Protein AF-A0A3G1KS85-F1 (afdb_monomer_lite)

Foldseek 3Di:
DDDDDDDPFDAAEEEEEELLPLLLLLQVLLLQLLAPRYYYFYFHLVVQVLLVVLLVQLVVLGRYAYAYLHPDPSSVVSCVVVVRHDDDHDDNDDQVVVSCVPRNAFQAEEEEAPVDLPSSLVRSLLSSLRSHGYDYPVRPCRHPCQVPLPDQEHEYEYQDDPVVCVPPPSVVRHHYHYHPDLLVSLVVCVVVVQDAAEEEEEESCLSDDADPDDLFQLQAWEHPLSNCSSVCSSQHSYRYDYPHDQQDDQVVSLVVVQVSCVVSVHHHQEYEYRTGNSRHNWDWADFPFFFFWTDIQTFHRAHDPAFAQAGRYQYAYQDANISNLSSSLSVCLSCLVVSPPDPAFFEEEEEEQDDPLAPGPLPLVLCCVFAQVVLLVLLRYHYDYAYDPCQAQLNSQVSQQVHQEYEYEDEDAQQFDDTFLATNGLVSHAQGDQHAYEYLYFQLQARAFTWGDLQRRPDTDGFGDPHCSSNQSSNSSSRHSKYKYFNGDAQPQQSSFLSSQLCCCQSAVQAFNSVSLSSSLVVLSFVLLQCVQFPVPVSLLCLQNNSRSNGGTHMNHGRRRRSHGHDDDDWPWDWDWDDDDQKIKTKTAQDPVQKDKTKAAADPDDRQFQWGDPGIDIDIEGHGPQWTFGLQRTRHHPPQPPPLFKAQHYTWRKDKDWDAFQKFWDFKAFPAWDWWKAAQPPRDTDHDDPGLRVSQQWHWGDGNQARIGIGGQPRGFAWEWDCPPRTIMIIHIGRQWMANNNRRMITGTRMIMMMIGMDGKAKAKAAEAEPVRAGVQQKKKFKWAPDPDPHRTHTRYITGAHNNRMTITIHDQPRIWMWMDGDRQSSHRFAADFAWDTDTHRTDRPDHDYHYTDGAFWEKEKEAEAAPVPRAGAFQKKKFKFAFDAGSRRDTRGSHGHDIDTQHNRRMDMDTGHFHKMKMKIFDDDPQFGWQIDIDIDTTDGHHYHYYYHHTATWEKEKEFEAEDDADRPFWKKWKFAPPDDRNGDTQHIHTAHRRRIDMIIGGLPTFTWIWTDDSQKDIDTGQVVVPGDHDHRHHYHYDYHYIYGPVVD

Sequence (1050 aa):
MQAKGGKQVEKKEVYVLSVQHGLDSLTWASWIYLAAGLDVFFVDPARGNEETWALHRLAERMPVVFRDLTGDASFRQLGEEEKLFSGKQPDAQMLPEQLNSCFGMPKGLVTAPAASPSMCVYGAVLAVRLGYGFLPDHRLAGYPALATGQDSSFPVVVLDAREKYAQEKWVKNRPVHFINHEKECYRYLEESGQETNYLLILNSADLGPVPQDALSLSEMWVKGLSLLGTVLASYRRVGVFDVAQGHPEGRETEKRVQQFVQESGFKPEFQAILGGPGGIPFILQENKEIGASGEEGIRDLHLQLNHDLFYDVAEGRLFQSTPGGLSLQLLSTKYYSEMQRNQERQVLIAAVPHVETGIIFDSDRALIEGKLKPLLESAGHQVTLLTGKEAGNRQVASALAGADFFLYSGHGGPETLNTHQRFLTRGDLSDLPPLVAYASACSTISPRPNWLSVTEGQDWEAIQVPPRQVIGLSLVERGAVSYVGGATVEDFQFTNAVYSIFMESILLKGMSVGQALNETRNFAVLYTGILSQKAPEAYRLSKEGLANIIHQQILLGDPALVPYPEVQHHAKIQKNLSGQDQEYRLSLDIPPESWRRVRVPVQEKEPTRSYYRTRTMENMVPVDQDIISWGDFYPLAYDSQGVAERALMSGFLHLTLDLTPGEAPLHLELHRAEGREECLFCTGERVGPVDATAYWHNFVIPFLMLPPVSFDMKKGWPFVPEDRGDFLRVHWLVPVLVIDEIQRRAYQGEKMEFRLKTGPGKPLTGTVVHDSGEAGSFLLVQAVGQERGEQGRNTFAQAVCDRKGAFKLFCGPEDVFVTAEEQFPLYDLLGPFHPVKREFFPADFARAMDMQLARSRTGILRGRVLDTLTGEPIEDALVRVWRGKLDPCGYYVREGWVGEEIADTEGKFSFSLAEGEYLLSATACTESRRYKSKEISFTVCAGEERHEIYTLDRAASIKGKITFAGSFPPDLTMVLKRYPLKGKGETLSSAPVRRDGTYECLIGFQDRFCILIEKEGWQGIKDTNGDQGYRLAPEEILYRHYFFRTNDES

InterPro domains:
  IPR001769 Gingipain [PF01364] (250-563)
  IPR008969 Carboxypeptidase-like, regulatory domain superfamily [SSF49464] (861-953)

pLDDT: mean 86.03, std 12.45, range [29.22, 98.62]

Structure (mmCIF, N/CA/C/O backbone):
data_AF-A0A3G1KS85-F1
#
_entry.id   AF-A0A3G1KS85-F1
#
loop_
_atom_site.group_PDB
_atom_site.id
_atom_site.type_symbol
_atom_site.label_atom_id
_atom_site.label_alt_id
_atom_site.label_comp_id
_atom_site.label_asym_id
_atom_site.label_entity_id
_atom_site.label_seq_id
_atom_site.pdbx_PDB_ins_code
_atom_site.Cartn_x
_atom_site.Cartn_y
_atom_site.Cartn_z
_atom_site.occupancy
_atom_site.B_iso_or_equiv
_atom_site.auth_seq_id
_atom_site.auth_comp_id
_atom_site.auth_asym_id
_atom_site.auth_atom_id
_atom_site.pdbx_PDB_model_num
ATOM 1 N N . MET A 1 1 ? 1.697 -36.756 39.676 1.00 37.56 1 MET A N 1
ATOM 2 C CA . MET A 1 1 ? 1.145 -37.306 38.420 1.00 37.56 1 MET A CA 1
ATOM 3 C C . MET A 1 1 ? -0.346 -37.548 38.603 1.00 37.56 1 MET A C 1
ATOM 5 O O . MET A 1 1 ? -0.729 -38.549 39.189 1.00 37.56 1 MET A O 1
ATOM 9 N N . GLN A 1 2 ? -1.180 -36.609 38.165 1.00 29.22 2 GLN A N 1
ATOM 10 C CA . GLN A 1 2 ? -2.616 -36.811 37.966 1.00 29.22 2 GLN A CA 1
ATOM 11 C C . GLN A 1 2 ? -2.926 -36.265 36.574 1.00 29.22 2 GLN A C 1
ATOM 13 O O . GLN A 1 2 ? -2.653 -35.099 36.290 1.00 29.22 2 GLN A O 1
ATOM 18 N N . ALA A 1 3 ? -3.397 -37.149 35.697 1.00 38.81 3 ALA A N 1
ATOM 19 C CA . ALA A 1 3 ? -3.801 -36.823 34.342 1.00 38.81 3 ALA A CA 1
ATOM 20 C C . ALA A 1 3 ? -5.002 -35.869 34.401 1.00 38.81 3 ALA A C 1
ATOM 22 O O . ALA A 1 3 ? -6.090 -36.257 34.826 1.00 38.81 3 ALA A O 1
ATOM 23 N N . LYS A 1 4 ? -4.798 -34.609 34.001 1.00 37.47 4 LYS A N 1
ATOM 24 C CA . LYS A 1 4 ? -5.906 -33.713 33.669 1.00 37.47 4 LYS A CA 1
ATOM 25 C C . LYS A 1 4 ? -6.590 -34.288 32.430 1.00 37.47 4 LYS A C 1
ATOM 27 O O . LYS A 1 4 ? -5.931 -34.509 31.416 1.00 37.47 4 LYS A O 1
ATOM 32 N N . GLY A 1 5 ? -7.887 -34.569 32.548 1.00 37.41 5 GLY A N 1
ATOM 33 C CA . GLY A 1 5 ? -8.712 -35.082 31.461 1.00 37.41 5 GLY A CA 1
ATOM 34 C C . GLY A 1 5 ? -8.598 -34.198 30.222 1.00 37.41 5 GLY A C 1
ATOM 35 O O . GLY A 1 5 ? -8.838 -32.992 30.289 1.00 37.41 5 GLY A O 1
ATOM 36 N N . GLY A 1 6 ? -8.208 -34.799 29.099 1.00 37.91 6 GLY A N 1
ATOM 37 C CA . GLY A 1 6 ? -8.268 -34.142 27.803 1.00 37.91 6 GLY A CA 1
ATOM 38 C C . GLY A 1 6 ? -9.729 -33.882 27.456 1.00 37.91 6 GLY A C 1
ATOM 39 O O . GLY A 1 6 ? -10.510 -34.826 27.347 1.00 37.91 6 GLY A O 1
ATOM 40 N N . LYS A 1 7 ? -10.107 -32.609 27.299 1.00 45.88 7 LYS A N 1
ATOM 41 C CA . LYS A 1 7 ? -11.342 -32.258 26.591 1.00 45.88 7 LYS A CA 1
ATOM 42 C C . LYS A 1 7 ? -11.260 -32.906 25.209 1.00 45.88 7 LYS A C 1
ATOM 44 O O . LYS A 1 7 ? -10.292 -32.680 24.485 1.00 45.88 7 LYS A O 1
ATOM 49 N N . GLN A 1 8 ? -12.244 -33.732 24.876 1.00 48.22 8 GLN A N 1
ATOM 50 C CA . GLN A 1 8 ? -12.408 -34.276 23.536 1.00 48.22 8 GLN A CA 1
ATOM 51 C C . GLN A 1 8 ? -12.530 -33.081 22.583 1.00 48.22 8 GLN A C 1
ATOM 53 O O . GLN A 1 8 ? -13.446 -32.274 22.728 1.00 48.22 8 GLN A O 1
ATOM 58 N N . VAL A 1 9 ? -11.545 -32.894 21.702 1.00 64.50 9 VAL A N 1
ATOM 59 C CA . VAL A 1 9 ? -11.545 -31.767 20.766 1.00 64.50 9 VAL A CA 1
ATOM 60 C C . VAL A 1 9 ? -12.601 -32.066 19.709 1.00 64.50 9 VAL A C 1
ATOM 62 O O . VAL A 1 9 ? -12.464 -33.030 18.954 1.00 64.50 9 VAL A O 1
ATOM 65 N N . GLU A 1 10 ? -13.683 -31.296 19.720 1.00 79.44 10 GLU A N 1
ATOM 66 C CA . GLU A 1 10 ? -14.766 -31.402 18.747 1.00 79.44 10 GLU A CA 1
ATOM 67 C C . GLU A 1 10 ? -14.212 -31.102 17.347 1.00 79.44 10 GLU A C 1
ATOM 69 O O . GLU A 1 10 ? -13.506 -30.111 17.153 1.00 79.44 10 GLU A O 1
ATOM 74 N N . LYS A 1 11 ? -14.449 -32.006 16.389 1.00 87.12 11 LYS A N 1
ATOM 75 C CA . LYS A 1 11 ? -14.009 -31.814 15.002 1.00 87.12 11 LYS A CA 1
ATOM 76 C C . LYS A 1 11 ? -15.028 -30.938 14.284 1.00 87.12 11 LYS A C 1
ATOM 78 O O . LYS A 1 11 ? -16.216 -31.243 14.357 1.00 87.12 11 LYS A O 1
ATOM 83 N N . LYS A 1 12 ? -14.575 -29.917 13.557 1.00 91.62 12 LYS A N 1
ATOM 84 C CA . LYS A 1 12 ? -15.469 -29.114 12.711 1.00 91.62 12 LYS A CA 1
ATOM 85 C C . LYS A 1 12 ? -15.768 -29.852 11.411 1.00 91.62 12 LYS A C 1
ATOM 87 O O . LYS A 1 12 ? -14.868 -30.442 10.814 1.00 91.62 12 LYS A O 1
ATOM 92 N N . GLU A 1 13 ? -17.016 -29.834 10.968 1.00 94.38 13 GLU A N 1
ATOM 93 C CA . GLU A 1 13 ? -17.384 -30.392 9.666 1.00 94.38 13 GLU A CA 1
ATOM 94 C C . GLU A 1 13 ? -17.295 -29.305 8.589 1.00 94.38 13 GLU A C 1
ATOM 96 O O . GLU A 1 13 ? -17.879 -28.231 8.725 1.00 94.38 13 GLU A O 1
ATOM 101 N N . VAL A 1 14 ? -16.561 -29.596 7.515 1.00 96.69 14 VAL A N 1
ATOM 102 C CA . VAL A 1 14 ? -16.321 -28.678 6.398 1.00 96.69 14 VAL A CA 1
ATOM 103 C C . VAL A 1 14 ? -16.801 -29.333 5.105 1.00 96.69 14 VAL A C 1
ATOM 105 O O . VAL A 1 14 ? -16.349 -30.419 4.736 1.00 96.69 14 VAL A O 1
ATOM 108 N N . TYR A 1 15 ? -17.716 -28.677 4.403 1.00 96.31 15 TYR A N 1
ATOM 109 C CA . TYR A 1 15 ? -18.282 -29.155 3.146 1.00 96.31 15 TYR A CA 1
ATOM 110 C C . TYR A 1 15 ? -17.521 -28.564 1.960 1.00 96.31 15 TYR A C 1
ATOM 112 O O . TYR A 1 15 ? -17.387 -27.348 1.840 1.00 96.31 15 TYR A O 1
ATOM 120 N N . VAL A 1 16 ? -17.017 -29.426 1.080 1.00 97.00 16 VAL A N 1
ATOM 121 C CA . VAL A 1 16 ? -16.198 -29.023 -0.067 1.00 97.00 16 VAL A CA 1
ATOM 122 C C . VAL A 1 16 ? -17.093 -28.831 -1.289 1.00 97.00 16 VAL A C 1
ATOM 124 O O . VAL A 1 16 ? -17.759 -29.772 -1.717 1.00 97.00 16 VAL A O 1
ATOM 127 N N . LEU A 1 17 ? -17.118 -27.615 -1.832 1.00 96.62 17 LEU A N 1
ATOM 128 C CA . LEU A 1 17 ? -18.002 -27.176 -2.913 1.00 96.62 17 LEU A CA 1
ATOM 129 C C . LEU A 1 17 ? -17.200 -26.810 -4.166 1.00 96.62 17 LEU A C 1
ATOM 131 O O . LEU A 1 17 ? -16.087 -26.300 -4.078 1.00 96.62 17 LEU A O 1
ATOM 135 N N . SER A 1 18 ? -17.781 -27.033 -5.345 1.00 95.38 18 SER A N 1
ATOM 136 C CA . SER A 1 18 ? -17.116 -26.769 -6.627 1.00 95.38 18 SER A CA 1
ATOM 137 C C . SER A 1 18 ? -17.456 -25.387 -7.180 1.00 95.38 18 SER A C 1
ATOM 139 O O . SER A 1 18 ? -18.630 -25.012 -7.252 1.00 95.38 18 SER A O 1
ATOM 141 N N . VAL A 1 19 ? -16.455 -24.657 -7.673 1.00 95.31 19 VAL A N 1
ATOM 142 C CA . VAL A 1 19 ? -16.689 -23.423 -8.446 1.00 95.31 19 VAL A CA 1
ATOM 143 C C . VAL A 1 19 ? -17.231 -23.695 -9.859 1.00 95.31 19 VAL A C 1
ATOM 145 O O . VAL A 1 19 ? -17.760 -22.789 -10.500 1.00 95.31 19 VAL A O 1
ATOM 148 N N . GLN A 1 20 ? -17.154 -24.938 -10.359 1.00 92.25 20 GLN A N 1
ATOM 149 C CA . GLN A 1 20 ? -17.689 -25.315 -11.679 1.00 92.25 20 GLN A CA 1
ATOM 150 C C . GLN A 1 20 ? -19.224 -25.359 -11.698 1.00 92.25 20 GLN A C 1
ATOM 152 O O . GLN A 1 20 ? -19.839 -25.158 -12.744 1.00 92.25 20 GLN A O 1
ATOM 157 N N . HIS A 1 21 ? -19.844 -25.559 -10.532 1.00 90.06 21 HIS A N 1
ATOM 158 C CA . HIS A 1 21 ? -21.295 -25.571 -10.335 1.00 90.06 21 HIS A CA 1
ATOM 159 C C . HIS A 1 21 ? -21.733 -24.413 -9.430 1.00 90.06 21 HIS A C 1
ATOM 161 O O . HIS A 1 21 ? -22.454 -24.608 -8.455 1.00 90.06 21 HIS A O 1
ATOM 167 N N . GLY A 1 22 ? -21.283 -23.191 -9.749 1.00 91.62 22 GLY A N 1
ATOM 168 C CA . GLY A 1 22 ? -21.418 -22.018 -8.876 1.00 91.62 22 GLY A CA 1
ATOM 169 C C . GLY A 1 22 ? -22.822 -21.800 -8.299 1.00 91.62 22 GLY A C 1
ATOM 170 O O . GLY A 1 22 ? -22.952 -21.578 -7.101 1.00 91.62 22 GLY A O 1
ATOM 171 N N . LEU A 1 23 ? -23.885 -21.941 -9.101 1.00 92.31 23 LEU A N 1
ATOM 172 C CA . LEU A 1 23 ? -25.263 -21.732 -8.633 1.00 92.31 23 LEU A CA 1
ATOM 173 C C . LEU A 1 23 ? -25.716 -22.758 -7.576 1.00 92.31 23 LEU A C 1
ATOM 175 O O . LEU A 1 23 ? -26.368 -22.401 -6.589 1.00 92.31 23 LEU A O 1
ATOM 179 N N . ASP A 1 24 ? -25.362 -24.027 -7.778 1.00 91.44 24 ASP A N 1
ATOM 180 C CA . ASP A 1 24 ? -25.624 -25.090 -6.807 1.00 91.44 24 ASP A CA 1
ATOM 181 C C . ASP A 1 24 ? -24.803 -24.859 -5.542 1.00 91.44 24 ASP A C 1
ATOM 183 O O . ASP A 1 24 ? -25.344 -24.908 -4.441 1.00 91.44 24 ASP A O 1
ATOM 187 N N . SER A 1 25 ? -23.525 -24.517 -5.689 1.00 94.94 25 SER A N 1
ATOM 188 C CA . SER A 1 25 ? -22.632 -24.243 -4.564 1.00 94.94 25 SER A CA 1
ATOM 189 C C . SER A 1 25 ? -23.091 -23.049 -3.717 1.00 94.94 25 SER A C 1
ATOM 191 O O . SER A 1 25 ? -23.018 -23.119 -2.494 1.00 94.94 25 SER A O 1
ATOM 193 N N . LEU A 1 26 ? -23.642 -21.988 -4.318 1.00 96.44 26 LEU A N 1
ATOM 194 C CA . LEU A 1 26 ? -24.261 -20.873 -3.582 1.00 96.44 26 LEU A CA 1
ATOM 195 C C . LEU A 1 26 ? -25.487 -21.318 -2.776 1.00 96.44 26 LEU A C 1
ATOM 197 O O . LEU A 1 26 ? -25.669 -20.896 -1.631 1.00 96.44 26 LEU A O 1
ATOM 201 N N . THR A 1 27 ? -26.311 -22.191 -3.365 1.00 94.56 27 THR A N 1
ATOM 202 C CA . THR A 1 27 ? -27.437 -22.814 -2.662 1.00 94.56 27 THR A CA 1
ATOM 203 C C . THR A 1 27 ? -26.897 -23.590 -1.464 1.00 94.56 27 THR A C 1
ATOM 205 O O . THR A 1 27 ? -27.173 -23.210 -0.330 1.00 94.56 27 THR A O 1
ATOM 208 N N . TRP A 1 28 ? -26.037 -24.587 -1.680 1.00 94.69 28 TRP A N 1
ATOM 209 C CA . TRP A 1 28 ? -25.452 -25.390 -0.604 1.00 94.69 28 TRP A CA 1
ATOM 210 C C . TRP A 1 28 ? -24.821 -24.543 0.499 1.00 94.69 28 TRP A C 1
ATOM 212 O O . TRP A 1 28 ? -25.129 -24.764 1.667 1.00 94.69 28 TRP A O 1
ATOM 222 N N . ALA A 1 29 ? -24.013 -23.539 0.150 1.00 96.69 29 ALA A N 1
ATOM 223 C CA . ALA A 1 29 ? -23.346 -22.688 1.128 1.00 96.69 29 ALA A CA 1
ATOM 224 C C . ALA A 1 29 ? -24.327 -21.978 2.067 1.00 96.69 29 ALA A C 1
ATOM 226 O O . ALA A 1 29 ? -24.163 -22.049 3.285 1.00 96.69 29 ALA A O 1
ATOM 227 N N . SER A 1 30 ? -25.382 -21.357 1.528 1.00 96.88 30 SER A N 1
ATOM 228 C CA . SER A 1 30 ? -26.391 -20.684 2.360 1.00 96.88 30 SER A CA 1
ATOM 229 C C . SER A 1 30 ? -27.097 -21.635 3.332 1.00 96.88 30 SER A C 1
ATOM 231 O O . SER A 1 30 ? -27.361 -21.266 4.472 1.00 96.88 30 SER A O 1
ATOM 233 N N . TRP A 1 31 ? -27.359 -22.871 2.898 1.00 95.19 31 TRP A N 1
ATOM 234 C CA . TRP A 1 31 ? -28.053 -23.879 3.692 1.00 95.19 31 TRP A CA 1
ATOM 235 C C . TRP A 1 31 ? -27.149 -24.503 4.755 1.00 95.19 31 TRP A C 1
ATOM 237 O O . TRP A 1 31 ? -27.580 -24.671 5.891 1.00 95.19 31 TRP A O 1
ATOM 247 N N . ILE A 1 32 ? -25.891 -24.792 4.423 1.00 95.81 32 ILE A N 1
ATOM 248 C CA . ILE A 1 32 ? -24.903 -25.328 5.369 1.00 95.81 32 ILE A CA 1
ATOM 249 C C . ILE A 1 32 ? -24.707 -24.357 6.539 1.00 95.81 32 ILE A C 1
ATOM 251 O O . ILE A 1 32 ? -24.697 -24.785 7.692 1.00 95.81 32 ILE A O 1
ATOM 255 N N . TYR A 1 33 ? -24.657 -23.050 6.265 1.00 96.19 33 TYR A N 1
ATOM 256 C CA . TYR A 1 33 ? -24.514 -22.021 7.297 1.00 96.19 33 TYR A CA 1
ATOM 257 C C . TYR A 1 33 ? -25.761 -21.793 8.174 1.00 96.19 33 TYR A C 1
ATOM 259 O O . TYR A 1 33 ? -25.690 -21.016 9.127 1.00 96.19 33 TYR A O 1
ATOM 267 N N . LEU A 1 34 ? -26.885 -22.484 7.929 1.00 93.69 34 LEU A N 1
ATOM 268 C CA . LEU A 1 34 ? -28.021 -22.500 8.865 1.00 93.69 34 LEU A CA 1
ATOM 269 C C . LEU A 1 34 ? -27.704 -23.290 10.141 1.00 93.69 34 LEU A C 1
ATOM 271 O O . LEU A 1 34 ? -28.231 -22.977 11.212 1.00 93.69 34 LEU A O 1
ATOM 275 N N . ALA A 1 35 ? -26.848 -24.308 10.032 1.00 90.38 35 ALA A N 1
ATOM 276 C CA . ALA A 1 35 ? -26.436 -25.134 11.152 1.00 90.38 35 ALA A CA 1
ATOM 277 C C . ALA A 1 35 ? -25.164 -24.572 11.804 1.00 90.38 35 ALA A C 1
ATOM 279 O O . ALA A 1 35 ? -24.173 -24.255 11.146 1.00 90.38 35 ALA A O 1
ATOM 280 N N . ALA A 1 36 ? -25.179 -24.467 13.133 1.00 85.44 36 ALA A N 1
ATOM 281 C CA . ALA A 1 36 ? -24.027 -23.985 13.883 1.00 85.44 36 ALA A CA 1
ATOM 282 C C . ALA A 1 36 ? -22.849 -24.970 13.789 1.00 85.44 36 ALA A C 1
ATOM 284 O O . ALA A 1 36 ? -23.026 -26.175 13.953 1.00 85.44 36 ALA A O 1
ATOM 285 N N . GLY A 1 37 ? -21.638 -24.443 13.592 1.00 84.81 37 GLY A N 1
ATOM 286 C CA . GLY A 1 37 ? -20.401 -25.234 13.603 1.00 84.81 37 GLY A CA 1
ATOM 287 C C . GLY A 1 37 ? -20.052 -25.937 12.287 1.00 84.81 37 GLY A C 1
ATOM 288 O O . GLY A 1 37 ? -19.086 -26.700 12.275 1.00 84.81 37 GLY A O 1
ATOM 289 N N . LEU A 1 38 ? -20.799 -25.679 11.208 1.00 94.50 38 LEU A N 1
ATOM 290 C CA . LEU A 1 38 ? -20.460 -26.124 9.856 1.00 94.50 38 LEU A CA 1
ATOM 291 C C . LEU A 1 38 ? -19.790 -24.999 9.057 1.00 94.50 38 LEU A C 1
ATOM 293 O O . LEU A 1 38 ? -20.117 -23.822 9.228 1.00 94.50 38 LEU A O 1
ATOM 297 N N . ASP A 1 39 ? -18.901 -25.379 8.143 1.00 97.06 39 ASP A N 1
ATOM 298 C CA . ASP A 1 39 ? -18.266 -24.470 7.189 1.00 97.06 39 ASP A CA 1
ATOM 299 C C . ASP A 1 39 ? -18.287 -25.015 5.770 1.00 97.06 39 ASP A C 1
ATOM 301 O O . ASP A 1 39 ? -18.512 -26.205 5.537 1.00 97.06 39 ASP A O 1
ATOM 305 N N . VAL A 1 40 ? -17.996 -24.129 4.818 1.00 97.81 40 VAL A N 1
ATOM 306 C CA . VAL A 1 40 ? -17.770 -24.497 3.424 1.00 97.81 40 VAL A CA 1
ATOM 307 C C . VAL A 1 40 ? -16.355 -24.165 2.979 1.00 97.81 40 VAL A C 1
ATOM 309 O O . VAL A 1 40 ? -15.721 -23.243 3.490 1.00 97.81 40 VAL A O 1
ATOM 312 N N . PHE A 1 41 ? -15.875 -24.927 2.004 1.00 98.38 41 PHE A N 1
ATOM 313 C CA . PHE A 1 41 ? -14.571 -24.769 1.379 1.00 98.38 41 PHE A CA 1
ATOM 314 C C . PHE A 1 41 ? -14.744 -24.886 -0.133 1.00 98.38 41 PHE A C 1
ATOM 316 O O . PHE A 1 41 ? -15.224 -25.909 -0.617 1.00 98.38 41 PHE A O 1
ATOM 323 N N . PHE A 1 42 ? -14.388 -23.850 -0.885 1.00 98.31 42 PHE A N 1
ATOM 324 C CA . PHE A 1 42 ? -14.549 -23.843 -2.337 1.00 98.31 42 PHE A CA 1
ATOM 325 C C . PHE A 1 42 ? -13.280 -24.337 -3.023 1.00 98.31 42 PHE A C 1
ATOM 327 O O . PHE A 1 42 ? -12.189 -23.936 -2.640 1.00 98.31 42 PHE A O 1
ATOM 334 N N . VAL A 1 43 ? -13.431 -25.164 -4.055 1.00 97.88 43 VAL A N 1
ATOM 335 C CA . VAL A 1 43 ? -12.329 -25.679 -4.879 1.00 97.88 43 VAL A CA 1
ATOM 336 C C . VAL A 1 43 ? -12.648 -25.540 -6.362 1.00 97.88 43 VAL A C 1
ATOM 338 O O . VAL A 1 43 ? -13.817 -25.557 -6.761 1.00 97.88 43 VAL A O 1
ATOM 341 N N . ASP A 1 44 ? -11.613 -25.457 -7.193 1.00 96.00 44 ASP A N 1
ATOM 342 C CA . ASP A 1 44 ? -11.698 -25.733 -8.621 1.00 96.00 44 ASP A CA 1
ATOM 343 C C . ASP A 1 44 ? -11.209 -27.159 -8.915 1.00 96.00 44 ASP A C 1
ATOM 345 O O . ASP A 1 44 ? -10.001 -27.385 -8.979 1.00 96.00 44 ASP A O 1
ATOM 349 N N . PRO A 1 45 ? -12.112 -28.133 -9.151 1.00 94.38 45 PRO A N 1
ATOM 350 C CA . PRO A 1 45 ? -11.734 -29.504 -9.496 1.00 94.38 45 PRO A CA 1
ATOM 351 C C . PRO A 1 45 ? -10.708 -29.621 -10.633 1.00 94.38 45 PRO A C 1
ATOM 353 O O . PRO A 1 45 ? -9.907 -30.555 -10.637 1.00 94.38 45 PRO A O 1
ATOM 356 N N . ALA A 1 46 ? -10.663 -28.652 -11.559 1.00 92.56 46 ALA A N 1
ATOM 357 C CA . ALA A 1 46 ? -9.675 -28.624 -12.638 1.00 92.56 46 ALA A CA 1
ATOM 358 C C . ALA A 1 46 ? -8.224 -28.443 -12.141 1.00 92.56 46 ALA A C 1
ATOM 360 O O . ALA A 1 46 ? -7.281 -28.714 -12.884 1.00 92.56 46 ALA A O 1
ATOM 361 N N . ARG A 1 47 ? -8.032 -28.010 -10.888 1.00 92.12 47 ARG A N 1
ATOM 362 C CA . ARG A 1 47 ? -6.736 -27.743 -10.244 1.00 92.12 47 ARG A CA 1
ATOM 363 C C . ARG A 1 47 ? -6.410 -28.722 -9.113 1.00 92.12 47 ARG A C 1
ATOM 365 O O . ARG A 1 47 ? -5.656 -28.381 -8.205 1.00 92.12 47 ARG A O 1
ATOM 372 N N . GLY A 1 48 ? -6.938 -29.948 -9.205 1.00 92.25 48 GLY A N 1
ATOM 373 C CA . GLY A 1 48 ? -6.840 -31.051 -8.235 1.00 92.25 48 GLY A CA 1
ATOM 374 C C . GLY A 1 48 ? -5.734 -30.945 -7.177 1.00 92.25 48 GLY A C 1
ATOM 375 O O . GLY A 1 48 ? -6.041 -30.705 -6.016 1.00 92.25 48 GLY A O 1
ATOM 376 N N . ASN A 1 49 ? -4.460 -31.067 -7.567 1.00 92.19 49 ASN A N 1
ATOM 377 C CA . ASN A 1 49 ? -3.324 -31.100 -6.629 1.00 92.19 49 ASN A CA 1
ATOM 378 C C . ASN A 1 49 ? -3.181 -29.843 -5.750 1.00 92.19 49 ASN A C 1
ATOM 380 O O . ASN A 1 49 ? -2.737 -29.923 -4.608 1.00 92.19 49 ASN A O 1
ATOM 384 N N . GLU A 1 50 ? -3.490 -28.664 -6.288 1.00 93.50 50 GLU A N 1
ATOM 385 C CA . GLU A 1 50 ? -3.360 -27.401 -5.551 1.00 93.50 50 GLU A CA 1
ATOM 386 C C . GLU A 1 50 ? -4.520 -27.228 -4.567 1.00 93.50 50 GLU A C 1
ATOM 388 O O . GLU A 1 50 ? -4.336 -26.726 -3.458 1.00 93.50 50 GLU A O 1
ATOM 393 N N . GLU A 1 51 ? -5.701 -27.705 -4.954 1.00 97.00 51 GLU A N 1
ATOM 394 C CA . GLU A 1 51 ? -6.895 -27.716 -4.113 1.00 97.00 51 GLU A CA 1
ATOM 395 C C . GLU A 1 51 ? -6.784 -28.741 -2.974 1.00 97.00 51 GLU A C 1
ATOM 397 O O . GLU A 1 51 ? -7.113 -28.432 -1.827 1.00 97.00 51 GLU A O 1
ATOM 402 N N . THR A 1 52 ? -6.267 -29.948 -3.243 1.00 96.75 52 THR A N 1
ATOM 403 C CA . THR A 1 52 ? -6.049 -30.951 -2.189 1.00 96.75 52 THR A CA 1
ATOM 404 C C . THR A 1 52 ? -4.941 -30.541 -1.228 1.00 96.75 52 THR A C 1
ATOM 406 O O . THR A 1 52 ? -5.097 -30.724 -0.018 1.00 96.75 52 THR A O 1
ATOM 409 N N . TRP A 1 53 ? -3.874 -29.894 -1.714 1.00 96.12 53 TRP A N 1
ATOM 410 C CA . TRP A 1 53 ? -2.863 -29.289 -0.842 1.00 96.12 53 TRP A CA 1
ATOM 411 C C . TRP A 1 53 ? -3.500 -28.321 0.167 1.00 96.12 53 TRP A C 1
ATOM 413 O O . TRP A 1 53 ? -3.222 -28.420 1.365 1.00 96.12 53 TRP A O 1
ATOM 423 N N . ALA A 1 54 ? -4.405 -27.445 -0.281 1.00 97.50 54 ALA A N 1
ATOM 424 C CA . ALA A 1 54 ? -5.066 -26.478 0.594 1.00 97.50 54 ALA A CA 1
ATOM 425 C C . ALA A 1 54 ? -5.948 -27.158 1.664 1.00 97.50 54 ALA A C 1
ATOM 427 O O . ALA A 1 54 ? -5.947 -26.740 2.827 1.00 97.50 54 ALA A O 1
ATOM 428 N N . LEU A 1 55 ? -6.639 -28.249 1.310 1.00 97.94 55 LEU A N 1
ATOM 429 C CA . LEU A 1 55 ? -7.410 -29.067 2.256 1.00 97.94 55 LEU A CA 1
ATOM 430 C C . LEU A 1 55 ? -6.512 -29.728 3.316 1.00 97.94 55 LEU A C 1
ATOM 432 O O . LEU A 1 55 ? -6.824 -29.662 4.508 1.00 97.94 55 LEU A O 1
ATOM 436 N N . HIS A 1 56 ? -5.372 -30.310 2.917 1.00 97.00 56 HIS A N 1
ATOM 437 C CA . HIS A 1 56 ? -4.398 -30.872 3.866 1.00 97.00 56 HIS A CA 1
ATOM 438 C C . HIS A 1 56 ? -3.876 -29.814 4.831 1.00 97.00 56 HIS A C 1
ATOM 440 O O . HIS A 1 56 ? -3.839 -30.052 6.037 1.00 97.00 56 HIS A O 1
ATOM 446 N N . ARG A 1 57 ? -3.526 -28.622 4.328 1.00 95.94 57 ARG A N 1
ATOM 447 C CA . ARG A 1 57 ? -3.058 -27.521 5.183 1.00 95.94 57 ARG A CA 1
ATOM 448 C C . ARG A 1 57 ? -4.102 -27.124 6.224 1.00 95.94 57 ARG A C 1
ATOM 450 O O . ARG A 1 57 ? -3.749 -26.900 7.380 1.00 95.94 57 ARG A O 1
ATOM 457 N N . LEU A 1 58 ? -5.382 -27.061 5.855 1.00 96.50 58 LEU A N 1
ATOM 458 C CA . LEU A 1 58 ? -6.439 -26.759 6.823 1.00 96.50 58 LEU A CA 1
ATOM 459 C C . LEU A 1 58 ? -6.552 -27.862 7.889 1.00 96.50 58 LEU A C 1
ATOM 461 O O . LEU A 1 58 ? -6.664 -27.550 9.076 1.00 96.50 58 LEU A O 1
ATOM 465 N N . ALA A 1 59 ? -6.463 -29.133 7.485 1.00 95.31 59 ALA A N 1
ATOM 466 C CA . ALA A 1 59 ? -6.511 -30.274 8.401 1.00 95.31 59 ALA A CA 1
ATOM 467 C C . ALA A 1 59 ? -5.318 -30.364 9.361 1.00 95.31 59 ALA A C 1
ATOM 469 O O . ALA A 1 59 ? -5.461 -30.868 10.476 1.00 95.31 59 ALA A O 1
ATOM 470 N N . GLU A 1 60 ? -4.158 -29.851 8.962 1.00 93.44 60 GLU A N 1
ATOM 471 C CA . GLU A 1 60 ? -3.002 -29.717 9.848 1.00 93.44 60 GLU A CA 1
ATOM 472 C C . GLU A 1 60 ? -3.169 -28.585 10.869 1.00 93.44 60 GLU A C 1
ATOM 474 O O . GLU A 1 60 ? -2.710 -28.710 12.006 1.00 93.44 60 GLU A O 1
ATOM 479 N N . ARG A 1 61 ? -3.843 -27.490 10.492 1.00 92.00 61 ARG A N 1
ATOM 480 C CA . ARG A 1 61 ? -4.057 -26.318 11.362 1.00 92.00 61 ARG A CA 1
ATOM 481 C C . ARG A 1 61 ? -5.117 -26.555 12.425 1.00 92.00 61 ARG A C 1
ATOM 483 O O . ARG A 1 61 ? -5.012 -26.037 13.537 1.00 92.00 61 ARG A O 1
ATOM 490 N N . MET A 1 62 ? -6.163 -27.301 12.087 1.00 92.25 62 MET A N 1
ATOM 491 C CA . MET A 1 62 ? -7.297 -27.506 12.976 1.00 92.25 62 MET A CA 1
ATOM 492 C C . MET A 1 62 ? -8.008 -28.841 12.720 1.00 92.25 62 MET A C 1
ATOM 494 O O . MET A 1 62 ? -8.014 -29.349 11.601 1.00 92.25 62 MET A O 1
ATOM 498 N N . PRO A 1 63 ? -8.640 -29.430 13.751 1.00 92.31 63 PRO A N 1
ATOM 499 C CA . PRO A 1 63 ? -9.334 -30.703 13.616 1.00 92.31 63 PRO A CA 1
ATOM 500 C C . PRO A 1 63 ? -10.615 -30.539 12.793 1.00 92.31 63 PRO A C 1
ATOM 502 O O . PRO A 1 63 ? -11.625 -30.037 13.289 1.00 92.31 63 PRO A O 1
ATOM 505 N N . VAL A 1 64 ? -10.578 -31.016 11.551 1.00 94.06 64 VAL A N 1
ATOM 506 C CA . VAL A 1 64 ? -11.699 -30.946 10.602 1.00 94.06 64 VAL A CA 1
ATOM 507 C C . VAL A 1 64 ? -12.079 -32.317 10.057 1.00 94.06 64 VAL A C 1
ATOM 509 O O . VAL A 1 64 ? -11.312 -33.283 10.120 1.00 94.06 64 VAL A O 1
ATOM 512 N N . VAL A 1 65 ? -13.297 -32.400 9.536 1.00 94.31 65 VAL A N 1
ATOM 513 C CA . VAL A 1 65 ? -13.813 -33.517 8.750 1.00 94.31 65 VAL A CA 1
ATOM 514 C C . VAL A 1 65 ? -14.351 -32.963 7.442 1.00 94.31 65 VAL A C 1
ATOM 516 O O . VAL A 1 65 ? -15.295 -32.175 7.461 1.00 94.31 65 VAL A O 1
ATOM 519 N N . PHE A 1 66 ? -13.789 -33.403 6.317 1.00 95.44 66 PHE A N 1
ATOM 520 C CA . PHE A 1 66 ? -14.256 -32.972 5.005 1.00 95.44 66 PHE A CA 1
ATOM 521 C C . PHE A 1 66 ? -15.394 -33.847 4.476 1.00 95.44 66 PHE A C 1
ATOM 523 O O . PHE A 1 66 ? -15.336 -35.083 4.518 1.00 95.44 66 PHE A O 1
ATOM 530 N N . ARG A 1 67 ? -16.420 -33.183 3.938 1.00 93.19 67 ARG A N 1
ATOM 531 C CA . ARG A 1 67 ? -17.553 -33.780 3.225 1.00 93.19 67 ARG A CA 1
ATOM 532 C C . ARG A 1 67 ? -17.558 -33.259 1.795 1.00 93.19 67 ARG A C 1
ATOM 534 O O . ARG A 1 67 ? -17.856 -32.093 1.566 1.00 93.19 67 ARG A O 1
ATOM 541 N N . ASP A 1 68 ? -17.214 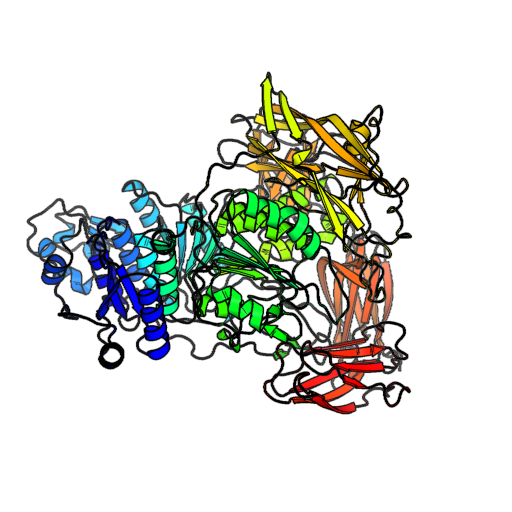-34.109 0.838 1.00 92.19 68 ASP A N 1
ATOM 542 C CA . ASP A 1 68 ? -17.239 -33.716 -0.571 1.00 92.19 68 ASP A CA 1
ATOM 543 C C . ASP A 1 68 ? -18.681 -33.567 -1.092 1.00 92.19 68 ASP A C 1
ATOM 545 O O . ASP A 1 68 ? -19.505 -34.470 -0.934 1.00 92.19 68 ASP A O 1
ATOM 549 N N . LEU A 1 69 ? -18.953 -32.399 -1.677 1.00 92.12 69 LEU A N 1
ATOM 550 C CA . LEU A 1 69 ? -20.170 -32.000 -2.385 1.00 92.12 69 LEU A CA 1
ATOM 551 C C . LEU A 1 69 ? -19.817 -31.304 -3.714 1.00 92.12 69 LEU A C 1
ATOM 553 O O . LEU A 1 69 ? -20.593 -30.511 -4.245 1.00 92.12 69 LEU A O 1
ATOM 557 N N . THR A 1 70 ? -18.635 -31.581 -4.268 1.00 90.75 70 THR A N 1
ATOM 558 C CA . THR A 1 70 ? -18.163 -30.935 -5.499 1.00 90.75 70 THR A CA 1
ATOM 559 C C . THR A 1 70 ? -18.938 -31.380 -6.735 1.00 90.75 70 THR A C 1
ATOM 561 O O . THR A 1 70 ? -18.992 -30.639 -7.713 1.00 90.75 70 THR A O 1
ATOM 564 N N . GLY A 1 71 ? -19.523 -32.582 -6.702 1.00 87.25 71 GLY A N 1
ATOM 565 C CA . GLY A 1 71 ? -20.154 -33.210 -7.864 1.00 87.25 71 GLY A CA 1
ATOM 566 C C . GLY A 1 71 ? -19.156 -33.707 -8.920 1.00 87.25 71 GLY A C 1
ATOM 567 O O . GLY A 1 71 ? -19.586 -34.206 -9.958 1.00 87.25 71 GLY A O 1
ATOM 568 N N . ASP A 1 72 ? -17.845 -33.614 -8.661 1.00 90.56 72 ASP A N 1
ATOM 569 C CA . ASP A 1 72 ? -16.788 -34.020 -9.587 1.00 90.56 72 ASP A CA 1
ATOM 570 C C . ASP A 1 72 ? -16.199 -35.381 -9.188 1.00 90.56 72 ASP A C 1
ATOM 572 O O . ASP A 1 72 ? -15.550 -35.535 -8.153 1.00 90.56 72 ASP A O 1
ATOM 576 N N . ALA A 1 73 ? -16.415 -36.393 -10.031 1.00 89.56 73 ALA A N 1
ATOM 577 C CA . ALA A 1 73 ? -15.963 -37.755 -9.756 1.00 89.56 73 ALA A CA 1
ATOM 578 C C . ALA A 1 73 ? -14.430 -37.888 -9.707 1.00 89.56 73 ALA A C 1
ATOM 580 O O . ALA A 1 73 ? -13.919 -38.716 -8.953 1.00 89.56 73 ALA A O 1
ATOM 581 N N . SER A 1 74 ? -13.701 -37.087 -10.492 1.00 90.88 74 SER A N 1
ATOM 582 C CA . SER A 1 74 ? -12.238 -37.147 -10.557 1.00 90.88 74 SER A CA 1
ATOM 583 C C . SER A 1 74 ? -11.599 -36.530 -9.317 1.00 90.88 74 SER A C 1
ATOM 585 O O . SER A 1 74 ? -10.724 -37.139 -8.702 1.00 90.88 74 SER A O 1
ATOM 587 N N . PHE A 1 75 ? -12.107 -35.375 -8.881 1.00 92.31 75 PHE A N 1
ATOM 588 C CA . PHE A 1 75 ? -11.658 -34.730 -7.652 1.00 92.31 75 PHE A CA 1
ATOM 589 C C . PHE A 1 75 ? -12.018 -35.558 -6.417 1.00 92.31 75 PHE A C 1
ATOM 591 O O . PHE A 1 75 ? -11.215 -35.700 -5.494 1.00 92.31 75 PHE A O 1
ATOM 598 N N . ARG A 1 76 ? -13.200 -36.181 -6.427 1.00 89.50 76 ARG A N 1
ATOM 599 C CA . ARG A 1 76 ? -13.600 -37.129 -5.391 1.00 89.50 76 ARG A CA 1
ATOM 600 C C . ARG A 1 76 ? -12.629 -38.298 -5.283 1.00 89.50 76 ARG A C 1
ATOM 602 O O . ARG A 1 76 ? -12.181 -38.602 -4.180 1.00 89.50 76 ARG A O 1
ATOM 609 N N . GLN A 1 77 ? -12.315 -38.949 -6.404 1.00 91.00 77 GLN A N 1
ATOM 610 C CA . GLN A 1 77 ? -11.374 -40.065 -6.420 1.00 91.00 77 GLN A CA 1
ATOM 611 C C . GLN A 1 77 ? -10.018 -39.635 -5.846 1.00 91.00 77 GLN A C 1
ATOM 613 O O . GLN A 1 77 ? -9.481 -40.323 -4.981 1.00 91.00 77 GLN A O 1
ATOM 618 N N . LEU A 1 78 ? -9.516 -38.467 -6.258 1.00 91.62 78 LEU A N 1
ATOM 619 C CA . LEU A 1 78 ? -8.272 -37.904 -5.737 1.00 91.62 78 LEU A CA 1
ATOM 620 C C . LEU A 1 78 ? -8.324 -37.719 -4.209 1.00 91.62 78 LEU A C 1
ATOM 622 O O . LEU A 1 78 ? -7.427 -38.160 -3.494 1.00 91.62 78 LEU A O 1
ATOM 626 N N . GLY A 1 79 ? -9.398 -37.133 -3.674 1.00 89.50 79 GLY A N 1
ATOM 627 C CA . GLY A 1 79 ? -9.534 -36.954 -2.227 1.00 89.50 79 GLY A CA 1
ATOM 628 C C . GLY A 1 79 ? -9.768 -38.253 -1.442 1.00 89.50 79 GLY A C 1
ATOM 629 O O . GLY A 1 79 ? -9.381 -38.333 -0.275 1.00 89.50 79 GLY A O 1
ATOM 630 N N . GLU A 1 80 ? -10.355 -39.290 -2.049 1.00 90.00 80 GLU A N 1
ATOM 631 C CA . GLU A 1 80 ? -10.443 -40.636 -1.460 1.00 90.00 80 GLU A CA 1
ATOM 632 C C . GLU A 1 80 ? -9.061 -41.315 -1.405 1.00 90.00 80 GLU A C 1
ATOM 634 O O . GLU A 1 80 ? -8.698 -41.883 -0.370 1.00 90.00 80 GLU A O 1
ATOM 639 N N . GLU A 1 81 ? -8.260 -41.200 -2.471 1.00 91.06 81 GLU A N 1
ATOM 640 C CA . GLU A 1 81 ? -6.871 -41.683 -2.531 1.00 91.06 81 GLU A CA 1
ATOM 641 C C . GLU A 1 81 ? -5.986 -40.994 -1.478 1.00 91.06 81 GLU A C 1
ATOM 643 O O . GLU A 1 81 ? -5.195 -41.650 -0.791 1.00 91.06 81 GLU A O 1
ATOM 648 N N . GLU A 1 82 ? -6.188 -39.692 -1.270 1.00 91.25 82 GLU A N 1
ATOM 649 C CA . GLU A 1 82 ? -5.490 -38.891 -0.259 1.00 91.25 82 GLU A CA 1
ATOM 650 C C . GLU A 1 82 ? -6.108 -38.969 1.152 1.00 91.25 82 GLU A C 1
ATOM 652 O O . GLU A 1 82 ? -5.577 -38.380 2.096 1.00 91.25 82 GLU A O 1
ATOM 657 N N . LYS A 1 83 ? -7.194 -39.738 1.333 1.00 92.06 83 LYS A N 1
ATOM 658 C CA . LYS A 1 83 ? -7.908 -39.938 2.613 1.00 92.06 83 LYS A CA 1
ATOM 659 C C . LYS A 1 83 ? -8.446 -38.648 3.251 1.00 92.06 83 LYS A C 1
ATOM 661 O O . LYS A 1 83 ? -8.528 -38.552 4.477 1.00 92.06 83 LYS A O 1
ATOM 666 N N . LEU A 1 84 ? -8.836 -37.674 2.435 1.00 90.31 84 LEU A N 1
ATOM 667 C CA . LEU A 1 84 ? -9.396 -36.399 2.887 1.00 90.31 84 LEU A CA 1
ATOM 668 C C . LEU A 1 84 ? -10.866 -36.523 3.315 1.00 90.31 84 LEU A C 1
ATOM 670 O O . LEU A 1 84 ? -11.283 -35.903 4.294 1.00 90.31 84 LEU A O 1
ATOM 674 N N . PHE A 1 85 ? -11.659 -37.335 2.611 1.00 89.81 85 PHE A N 1
ATOM 675 C CA . PHE A 1 85 ? -13.110 -37.416 2.815 1.00 89.81 85 PHE A CA 1
ATOM 676 C C . PHE A 1 85 ? -13.529 -38.557 3.745 1.00 89.81 85 PHE A C 1
ATOM 678 O O . PHE A 1 85 ? -12.926 -39.630 3.763 1.00 89.81 85 PHE A O 1
ATOM 685 N N . SER A 1 86 ? -14.608 -38.350 4.513 1.00 76.81 86 SER A N 1
ATOM 686 C CA . SER A 1 86 ? -15.166 -39.409 5.365 1.00 76.81 86 SER A CA 1
ATOM 687 C C . SER A 1 86 ? -16.699 -39.413 5.464 1.00 76.81 86 SER A C 1
ATOM 689 O O . SER A 1 86 ? -17.367 -38.382 5.372 1.00 76.81 86 SER A O 1
ATOM 691 N N . GLY A 1 87 ? -17.251 -40.612 5.701 1.00 67.44 87 GLY A N 1
ATOM 692 C CA . GLY A 1 87 ? -18.664 -40.878 6.004 1.00 67.44 87 GLY A CA 1
ATOM 693 C C . GLY A 1 87 ? -19.625 -40.881 4.803 1.00 67.44 87 GLY A C 1
ATOM 694 O O . GLY A 1 87 ? -19.217 -40.764 3.653 1.00 67.44 87 GLY A O 1
ATOM 695 N N . LYS A 1 88 ? -20.927 -41.077 5.078 1.00 62.72 88 LYS A N 1
ATOM 696 C CA . LYS A 1 88 ? -21.990 -41.032 4.055 1.00 62.72 88 LYS A CA 1
ATOM 697 C C . LYS A 1 88 ? -22.186 -39.598 3.567 1.00 62.72 88 LYS A C 1
ATOM 699 O O . LYS A 1 88 ? -22.258 -38.687 4.392 1.00 62.72 88 LYS A O 1
ATOM 704 N N . GLN A 1 89 ? -22.287 -39.437 2.251 1.00 63.91 89 GLN A N 1
ATOM 705 C CA . GLN A 1 89 ? -22.471 -38.145 1.601 1.00 63.91 89 GLN A CA 1
ATOM 706 C C . GLN A 1 89 ? -23.955 -37.819 1.381 1.00 63.91 89 GLN A C 1
ATOM 708 O O . GLN A 1 89 ? -24.747 -38.735 1.130 1.00 63.91 89 GLN A O 1
ATOM 713 N N . PRO A 1 90 ? -24.325 -36.531 1.455 1.00 64.12 90 PRO A N 1
ATOM 714 C CA . PRO A 1 90 ? -25.573 -36.030 0.893 1.00 64.12 90 PRO A CA 1
ATOM 715 C C . PRO A 1 90 ? -25.614 -36.261 -0.629 1.00 64.12 90 PRO A C 1
ATOM 717 O O . PRO A 1 90 ? -24.578 -36.261 -1.289 1.00 64.12 90 PRO A O 1
ATOM 720 N N . ASP A 1 91 ? -26.808 -36.462 -1.185 1.00 66.81 91 ASP A N 1
ATOM 721 C CA . ASP A 1 91 ? -27.024 -36.477 -2.634 1.00 66.81 91 ASP A CA 1
ATOM 722 C C . ASP A 1 91 ? -26.713 -35.088 -3.226 1.00 66.81 91 ASP A C 1
ATOM 724 O O . ASP A 1 91 ? -27.129 -34.070 -2.673 1.00 66.81 91 ASP A O 1
ATOM 728 N N . ALA A 1 92 ? -25.998 -35.034 -4.352 1.00 61.91 92 ALA A N 1
ATOM 729 C CA . ALA A 1 92 ? -25.659 -33.780 -5.025 1.00 61.91 92 ALA A CA 1
ATOM 730 C C . ALA A 1 92 ? -26.903 -33.049 -5.571 1.00 61.91 92 ALA A C 1
ATOM 732 O O . ALA A 1 92 ? -26.856 -31.839 -5.792 1.00 61.91 92 ALA A O 1
ATOM 733 N N . GLN A 1 93 ? -28.025 -33.757 -5.755 1.00 69.50 93 GLN A N 1
ATOM 734 C CA . GLN A 1 93 ? -29.300 -33.200 -6.220 1.00 69.50 93 GLN A CA 1
ATOM 735 C C . GLN A 1 93 ? -30.384 -33.243 -5.134 1.00 69.50 93 GLN A C 1
ATOM 737 O O . GLN A 1 93 ? -31.482 -33.757 -5.351 1.00 69.50 93 GLN A O 1
ATOM 742 N N . MET A 1 94 ? -30.093 -32.697 -3.950 1.00 75.38 94 MET A N 1
ATOM 743 C CA . MET A 1 94 ? -31.099 -32.619 -2.892 1.00 75.38 94 MET A CA 1
ATOM 744 C C . MET A 1 94 ? -32.249 -31.673 -3.248 1.00 75.38 94 MET A C 1
ATOM 746 O O . MET A 1 94 ? -32.061 -30.490 -3.537 1.00 75.38 94 MET A O 1
ATOM 750 N N . LEU A 1 95 ? -33.471 -32.193 -3.146 1.00 78.00 95 LEU A N 1
ATOM 751 C CA . LEU A 1 95 ? -34.684 -31.389 -3.110 1.00 78.00 95 LEU A CA 1
ATOM 752 C C . LEU A 1 95 ? -34.689 -30.518 -1.840 1.00 78.00 95 LEU A C 1
ATOM 754 O O . LEU A 1 95 ? -34.113 -30.909 -0.821 1.00 78.00 95 LEU A O 1
ATOM 758 N N . PRO A 1 96 ? -35.394 -29.375 -1.826 1.00 76.62 96 PRO A N 1
ATOM 759 C CA . PRO A 1 96 ? -35.383 -28.493 -0.659 1.00 76.62 96 PRO A CA 1
ATOM 760 C C . PRO A 1 96 ? -35.882 -29.130 0.652 1.00 76.62 96 PRO A C 1
ATOM 762 O O . PRO A 1 96 ? -35.468 -28.733 1.737 1.00 76.62 96 PRO A O 1
ATOM 765 N N . GLU A 1 97 ? -36.741 -30.150 0.573 1.00 76.44 97 GLU A N 1
ATOM 766 C CA . GLU A 1 97 ? -37.146 -30.976 1.724 1.00 76.44 97 GLU A CA 1
ATOM 767 C C . GLU A 1 97 ? -35.963 -31.699 2.374 1.00 76.44 97 GLU A C 1
ATOM 769 O O . GLU A 1 97 ? -35.879 -31.798 3.599 1.00 76.44 97 GLU A O 1
ATOM 774 N N . GLN A 1 98 ? -35.031 -32.180 1.554 1.00 82.12 98 GLN A N 1
ATOM 775 C CA . GLN A 1 98 ? -33.844 -32.889 2.012 1.00 82.12 98 GLN A CA 1
ATOM 776 C C . GLN A 1 98 ? -32.839 -31.910 2.624 1.00 82.12 98 GLN A C 1
ATOM 778 O O . GLN A 1 98 ? -32.303 -32.202 3.691 1.00 82.12 98 GLN A O 1
ATOM 783 N N . LEU A 1 99 ? -32.678 -30.712 2.045 1.00 83.94 99 LEU A N 1
ATOM 784 C CA . LEU A 1 99 ? -31.861 -29.642 2.634 1.00 83.94 99 LEU A CA 1
ATOM 785 C C . LEU A 1 99 ? -32.345 -29.267 4.044 1.00 83.94 99 LEU A C 1
ATOM 787 O O . LEU A 1 99 ? -31.542 -29.232 4.975 1.00 83.94 99 LEU A O 1
ATOM 791 N N . ASN A 1 100 ? -33.663 -29.104 4.224 1.00 83.81 100 ASN A N 1
ATOM 792 C CA . ASN A 1 100 ? -34.275 -28.877 5.539 1.00 83.81 100 ASN A CA 1
ATOM 793 C C . ASN A 1 100 ? -33.949 -30.001 6.533 1.00 83.81 100 ASN A C 1
ATOM 795 O O . ASN A 1 100 ? -33.648 -29.740 7.696 1.00 83.81 100 ASN A O 1
ATOM 799 N N . SER A 1 101 ? -34.013 -31.258 6.084 1.00 84.62 101 SER A N 1
ATOM 800 C CA . SER A 1 101 ? -33.720 -32.410 6.942 1.00 84.62 101 SER A CA 1
ATOM 801 C C . SER A 1 101 ? -32.244 -32.504 7.345 1.00 84.62 101 SER A C 1
ATOM 803 O O . SER A 1 101 ? -31.943 -33.024 8.417 1.00 84.62 101 SER A O 1
ATOM 805 N N . CYS A 1 102 ? -31.336 -31.992 6.508 1.00 85.50 102 CYS A N 1
ATOM 806 C CA . CYS A 1 102 ? -29.894 -32.068 6.724 1.00 85.50 102 CYS A CA 1
ATOM 807 C C . CYS A 1 102 ? -29.339 -30.894 7.537 1.00 85.50 102 CYS A C 1
ATOM 809 O O . CYS A 1 102 ? -28.508 -31.123 8.411 1.00 85.50 102 CYS A O 1
ATOM 811 N N . PHE A 1 103 ? -29.790 -29.663 7.277 1.00 89.94 103 PHE A N 1
ATOM 812 C CA . PHE A 1 103 ? -29.192 -28.451 7.863 1.00 89.94 103 PHE A CA 1
ATOM 813 C C . PHE A 1 103 ? -30.156 -27.625 8.721 1.00 89.94 103 PHE A C 1
ATOM 815 O O . PHE A 1 103 ? -29.751 -26.645 9.342 1.00 89.94 103 PHE A O 1
ATOM 822 N N . GLY A 1 104 ? -31.420 -28.041 8.806 1.00 86.62 104 GLY A N 1
ATOM 823 C CA . GLY A 1 104 ? -32.457 -27.341 9.554 1.00 86.62 104 GLY A CA 1
ATOM 824 C C . GLY A 1 104 ? -33.293 -26.397 8.692 1.00 86.62 104 GLY A C 1
ATOM 825 O O . GLY A 1 104 ? -33.019 -26.163 7.516 1.00 86.62 104 GLY A O 1
ATOM 826 N N . MET A 1 105 ? -34.366 -25.879 9.293 1.00 86.94 105 MET A N 1
ATOM 827 C CA . MET A 1 105 ? -35.312 -24.987 8.625 1.00 86.94 105 MET A CA 1
ATOM 828 C C . MET A 1 105 ? -34.793 -23.539 8.659 1.00 86.94 105 MET A C 1
ATOM 830 O O . MET A 1 105 ? -34.514 -23.033 9.750 1.00 86.94 105 MET A O 1
ATOM 834 N N . PRO A 1 106 ? -34.686 -22.846 7.510 1.00 90.12 106 PRO A N 1
ATOM 835 C CA . PRO A 1 106 ? -34.235 -21.460 7.480 1.00 90.12 106 PRO A CA 1
ATOM 836 C C . PRO A 1 106 ? -35.271 -20.514 8.095 1.00 90.12 106 PRO A C 1
ATOM 838 O O . PRO A 1 106 ? -36.463 -20.817 8.127 1.00 90.12 106 PRO A O 1
ATOM 841 N N . LYS A 1 107 ? -34.834 -19.324 8.527 1.00 89.25 107 LYS A N 1
ATOM 842 C CA . LYS A 1 107 ? -35.739 -18.277 9.050 1.00 89.25 107 LYS A CA 1
ATOM 843 C C . LYS A 1 107 ? -36.539 -17.555 7.959 1.00 89.25 107 LYS A C 1
ATOM 845 O O . LYS A 1 107 ? -37.501 -16.859 8.266 1.00 89.25 107 LYS A O 1
ATOM 850 N N . GLY A 1 108 ? -36.127 -17.711 6.708 1.00 92.12 108 GLY A N 1
ATOM 851 C CA . GLY A 1 108 ? -36.698 -17.076 5.528 1.00 92.12 108 GLY A CA 1
ATOM 852 C C . GLY A 1 108 ? -36.016 -17.592 4.266 1.00 92.12 108 GLY A C 1
ATOM 853 O O . GLY A 1 108 ? -35.118 -18.436 4.338 1.00 92.12 108 GLY A O 1
ATOM 854 N N . LEU A 1 109 ? -36.430 -17.093 3.106 1.00 93.31 109 LEU A N 1
ATOM 855 C CA . LEU A 1 109 ? -35.786 -17.415 1.831 1.00 93.31 109 LEU A CA 1
ATOM 856 C C . LEU A 1 109 ? -35.328 -16.160 1.100 1.00 93.31 109 LEU A C 1
ATOM 858 O O . LEU A 1 109 ? -36.016 -15.142 1.115 1.00 93.31 109 LEU A O 1
ATOM 862 N N . VAL A 1 110 ? -34.199 -16.274 0.408 1.00 95.19 110 VAL A N 1
ATOM 863 C CA . VAL A 1 110 ? -33.743 -15.307 -0.594 1.00 95.19 110 VAL A CA 1
ATOM 864 C C . VAL A 1 110 ? -33.738 -15.994 -1.954 1.00 95.19 110 VAL A C 1
ATOM 866 O O . VAL A 1 110 ? -33.286 -17.132 -2.081 1.00 95.19 110 VAL A O 1
ATOM 869 N N . THR A 1 111 ? -34.241 -15.318 -2.980 1.00 94.88 111 THR A N 1
ATOM 870 C CA . THR A 1 111 ? -34.274 -15.842 -4.346 1.00 94.88 111 THR A CA 1
ATOM 871 C C . THR A 1 111 ? -33.818 -14.804 -5.358 1.00 94.88 111 THR A C 1
ATOM 873 O O . THR A 1 111 ? -34.012 -13.605 -5.161 1.00 94.88 111 THR A O 1
ATOM 876 N N . ALA A 1 112 ? -33.193 -15.274 -6.434 1.00 95.00 112 ALA A N 1
ATOM 877 C CA . ALA A 1 112 ? -32.664 -14.453 -7.513 1.00 95.00 112 ALA A CA 1
ATOM 878 C C . ALA A 1 112 ? -32.807 -15.178 -8.864 1.00 95.00 112 ALA A C 1
ATOM 880 O O . ALA A 1 112 ? -32.869 -16.416 -8.884 1.00 95.00 112 ALA A O 1
ATOM 881 N N . PRO A 1 113 ? -32.815 -14.441 -9.991 1.00 93.75 113 PRO A N 1
ATOM 882 C CA . PRO A 1 113 ? -32.840 -15.034 -11.321 1.00 93.75 113 PRO A CA 1
ATOM 883 C C . PRO A 1 113 ? -31.606 -15.895 -11.584 1.00 93.75 113 PRO A C 1
ATOM 885 O O . PRO A 1 113 ? -30.488 -15.379 -11.582 1.00 93.75 113 PRO A O 1
ATOM 888 N N . ALA A 1 114 ? -31.794 -17.180 -11.897 1.00 92.25 114 ALA A N 1
ATOM 889 C CA . ALA A 1 114 ? -30.687 -18.113 -12.144 1.00 92.25 114 ALA A CA 1
ATOM 890 C C . ALA A 1 114 ? -29.748 -17.684 -13.289 1.00 92.25 114 ALA A C 1
ATOM 892 O O . ALA A 1 114 ? -28.588 -18.083 -13.330 1.00 92.25 114 ALA A O 1
ATOM 893 N N . ALA A 1 115 ? -30.253 -16.869 -14.219 1.00 92.06 115 ALA A N 1
ATOM 894 C CA . ALA A 1 115 ? -29.494 -16.326 -15.343 1.00 92.06 115 ALA A CA 1
ATOM 895 C C . ALA A 1 115 ? -28.606 -15.119 -14.978 1.00 92.06 115 ALA A C 1
ATOM 897 O O . ALA A 1 115 ? -27.863 -14.647 -15.835 1.00 92.06 115 ALA A O 1
ATOM 898 N N . SER A 1 116 ? -28.687 -14.600 -13.746 1.00 93.31 116 SER A N 1
ATOM 899 C CA . SER A 1 116 ? -27.892 -13.462 -13.271 1.00 93.31 116 SER A CA 1
ATOM 900 C C . SER A 1 116 ? -26.902 -13.915 -12.190 1.00 93.31 116 SER A C 1
ATOM 902 O O . SER A 1 116 ? -27.287 -14.015 -11.020 1.00 93.31 116 SER A O 1
ATOM 904 N N . PRO A 1 117 ? -25.628 -14.186 -12.546 1.00 93.00 117 PRO A N 1
ATOM 905 C CA . PRO A 1 117 ? -24.599 -14.567 -11.577 1.00 93.00 117 PRO A CA 1
ATOM 906 C C . PRO A 1 117 ? -24.444 -13.534 -10.460 1.00 93.00 117 PRO A C 1
ATOM 908 O O . PRO A 1 117 ? -24.399 -13.905 -9.291 1.00 93.00 117 PRO A O 1
ATOM 911 N N . SER A 1 118 ? -24.474 -12.249 -10.823 1.00 93.31 118 SER A N 1
ATOM 912 C CA . SER A 1 118 ? -24.411 -11.121 -9.893 1.00 93.31 118 SER A CA 1
ATOM 913 C C . SER A 1 118 ? -25.487 -11.199 -8.810 1.00 93.31 118 SER A C 1
ATOM 915 O O . SER A 1 118 ? -25.174 -11.310 -7.624 1.00 93.31 118 SER A O 1
ATOM 917 N N . MET A 1 119 ? -26.762 -11.273 -9.210 1.00 93.56 119 MET A N 1
ATOM 918 C CA . MET A 1 119 ? -27.875 -11.353 -8.257 1.00 93.56 119 MET A CA 1
ATOM 919 C C . MET A 1 119 ? -27.859 -12.661 -7.458 1.00 93.56 119 MET A C 1
ATOM 921 O O . MET A 1 119 ? -28.271 -12.678 -6.302 1.00 93.56 119 MET A O 1
ATOM 925 N N . CYS A 1 120 ? -27.370 -13.763 -8.033 1.00 95.38 120 CYS A N 1
ATOM 926 C CA . CYS A 1 120 ? -27.255 -15.031 -7.312 1.00 95.38 120 CYS A CA 1
ATOM 927 C C . CYS A 1 120 ? -26.187 -14.982 -6.213 1.00 95.38 120 CYS A C 1
ATOM 929 O O . CYS A 1 120 ? -26.471 -15.378 -5.082 1.00 95.38 120 CYS A O 1
ATOM 931 N N . VAL A 1 121 ? -24.983 -14.477 -6.514 1.00 95.50 121 VAL A N 1
ATOM 932 C CA . VAL A 1 121 ? -23.916 -14.282 -5.514 1.00 95.50 121 VAL A CA 1
ATOM 933 C C . VAL A 1 121 ? -24.416 -13.356 -4.410 1.00 95.50 121 VAL A C 1
ATOM 935 O O . VAL A 1 121 ? -24.325 -13.685 -3.226 1.00 95.50 121 VAL A O 1
ATOM 938 N N . TYR A 1 122 ? -25.032 -12.244 -4.806 1.00 92.38 122 TYR A N 1
ATOM 939 C CA . TYR A 1 122 ? -25.612 -11.274 -3.892 1.00 92.38 122 TYR A CA 1
ATOM 940 C C . TYR A 1 122 ? -26.668 -11.894 -2.965 1.00 92.38 122 TYR A C 1
ATOM 942 O O . TYR A 1 122 ? -26.609 -11.742 -1.744 1.00 92.38 122 TYR A O 1
ATOM 950 N N . GLY A 1 123 ? -27.607 -12.655 -3.533 1.00 95.19 123 GLY A N 1
ATOM 951 C CA . GLY A 1 123 ? -28.683 -13.313 -2.795 1.00 95.19 123 GLY A CA 1
ATOM 952 C C . GLY A 1 123 ? -28.194 -14.379 -1.831 1.00 95.19 123 GLY A C 1
ATOM 953 O O . GLY A 1 123 ? -28.726 -14.487 -0.729 1.00 95.19 123 GLY A O 1
ATOM 954 N N . ALA A 1 124 ? -27.156 -15.123 -2.198 1.00 97.19 124 ALA A N 1
ATOM 955 C CA . ALA A 1 124 ? -26.550 -16.110 -1.318 1.00 97.19 124 ALA A CA 1
ATOM 956 C C . ALA A 1 124 ? -25.808 -15.465 -0.141 1.00 97.19 124 ALA A C 1
ATOM 958 O O . ALA A 1 124 ? -25.963 -15.913 0.995 1.00 97.19 124 ALA A O 1
ATOM 959 N N . VAL A 1 125 ? -25.056 -14.384 -0.379 1.00 96.31 125 VAL A N 1
ATOM 960 C CA . VAL A 1 125 ? -24.405 -13.617 0.696 1.00 96.31 125 VAL A CA 1
ATOM 961 C C . VAL A 1 125 ? -25.445 -13.024 1.646 1.00 96.31 125 VAL A C 1
ATOM 963 O O . VAL A 1 125 ? -25.331 -13.183 2.863 1.00 96.31 125 VAL A O 1
ATOM 966 N N . LEU A 1 126 ? -26.495 -12.406 1.098 1.00 95.81 126 LEU A N 1
ATOM 967 C CA . LEU A 1 126 ? -27.609 -11.879 1.880 1.00 95.81 126 LEU A CA 1
ATOM 968 C C . LEU A 1 126 ? -28.294 -12.981 2.702 1.00 95.81 126 LEU A C 1
ATOM 970 O O . LEU A 1 126 ? -28.577 -12.784 3.883 1.00 95.81 126 LEU A O 1
ATOM 974 N N . ALA A 1 127 ? -28.512 -14.160 2.111 1.00 96.44 127 ALA A N 1
ATOM 975 C CA . ALA A 1 127 ? -29.113 -15.295 2.802 1.00 96.44 127 ALA A CA 1
ATOM 976 C C . ALA A 1 127 ? -28.278 -15.736 4.012 1.00 96.44 127 ALA A C 1
ATOM 978 O O . ALA A 1 127 ? -28.825 -15.869 5.106 1.00 96.44 127 ALA A O 1
ATOM 979 N N . VAL A 1 128 ? -26.955 -15.869 3.853 1.00 96.31 128 VAL A N 1
ATOM 980 C CA . VAL A 1 128 ? -26.046 -16.200 4.964 1.00 96.31 128 VAL A CA 1
ATOM 981 C C . VAL A 1 128 ? -26.116 -15.138 6.066 1.00 96.31 128 VAL A C 1
ATOM 983 O O . VAL A 1 128 ? -26.265 -15.491 7.235 1.00 96.31 128 VAL A O 1
ATOM 986 N N . ARG A 1 129 ? -26.092 -13.842 5.715 1.00 94.06 129 ARG A N 1
ATOM 987 C CA . ARG A 1 129 ? -26.188 -12.735 6.691 1.00 94.06 129 ARG A CA 1
ATOM 988 C C . ARG A 1 129 ? -27.485 -12.767 7.504 1.00 94.06 129 ARG A C 1
ATOM 990 O O . ARG A 1 129 ? -27.461 -12.469 8.694 1.00 94.06 129 ARG A O 1
ATOM 997 N N . LEU A 1 130 ? -28.603 -13.135 6.881 1.00 93.81 130 LEU A N 1
ATOM 998 C CA . LEU A 1 130 ? -29.922 -13.180 7.523 1.00 93.81 130 LEU A CA 1
ATOM 999 C C . LEU A 1 130 ? -30.208 -14.506 8.255 1.00 93.81 130 LEU A C 1
ATOM 1001 O O . LEU A 1 130 ? -31.184 -14.603 9.005 1.00 93.81 130 LEU A O 1
ATOM 1005 N N . GLY A 1 131 ? -29.397 -15.547 8.034 1.00 93.25 131 GLY A N 1
ATOM 1006 C CA . GLY A 1 131 ? -29.728 -16.920 8.432 1.00 93.25 131 GLY A CA 1
ATOM 1007 C C . GLY A 1 131 ? -30.929 -17.480 7.655 1.00 93.25 131 GLY A C 1
ATOM 1008 O O . GLY A 1 131 ? -31.802 -18.145 8.225 1.00 93.25 131 GLY A O 1
ATOM 1009 N N . TYR A 1 132 ? -31.027 -17.120 6.375 1.00 94.94 132 TYR A N 1
ATOM 1010 C CA . TYR A 1 132 ? -32.044 -17.559 5.417 1.00 94.94 132 TYR A CA 1
ATOM 1011 C C . TYR A 1 132 ? -31.445 -18.605 4.467 1.00 94.94 132 TYR A C 1
ATOM 1013 O O . TYR A 1 132 ? -30.230 -18.725 4.346 1.00 94.94 132 TYR A O 1
ATOM 1021 N N . GLY A 1 133 ? -32.299 -19.350 3.766 1.00 94.81 133 GLY A N 1
ATOM 1022 C CA . GLY A 1 133 ? -31.866 -20.218 2.668 1.00 94.81 133 GLY A CA 1
ATOM 1023 C C . GLY A 1 133 ? -31.878 -19.461 1.340 1.00 94.81 133 GLY A C 1
ATOM 1024 O O . GLY A 1 133 ? -32.838 -18.744 1.052 1.00 94.81 133 GLY A O 1
ATOM 1025 N N . PHE A 1 134 ? -30.850 -19.626 0.511 1.00 95.81 134 PHE A N 1
ATOM 1026 C CA . PHE A 1 134 ? -30.871 -19.152 -0.873 1.00 95.81 134 PHE A CA 1
ATOM 1027 C C . PHE A 1 134 ? -31.417 -20.243 -1.797 1.00 95.81 134 PHE A C 1
ATOM 1029 O O . PHE A 1 134 ? -31.034 -21.409 -1.682 1.00 95.81 134 PHE A O 1
ATOM 1036 N N . LEU A 1 135 ? -32.315 -19.872 -2.711 1.00 93.75 135 LEU A N 1
ATOM 1037 C CA . LEU A 1 135 ? -32.788 -20.734 -3.795 1.00 93.75 135 LEU A CA 1
ATOM 1038 C C . LEU A 1 135 ? -32.942 -19.916 -5.084 1.00 93.75 135 LEU A C 1
ATOM 1040 O O . LEU A 1 135 ? -33.668 -18.919 -5.075 1.00 93.75 135 LEU A O 1
ATOM 1044 N N . PRO A 1 136 ? -32.350 -20.335 -6.214 1.00 92.62 136 PRO A N 1
ATOM 1045 C CA . PRO A 1 136 ? -32.613 -19.682 -7.490 1.00 92.62 136 PRO A CA 1
ATOM 1046 C C . PRO A 1 136 ? -34.084 -19.830 -7.897 1.00 92.62 136 PRO A C 1
ATOM 1048 O O . PRO A 1 136 ? -34.740 -20.820 -7.560 1.00 92.62 136 PRO A O 1
ATOM 1051 N N . ASP A 1 137 ? -34.588 -18.856 -8.648 1.00 88.44 137 ASP A N 1
ATOM 1052 C CA . ASP A 1 137 ? -35.990 -18.742 -9.072 1.00 88.44 137 ASP A CA 1
ATOM 1053 C C . ASP A 1 137 ? -36.591 -20.041 -9.645 1.00 88.44 137 ASP A C 1
ATOM 1055 O O . ASP A 1 137 ? -37.678 -20.458 -9.239 1.00 88.44 137 ASP A O 1
ATOM 1059 N N . HIS A 1 138 ? -35.862 -20.756 -10.507 1.00 86.19 138 HIS A N 1
ATOM 1060 C CA . HIS A 1 138 ? -36.319 -22.016 -11.104 1.00 86.19 138 HIS A CA 1
ATOM 1061 C C . HIS A 1 138 ? -36.529 -23.157 -10.087 1.00 86.19 138 HIS A C 1
ATOM 1063 O O . HIS A 1 138 ? -37.226 -24.124 -10.395 1.00 86.19 138 HIS A O 1
ATOM 1069 N N . ARG A 1 139 ? -35.952 -23.066 -8.879 1.00 83.94 139 ARG A N 1
ATOM 1070 C CA . ARG A 1 139 ? -36.145 -24.035 -7.780 1.00 83.94 139 ARG A CA 1
ATOM 1071 C C . ARG A 1 139 ? -37.169 -23.581 -6.748 1.00 83.94 139 ARG A C 1
ATOM 1073 O O . ARG A 1 139 ? -37.621 -24.394 -5.942 1.00 83.94 139 ARG A O 1
ATOM 1080 N N . LEU A 1 140 ? -37.566 -22.311 -6.781 1.00 81.31 140 LEU A N 1
ATOM 1081 C CA . LEU A 1 140 ? -38.447 -21.707 -5.786 1.00 81.31 140 LEU A CA 1
ATOM 1082 C C . LEU A 1 140 ? -39.836 -22.363 -5.756 1.00 81.31 140 LEU A C 1
ATOM 1084 O O . LEU A 1 140 ? -40.375 -22.631 -4.682 1.00 81.31 140 LEU A O 1
ATOM 1088 N N . ALA A 1 141 ? -40.394 -22.682 -6.929 1.00 71.38 141 ALA A N 1
ATOM 1089 C CA . ALA A 1 141 ? -41.719 -23.297 -7.065 1.00 71.38 141 ALA A CA 1
ATOM 1090 C C . ALA A 1 141 ? -41.821 -24.695 -6.418 1.00 71.38 141 ALA A C 1
ATOM 1092 O O . ALA A 1 141 ? -42.917 -25.134 -6.074 1.00 71.38 141 ALA A O 1
ATOM 1093 N N . GLY A 1 142 ? -40.688 -25.382 -6.233 1.00 69.38 142 GLY A N 1
ATOM 1094 C CA . GLY A 1 142 ? -40.610 -26.694 -5.590 1.00 69.38 142 GLY A CA 1
ATOM 1095 C C . GLY A 1 142 ? -40.507 -26.653 -4.062 1.00 69.38 142 GLY A C 1
ATOM 1096 O O . GLY A 1 142 ? -40.427 -27.713 -3.446 1.00 69.38 142 GLY A O 1
ATOM 1097 N N . TYR A 1 143 ? -40.482 -25.472 -3.425 1.00 76.50 143 TYR A N 1
ATOM 1098 C CA . TYR A 1 143 ? -40.313 -25.379 -1.973 1.00 76.50 143 TYR A CA 1
ATOM 1099 C C . TYR A 1 143 ? -41.626 -25.674 -1.217 1.00 76.50 143 TYR A C 1
ATOM 1101 O O . TYR A 1 143 ? -42.612 -24.951 -1.402 1.00 76.50 143 TYR A O 1
ATOM 1109 N N . PRO A 1 144 ? -41.663 -26.653 -0.293 1.00 65.56 144 PRO A N 1
ATOM 1110 C CA . PRO A 1 144 ? -42.904 -27.122 0.339 1.00 65.56 144 PRO A CA 1
ATOM 1111 C C . PRO A 1 144 ? -43.652 -26.037 1.104 1.00 65.56 144 PRO A C 1
ATOM 1113 O O . PRO A 1 144 ? -44.875 -25.937 1.010 1.00 65.56 144 PRO A O 1
ATOM 1116 N N . ALA A 1 145 ? -42.925 -25.175 1.825 1.00 63.97 145 ALA A N 1
ATOM 1117 C CA . ALA A 1 145 ? -43.551 -24.090 2.567 1.00 63.97 145 ALA A CA 1
ATOM 1118 C C . ALA A 1 145 ? -44.202 -23.072 1.623 1.00 63.97 145 ALA A C 1
ATOM 1120 O O . ALA A 1 145 ? -45.181 -22.448 2.014 1.00 63.97 145 ALA A O 1
ATOM 1121 N N . LEU A 1 146 ? -43.704 -22.887 0.393 1.00 64.44 146 LEU A N 1
ATOM 1122 C CA . LEU A 1 146 ? -44.316 -22.029 -0.635 1.00 64.44 146 LEU A CA 1
ATOM 1123 C C . LEU A 1 146 ? -45.472 -22.731 -1.364 1.00 64.44 146 LEU A C 1
ATOM 1125 O O . LEU A 1 146 ? -46.435 -22.066 -1.742 1.00 64.44 146 LEU A O 1
ATOM 1129 N N . ALA A 1 147 ? -45.424 -24.059 -1.476 1.00 59.25 147 ALA A N 1
ATOM 1130 C CA . ALA A 1 147 ? -46.447 -24.870 -2.130 1.00 59.25 147 ALA A CA 1
ATOM 1131 C C . ALA A 1 147 ? -47.736 -25.051 -1.300 1.00 59.25 147 ALA A C 1
ATOM 1133 O O . ALA A 1 147 ? -48.826 -25.089 -1.872 1.00 59.25 147 ALA A O 1
ATOM 1134 N N . THR A 1 148 ? -47.650 -25.145 0.034 1.00 56.94 148 THR A N 1
ATOM 1135 C CA . THR A 1 148 ? -48.814 -25.442 0.900 1.00 56.94 148 THR A CA 1
ATOM 1136 C C . THR A 1 148 ? -49.575 -24.209 1.396 1.00 56.94 148 THR A C 1
ATOM 1138 O O . THR A 1 148 ? -50.709 -24.341 1.853 1.00 56.94 148 THR A O 1
ATOM 1141 N N . GLY A 1 149 ? -48.984 -23.009 1.322 1.00 55.50 149 GLY A N 1
ATOM 1142 C CA . GLY A 1 149 ? -49.614 -21.748 1.746 1.00 55.50 149 GLY A CA 1
ATOM 1143 C C . GLY A 1 149 ? -49.954 -21.642 3.243 1.00 55.50 149 GLY A C 1
ATOM 1144 O O . GLY A 1 149 ? -50.663 -20.717 3.627 1.00 55.50 149 GLY A O 1
ATOM 1145 N N . GLN A 1 150 ? -49.479 -22.570 4.084 1.00 53.97 150 GLN A N 1
ATOM 1146 C CA . GLN A 1 150 ? -49.935 -22.723 5.475 1.00 53.97 150 GLN A CA 1
ATOM 1147 C C . GLN A 1 150 ? -49.269 -21.786 6.494 1.00 53.97 150 GLN A C 1
ATOM 1149 O O . GLN A 1 150 ? -49.821 -21.598 7.573 1.00 53.97 150 GLN A O 1
ATOM 1154 N N . ASP A 1 151 ? -48.133 -21.170 6.160 1.00 62.03 151 ASP A N 1
ATOM 1155 C CA . ASP A 1 151 ? -47.449 -20.220 7.048 1.00 62.03 151 ASP A CA 1
ATOM 1156 C C . ASP A 1 151 ? -47.359 -18.833 6.398 1.00 62.03 151 ASP A C 1
ATOM 1158 O O . ASP A 1 151 ? -46.562 -18.621 5.484 1.00 62.03 151 ASP A O 1
ATOM 1162 N N . SER A 1 152 ? -48.222 -17.895 6.793 1.00 61.56 152 SER A N 1
ATOM 1163 C CA . SER A 1 152 ? -48.242 -16.528 6.250 1.00 61.56 152 SER A CA 1
ATOM 1164 C C . SER A 1 152 ? -47.144 -15.627 6.829 1.00 61.56 152 SER A C 1
ATOM 1166 O O . SER A 1 152 ? -47.032 -14.482 6.400 1.00 61.56 152 SER A O 1
ATOM 1168 N N . SER A 1 153 ? -46.360 -16.111 7.801 1.00 71.75 153 SER A N 1
ATOM 1169 C CA . SER A 1 153 ? -45.337 -15.327 8.509 1.00 71.75 153 SER A CA 1
ATOM 1170 C C . SER A 1 153 ? -43.915 -15.509 7.967 1.00 71.75 153 SER A C 1
ATOM 1172 O O . SER A 1 153 ? -43.032 -14.732 8.313 1.00 71.75 153 SER A O 1
ATOM 1174 N N . PHE A 1 154 ? -43.701 -16.495 7.091 1.00 82.06 154 PHE A N 1
ATOM 1175 C CA . PHE A 1 154 ? -42.388 -16.838 6.546 1.00 82.06 154 PHE A CA 1
ATOM 1176 C C . PHE A 1 154 ? -41.910 -15.805 5.497 1.00 82.06 154 PHE A C 1
ATOM 1178 O O . PHE A 1 154 ? -42.531 -15.712 4.429 1.00 82.06 154 PHE A O 1
ATOM 1185 N N . PRO A 1 155 ? -40.835 -15.035 5.764 1.00 88.56 155 PRO A N 1
ATOM 1186 C CA . PRO A 1 155 ? -40.386 -13.952 4.893 1.00 88.56 155 PRO A CA 1
ATOM 1187 C C . PRO A 1 155 ? -39.675 -14.472 3.639 1.00 88.56 155 PRO A C 1
ATOM 1189 O O . PRO A 1 155 ? -38.894 -15.428 3.687 1.00 88.56 155 PRO A O 1
ATOM 1192 N N . VAL A 1 156 ? -39.929 -13.806 2.510 1.00 90.88 156 VAL A N 1
ATOM 1193 C CA . VAL A 1 156 ? -39.249 -14.069 1.235 1.00 90.88 156 VAL A CA 1
ATOM 1194 C C . VAL A 1 156 ? -38.665 -12.772 0.689 1.00 90.88 156 VAL A C 1
ATOM 1196 O O . VAL A 1 156 ? -39.374 -11.776 0.551 1.00 90.88 156 VAL A O 1
ATOM 1199 N N . VAL A 1 157 ? -37.381 -12.796 0.351 1.00 94.06 157 VAL A N 1
ATOM 1200 C CA . VAL A 1 157 ? -36.669 -11.699 -0.307 1.00 94.06 157 VAL A CA 1
ATOM 1201 C C . VAL A 1 157 ? -36.407 -12.088 -1.758 1.00 94.06 157 VAL A C 1
ATOM 1203 O O . VAL A 1 157 ? -35.857 -13.153 -2.030 1.00 94.06 157 VAL A O 1
ATOM 1206 N N . VAL A 1 158 ? -36.812 -11.237 -2.694 1.00 94.25 158 VAL A N 1
ATOM 1207 C CA . VAL A 1 158 ? -36.697 -11.460 -4.138 1.00 94.25 158 VAL A CA 1
ATOM 1208 C C . VAL A 1 158 ? -35.778 -10.399 -4.724 1.00 94.25 158 VAL A C 1
ATOM 1210 O O . VAL A 1 158 ? -36.088 -9.211 -4.662 1.00 94.25 158 VAL A O 1
ATOM 1213 N N . LEU A 1 159 ? -34.662 -10.831 -5.306 1.00 93.44 159 LEU A N 1
ATOM 1214 C CA . LEU A 1 159 ? -33.701 -9.965 -5.988 1.00 93.44 159 LEU A CA 1
ATOM 1215 C C . LEU A 1 159 ? -34.075 -9.778 -7.462 1.00 93.44 159 LEU A C 1
ATOM 1217 O O . LEU A 1 159 ? -33.386 -10.263 -8.361 1.00 93.44 159 LEU A O 1
ATOM 1221 N N . ASP A 1 160 ? -35.235 -9.172 -7.705 1.00 90.69 160 ASP A N 1
ATOM 1222 C CA . ASP A 1 160 ? -35.747 -8.864 -9.039 1.00 90.69 160 ASP A CA 1
ATOM 1223 C C . ASP A 1 160 ? -36.959 -7.916 -8.952 1.00 90.69 160 ASP A C 1
ATOM 1225 O O . ASP A 1 160 ? -37.521 -7.669 -7.881 1.00 90.69 160 ASP A O 1
ATOM 1229 N N . ALA A 1 161 ? -37.420 -7.462 -10.114 1.00 87.12 161 ALA A N 1
ATOM 1230 C CA . ALA A 1 161 ? -38.592 -6.619 -10.269 1.00 87.12 161 ALA A CA 1
ATOM 1231 C C . ALA A 1 161 ? -39.889 -7.337 -9.852 1.00 87.12 161 ALA A C 1
ATOM 1233 O O . ALA A 1 161 ? -40.181 -8.464 -10.274 1.00 87.12 161 ALA A O 1
ATOM 1234 N N . ARG A 1 162 ? -40.727 -6.641 -9.073 1.00 86.56 162 ARG A N 1
ATOM 1235 C CA . ARG A 1 162 ? -42.005 -7.156 -8.549 1.00 86.56 162 ARG A CA 1
ATOM 1236 C C . ARG A 1 162 ? -42.956 -7.624 -9.646 1.00 86.56 162 ARG A C 1
ATOM 1238 O O . ARG A 1 162 ? -43.702 -8.586 -9.458 1.00 86.56 162 ARG A O 1
ATOM 1245 N N . GLU A 1 163 ? -42.938 -6.953 -10.790 1.00 85.44 163 GLU A N 1
ATOM 1246 C CA . GLU A 1 163 ? -43.831 -7.181 -11.924 1.00 85.44 163 GLU A CA 1
ATOM 1247 C C . GLU A 1 163 ? -43.712 -8.609 -12.467 1.00 85.44 163 GLU A C 1
ATOM 1249 O O . GLU A 1 163 ? -44.721 -9.201 -12.855 1.00 85.44 163 GLU A O 1
ATOM 1254 N N . LYS A 1 164 ? -42.509 -9.197 -12.427 1.00 83.69 164 LYS A N 1
ATOM 1255 C CA . LYS A 1 164 ? -42.252 -10.562 -12.912 1.00 83.69 164 LYS A CA 1
ATOM 1256 C C . LYS A 1 164 ? -42.920 -11.639 -12.059 1.00 83.69 164 LYS A C 1
ATOM 1258 O O . LYS A 1 164 ? -43.285 -12.686 -12.582 1.00 83.69 164 LYS A O 1
ATOM 1263 N N . TYR A 1 165 ? -43.135 -11.361 -10.774 1.00 82.88 165 TYR A N 1
ATOM 1264 C CA . TYR A 1 165 ? -43.701 -12.308 -9.809 1.00 82.88 165 TYR A CA 1
ATOM 1265 C C . TYR A 1 165 ? -45.142 -11.956 -9.412 1.00 82.88 165 TYR A C 1
ATOM 1267 O O . TYR A 1 165 ? -45.748 -12.625 -8.580 1.00 82.88 165 TYR A O 1
ATOM 1275 N N . ALA A 1 166 ? -45.747 -10.928 -10.016 1.00 80.38 166 ALA A N 1
ATOM 1276 C CA . ALA A 1 166 ? -47.079 -10.441 -9.642 1.00 80.38 166 ALA A CA 1
ATOM 1277 C C . ALA A 1 166 ? -48.201 -11.494 -9.796 1.00 80.38 166 ALA A C 1
ATOM 1279 O O . ALA A 1 166 ? -49.244 -11.409 -9.135 1.00 80.38 166 ALA A O 1
ATOM 1280 N N . GLN A 1 167 ? -48.004 -12.485 -10.672 1.00 79.50 167 GLN A N 1
ATOM 1281 C CA . GLN A 1 167 ? -48.957 -13.576 -10.905 1.00 79.50 167 GLN A CA 1
ATOM 1282 C C . GLN A 1 167 ? -48.765 -14.769 -9.956 1.00 79.50 167 GLN A C 1
ATOM 1284 O O . GLN A 1 167 ? -49.666 -15.605 -9.847 1.00 79.50 167 GLN A O 1
ATOM 1289 N N . GLU A 1 168 ? -47.652 -14.822 -9.223 1.00 79.94 168 GLU A N 1
ATOM 1290 C CA . GLU A 1 168 ? -47.324 -15.924 -8.327 1.00 79.94 168 GLU A CA 1
ATOM 1291 C C . GLU A 1 168 ? -48.229 -15.948 -7.090 1.00 79.94 168 GLU A C 1
ATOM 1293 O O . GLU A 1 168 ? -48.467 -14.935 -6.424 1.00 79.94 168 GLU A O 1
ATOM 1298 N N . LYS A 1 169 ? -48.747 -17.135 -6.746 1.00 74.88 169 LYS A N 1
ATOM 1299 C CA . LYS A 1 169 ? -49.700 -17.289 -5.630 1.00 74.88 169 LYS A CA 1
ATOM 1300 C C . LYS A 1 169 ? -49.085 -16.935 -4.276 1.00 74.88 169 LYS A C 1
ATOM 1302 O O . LYS A 1 169 ? -49.779 -16.386 -3.423 1.00 74.88 169 LYS A O 1
ATOM 1307 N N . TRP A 1 170 ? -47.805 -17.237 -4.075 1.00 76.25 170 TRP A N 1
ATOM 1308 C CA . TRP A 1 170 ? -47.113 -16.994 -2.809 1.00 76.25 170 TRP A CA 1
ATOM 1309 C C . TRP A 1 170 ? -46.844 -15.502 -2.560 1.00 76.25 170 TRP A C 1
ATOM 1311 O O . TRP A 1 170 ? -46.867 -15.085 -1.407 1.00 76.25 170 TRP A O 1
ATOM 1321 N N . VAL A 1 171 ? -46.718 -14.683 -3.613 1.00 79.56 171 VAL A N 1
ATOM 1322 C CA . VAL A 1 171 ? -46.539 -13.220 -3.504 1.00 79.56 171 VAL A CA 1
ATOM 1323 C C . VAL A 1 171 ? -47.773 -12.521 -2.934 1.00 79.56 171 VAL A C 1
ATOM 1325 O O . VAL A 1 171 ? -47.660 -11.495 -2.271 1.00 79.56 171 VAL A O 1
ATOM 1328 N N . LYS A 1 172 ? -48.972 -13.068 -3.163 1.00 74.56 172 LYS A N 1
ATOM 1329 C CA . LYS A 1 172 ? -50.234 -12.457 -2.708 1.00 74.56 172 LYS A CA 1
ATOM 1330 C C . LYS A 1 172 ? -50.562 -12.738 -1.243 1.00 74.56 172 LYS A C 1
ATOM 1332 O O . LYS A 1 172 ? -51.350 -12.007 -0.654 1.00 74.56 172 LYS A O 1
ATOM 1337 N N . ASN A 1 173 ? -49.978 -13.788 -0.670 1.00 72.25 173 ASN A N 1
ATOM 1338 C CA . ASN A 1 173 ? -50.404 -14.345 0.614 1.00 72.25 173 ASN A CA 1
ATOM 1339 C C . ASN A 1 173 ? -49.356 -14.180 1.730 1.00 72.25 173 ASN A C 1
ATOM 1341 O O . ASN A 1 173 ? -49.545 -14.735 2.812 1.00 72.25 173 ASN A O 1
ATOM 1345 N N . ARG A 1 174 ? -48.235 -13.485 1.470 1.00 76.56 174 ARG A N 1
ATOM 1346 C CA . ARG A 1 174 ? -47.060 -13.438 2.358 1.00 76.56 174 ARG A CA 1
ATOM 1347 C C . ARG A 1 174 ? -46.316 -12.102 2.317 1.00 76.56 174 ARG A C 1
ATOM 1349 O O . ARG A 1 174 ? -46.421 -11.393 1.316 1.00 76.56 174 ARG A O 1
ATOM 1356 N N . PRO A 1 175 ? -45.529 -11.778 3.360 1.00 77.44 175 PRO A N 1
ATOM 1357 C CA . PRO A 1 175 ? -44.578 -10.676 3.315 1.00 77.44 175 PRO A CA 1
ATOM 1358 C C . PRO A 1 175 ? -43.440 -11.012 2.340 1.00 77.44 175 PRO A C 1
ATOM 1360 O O . PRO A 1 175 ? -42.605 -11.878 2.607 1.00 77.44 175 PRO A O 1
ATOM 1363 N N . VAL A 1 176 ? -43.433 -10.333 1.191 1.00 88.19 176 VAL A N 1
ATOM 1364 C CA . VAL A 1 176 ? -42.375 -10.435 0.179 1.00 88.19 176 VAL A CA 1
ATOM 1365 C C . VAL A 1 176 ? -41.695 -9.083 0.028 1.00 88.19 176 VAL A C 1
ATOM 1367 O O . VAL A 1 176 ? -42.365 -8.079 -0.227 1.00 88.19 176 VAL A O 1
ATOM 1370 N N . HIS A 1 177 ? -40.373 -9.069 0.158 1.00 91.31 177 HIS A N 1
ATOM 1371 C CA . HIS A 1 177 ? -39.542 -7.892 -0.066 1.00 91.31 177 HIS A CA 1
ATOM 1372 C C . HIS A 1 177 ? -38.856 -8.015 -1.422 1.00 91.31 177 HIS A C 1
ATOM 1374 O O . HIS A 1 177 ? -38.198 -9.014 -1.693 1.00 91.31 177 HIS A O 1
ATOM 1380 N N . PHE A 1 178 ? -39.021 -7.007 -2.272 1.00 92.44 178 PHE A N 1
ATOM 1381 C CA . PHE A 1 178 ? -38.368 -6.941 -3.577 1.00 92.44 178 PHE A CA 1
ATOM 1382 C C . PHE A 1 178 ? -37.190 -5.974 -3.486 1.00 92.44 178 PHE A C 1
ATOM 1384 O O . PHE A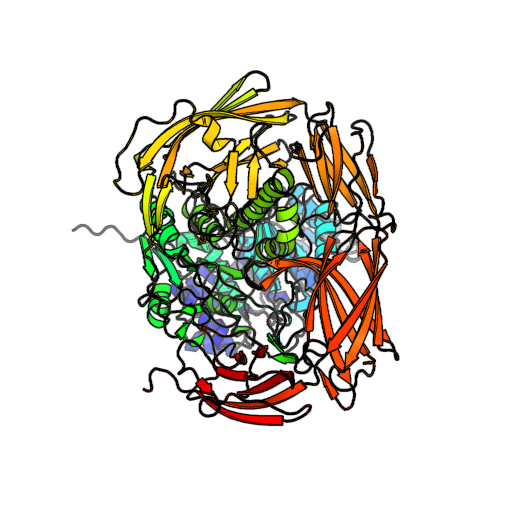 1 178 ? -37.356 -4.871 -2.966 1.00 92.44 178 PHE A O 1
ATOM 1391 N N . ILE A 1 179 ? -36.026 -6.402 -3.967 1.00 91.81 179 ILE A N 1
ATOM 1392 C CA . ILE A 1 179 ? -34.777 -5.636 -3.990 1.00 91.81 179 ILE A CA 1
ATOM 1393 C C . ILE A 1 179 ? -34.270 -5.645 -5.431 1.00 91.81 179 ILE A C 1
ATOM 1395 O O . ILE A 1 179 ? -34.042 -6.706 -6.005 1.00 91.81 179 ILE A O 1
ATOM 1399 N N . ASN A 1 180 ? -34.079 -4.467 -6.011 1.00 85.88 180 ASN A N 1
ATOM 1400 C CA . ASN A 1 180 ? -33.715 -4.310 -7.419 1.00 85.88 180 ASN A CA 1
ATOM 1401 C C . ASN A 1 180 ? -32.247 -3.920 -7.627 1.00 85.88 180 ASN A C 1
ATOM 1403 O O . ASN A 1 180 ? -31.737 -4.060 -8.735 1.00 85.88 180 ASN A O 1
ATOM 1407 N N . HIS A 1 181 ? -31.581 -3.408 -6.590 1.00 81.06 181 HIS A N 1
ATOM 1408 C CA . HIS A 1 181 ? -30.185 -2.969 -6.643 1.00 81.06 181 HIS A CA 1
ATOM 1409 C C . HIS A 1 181 ? -29.528 -2.992 -5.251 1.00 81.06 181 HIS A C 1
ATOM 1411 O O . HIS A 1 181 ? -30.205 -3.076 -4.223 1.00 81.06 181 HIS A O 1
ATOM 1417 N N . GLU A 1 182 ? -28.204 -2.858 -5.196 1.00 83.12 182 GLU A N 1
ATOM 1418 C CA . GLU A 1 182 ? -27.370 -3.076 -4.005 1.00 83.12 182 GLU A CA 1
ATOM 1419 C C . GLU A 1 182 ? -27.752 -2.150 -2.839 1.00 83.12 182 GLU A C 1
ATOM 1421 O O . GLU A 1 182 ? -27.846 -2.581 -1.689 1.00 83.12 182 GLU A O 1
ATOM 1426 N N . LYS A 1 183 ? -28.059 -0.878 -3.129 1.00 86.06 183 LYS A N 1
ATOM 1427 C CA . LYS A 1 183 ? -28.493 0.095 -2.107 1.00 86.06 183 LYS A CA 1
ATOM 1428 C C . LYS A 1 183 ? -29.790 -0.309 -1.388 1.00 86.06 183 LYS A C 1
ATOM 1430 O O . LYS A 1 183 ? -29.932 -0.032 -0.199 1.00 86.06 183 LYS A O 1
ATOM 1435 N N . GLU A 1 184 ? -30.736 -0.959 -2.069 1.00 88.69 184 GLU A N 1
ATOM 1436 C CA . GLU A 1 184 ? -31.980 -1.418 -1.430 1.00 88.69 184 GLU A CA 1
ATOM 1437 C C . GLU A 1 184 ? -31.729 -2.552 -0.443 1.00 88.69 184 GLU A C 1
ATOM 1439 O O . GLU A 1 184 ? -32.410 -2.642 0.575 1.00 88.69 184 GLU A O 1
ATOM 1444 N N . CYS A 1 185 ? -30.732 -3.387 -0.710 1.00 86.06 185 CYS A N 1
ATOM 1445 C CA . CYS A 1 185 ? -30.354 -4.449 0.204 1.00 86.06 185 CYS A CA 1
ATOM 1446 C C . CYS A 1 185 ? -29.582 -3.935 1.411 1.00 86.06 185 CYS A C 1
ATOM 1448 O O . CYS A 1 185 ? -29.869 -4.378 2.518 1.00 86.06 185 CYS A O 1
ATOM 1450 N N . TYR A 1 186 ? -28.675 -2.969 1.233 1.00 88.69 186 TYR A N 1
ATOM 1451 C CA . TYR A 1 186 ? -28.060 -2.297 2.379 1.00 88.69 186 TYR A CA 1
ATOM 1452 C C . TYR A 1 186 ? -29.137 -1.738 3.321 1.00 88.69 186 TYR A C 1
ATOM 1454 O O . TYR A 1 186 ? -29.163 -2.068 4.505 1.00 88.69 186 TYR A O 1
ATOM 1462 N N . ARG A 1 187 ? -30.112 -1.007 2.764 1.00 88.69 187 ARG A N 1
ATOM 1463 C CA . ARG A 1 187 ? -31.259 -0.505 3.530 1.00 88.69 187 ARG A CA 1
ATOM 1464 C C . ARG A 1 187 ? -32.060 -1.638 4.181 1.00 88.69 187 ARG A C 1
ATOM 1466 O O . ARG A 1 187 ? -32.450 -1.520 5.334 1.00 88.69 187 ARG A O 1
ATOM 1473 N N . TYR A 1 188 ? -32.292 -2.743 3.473 1.00 91.00 188 TYR A N 1
ATOM 1474 C CA . TYR A 1 188 ? -33.002 -3.900 4.024 1.00 91.00 188 TYR A CA 1
ATOM 1475 C C . TYR A 1 188 ? -32.255 -4.554 5.198 1.00 91.00 188 TYR A C 1
ATOM 1477 O O . TYR A 1 188 ? -32.889 -4.960 6.172 1.00 91.00 188 TYR A O 1
ATOM 1485 N N . LEU A 1 189 ? -30.922 -4.650 5.132 1.00 91.25 189 LEU A N 1
ATOM 1486 C CA . LEU A 1 189 ? -30.090 -5.135 6.234 1.00 91.25 189 LEU A CA 1
ATOM 1487 C C . LEU A 1 189 ? -30.234 -4.221 7.458 1.00 91.25 189 LEU A C 1
ATOM 1489 O O . LEU A 1 189 ? -30.517 -4.726 8.545 1.00 91.25 189 LEU A O 1
ATOM 1493 N N . GLU A 1 190 ? -30.144 -2.901 7.278 1.00 89.00 190 GLU A N 1
ATOM 1494 C CA . GLU A 1 190 ? -30.349 -1.926 8.358 1.00 89.00 190 GLU A CA 1
ATOM 1495 C C . GLU A 1 190 ? -31.761 -2.007 8.962 1.00 89.00 190 GLU A C 1
ATOM 1497 O O . GLU A 1 190 ? -31.909 -2.118 10.179 1.00 89.00 190 GLU A O 1
ATOM 1502 N N . GLU A 1 191 ? -32.804 -2.026 8.124 1.00 89.69 191 GLU A N 1
ATOM 1503 C CA . GLU A 1 191 ? -34.208 -2.164 8.544 1.00 89.69 191 GLU A CA 1
ATOM 1504 C C . GLU A 1 191 ? -34.463 -3.484 9.293 1.00 89.69 191 GLU A C 1
ATOM 1506 O O . GLU A 1 191 ? -35.316 -3.550 10.181 1.00 89.69 191 GLU A O 1
ATOM 1511 N N . SER A 1 192 ? -33.694 -4.528 8.972 1.00 87.81 192 SER A N 1
ATOM 1512 C CA . SER A 1 192 ? -33.732 -5.839 9.632 1.00 87.81 192 SER A CA 1
ATOM 1513 C C . SER A 1 192 ? -32.843 -5.922 10.884 1.00 87.81 192 SER A C 1
ATOM 1515 O O . SER A 1 192 ? -32.677 -7.008 11.449 1.00 87.81 192 SER A O 1
ATOM 1517 N N . GLY A 1 193 ? -32.246 -4.805 11.318 1.00 88.81 193 GLY A N 1
ATOM 1518 C CA . GLY A 1 193 ? -31.361 -4.732 12.483 1.00 88.81 193 GLY A CA 1
ATOM 1519 C C . GLY A 1 193 ? -30.011 -5.433 12.295 1.00 88.81 193 GLY A C 1
ATOM 1520 O O . GLY A 1 193 ? -29.370 -5.798 13.279 1.00 88.81 193 GLY A O 1
ATOM 1521 N N . GLN A 1 194 ? -29.589 -5.673 11.050 1.00 90.38 194 GLN A N 1
ATOM 1522 C CA . GLN A 1 194 ? -28.282 -6.241 10.729 1.00 90.38 194 GLN A CA 1
ATOM 1523 C C . GLN A 1 194 ? -27.256 -5.121 10.548 1.00 90.38 194 GLN A C 1
ATOM 1525 O O . GLN A 1 194 ? -27.231 -4.441 9.524 1.00 90.38 194 GLN A O 1
ATOM 1530 N N . GLU A 1 195 ? -26.364 -4.963 11.525 1.00 91.19 195 GLU A N 1
ATOM 1531 C CA . GLU A 1 195 ? -25.227 -4.047 11.404 1.00 91.19 195 GLU A CA 1
ATOM 1532 C C . GLU A 1 195 ? -24.312 -4.466 10.243 1.00 91.19 195 GLU A C 1
ATOM 1534 O O . GLU A 1 195 ? -24.022 -5.656 10.056 1.00 91.19 195 GLU A O 1
ATOM 1539 N N . THR A 1 196 ? -23.837 -3.472 9.493 1.00 92.19 196 THR A N 1
ATOM 1540 C CA . THR A 1 196 ? -22.920 -3.625 8.361 1.00 92.19 196 THR A CA 1
ATOM 1541 C C . THR A 1 196 ? -21.783 -2.623 8.529 1.00 92.19 196 THR A C 1
ATOM 1543 O O . THR A 1 196 ? -22.039 -1.432 8.648 1.00 92.19 196 THR A O 1
ATOM 1546 N N . ASN A 1 197 ? -20.537 -3.095 8.559 1.00 95.31 197 ASN A N 1
ATOM 1547 C CA . ASN A 1 197 ? -19.336 -2.247 8.662 1.00 95.31 197 ASN A CA 1
ATOM 1548 C C . ASN A 1 197 ? -18.206 -2.701 7.720 1.00 95.31 197 ASN A C 1
ATOM 1550 O O . ASN A 1 197 ? -17.114 -2.142 7.754 1.00 95.31 197 ASN A O 1
ATOM 1554 N N . TYR A 1 198 ? -18.455 -3.720 6.893 1.00 97.38 198 TYR A N 1
ATOM 1555 C CA . TYR A 1 198 ? -17.458 -4.339 6.028 1.00 97.38 198 TYR A CA 1
ATOM 1556 C C . TYR A 1 198 ? -17.934 -4.292 4.577 1.00 97.38 198 TYR A C 1
ATOM 1558 O O . TYR A 1 198 ? -18.834 -5.041 4.196 1.00 97.38 198 TYR A O 1
ATOM 1566 N N . LEU A 1 199 ? -17.351 -3.415 3.765 1.00 97.75 199 LEU A N 1
ATOM 1567 C CA . LEU A 1 199 ? -17.612 -3.359 2.333 1.00 97.75 199 LEU A CA 1
ATOM 1568 C C . LEU A 1 199 ? -16.857 -4.486 1.625 1.00 97.75 199 LEU A C 1
ATOM 1570 O O . LEU A 1 199 ? -15.630 -4.532 1.657 1.00 97.75 199 LEU A O 1
ATOM 1574 N N . LEU A 1 200 ? -17.584 -5.371 0.951 1.00 97.88 200 LEU A N 1
ATOM 1575 C CA . LEU A 1 200 ? -17.013 -6.407 0.100 1.00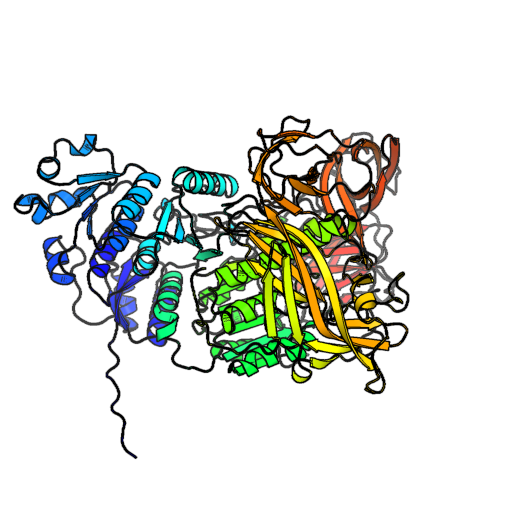 97.88 200 LEU A CA 1
ATOM 1576 C C . LEU A 1 200 ? -17.218 -6.037 -1.368 1.00 97.88 200 LEU A C 1
ATOM 1578 O O . LEU A 1 200 ? -18.338 -6.111 -1.873 1.00 97.88 200 LEU A O 1
ATOM 1582 N N . ILE A 1 201 ? -16.132 -5.674 -2.045 1.00 98.19 201 ILE A N 1
ATOM 1583 C CA . ILE A 1 201 ? -16.108 -5.425 -3.487 1.00 98.19 201 ILE A CA 1
ATOM 1584 C C . ILE A 1 201 ? -15.728 -6.739 -4.167 1.00 98.19 201 ILE A C 1
ATOM 1586 O O . ILE A 1 201 ? -14.641 -7.261 -3.933 1.00 98.19 201 ILE A O 1
ATOM 1590 N N . LEU A 1 202 ? -16.607 -7.289 -4.997 1.00 97.56 202 LEU A N 1
ATOM 1591 C CA . LEU A 1 202 ? -16.360 -8.531 -5.736 1.00 97.56 202 LEU A CA 1
ATOM 1592 C C . LEU A 1 202 ? -16.712 -8.371 -7.217 1.00 97.56 202 LEU A C 1
ATOM 1594 O O . LEU A 1 202 ? -17.296 -7.363 -7.609 1.00 97.56 202 LEU A O 1
ATOM 1598 N N . ASN A 1 203 ? -16.359 -9.353 -8.047 1.00 97.00 203 ASN A N 1
ATOM 1599 C CA . ASN A 1 203 ? -16.759 -9.370 -9.452 1.00 97.00 203 ASN A CA 1
ATOM 1600 C C . ASN A 1 203 ? -17.307 -10.744 -9.851 1.00 97.00 203 ASN A C 1
ATOM 1602 O O . ASN A 1 203 ? -16.541 -11.675 -10.087 1.00 97.00 203 ASN A O 1
ATOM 1606 N N . SER A 1 204 ? -18.631 -10.857 -9.971 1.00 96.00 204 SER A N 1
ATOM 1607 C CA . SER A 1 204 ? -19.305 -12.108 -10.357 1.00 96.00 204 SER A CA 1
ATOM 1608 C C . SER A 1 204 ? -19.052 -12.550 -11.805 1.00 96.00 204 SER A C 1
ATOM 1610 O O . SER A 1 204 ? -19.406 -13.674 -12.176 1.00 96.00 204 SER A O 1
ATOM 1612 N N . ALA A 1 205 ? -18.416 -11.710 -12.634 1.00 95.25 205 ALA A N 1
ATOM 1613 C CA . ALA A 1 205 ? -17.965 -12.105 -13.968 1.00 95.25 205 ALA A CA 1
ATOM 1614 C C . ALA A 1 205 ? -16.928 -13.245 -13.921 1.00 95.25 205 ALA A C 1
ATOM 1616 O O . ALA A 1 205 ? -16.779 -13.976 -14.900 1.00 95.25 205 ALA A O 1
ATOM 1617 N N . ASP A 1 206 ? -16.273 -13.456 -12.773 1.00 94.69 206 ASP A N 1
ATOM 1618 C CA . ASP A 1 206 ? -15.335 -14.556 -12.534 1.00 94.69 206 ASP A CA 1
ATOM 1619 C C . ASP A 1 206 ? -15.976 -15.959 -12.540 1.00 94.69 206 ASP A C 1
ATOM 1621 O O . ASP A 1 206 ? -15.263 -16.961 -12.514 1.00 94.69 206 ASP A O 1
ATOM 1625 N N . LEU A 1 207 ? -17.308 -16.057 -12.588 1.00 93.69 207 LEU A N 1
ATOM 1626 C CA . LEU A 1 207 ? -18.038 -17.317 -12.763 1.00 93.69 207 LEU A CA 1
ATOM 1627 C C . LEU A 1 207 ? -18.136 -17.741 -14.235 1.00 93.69 207 LEU A C 1
ATOM 1629 O O . LEU A 1 207 ? -18.446 -18.900 -14.529 1.00 93.69 207 LEU A O 1
ATOM 1633 N N . GLY A 1 208 ? -17.877 -16.812 -15.158 1.00 88.25 208 GLY A N 1
ATOM 1634 C CA . GLY A 1 208 ? -17.845 -17.058 -16.594 1.00 88.25 208 GLY A CA 1
ATOM 1635 C C . GLY A 1 208 ? -16.529 -17.681 -17.084 1.00 88.25 208 GLY A C 1
ATOM 1636 O O . GLY A 1 208 ? -15.701 -18.141 -16.294 1.00 88.25 208 GLY A O 1
ATOM 1637 N N . PRO A 1 209 ? -16.325 -17.737 -18.412 1.00 82.31 209 PRO A N 1
ATOM 1638 C CA . PRO A 1 209 ? -15.029 -18.053 -19.000 1.00 82.31 209 PRO A CA 1
ATOM 1639 C C . PRO A 1 209 ? -13.980 -17.012 -18.599 1.00 82.31 209 PRO A C 1
ATOM 1641 O O . PRO A 1 209 ? -14.224 -15.812 -18.692 1.00 82.31 209 PRO A O 1
ATOM 1644 N N . VAL A 1 210 ? -12.809 -17.488 -18.189 1.00 79.44 210 VAL A N 1
ATOM 1645 C CA . VAL A 1 210 ? -11.707 -16.663 -17.691 1.00 79.44 210 VAL A CA 1
ATOM 1646 C C . VAL A 1 210 ? -10.545 -16.685 -18.700 1.00 79.44 210 VAL A C 1
ATOM 1648 O O . VAL A 1 210 ? -10.290 -17.753 -19.268 1.00 79.44 210 VAL A O 1
ATOM 1651 N N . PRO A 1 211 ? -9.836 -15.563 -18.950 1.00 75.31 211 PRO A N 1
ATOM 1652 C CA . PRO A 1 211 ? -8.630 -15.560 -19.784 1.00 75.31 211 PRO A CA 1
ATOM 1653 C C . PRO A 1 211 ? -7.579 -16.555 -19.261 1.00 75.31 211 PRO A C 1
ATOM 1655 O O . PRO A 1 211 ? -7.324 -16.599 -18.061 1.00 75.31 211 PRO A O 1
ATOM 1658 N N . GLN A 1 212 ? -6.986 -17.370 -20.143 1.00 63.16 212 GLN A N 1
ATOM 1659 C CA . GLN A 1 212 ? -6.093 -18.468 -19.730 1.00 63.16 212 GLN A CA 1
ATOM 1660 C C . GLN A 1 212 ? -4.632 -18.049 -19.488 1.00 63.16 212 GLN A C 1
ATOM 1662 O O . GLN A 1 212 ? -3.932 -18.760 -18.772 1.00 63.16 212 GLN A O 1
ATOM 1667 N N . ASP A 1 213 ? -4.195 -16.888 -19.988 1.00 66.44 213 ASP A N 1
ATOM 1668 C CA . ASP A 1 213 ? -2.792 -16.463 -19.936 1.00 66.44 213 ASP A CA 1
ATOM 1669 C C . ASP A 1 213 ? -2.652 -15.064 -19.315 1.00 66.44 213 ASP A C 1
ATOM 1671 O O . ASP A 1 213 ? -2.938 -14.060 -19.962 1.00 66.44 213 ASP A O 1
ATOM 1675 N N . ALA A 1 214 ? -2.199 -14.998 -18.059 1.00 79.12 214 ALA A N 1
ATOM 1676 C CA . ALA A 1 214 ? -1.808 -13.746 -17.407 1.00 79.12 214 ALA A CA 1
ATOM 1677 C C . ALA A 1 214 ? -0.282 -13.587 -17.469 1.00 79.12 214 ALA A C 1
ATOM 1679 O O . ALA A 1 214 ? 0.455 -14.421 -16.935 1.00 79.12 214 ALA A O 1
ATOM 1680 N N . LEU A 1 215 ? 0.195 -12.519 -18.109 1.00 80.88 215 LEU A N 1
ATOM 1681 C CA . LEU A 1 215 ? 1.625 -12.229 -18.279 1.00 80.88 215 LEU A CA 1
ATOM 1682 C C . LEU A 1 215 ? 2.205 -11.454 -17.088 1.00 80.88 215 LEU A C 1
ATOM 1684 O O . LEU A 1 215 ? 3.424 -11.392 -16.909 1.00 80.88 215 LEU A O 1
ATOM 1688 N N . SER A 1 216 ? 1.325 -10.870 -16.275 1.00 88.88 216 SER A N 1
ATOM 1689 C CA . SER A 1 216 ? 1.637 -10.159 -15.040 1.00 88.88 216 SER A CA 1
ATOM 1690 C C . SER A 1 216 ? 0.542 -10.375 -13.998 1.00 88.88 216 SER A C 1
ATOM 1692 O O . SER A 1 216 ? -0.571 -10.806 -14.311 1.00 88.88 216 SER A O 1
ATOM 1694 N N . LEU A 1 217 ? 0.846 -10.064 -12.739 1.00 92.12 217 LEU A N 1
ATOM 1695 C CA . LEU A 1 217 ? -0.113 -10.171 -11.640 1.00 92.12 217 LEU A CA 1
ATOM 1696 C C . LEU A 1 217 ? -1.360 -9.291 -11.877 1.00 92.12 217 LEU A C 1
ATOM 1698 O O . LEU A 1 217 ? -2.460 -9.720 -11.535 1.00 92.12 217 LEU A O 1
ATOM 1702 N N . SER A 1 218 ? -1.214 -8.125 -12.526 1.00 91.00 218 SER A N 1
ATOM 1703 C CA . SER A 1 218 ? -2.326 -7.221 -12.879 1.00 91.00 218 SER A CA 1
ATOM 1704 C C . SER A 1 218 ? -3.369 -7.833 -13.819 1.00 91.00 218 SER A C 1
ATOM 1706 O O . SER A 1 218 ? -4.524 -7.426 -13.795 1.00 91.00 218 SER A O 1
ATOM 1708 N N . GLU A 1 219 ? -2.989 -8.836 -14.608 1.00 90.81 219 GLU A N 1
ATOM 1709 C CA . GLU A 1 219 ? -3.860 -9.498 -15.586 1.00 90.81 219 GLU A CA 1
ATOM 1710 C C . GLU A 1 219 ? -4.506 -10.770 -15.023 1.00 90.81 219 GLU A C 1
ATOM 1712 O O . GLU A 1 219 ? -5.297 -11.428 -15.698 1.00 90.81 219 GLU A O 1
ATOM 1717 N N . MET A 1 220 ? -4.164 -11.155 -13.790 1.00 92.50 220 MET A N 1
ATOM 1718 C CA . MET A 1 220 ? -4.544 -12.452 -13.253 1.00 92.50 220 MET A CA 1
ATOM 1719 C C . MET A 1 220 ? -6.021 -12.501 -12.863 1.00 92.50 220 MET A C 1
ATOM 1721 O O . MET A 1 220 ? -6.464 -11.838 -11.921 1.00 92.50 220 MET A O 1
ATOM 1725 N N . TRP A 1 221 ? -6.763 -13.362 -13.554 1.00 93.38 221 TRP A N 1
ATOM 1726 C CA . TRP A 1 221 ? -8.116 -13.760 -13.193 1.00 93.38 221 TRP A CA 1
ATOM 1727 C C . TRP A 1 221 ? -8.128 -15.147 -12.551 1.00 93.38 221 TRP A C 1
ATOM 1729 O O . TRP A 1 221 ? -7.346 -16.026 -12.912 1.00 93.38 221 TRP A O 1
ATOM 1739 N N . VAL A 1 222 ? -9.056 -15.360 -11.620 1.00 93.50 222 VAL A N 1
ATOM 1740 C CA . VAL A 1 222 ? -9.250 -16.648 -10.948 1.00 93.50 222 VAL A CA 1
ATOM 1741 C C . VAL A 1 222 ? -10.738 -16.932 -10.875 1.00 93.50 222 VAL A C 1
ATOM 1743 O O . VAL A 1 222 ? -11.510 -16.085 -10.431 1.00 93.50 222 VAL A O 1
ATOM 1746 N N . LYS A 1 223 ? -11.135 -18.117 -11.339 1.00 93.44 223 LYS A N 1
ATOM 1747 C CA . LYS A 1 223 ? -12.539 -18.499 -11.450 1.00 93.44 223 LYS A CA 1
ATOM 1748 C C . LYS A 1 223 ? -13.174 -18.698 -10.070 1.00 93.44 223 LYS A C 1
ATOM 1750 O O . LYS A 1 223 ? -12.646 -19.442 -9.245 1.00 93.44 223 LYS A O 1
ATOM 1755 N N . GLY A 1 224 ? -14.342 -18.092 -9.864 1.00 95.06 224 GLY A N 1
ATOM 1756 C CA . GLY A 1 224 ? -15.219 -18.343 -8.717 1.00 95.06 224 GLY A CA 1
ATOM 1757 C C . GLY A 1 224 ? -14.733 -17.856 -7.353 1.00 95.06 224 GLY A C 1
ATOM 1758 O O . GLY A 1 224 ? -15.219 -18.361 -6.340 1.00 95.06 224 GLY A O 1
ATOM 1759 N N . LEU A 1 225 ? -13.835 -16.867 -7.301 1.00 96.88 225 LEU A N 1
ATOM 1760 C CA . LEU A 1 225 ? -13.487 -16.200 -6.044 1.00 96.88 225 LEU A CA 1
ATOM 1761 C C . LEU A 1 225 ? -14.694 -15.478 -5.427 1.00 96.88 225 LEU A C 1
ATOM 1763 O O . LEU A 1 225 ? -14.835 -15.461 -4.206 1.00 96.88 225 LEU A O 1
ATOM 1767 N N . SER A 1 226 ? -15.608 -14.956 -6.248 1.00 97.44 226 SER A N 1
ATOM 1768 C CA . SER A 1 226 ? -16.843 -14.294 -5.811 1.00 97.44 226 SER A CA 1
ATOM 1769 C C . SER A 1 226 ? -17.737 -15.180 -4.930 1.00 97.44 226 SER A C 1
ATOM 1771 O O . SER A 1 226 ? -18.425 -14.671 -4.041 1.00 97.44 226 SER A O 1
ATOM 1773 N N . LEU A 1 227 ? -17.683 -16.510 -5.090 1.00 98.25 227 LEU A N 1
ATOM 1774 C CA . LEU A 1 227 ? -18.450 -17.460 -4.270 1.00 98.25 227 LEU A CA 1
ATOM 1775 C C . LEU A 1 227 ? -18.027 -17.438 -2.795 1.00 98.25 227 LEU A C 1
ATOM 1777 O O . LEU A 1 227 ? -18.862 -17.645 -1.905 1.00 98.25 227 LEU A O 1
ATOM 1781 N N . LEU A 1 228 ? -16.754 -17.129 -2.519 1.00 98.44 228 LEU A N 1
ATOM 1782 C CA . LEU A 1 228 ? -16.218 -17.039 -1.159 1.00 98.44 228 LEU A CA 1
ATOM 1783 C C . LEU A 1 228 ? -16.777 -15.843 -0.372 1.00 98.44 228 LEU A C 1
ATOM 1785 O O . LEU A 1 228 ? -16.600 -15.782 0.847 1.00 98.44 228 LEU A O 1
ATOM 1789 N N . GLY A 1 229 ? -17.540 -14.949 -1.012 1.00 98.06 229 GLY A N 1
ATOM 1790 C CA . GLY A 1 229 ? -18.335 -13.944 -0.309 1.00 98.06 229 GLY A CA 1
ATOM 1791 C C . GLY A 1 229 ? -19.273 -14.571 0.730 1.00 98.06 229 GLY A C 1
ATOM 1792 O O . GLY A 1 229 ? -19.494 -13.988 1.789 1.00 98.06 229 GLY A O 1
ATOM 1793 N N . THR A 1 230 ? -19.760 -15.795 0.484 1.00 98.25 230 THR A N 1
ATOM 1794 C CA . THR A 1 230 ? -20.579 -16.555 1.448 1.00 98.25 230 THR A CA 1
ATOM 1795 C C . THR A 1 230 ? -19.792 -16.974 2.694 1.00 98.25 230 THR A C 1
ATOM 1797 O O . THR A 1 230 ? -20.328 -16.926 3.801 1.00 98.25 230 THR A O 1
ATOM 1800 N N . VAL A 1 231 ? -18.504 -17.309 2.545 1.00 98.00 231 VAL A N 1
ATOM 1801 C CA . VAL A 1 231 ? -17.615 -17.637 3.669 1.00 98.00 231 VAL A CA 1
ATOM 1802 C C . VAL A 1 231 ? -17.404 -16.400 4.534 1.00 98.00 231 VAL A C 1
ATOM 1804 O O . VAL A 1 231 ? -17.625 -16.469 5.742 1.00 98.00 231 VAL A O 1
ATOM 1807 N N . LEU A 1 232 ? -17.068 -15.255 3.928 1.00 97.75 232 LEU A N 1
ATOM 1808 C CA . LEU A 1 232 ? -16.932 -13.973 4.636 1.00 97.75 232 LEU A CA 1
ATOM 1809 C C . LEU A 1 232 ? -18.218 -13.588 5.367 1.00 97.75 232 LEU A C 1
ATOM 1811 O O . LEU A 1 232 ? -18.179 -13.255 6.549 1.00 97.75 232 LEU A O 1
ATOM 1815 N N . ALA A 1 233 ? -19.369 -13.691 4.702 1.00 97.06 233 ALA A N 1
ATOM 1816 C CA . ALA A 1 233 ? -20.673 -13.372 5.279 1.00 97.06 233 ALA A CA 1
ATOM 1817 C C . ALA A 1 233 ? -21.005 -14.187 6.540 1.00 97.06 233 ALA A C 1
ATOM 1819 O O . ALA A 1 233 ? -21.763 -13.713 7.389 1.00 97.06 233 ALA A O 1
ATOM 1820 N N . SER A 1 234 ? -20.415 -15.381 6.686 1.00 96.31 234 SER A N 1
ATOM 1821 C CA . SER A 1 234 ? -20.613 -16.241 7.858 1.00 96.31 234 SER A CA 1
ATOM 1822 C C . SER A 1 234 ? -19.955 -15.711 9.139 1.00 96.31 234 SER A C 1
ATOM 1824 O O . SER A 1 234 ? -20.329 -16.143 10.229 1.00 96.31 234 SER A O 1
ATOM 1826 N N . TYR A 1 235 ? -18.979 -14.797 9.043 1.00 96.06 235 TYR A N 1
ATOM 1827 C CA . TYR A 1 235 ? -18.262 -14.259 10.213 1.00 96.06 235 TYR A CA 1
ATOM 1828 C C . TYR A 1 235 ? -17.956 -12.753 10.160 1.00 96.06 235 TYR A C 1
ATOM 1830 O O . TYR A 1 235 ? -17.472 -12.191 11.143 1.00 96.06 235 TYR A O 1
ATOM 1838 N N . ARG A 1 236 ? -18.262 -12.077 9.048 1.00 96.50 236 ARG A N 1
ATOM 1839 C CA . ARG A 1 236 ? -18.146 -10.625 8.869 1.00 96.50 236 ARG A CA 1
ATOM 1840 C C . ARG A 1 236 ? -19.509 -9.990 8.614 1.00 96.50 236 ARG A C 1
ATOM 1842 O O . ARG A 1 236 ? -20.452 -10.617 8.129 1.00 96.50 236 ARG A O 1
ATOM 1849 N N . ARG A 1 237 ? -19.602 -8.702 8.933 1.00 95.50 237 ARG A N 1
ATOM 1850 C CA . ARG A 1 237 ? -20.793 -7.866 8.743 1.00 95.50 237 ARG A CA 1
ATOM 1851 C C . ARG A 1 237 ? -20.779 -7.224 7.358 1.00 95.50 237 ARG A C 1
ATOM 1853 O O . ARG A 1 237 ? -20.601 -6.016 7.218 1.00 95.50 237 ARG A O 1
ATOM 1860 N N . VAL A 1 238 ? -20.884 -8.091 6.355 1.00 95.31 238 VAL A N 1
ATOM 1861 C CA . VAL A 1 238 ? -20.633 -7.768 4.949 1.00 95.31 238 VAL A CA 1
ATOM 1862 C C . VAL A 1 238 ? -21.792 -6.997 4.316 1.00 95.31 238 VAL A C 1
ATOM 1864 O O . VAL A 1 238 ? -22.934 -7.450 4.375 1.00 95.31 238 VAL A O 1
ATOM 1867 N N . GLY A 1 239 ? -21.464 -5.889 3.650 1.00 93.25 239 GLY A N 1
ATOM 1868 C CA . GLY A 1 239 ? -22.266 -5.237 2.619 1.00 93.25 239 GLY A CA 1
ATOM 1869 C C . GLY A 1 239 ? -21.578 -5.424 1.268 1.00 93.25 239 GLY A C 1
ATOM 1870 O O . GLY A 1 239 ? -20.400 -5.108 1.132 1.00 93.25 239 GLY A O 1
ATOM 1871 N N . VAL A 1 240 ? -22.282 -5.986 0.286 1.00 93.75 240 VAL A N 1
ATOM 1872 C CA . VAL A 1 240 ? -21.688 -6.361 -1.007 1.00 93.75 240 VAL A CA 1
ATOM 1873 C C . VAL A 1 240 ? -21.865 -5.251 -2.036 1.00 93.75 240 VAL A C 1
ATOM 1875 O O . VAL A 1 240 ? -22.951 -4.685 -2.162 1.00 93.75 240 VAL A O 1
ATOM 1878 N N . PHE A 1 241 ? -20.815 -5.020 -2.818 1.00 95.69 241 PHE A N 1
ATOM 1879 C CA . PHE A 1 241 ? -20.850 -4.304 -4.085 1.00 95.69 241 PHE A CA 1
ATOM 1880 C C . PHE A 1 241 ? -20.262 -5.209 -5.176 1.00 95.69 241 PHE A C 1
ATOM 1882 O O . PHE A 1 241 ? -19.129 -5.676 -5.051 1.00 95.69 241 PHE A O 1
ATOM 1889 N N . ASP A 1 242 ? -21.023 -5.470 -6.238 1.00 95.56 242 ASP A N 1
ATOM 1890 C CA . ASP A 1 242 ? -20.560 -6.286 -7.363 1.00 95.56 242 ASP A CA 1
ATOM 1891 C C . ASP A 1 242 ? -20.197 -5.405 -8.562 1.00 95.56 242 ASP A C 1
ATOM 1893 O O . ASP A 1 242 ? -20.997 -4.612 -9.060 1.00 95.56 242 ASP A O 1
ATOM 1897 N N . VAL A 1 243 ? -18.969 -5.557 -9.054 1.00 95.81 243 VAL A N 1
ATOM 1898 C CA . VAL A 1 243 ? -18.497 -4.860 -10.251 1.00 95.81 243 VAL A CA 1
ATOM 1899 C C . VAL A 1 243 ? -19.253 -5.343 -11.491 1.00 95.81 243 VAL A C 1
ATOM 1901 O O . VAL A 1 243 ? -19.615 -4.503 -12.324 1.00 95.81 243 VAL A O 1
ATOM 1904 N N . ALA A 1 244 ? -19.505 -6.658 -11.581 1.00 94.00 244 ALA A N 1
ATOM 1905 C CA . ALA A 1 244 ? -20.222 -7.362 -12.648 1.00 94.00 244 ALA A CA 1
ATOM 1906 C C . ALA A 1 244 ? -19.772 -7.000 -14.082 1.00 94.00 244 ALA A C 1
ATOM 1908 O O . ALA A 1 244 ? -20.598 -6.800 -14.977 1.00 94.00 244 ALA A O 1
ATOM 1909 N N . GLN A 1 245 ? -18.460 -6.899 -14.321 1.00 93.56 245 GLN A N 1
ATOM 1910 C CA . GLN A 1 245 ? -17.890 -6.527 -15.626 1.00 93.56 245 GLN A CA 1
ATOM 1911 C C . GLN A 1 245 ? -16.778 -7.487 -16.056 1.00 93.56 245 GLN A C 1
ATOM 1913 O O . GLN A 1 245 ? -15.925 -7.853 -15.256 1.00 93.56 245 GLN A O 1
ATOM 1918 N N . GLY A 1 246 ? -16.756 -7.855 -17.342 1.00 90.56 246 GLY A N 1
ATOM 1919 C CA . GLY A 1 246 ? -15.698 -8.699 -17.921 1.00 90.56 246 GLY A CA 1
ATOM 1920 C C . GLY A 1 246 ? -14.392 -7.957 -18.234 1.00 90.56 246 GLY A C 1
ATOM 1921 O O . GLY A 1 246 ? -13.338 -8.577 -18.276 1.00 90.56 246 GLY A O 1
ATOM 1922 N N . HIS A 1 247 ? -14.451 -6.634 -18.419 1.00 90.75 247 HIS A N 1
ATOM 1923 C CA . HIS A 1 247 ? -13.286 -5.761 -18.624 1.00 90.75 247 HIS A CA 1
ATOM 1924 C C . HIS A 1 247 ? -13.423 -4.498 -17.760 1.00 90.75 247 HIS A C 1
ATOM 1926 O O . HIS A 1 247 ? -13.740 -3.429 -18.280 1.00 90.75 247 HIS A O 1
ATOM 1932 N N . PRO A 1 248 ? -13.307 -4.631 -16.431 1.00 93.38 248 PRO A N 1
ATOM 1933 C CA . PRO A 1 248 ? -13.411 -3.493 -15.529 1.00 93.38 248 PRO A CA 1
ATOM 1934 C C . PRO A 1 248 ? -12.187 -2.580 -15.634 1.00 93.38 248 PRO A C 1
ATOM 1936 O O . PRO A 1 248 ? -11.084 -3.035 -15.922 1.00 93.38 248 PRO A O 1
ATOM 1939 N N . GLU A 1 249 ? -12.375 -1.296 -15.334 1.00 94.50 249 GLU A N 1
ATOM 1940 C CA . GLU A 1 249 ? -11.295 -0.318 -15.172 1.00 94.50 249 GLU A CA 1
ATOM 1941 C C . GLU A 1 249 ? -11.241 0.156 -13.715 1.00 94.50 249 GLU A C 1
ATOM 1943 O O . GLU A 1 249 ? -12.281 0.443 -13.112 1.00 94.50 249 GLU A O 1
ATOM 1948 N N . GLY A 1 250 ? -10.038 0.266 -13.137 1.00 93.69 250 GLY A N 1
ATOM 1949 C CA . GLY A 1 250 ? -9.858 0.591 -11.714 1.00 93.69 250 GLY A CA 1
ATOM 1950 C C . GLY A 1 250 ? -10.494 1.928 -11.306 1.00 93.69 250 GLY A C 1
ATOM 1951 O O . GLY A 1 250 ? -11.281 1.978 -10.363 1.00 93.69 250 GLY A O 1
ATOM 1952 N N . ARG A 1 251 ? -10.239 3.010 -12.061 1.00 93.00 251 ARG A N 1
ATOM 1953 C CA . ARG A 1 251 ? -10.762 4.360 -11.746 1.00 93.00 251 ARG A CA 1
ATOM 1954 C C . ARG A 1 251 ? -12.287 4.455 -11.839 1.00 93.00 251 ARG A C 1
ATOM 1956 O O . ARG A 1 251 ? -12.909 5.130 -11.015 1.00 93.00 251 ARG A O 1
ATOM 1963 N N . GLU A 1 252 ? -12.890 3.788 -12.823 1.00 95.19 252 GLU A N 1
ATOM 1964 C CA . GLU A 1 252 ? -14.350 3.745 -12.969 1.00 95.19 252 GLU A CA 1
ATOM 1965 C C . GLU A 1 252 ? -14.987 2.852 -11.898 1.00 95.19 252 GLU A C 1
ATOM 1967 O O . GLU A 1 252 ? -16.041 3.185 -11.359 1.00 95.19 252 GLU A O 1
ATOM 1972 N N . THR A 1 253 ? -14.321 1.759 -11.517 1.00 95.88 253 THR A N 1
ATOM 1973 C CA . THR A 1 253 ? -14.763 0.912 -10.403 1.00 95.88 253 THR A CA 1
ATOM 1974 C C . THR A 1 253 ? -14.782 1.704 -9.097 1.00 95.88 253 THR A C 1
ATOM 1976 O O . THR A 1 253 ? -15.832 1.788 -8.466 1.00 95.88 253 THR A O 1
ATOM 1979 N N . GLU A 1 254 ? -13.680 2.374 -8.737 1.00 95.44 254 GLU A N 1
ATOM 1980 C CA . GLU A 1 254 ? -13.609 3.242 -7.550 1.00 95.44 254 GLU A CA 1
ATOM 1981 C C . GLU A 1 254 ? -14.713 4.306 -7.557 1.00 95.44 254 GLU A C 1
ATOM 1983 O O . GLU A 1 254 ? -15.393 4.509 -6.555 1.00 95.44 254 GLU A O 1
ATOM 1988 N N . LYS A 1 255 ? -14.956 4.943 -8.711 1.00 94.06 255 LYS A N 1
ATOM 1989 C CA . LYS A 1 255 ? -16.026 5.938 -8.867 1.00 94.06 255 LYS A CA 1
ATOM 1990 C C . LYS A 1 255 ? -17.399 5.375 -8.502 1.00 94.06 255 LYS A C 1
ATOM 1992 O O . LYS A 1 255 ? -18.149 6.023 -7.775 1.00 94.06 255 LYS A O 1
ATOM 1997 N N . ARG A 1 256 ? -17.737 4.192 -9.025 1.00 95.06 256 ARG A N 1
ATOM 1998 C CA . ARG A 1 256 ? -19.031 3.539 -8.785 1.00 95.06 256 ARG A CA 1
ATOM 1999 C C . ARG A 1 256 ? -19.176 3.110 -7.325 1.00 95.06 256 ARG A C 1
ATOM 2001 O O . ARG A 1 256 ? -20.253 3.275 -6.760 1.00 95.06 256 ARG A O 1
ATOM 2008 N N . VAL A 1 257 ? -18.102 2.610 -6.710 1.00 95.19 257 VAL A N 1
ATOM 2009 C CA . VAL A 1 257 ? -18.093 2.229 -5.289 1.00 95.19 257 VAL A CA 1
ATOM 2010 C C . VAL A 1 257 ? -18.278 3.465 -4.405 1.00 95.19 257 VAL A C 1
ATOM 2012 O O . VAL A 1 257 ? -19.160 3.477 -3.550 1.00 95.19 257 VAL A O 1
ATOM 2015 N N . GLN A 1 258 ? -17.523 4.537 -4.655 1.00 93.19 258 GLN A N 1
ATOM 2016 C CA . GLN A 1 258 ? -17.641 5.805 -3.933 1.00 93.19 258 GLN A CA 1
ATOM 2017 C C . GLN A 1 258 ? -19.064 6.377 -4.038 1.00 93.19 258 GLN A C 1
ATOM 2019 O O . GLN A 1 258 ? -19.647 6.790 -3.036 1.00 93.19 258 GLN A O 1
ATOM 2024 N N . GLN A 1 259 ? -19.657 6.343 -5.237 1.00 92.94 259 GLN A N 1
ATOM 2025 C CA . GLN A 1 259 ? -21.043 6.753 -5.457 1.00 92.94 259 GLN A CA 1
ATOM 2026 C C . GLN A 1 259 ? -22.028 5.877 -4.667 1.00 92.94 259 GLN A C 1
ATOM 2028 O O . GLN A 1 259 ? -22.927 6.407 -4.019 1.00 92.94 259 GLN A O 1
ATOM 2033 N N . PHE A 1 260 ? -21.847 4.554 -4.669 1.00 93.38 260 PHE A N 1
ATOM 2034 C CA . PHE A 1 260 ? -22.676 3.635 -3.890 1.00 93.38 260 PHE A CA 1
ATOM 2035 C C . PHE A 1 260 ? -22.615 3.936 -2.388 1.00 93.38 260 PHE A C 1
ATOM 2037 O O . PHE A 1 260 ? -23.663 4.024 -1.747 1.00 93.38 260 PHE A O 1
ATOM 2044 N N . VAL A 1 261 ? -21.421 4.146 -1.832 1.00 93.38 261 VAL A N 1
ATOM 2045 C CA . VAL A 1 261 ? -21.223 4.466 -0.409 1.00 93.38 261 VAL A CA 1
ATOM 2046 C C . VAL A 1 261 ? -21.907 5.793 -0.061 1.00 93.38 261 VAL A C 1
ATOM 2048 O O . VAL A 1 261 ? -22.714 5.850 0.867 1.00 93.38 261 VAL A O 1
ATOM 2051 N N . GLN A 1 262 ? -21.695 6.834 -0.874 1.00 89.62 262 GLN A N 1
ATOM 2052 C CA . GLN A 1 262 ? -22.317 8.149 -0.686 1.00 89.62 262 GLN A CA 1
ATOM 2053 C C . GLN A 1 262 ? -23.849 8.100 -0.772 1.00 89.62 262 GLN A C 1
ATOM 2055 O O . GLN A 1 262 ? -24.542 8.691 0.053 1.00 89.62 262 GLN A O 1
ATOM 2060 N N . GLU A 1 263 ? -24.401 7.397 -1.762 1.00 90.06 263 GLU A N 1
ATOM 2061 C CA . GLU A 1 263 ? -25.847 7.336 -1.975 1.00 90.06 263 GLU A CA 1
ATOM 2062 C C . GLU A 1 263 ? -26.565 6.431 -0.975 1.00 90.06 263 GLU A C 1
ATOM 2064 O O . GLU A 1 263 ? -27.745 6.661 -0.693 1.00 90.06 263 GLU A O 1
ATOM 2069 N N . SER A 1 264 ? -25.907 5.378 -0.491 1.00 89.00 264 SER A N 1
ATOM 2070 C CA . SER A 1 264 ? -26.475 4.459 0.500 1.00 89.00 264 SER A CA 1
ATOM 2071 C C . SER A 1 264 ? -26.370 4.996 1.928 1.00 89.00 264 SER A C 1
ATOM 2073 O O . SER A 1 264 ? -27.149 4.571 2.774 1.00 89.00 264 SER A O 1
ATOM 2075 N N . GLY A 1 265 ? -25.464 5.947 2.188 1.00 87.62 265 GLY A N 1
ATOM 2076 C CA . GLY A 1 265 ? -25.150 6.410 3.541 1.00 87.62 265 GLY A CA 1
ATOM 2077 C C . GLY A 1 265 ? -24.322 5.400 4.340 1.00 87.62 265 GLY A C 1
ATOM 2078 O O . GLY A 1 265 ? -24.170 5.565 5.550 1.00 87.62 265 GLY A O 1
ATOM 2079 N N . PHE A 1 266 ? -23.796 4.369 3.672 1.00 89.19 266 PHE A N 1
ATOM 2080 C CA . PHE A 1 266 ? -22.962 3.346 4.281 1.00 89.19 266 PHE A CA 1
ATOM 2081 C C . PHE A 1 266 ? -21.656 3.957 4.801 1.00 89.19 266 PHE A C 1
ATOM 2083 O O . PHE A 1 266 ? -21.006 4.741 4.114 1.00 89.19 266 PHE A O 1
ATOM 2090 N N . LYS A 1 267 ? -21.261 3.587 6.021 1.00 89.62 267 LYS A N 1
ATOM 2091 C CA . LYS A 1 267 ? -20.005 4.003 6.655 1.00 89.62 267 LYS A CA 1
ATOM 2092 C C . LYS A 1 267 ? -19.165 2.764 6.979 1.00 89.62 267 LYS A C 1
ATOM 2094 O O . LYS A 1 267 ? -19.238 2.267 8.103 1.00 89.62 267 LYS A O 1
ATOM 2099 N N . PRO A 1 268 ? -18.454 2.192 5.993 1.00 94.56 268 PRO A N 1
ATOM 2100 C CA . PRO A 1 268 ? -17.608 1.032 6.238 1.00 94.56 268 PRO A CA 1
ATOM 2101 C C . PRO A 1 268 ? -16.429 1.396 7.144 1.00 94.56 268 PRO A C 1
ATOM 2103 O O . PRO A 1 268 ? -15.783 2.415 6.940 1.00 94.56 268 PRO A O 1
ATOM 2106 N N . GLU A 1 269 ? -16.111 0.522 8.096 1.00 95.81 269 GLU A N 1
ATOM 2107 C CA . GLU A 1 269 ? -14.827 0.537 8.813 1.00 95.81 269 GLU A CA 1
ATOM 2108 C C . GLU A 1 269 ? -13.757 -0.224 8.017 1.00 95.81 269 GLU A C 1
ATOM 2110 O O . GLU A 1 269 ? -12.566 0.068 8.104 1.00 95.81 269 GLU A O 1
ATOM 2115 N N . PHE A 1 270 ? -14.193 -1.210 7.227 1.00 98.06 270 PHE A N 1
ATOM 2116 C CA . PHE A 1 270 ? -13.334 -2.088 6.444 1.00 98.06 270 PHE A CA 1
ATOM 2117 C C . PHE A 1 270 ? -13.795 -2.158 4.992 1.00 98.06 270 PHE A C 1
ATOM 2119 O O . PHE A 1 270 ? -14.995 -2.240 4.721 1.00 98.06 270 PHE A O 1
ATOM 2126 N N . GLN A 1 271 ? -12.839 -2.227 4.071 1.00 98.00 271 GLN A N 1
ATOM 2127 C CA . GLN A 1 271 ? -13.057 -2.535 2.662 1.00 98.00 271 GLN A CA 1
ATOM 2128 C C . GLN A 1 271 ? -12.183 -3.717 2.258 1.00 98.00 271 GLN A C 1
ATOM 2130 O O . GLN A 1 271 ? -10.961 -3.656 2.377 1.00 98.00 271 GLN A O 1
ATOM 2135 N N . ALA A 1 272 ? -12.791 -4.756 1.691 1.00 98.31 272 ALA A N 1
ATOM 2136 C CA . ALA A 1 272 ? -12.056 -5.844 1.069 1.00 98.31 272 ALA A CA 1
ATOM 2137 C C . ALA A 1 272 ? -12.421 -6.026 -0.400 1.00 98.31 272 ALA A C 1
ATOM 2139 O O . ALA A 1 272 ? -13.597 -6.076 -0.765 1.00 98.31 272 ALA A O 1
ATOM 2140 N N . ILE A 1 273 ? -11.394 -6.195 -1.227 1.00 98.44 273 ILE A N 1
ATOM 2141 C CA . ILE A 1 273 ? -11.530 -6.577 -2.630 1.00 98.44 273 ILE A CA 1
ATOM 2142 C C . ILE A 1 273 ? -11.391 -8.095 -2.733 1.00 98.44 273 ILE A C 1
ATOM 2144 O O . ILE A 1 273 ? -10.315 -8.638 -2.500 1.00 98.44 273 ILE A O 1
ATOM 2148 N N . LEU A 1 274 ? -12.471 -8.785 -3.086 1.00 98.06 274 LEU A N 1
ATOM 2149 C CA . LEU A 1 274 ? -12.512 -10.227 -3.309 1.00 98.06 274 LEU A CA 1
ATOM 2150 C C . LEU A 1 274 ? -12.437 -10.516 -4.808 1.00 98.06 274 LEU A C 1
ATOM 2152 O O . LEU A 1 274 ? -13.449 -10.556 -5.510 1.00 98.06 274 LEU A O 1
ATOM 2156 N N . GLY A 1 275 ? -11.214 -10.701 -5.296 1.00 94.62 275 GLY A N 1
ATOM 2157 C CA . GLY A 1 275 ? -10.961 -10.963 -6.705 1.00 94.62 275 GLY A CA 1
ATOM 2158 C C . GLY A 1 275 ? -9.499 -10.786 -7.098 1.00 94.62 275 GLY A C 1
ATOM 2159 O O . GLY A 1 275 ? -8.744 -10.027 -6.481 1.00 94.62 275 GLY A O 1
ATOM 2160 N N . GLY A 1 276 ? -9.108 -11.484 -8.166 1.00 93.12 276 GLY A N 1
ATOM 2161 C CA . GLY A 1 276 ? -7.811 -11.271 -8.801 1.00 93.12 276 GLY A CA 1
ATOM 2162 C C . GLY A 1 276 ? -7.708 -9.878 -9.428 1.00 93.12 276 GLY A C 1
ATOM 2163 O O . GLY A 1 276 ? -8.737 -9.326 -9.831 1.00 93.12 276 GLY A O 1
ATOM 2164 N N . PRO A 1 277 ? -6.500 -9.298 -9.535 1.00 94.00 277 PRO A N 1
ATOM 2165 C CA . PRO A 1 277 ? -6.315 -7.981 -10.141 1.00 94.00 277 PRO A CA 1
ATOM 2166 C C . PRO A 1 277 ? -6.853 -7.874 -11.573 1.00 94.00 277 PRO A C 1
ATOM 2168 O O . PRO A 1 277 ? -7.338 -6.817 -11.949 1.00 94.00 277 PRO A O 1
ATOM 2171 N N . GLY A 1 278 ? -6.882 -8.965 -12.345 1.00 93.19 278 GLY A N 1
AT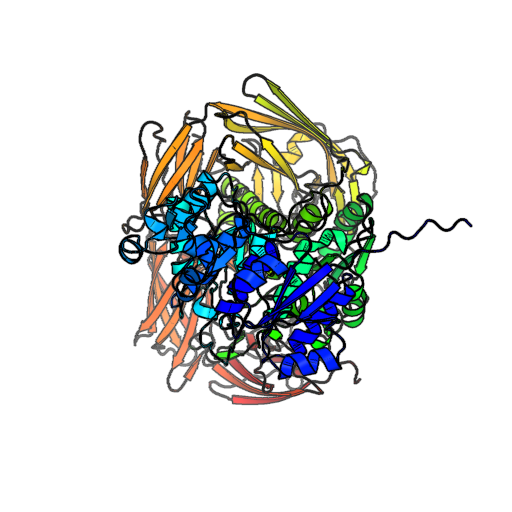OM 2172 C CA . GLY A 1 278 ? -7.505 -8.950 -13.671 1.00 93.19 278 GLY A CA 1
ATOM 2173 C C . GLY A 1 278 ? -9.017 -8.689 -13.622 1.00 93.19 278 GLY A C 1
ATOM 2174 O O . GLY A 1 278 ? -9.558 -8.044 -14.517 1.00 93.19 278 GLY A O 1
ATOM 2175 N N . GLY A 1 279 ? -9.692 -9.159 -12.566 1.00 93.25 279 GLY A N 1
ATOM 2176 C CA . GLY A 1 279 ? -11.132 -8.982 -12.358 1.00 93.25 279 GLY A CA 1
ATOM 2177 C C . GLY A 1 279 ? -11.512 -7.733 -11.564 1.00 93.25 279 GLY A C 1
ATOM 2178 O O . GLY A 1 279 ? -12.645 -7.276 -11.679 1.00 93.25 279 GLY A O 1
ATOM 2179 N N . ILE A 1 280 ? -10.604 -7.176 -10.758 1.00 96.38 280 ILE A N 1
ATOM 2180 C CA . ILE A 1 280 ? -10.768 -5.884 -10.068 1.00 96.38 280 ILE A CA 1
ATOM 2181 C C . ILE A 1 280 ? -9.403 -5.171 -10.088 1.00 96.38 280 ILE A C 1
ATOM 2183 O O . ILE A 1 280 ? -8.586 -5.422 -9.190 1.00 96.38 280 ILE A O 1
ATOM 2187 N N . PRO A 1 281 ? -9.132 -4.337 -11.111 1.00 95.31 281 PRO A N 1
ATOM 2188 C CA . PRO A 1 281 ? -7.798 -3.805 -11.378 1.00 95.31 281 PRO A CA 1
ATOM 2189 C C . PRO A 1 281 ? -7.321 -2.756 -10.388 1.00 95.31 281 PRO A C 1
ATOM 2191 O O . PRO A 1 281 ? -8.104 -1.957 -9.877 1.00 95.31 281 PRO A O 1
ATOM 2194 N N . PHE A 1 282 ? -6.000 -2.725 -10.210 1.00 94.88 282 PHE A N 1
ATOM 2195 C CA . PHE A 1 282 ? -5.297 -1.586 -9.630 1.00 94.88 282 PHE A CA 1
ATOM 2196 C C . PHE A 1 282 ? -5.468 -0.337 -10.503 1.00 94.88 282 PHE A C 1
ATOM 2198 O O . PHE A 1 282 ? -5.744 -0.415 -11.704 1.00 94.88 282 PHE A O 1
ATOM 2205 N N . ILE A 1 283 ? -5.248 0.826 -9.900 1.00 93.56 283 ILE A N 1
ATOM 2206 C CA . ILE A 1 283 ? -5.126 2.092 -10.614 1.00 93.56 283 ILE A CA 1
ATOM 2207 C C . ILE A 1 283 ? -3.644 2.312 -10.901 1.00 93.56 283 ILE A C 1
ATOM 2209 O O . ILE A 1 283 ? -2.815 2.280 -9.993 1.00 93.56 283 ILE A O 1
ATOM 2213 N N . LEU A 1 284 ? -3.330 2.493 -12.182 1.00 89.31 284 LEU A N 1
ATOM 2214 C CA . LEU A 1 284 ? -1.970 2.593 -12.701 1.00 89.31 284 LEU A CA 1
ATOM 2215 C C . LEU A 1 284 ? -1.709 4.000 -13.241 1.00 89.31 284 LEU A C 1
ATOM 2217 O O . LEU A 1 284 ? -2.613 4.657 -13.769 1.00 89.31 284 LEU A O 1
ATOM 2221 N N . GLN A 1 285 ? -0.463 4.441 -13.129 1.00 86.19 285 GLN A N 1
ATOM 2222 C CA . GLN A 1 285 ? 0.073 5.602 -13.824 1.00 86.19 285 GLN A CA 1
ATOM 2223 C C . GLN A 1 285 ? 0.853 5.145 -15.057 1.00 86.19 285 GLN A C 1
ATOM 2225 O O . GLN A 1 285 ? 1.534 4.125 -15.028 1.00 86.19 285 GLN A O 1
ATOM 2230 N N . GLU A 1 286 ? 0.768 5.916 -16.137 1.00 82.44 286 GLU A N 1
ATOM 2231 C CA . GLU A 1 286 ? 1.589 5.689 -17.326 1.00 82.44 286 GLU A CA 1
ATOM 2232 C C . GLU A 1 286 ? 3.082 5.843 -17.006 1.00 82.44 286 GLU A C 1
ATOM 2234 O O . GLU A 1 286 ? 3.477 6.775 -16.297 1.00 82.44 286 GLU A O 1
ATOM 2239 N N . ASN A 1 287 ? 3.916 4.968 -17.572 1.00 84.44 287 ASN A N 1
ATOM 2240 C CA . ASN A 1 287 ? 5.366 5.078 -17.456 1.00 84.44 287 ASN A CA 1
ATOM 2241 C C . ASN A 1 287 ? 5.875 6.305 -18.234 1.00 84.44 287 ASN A C 1
ATOM 2243 O O . ASN A 1 287 ? 5.837 6.350 -19.466 1.00 84.44 287 ASN A O 1
ATOM 2247 N N . LYS A 1 288 ? 6.374 7.298 -17.494 1.00 86.25 288 LYS A N 1
ATOM 2248 C CA . LYS A 1 288 ? 6.888 8.571 -18.023 1.00 86.25 288 LYS A CA 1
ATOM 2249 C C . LYS A 1 288 ? 8.406 8.705 -17.894 1.00 86.25 288 LYS A C 1
ATOM 2251 O O . LYS A 1 288 ? 8.950 9.780 -18.154 1.00 86.25 288 LYS A O 1
ATOM 2256 N N . GLU A 1 289 ? 9.104 7.635 -17.527 1.00 85.75 289 GLU A N 1
ATOM 2257 C CA . GLU A 1 289 ? 10.556 7.664 -17.370 1.00 85.75 289 GLU A CA 1
ATOM 2258 C C . GLU A 1 289 ? 11.275 7.851 -18.715 1.00 85.75 289 GLU A C 1
ATOM 2260 O O . GLU A 1 289 ? 10.785 7.462 -19.776 1.00 85.75 289 GLU A O 1
ATOM 2265 N N . ILE A 1 290 ? 12.453 8.472 -18.673 1.00 84.50 290 ILE A N 1
ATOM 2266 C CA . ILE A 1 290 ? 13.429 8.461 -19.768 1.00 84.50 290 ILE A CA 1
ATOM 2267 C C . ILE A 1 290 ? 14.654 7.736 -19.235 1.00 84.50 290 ILE A C 1
ATOM 2269 O O . ILE A 1 290 ? 15.220 8.119 -18.218 1.00 84.50 290 ILE A O 1
ATOM 2273 N N . GLY A 1 291 ? 15.044 6.663 -19.910 1.00 87.31 291 GLY A N 1
ATOM 2274 C CA . GLY A 1 291 ? 16.072 5.752 -19.429 1.00 87.31 291 GLY A CA 1
ATOM 2275 C C . GLY A 1 291 ? 15.841 4.331 -19.919 1.00 87.31 291 GLY A C 1
ATOM 2276 O O . GLY A 1 291 ? 14.853 4.036 -20.588 1.00 87.31 291 GLY A O 1
ATOM 2277 N N . ALA A 1 292 ? 16.768 3.436 -19.595 1.00 85.69 292 ALA A N 1
ATOM 2278 C CA . ALA A 1 292 ? 16.689 2.035 -20.002 1.00 85.69 292 ALA A CA 1
ATOM 2279 C C . ALA A 1 292 ? 15.775 1.168 -19.110 1.00 85.69 292 ALA A C 1
ATOM 2281 O O . ALA A 1 292 ? 15.461 0.038 -19.480 1.00 85.69 292 ALA A O 1
ATOM 2282 N N . SER A 1 293 ? 15.321 1.688 -17.969 1.00 86.81 293 SER A N 1
ATOM 2283 C CA . SER A 1 293 ? 14.366 1.053 -17.053 1.00 86.81 293 SER A CA 1
ATOM 2284 C C . SER A 1 293 ? 13.340 2.072 -16.575 1.00 86.81 293 SER A C 1
ATOM 2286 O O . SER A 1 293 ? 13.669 3.253 -16.481 1.00 86.81 293 SER A O 1
ATOM 2288 N N . GLY A 1 294 ? 12.135 1.622 -16.235 1.00 84.31 294 GLY A N 1
ATOM 2289 C CA . GLY A 1 294 ? 11.094 2.493 -15.699 1.00 84.31 294 GLY A CA 1
ATOM 2290 C C . GLY A 1 294 ? 10.181 1.769 -14.722 1.00 84.31 294 GLY A C 1
ATOM 2291 O O . GLY A 1 294 ? 10.092 0.540 -14.731 1.00 84.31 294 GLY A O 1
ATOM 2292 N N . GLU A 1 295 ? 9.512 2.553 -13.888 1.00 80.00 295 GLU A N 1
ATOM 2293 C CA . GLU A 1 295 ? 8.512 2.090 -12.933 1.00 80.00 295 GLU A CA 1
ATOM 2294 C C . GLU A 1 295 ? 7.205 2.856 -13.146 1.00 80.00 295 GLU A C 1
ATOM 2296 O O . GLU A 1 295 ? 7.192 3.979 -13.651 1.00 80.00 295 GLU A O 1
ATOM 2301 N N . GLU A 1 296 ? 6.091 2.228 -12.787 1.00 85.50 296 GLU A N 1
ATOM 2302 C CA . GLU A 1 296 ? 4.756 2.813 -12.891 1.00 85.50 296 GLU A CA 1
ATOM 2303 C C . GLU A 1 296 ? 4.205 3.035 -11.483 1.00 85.50 296 GLU A C 1
ATOM 2305 O O . GLU A 1 296 ? 4.267 2.137 -10.645 1.00 85.50 296 GLU A O 1
ATOM 2310 N N . GLY A 1 297 ? 3.626 4.210 -11.229 1.00 86.69 297 GLY A N 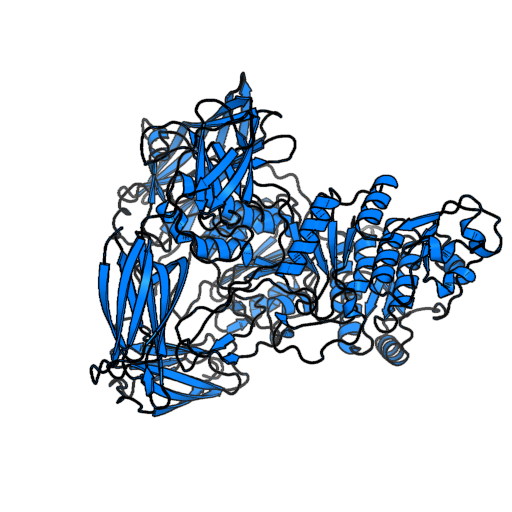1
ATOM 2311 C CA . GLY A 1 297 ? 2.860 4.447 -10.007 1.00 86.69 297 GLY A CA 1
ATOM 2312 C C . GLY A 1 297 ? 1.653 3.508 -9.939 1.00 86.69 297 GLY A C 1
ATOM 2313 O O . GLY A 1 297 ? 0.937 3.334 -10.929 1.00 86.69 297 GLY A O 1
ATOM 2314 N N . ILE A 1 298 ? 1.422 2.897 -8.777 1.00 90.44 298 ILE A N 1
ATOM 2315 C CA . ILE A 1 298 ? 0.375 1.893 -8.559 1.00 90.44 298 ILE A CA 1
ATOM 2316 C C . ILE A 1 298 ? -0.335 2.176 -7.239 1.00 90.44 298 ILE A C 1
ATOM 2318 O O . ILE A 1 298 ? 0.313 2.436 -6.226 1.00 90.44 298 ILE A O 1
ATOM 2322 N N . ARG A 1 299 ? -1.666 2.057 -7.238 1.00 92.19 299 ARG A N 1
ATOM 2323 C CA . ARG A 1 299 ? -2.476 2.018 -6.014 1.00 92.19 299 ARG A CA 1
ATOM 2324 C C . ARG A 1 299 ? -3.677 1.093 -6.153 1.00 92.19 299 ARG A C 1
ATOM 2326 O O . ARG A 1 299 ? -4.133 0.826 -7.268 1.00 92.19 299 ARG A O 1
ATOM 2333 N N . ASP A 1 300 ? -4.207 0.627 -5.027 1.00 93.00 300 ASP A N 1
ATOM 2334 C CA . ASP A 1 300 ? -5.513 -0.044 -4.998 1.00 93.00 300 ASP A CA 1
ATOM 2335 C C . ASP A 1 300 ? -6.660 0.985 -4.910 1.00 93.00 300 ASP A C 1
ATOM 2337 O O . ASP A 1 300 ? -6.435 2.198 -4.992 1.00 93.00 300 ASP A O 1
ATOM 2341 N N . LEU A 1 301 ? -7.900 0.504 -4.819 1.00 93.69 301 LEU A N 1
ATOM 2342 C CA . LEU A 1 301 ? -9.089 1.355 -4.703 1.00 93.69 301 LEU A CA 1
ATOM 2343 C C . LEU A 1 301 ? -9.184 1.964 -3.298 1.00 93.69 301 LEU A C 1
ATOM 2345 O O . LEU A 1 301 ? -9.181 1.217 -2.319 1.00 93.69 301 LEU A O 1
ATOM 2349 N N . HIS A 1 302 ? -9.351 3.285 -3.209 1.00 92.06 302 HIS A N 1
ATOM 2350 C CA . HIS A 1 302 ? -9.490 4.000 -1.939 1.00 92.06 302 HIS A CA 1
ATOM 2351 C C . HIS A 1 302 ? -10.885 4.601 -1.770 1.00 92.06 302 HIS A C 1
ATOM 2353 O O . HIS A 1 302 ? -11.489 5.078 -2.734 1.00 92.06 302 HIS A O 1
ATOM 2359 N N . LEU A 1 303 ? -11.384 4.606 -0.530 1.00 91.38 303 LEU A N 1
ATOM 2360 C CA . LEU A 1 303 ? -12.634 5.276 -0.168 1.00 91.38 303 LEU A CA 1
ATOM 2361 C C . LEU A 1 303 ? -12.380 6.530 0.650 1.00 91.38 303 LEU A C 1
ATOM 2363 O O . LEU A 1 303 ? -11.786 6.479 1.722 1.00 91.38 303 LEU A O 1
ATOM 2367 N N . GLN A 1 304 ? -12.932 7.637 0.170 1.00 89.44 304 GLN A N 1
ATOM 2368 C CA . GLN A 1 304 ? -12.921 8.912 0.870 1.00 89.44 304 GLN A CA 1
ATOM 2369 C C . GLN A 1 304 ? -14.271 9.105 1.578 1.00 89.44 304 GLN A C 1
ATOM 2371 O O . GLN A 1 304 ? -15.268 9.411 0.917 1.00 89.44 304 GLN A O 1
ATOM 2376 N N . LEU A 1 305 ? -14.352 8.898 2.898 1.00 88.38 305 LEU A N 1
ATOM 2377 C CA . LEU A 1 305 ? -15.610 9.115 3.637 1.00 88.38 305 LEU A CA 1
ATOM 2378 C C . LEU A 1 305 ? -15.738 10.551 4.149 1.00 88.38 305 LEU A C 1
ATOM 2380 O O . LEU A 1 305 ? -16.853 11.079 4.223 1.00 88.38 305 LEU A O 1
ATOM 2384 N N . ASN A 1 306 ? -14.613 11.181 4.470 1.00 87.94 306 ASN A N 1
ATOM 2385 C CA . ASN A 1 306 ? -14.542 12.550 4.948 1.00 87.94 306 ASN A CA 1
ATOM 2386 C C . ASN A 1 306 ? -13.654 13.427 4.028 1.00 87.94 306 ASN A C 1
ATOM 2388 O O . ASN A 1 306 ? -13.161 12.984 2.990 1.00 87.94 306 ASN A O 1
ATOM 2392 N N . HIS A 1 307 ? -13.505 14.711 4.362 1.00 91.19 307 HIS A N 1
ATOM 2393 C CA . HIS A 1 307 ? -12.632 15.622 3.611 1.00 91.19 307 HIS A CA 1
ATOM 2394 C C . HIS A 1 307 ? -11.311 15.913 4.326 1.00 91.19 307 HIS A C 1
ATOM 2396 O O . HIS A 1 307 ? -10.554 16.724 3.809 1.00 91.19 307 HIS A O 1
ATOM 2402 N N . ASP A 1 308 ? -11.029 15.334 5.493 1.00 91.94 308 ASP A N 1
ATOM 2403 C CA . ASP A 1 308 ? -9.756 15.564 6.173 1.00 91.94 308 ASP A CA 1
ATOM 2404 C C . ASP A 1 308 ? -8.615 14.770 5.514 1.00 91.94 308 ASP A C 1
ATOM 2406 O O . ASP A 1 308 ? -8.748 14.251 4.404 1.00 91.94 308 ASP A O 1
ATOM 2410 N N . LEU A 1 309 ? -7.439 14.767 6.139 1.00 91.00 309 LEU A N 1
ATOM 2411 C CA . LEU A 1 309 ? -6.271 14.121 5.554 1.00 91.00 309 LEU A CA 1
ATOM 2412 C C . LEU A 1 309 ? -6.160 12.617 5.871 1.00 91.00 309 LEU A C 1
ATOM 2414 O O . LEU A 1 309 ? -5.333 11.941 5.263 1.00 91.00 309 LEU A O 1
ATOM 2418 N N . PHE A 1 310 ? -6.920 12.099 6.830 1.00 91.75 310 PHE A N 1
ATOM 2419 C CA . PHE A 1 310 ? -6.756 10.763 7.390 1.00 91.75 310 PHE A CA 1
ATOM 2420 C C . PHE A 1 310 ? -7.611 9.722 6.661 1.00 91.75 310 PHE A C 1
ATOM 2422 O O . PHE A 1 310 ? -8.710 9.984 6.181 1.00 91.75 310 PHE A O 1
ATOM 2429 N N . TYR A 1 311 ? -7.088 8.501 6.587 1.00 89.88 311 TYR A N 1
ATOM 2430 C CA . TYR A 1 311 ? -7.801 7.358 6.033 1.00 89.88 311 TYR A CA 1
ATOM 2431 C C . TYR A 1 311 ? -8.826 6.818 7.030 1.00 89.88 311 TYR A C 1
ATOM 2433 O O . TYR A 1 311 ? -8.457 6.297 8.087 1.00 89.88 311 TYR A O 1
ATOM 2441 N N . ASP A 1 312 ? -10.101 6.857 6.642 1.00 85.50 312 ASP A N 1
ATOM 2442 C CA . ASP A 1 312 ? -11.211 6.338 7.449 1.00 85.50 312 ASP A CA 1
ATOM 2443 C C . ASP A 1 312 ? -11.360 4.808 7.378 1.00 85.50 312 ASP A C 1
ATOM 2445 O O . ASP A 1 312 ? -11.801 4.172 8.336 1.00 85.50 312 ASP A O 1
ATOM 2449 N N . VAL A 1 313 ? -11.033 4.205 6.227 1.00 94.12 313 VAL A N 1
ATOM 2450 C CA . VAL A 1 313 ? -11.404 2.817 5.898 1.00 94.12 313 VAL A CA 1
ATOM 2451 C C . VAL A 1 313 ? -10.177 1.923 5.832 1.00 94.12 313 VAL A C 1
ATOM 2453 O O . VAL A 1 313 ? -9.240 2.206 5.090 1.00 94.12 313 VAL A O 1
ATOM 2456 N N . ALA A 1 314 ? -10.173 0.825 6.589 1.00 96.62 314 ALA A N 1
ATOM 2457 C CA . ALA A 1 314 ? -9.105 -0.171 6.565 1.00 96.62 314 ALA A CA 1
ATOM 2458 C C . ALA A 1 314 ? -9.254 -1.115 5.362 1.00 96.62 314 ALA A C 1
ATOM 2460 O O . ALA A 1 314 ? -10.258 -1.818 5.225 1.00 96.62 314 ALA A O 1
ATOM 2461 N N . GLU A 1 315 ? -8.241 -1.154 4.500 1.00 96.62 315 GLU A N 1
ATOM 2462 C CA . GLU A 1 315 ? -8.326 -1.776 3.174 1.00 96.62 315 GLU A CA 1
ATOM 2463 C C . GLU A 1 315 ? -7.491 -3.054 3.053 1.00 96.62 315 GLU A C 1
ATOM 2465 O O . GLU A 1 315 ? -6.394 -3.154 3.603 1.00 96.62 315 GLU A O 1
ATOM 2470 N N . GLY A 1 316 ? -7.981 -4.024 2.279 1.00 97.38 316 GLY A N 1
ATOM 2471 C CA . GLY A 1 316 ? -7.219 -5.219 1.918 1.00 97.38 316 GLY A CA 1
ATOM 2472 C C . GLY A 1 316 ? -7.761 -5.939 0.687 1.00 97.38 316 GLY A C 1
ATOM 2473 O O . GLY A 1 316 ? -8.890 -5.718 0.245 1.00 97.38 316 GLY A O 1
ATOM 2474 N N . ARG A 1 317 ? -6.949 -6.832 0.125 1.00 97.62 317 ARG A N 1
ATOM 2475 C CA . ARG A 1 317 ? -7.300 -7.659 -1.029 1.00 97.62 317 ARG A CA 1
ATOM 2476 C C . ARG A 1 317 ? -7.278 -9.135 -0.658 1.00 97.62 317 ARG A C 1
ATOM 2478 O O . ARG A 1 317 ? -6.269 -9.682 -0.223 1.00 97.62 317 ARG A O 1
ATOM 2485 N N . LEU A 1 318 ? -8.404 -9.796 -0.881 1.00 97.94 318 LEU A N 1
ATOM 2486 C CA . LEU A 1 318 ? -8.619 -11.221 -0.683 1.00 97.94 318 LEU A CA 1
ATOM 2487 C C . LEU A 1 318 ? -8.422 -11.937 -2.015 1.00 97.94 318 LEU A C 1
ATOM 2489 O O . LEU A 1 318 ? -9.338 -12.056 -2.831 1.00 97.94 318 LEU A O 1
ATOM 2493 N N . PHE A 1 319 ? -7.188 -12.376 -2.239 1.00 94.88 319 PHE A N 1
ATOM 2494 C CA . PHE A 1 319 ? -6.762 -12.944 -3.506 1.00 94.88 319 PHE A CA 1
ATOM 2495 C C . PHE A 1 319 ? -5.723 -14.049 -3.311 1.00 94.88 319 PHE A C 1
ATOM 2497 O O . PHE A 1 319 ? -4.710 -13.858 -2.642 1.00 94.88 319 PHE A O 1
ATOM 2504 N N . GLN A 1 320 ? -5.967 -15.183 -3.966 1.00 94.69 320 GLN A N 1
ATOM 2505 C CA . GLN A 1 320 ? -5.000 -16.251 -4.203 1.00 94.69 320 GLN A CA 1
ATOM 2506 C C . GLN A 1 320 ? -5.168 -16.780 -5.622 1.00 94.69 320 GLN A C 1
ATOM 2508 O O . GLN A 1 320 ? -6.196 -16.530 -6.253 1.00 94.69 320 GLN A O 1
ATOM 2513 N N . SER A 1 321 ? -4.201 -17.560 -6.116 1.00 92.94 321 SER A N 1
ATOM 2514 C CA . SER A 1 321 ? -4.342 -18.151 -7.445 1.00 92.94 321 SER A CA 1
ATOM 2515 C C . SER A 1 321 ? -5.435 -19.209 -7.543 1.00 92.94 321 SER A C 1
ATOM 2517 O O . SER A 1 321 ? -5.859 -19.472 -8.662 1.00 92.94 321 SER A O 1
ATOM 2519 N N . THR A 1 322 ? -5.902 -19.804 -6.440 1.00 95.31 322 THR A N 1
ATOM 2520 C CA . THR A 1 322 ? -6.977 -20.812 -6.419 1.00 95.31 322 THR A CA 1
ATOM 2521 C C . THR A 1 322 ? -8.083 -20.454 -5.420 1.00 95.31 322 THR A C 1
ATOM 2523 O O . THR A 1 322 ? -7.800 -19.836 -4.386 1.00 95.31 322 THR A O 1
ATOM 2526 N N . PRO A 1 323 ? -9.339 -20.876 -5.666 1.00 97.19 323 PRO A N 1
ATOM 2527 C CA . PRO A 1 323 ? -10.413 -20.755 -4.681 1.00 97.19 323 PRO A CA 1
ATOM 2528 C C . PRO A 1 323 ? -10.151 -21.562 -3.399 1.00 97.19 323 PRO A C 1
ATOM 2530 O O . PRO A 1 323 ? -10.501 -21.079 -2.322 1.00 97.19 323 PRO A O 1
ATOM 2533 N N . GLY A 1 324 ? -9.498 -22.731 -3.452 1.00 98.06 324 GLY A N 1
ATOM 2534 C CA . GLY A 1 324 ? -9.170 -23.478 -2.230 1.00 98.06 324 GLY A CA 1
ATOM 2535 C C . GLY A 1 324 ? -8.055 -22.846 -1.421 1.00 98.06 324 GLY A C 1
ATOM 2536 O O . GLY A 1 324 ? -8.125 -22.830 -0.194 1.00 98.06 324 GLY A O 1
ATOM 2537 N N . GLY A 1 325 ? -7.072 -22.234 -2.080 1.00 97.69 325 GLY A N 1
ATOM 2538 C CA . GLY A 1 325 ? -6.068 -21.426 -1.401 1.00 97.69 325 GLY A CA 1
ATOM 2539 C C . GLY A 1 325 ? -6.713 -20.269 -0.632 1.00 97.69 325 GLY A C 1
ATOM 2540 O O . GLY A 1 325 ? -6.483 -20.103 0.569 1.00 97.69 325 GLY A O 1
ATOM 2541 N N . LEU A 1 326 ? -7.613 -19.519 -1.280 1.00 98.38 326 LEU A N 1
ATOM 2542 C CA . LEU A 1 326 ? -8.336 -18.445 -0.597 1.00 98.38 326 LEU A CA 1
ATOM 2543 C C . LEU A 1 326 ? -9.290 -18.981 0.487 1.00 98.38 326 LEU A C 1
ATOM 2545 O O . LEU A 1 326 ? -9.406 -18.369 1.546 1.00 98.38 326 LEU A O 1
ATOM 2549 N N . SER A 1 327 ? -9.917 -20.146 0.287 1.00 98.62 327 SER A N 1
ATOM 2550 C CA . SER A 1 327 ? -10.737 -20.807 1.316 1.00 98.62 327 SER A CA 1
ATOM 2551 C C . SER A 1 327 ? -9.908 -21.159 2.555 1.00 98.62 327 SER A C 1
ATOM 2553 O O . SER A 1 327 ? -10.337 -20.891 3.679 1.00 98.62 327 SER A O 1
ATOM 2555 N N . LEU A 1 328 ? -8.695 -21.695 2.366 1.00 98.31 328 LEU A N 1
ATOM 2556 C CA . LEU A 1 328 ? -7.736 -21.946 3.444 1.00 98.31 328 LEU A CA 1
ATOM 2557 C C . LEU A 1 328 ? -7.414 -20.653 4.197 1.00 98.31 328 LEU A C 1
ATOM 2559 O O . LEU A 1 328 ? -7.439 -20.655 5.430 1.00 98.31 328 LEU A O 1
ATOM 2563 N N . GLN A 1 329 ? -7.137 -19.560 3.485 1.00 98.19 329 GLN A N 1
ATOM 2564 C CA . GLN A 1 329 ? -6.846 -18.263 4.095 1.00 98.19 329 GLN A CA 1
ATOM 2565 C C . GLN A 1 329 ? -8.031 -17.735 4.910 1.00 98.19 329 GLN A C 1
ATOM 2567 O O . GLN A 1 329 ? -7.856 -17.425 6.085 1.00 98.19 329 GLN A O 1
ATOM 2572 N N . LEU A 1 330 ? -9.242 -17.706 4.344 1.00 98.31 330 LEU A N 1
ATOM 2573 C CA . LEU A 1 330 ? -10.435 -17.190 5.025 1.00 98.31 330 LEU A CA 1
ATOM 2574 C C . LEU A 1 330 ? -10.820 -18.014 6.256 1.00 98.31 330 LEU A C 1
ATOM 2576 O O . LEU A 1 330 ? -11.113 -17.442 7.304 1.00 98.31 330 LEU A O 1
ATOM 2580 N N . LEU A 1 331 ? -10.784 -19.347 6.174 1.00 98.00 331 LEU A N 1
ATOM 2581 C CA . LEU A 1 331 ? -11.076 -20.191 7.337 1.00 98.00 331 LEU A CA 1
ATOM 2582 C C . LEU A 1 331 ? -9.971 -20.107 8.395 1.00 98.00 331 LEU A C 1
ATOM 2584 O O . LEU A 1 331 ? -10.270 -20.119 9.589 1.00 98.00 331 LEU A O 1
ATOM 2588 N N . SER A 1 332 ? -8.711 -19.947 7.981 1.00 96.69 332 SER A N 1
ATOM 2589 C CA . SER A 1 332 ? -7.609 -19.683 8.915 1.00 96.69 332 SER A CA 1
ATOM 2590 C C . SER A 1 332 ? -7.749 -18.328 9.603 1.00 96.69 332 SER A C 1
ATOM 2592 O O . SER A 1 332 ? -7.440 -18.217 10.782 1.00 96.69 332 SER A O 1
ATOM 2594 N N . THR A 1 333 ? -8.278 -17.320 8.911 1.00 96.88 333 THR A N 1
ATOM 2595 C CA . THR A 1 333 ? -8.634 -16.022 9.492 1.00 96.88 333 THR A CA 1
ATOM 2596 C C . THR A 1 333 ? -9.819 -16.140 10.454 1.00 96.88 333 THR A C 1
ATOM 2598 O O . THR A 1 333 ? -9.742 -15.657 11.583 1.00 96.88 333 THR A O 1
ATOM 2601 N N . LYS A 1 334 ? -10.903 -16.817 10.053 1.00 96.19 334 LYS A N 1
ATOM 2602 C CA . LYS A 1 334 ? -12.108 -17.024 10.878 1.00 96.19 334 LYS A CA 1
ATOM 2603 C C . LYS A 1 334 ? -11.785 -17.723 12.199 1.00 96.19 334 LYS A C 1
ATOM 2605 O O . LYS A 1 334 ? -12.321 -17.353 13.240 1.00 96.19 334 LYS A O 1
ATOM 2610 N N . TYR A 1 335 ? -10.898 -18.715 12.149 1.00 94.50 335 TYR A N 1
ATOM 2611 C CA . TYR A 1 335 ? -10.510 -19.537 13.295 1.00 94.50 335 TYR A CA 1
ATOM 2612 C C . TYR A 1 335 ? -9.114 -19.221 13.830 1.00 94.50 335 TYR A C 1
ATOM 2614 O O . TYR A 1 335 ? -8.544 -20.033 14.560 1.00 94.50 335 TYR A O 1
ATOM 2622 N N . TYR A 1 336 ? -8.576 -18.038 13.519 1.00 93.44 336 TYR A N 1
ATOM 2623 C CA . TYR A 1 336 ? -7.201 -17.672 13.854 1.00 93.44 336 TYR A CA 1
ATOM 2624 C C . TYR A 1 336 ? -6.904 -17.865 15.345 1.00 93.44 336 TYR A C 1
ATOM 2626 O O . TYR A 1 336 ? -5.945 -18.538 15.712 1.00 93.44 336 TYR A O 1
ATOM 2634 N N . SER A 1 337 ? -7.788 -17.369 16.215 1.00 88.19 337 SER A N 1
ATOM 2635 C CA . SER A 1 337 ? -7.662 -17.493 17.671 1.00 88.19 337 SER A CA 1
ATOM 2636 C C . SER A 1 337 ? -7.756 -18.937 18.185 1.00 88.19 337 SER A C 1
ATOM 2638 O O . SER A 1 337 ? -7.126 -19.263 19.188 1.00 88.19 337 SER A O 1
ATOM 2640 N N . GLU A 1 338 ? -8.502 -19.821 17.512 1.00 87.75 338 GLU A N 1
ATOM 2641 C CA . GLU A 1 338 ? -8.611 -21.241 17.882 1.00 87.75 338 GLU A CA 1
ATOM 2642 C C . GLU A 1 338 ? -7.366 -22.046 17.473 1.00 87.75 338 GLU A C 1
ATOM 2644 O O . GLU A 1 338 ? -6.960 -22.983 18.175 1.00 87.75 338 GLU A O 1
ATOM 2649 N N . MET A 1 339 ? -6.768 -21.689 16.330 1.00 87.94 339 MET A N 1
ATOM 2650 C CA . MET A 1 339 ? -5.520 -22.276 15.826 1.00 87.94 339 MET A CA 1
ATOM 2651 C C . MET A 1 339 ? -4.328 -21.858 16.691 1.00 87.94 339 MET A C 1
ATOM 2653 O O . MET A 1 339 ? -3.426 -22.647 16.971 1.00 87.94 339 MET A O 1
ATOM 2657 N N . GLN A 1 340 ? -4.361 -20.618 17.165 1.00 79.56 340 GLN A N 1
ATOM 2658 C CA . GLN A 1 340 ? -3.292 -19.976 17.902 1.00 79.56 340 GLN A CA 1
ATOM 2659 C C . GLN A 1 340 ? -3.378 -20.258 19.413 1.00 79.56 340 GLN A C 1
ATOM 2661 O O . GLN A 1 340 ? -3.858 -19.442 20.196 1.00 79.56 340 GLN A O 1
ATOM 2666 N N . ARG A 1 341 ? -2.918 -21.447 19.832 1.00 59.69 341 ARG A N 1
ATOM 2667 C CA . ARG A 1 341 ? -3.080 -21.978 21.206 1.00 59.69 341 ARG A CA 1
ATOM 2668 C C . ARG A 1 341 ? -2.051 -21.494 22.240 1.00 59.69 341 ARG A C 1
ATOM 2670 O O . ARG A 1 341 ? -2.233 -21.775 23.426 1.00 59.69 341 ARG A O 1
ATOM 2677 N N . ASN A 1 342 ? -0.992 -20.801 21.821 1.00 61.59 342 ASN A N 1
ATOM 2678 C CA . ASN A 1 342 ? 0.056 -20.294 22.712 1.00 61.59 342 ASN A CA 1
ATOM 2679 C C . ASN A 1 342 ? -0.208 -18.833 23.100 1.00 61.59 342 ASN A C 1
ATOM 2681 O O . ASN A 1 342 ? -0.613 -18.030 22.264 1.00 61.59 342 ASN A O 1
ATOM 2685 N N . GLN A 1 343 ? 0.042 -18.494 24.369 1.00 59.31 343 GLN A N 1
ATOM 2686 C CA . GLN A 1 343 ? -0.010 -17.102 24.833 1.00 59.31 343 GLN A CA 1
ATOM 2687 C C . GLN A 1 343 ? 1.209 -16.296 24.362 1.00 59.31 343 GLN A C 1
ATOM 2689 O O . GLN A 1 343 ? 1.063 -15.124 24.039 1.00 59.31 343 GLN A O 1
ATOM 2694 N N . GLU A 1 344 ? 2.387 -16.920 24.281 1.00 78.44 344 GLU A N 1
ATOM 2695 C CA . GLU A 1 344 ? 3.614 -16.269 23.806 1.00 78.44 344 GLU A CA 1
ATOM 2696 C C . GLU A 1 344 ? 3.694 -16.336 22.277 1.00 78.44 344 GLU A C 1
ATOM 2698 O O . GLU A 1 344 ? 3.706 -17.430 21.703 1.00 78.44 344 GLU A O 1
ATOM 2703 N N . ARG A 1 345 ? 3.746 -15.172 21.620 1.00 88.75 345 ARG A N 1
ATOM 2704 C CA . ARG A 1 345 ? 3.847 -15.070 20.157 1.00 88.75 345 ARG A CA 1
ATOM 2705 C C . ARG A 1 345 ? 5.286 -15.147 19.688 1.00 88.75 345 ARG A C 1
ATOM 2707 O O . ARG A 1 345 ? 6.162 -14.525 20.285 1.00 88.75 345 ARG A O 1
ATOM 2714 N N . GLN A 1 346 ? 5.505 -15.871 18.596 1.00 93.69 346 GLN A N 1
ATOM 2715 C CA . GLN A 1 346 ? 6.800 -15.958 17.929 1.00 93.69 346 GLN A CA 1
ATOM 2716 C C . GLN A 1 346 ? 6.895 -14.886 16.844 1.00 93.69 346 GLN A C 1
ATOM 2718 O O . GLN A 1 346 ? 6.228 -14.969 15.811 1.00 93.69 346 GLN A O 1
ATOM 2723 N N . VAL A 1 347 ? 7.733 -13.878 17.071 1.00 96.81 347 VAL A N 1
ATOM 2724 C CA . VAL A 1 347 ? 7.989 -12.790 16.123 1.00 96.81 347 VAL A CA 1
ATOM 2725 C C . VAL A 1 347 ? 9.360 -12.998 15.492 1.00 96.81 347 VAL A C 1
ATOM 2727 O O . VAL A 1 347 ? 10.385 -12.926 16.170 1.00 96.81 347 VAL A O 1
ATOM 2730 N N . LEU A 1 348 ? 9.389 -13.237 14.185 1.00 97.31 348 LEU A N 1
ATOM 2731 C CA . LEU A 1 348 ? 10.612 -13.283 13.393 1.00 97.31 348 LEU A CA 1
ATOM 2732 C C . LEU A 1 348 ? 10.861 -11.915 12.759 1.00 97.31 348 LEU A C 1
ATOM 2734 O O . LEU A 1 348 ? 10.016 -11.400 12.034 1.00 97.31 348 LEU A O 1
ATOM 2738 N N . ILE A 1 349 ? 12.042 -11.352 12.985 1.00 96.00 349 ILE A N 1
ATOM 2739 C CA . ILE A 1 349 ? 12.504 -10.130 12.334 1.00 96.00 349 ILE A CA 1
ATOM 2740 C C . ILE A 1 349 ? 13.771 -10.456 11.545 1.00 96.00 349 ILE A C 1
ATOM 2742 O O . ILE A 1 349 ? 14.760 -10.904 12.121 1.00 96.00 349 ILE A O 1
ATOM 2746 N N . ALA A 1 350 ? 13.758 -10.222 10.236 1.00 92.31 350 ALA A N 1
ATOM 2747 C CA . ALA A 1 350 ? 14.936 -10.306 9.381 1.00 92.31 350 ALA A CA 1
ATOM 2748 C C . ALA A 1 350 ? 15.300 -8.902 8.889 1.00 92.31 350 ALA A C 1
ATOM 2750 O O . ALA A 1 350 ? 14.550 -8.296 8.127 1.00 92.31 350 ALA A O 1
ATOM 2751 N N . ALA A 1 351 ? 16.451 -8.390 9.324 1.00 86.88 351 ALA A N 1
ATOM 2752 C CA . ALA A 1 351 ? 16.956 -7.086 8.903 1.00 86.88 351 ALA A CA 1
ATOM 2753 C C . ALA A 1 351 ? 18.254 -7.268 8.111 1.00 86.88 351 ALA A C 1
ATOM 2755 O O . ALA A 1 351 ? 19.273 -7.729 8.643 1.00 86.88 351 ALA A O 1
ATOM 2756 N N . VAL A 1 352 ? 18.209 -6.926 6.821 1.00 74.88 352 VAL A N 1
ATOM 2757 C CA . VAL A 1 352 ? 19.279 -7.221 5.861 1.00 74.88 352 VAL A CA 1
ATOM 2758 C C . VAL A 1 352 ? 19.834 -5.919 5.281 1.00 74.88 352 VAL A C 1
ATOM 2760 O O . VAL A 1 352 ? 19.419 -5.489 4.210 1.00 74.88 352 VAL A O 1
ATOM 2763 N N . PRO A 1 353 ? 20.824 -5.287 5.938 1.00 57.41 353 PRO A N 1
ATOM 2764 C CA . PRO A 1 353 ? 21.408 -4.034 5.454 1.00 57.41 353 PRO A CA 1
ATOM 2765 C C . PRO A 1 353 ? 22.378 -4.231 4.271 1.00 57.41 353 PRO A C 1
ATOM 2767 O O . PRO A 1 353 ? 23.090 -3.298 3.896 1.00 57.41 353 PRO A O 1
ATOM 2770 N N . HIS A 1 354 ? 22.515 -5.449 3.724 1.00 53.41 354 HIS A N 1
ATOM 2771 C CA . HIS A 1 354 ? 23.527 -5.720 2.708 1.00 53.41 354 HIS A CA 1
ATOM 2772 C C . HIS A 1 354 ? 23.061 -5.269 1.322 1.00 53.41 354 HIS A C 1
ATOM 2774 O O . HIS A 1 354 ? 22.141 -5.838 0.746 1.00 53.41 354 HIS A O 1
ATOM 2780 N N . VAL A 1 355 ? 23.761 -4.279 0.766 1.00 51.19 355 VAL A N 1
ATOM 2781 C CA . VAL A 1 355 ? 23.580 -3.819 -0.613 1.00 51.19 355 VAL A CA 1
ATOM 2782 C C . VAL A 1 355 ? 24.948 -3.755 -1.279 1.00 51.19 355 VAL A C 1
ATOM 2784 O O . VAL A 1 355 ? 25.800 -2.947 -0.895 1.00 51.19 355 VAL A O 1
ATOM 2787 N N . GLU A 1 356 ? 25.194 -4.599 -2.281 1.00 44.56 356 GLU A N 1
ATOM 2788 C CA . GLU A 1 356 ? 26.425 -4.530 -3.089 1.00 44.56 356 GLU A CA 1
ATOM 2789 C C . GLU A 1 356 ? 26.537 -3.167 -3.804 1.00 44.56 356 GLU A C 1
ATOM 2791 O O . GLU A 1 356 ? 27.621 -2.576 -3.882 1.00 44.56 356 GLU A O 1
ATOM 2796 N N . THR A 1 357 ? 25.399 -2.565 -4.180 1.00 39.81 357 THR A N 1
ATOM 2797 C CA . THR A 1 357 ? 25.332 -1.275 -4.890 1.00 39.81 357 THR A CA 1
ATOM 2798 C C . THR A 1 357 ? 25.681 -0.061 -4.023 1.00 39.81 357 THR A C 1
ATOM 2800 O O . THR A 1 357 ? 26.065 0.977 -4.560 1.00 39.81 357 THR A O 1
ATOM 2803 N N . GLY A 1 358 ? 25.792 -0.210 -2.697 1.00 41.66 358 GLY A N 1
ATOM 2804 C CA . GLY A 1 358 ? 26.459 0.752 -1.809 1.00 41.66 358 GLY A CA 1
ATOM 2805 C C . GLY A 1 358 ? 25.570 1.724 -1.064 1.00 41.66 358 GLY A C 1
ATOM 2806 O O . GLY A 1 358 ? 26.095 2.427 -0.217 1.00 41.66 358 GLY A O 1
ATOM 2807 N N . ILE A 1 359 ? 24.266 1.761 -1.294 1.00 46.84 359 ILE A N 1
ATOM 2808 C CA . ILE A 1 359 ? 23.373 2.522 -0.418 1.00 46.84 359 ILE A CA 1
ATOM 2809 C C . ILE A 1 359 ? 23.224 1.703 0.862 1.00 46.84 359 ILE A C 1
ATOM 2811 O O . ILE A 1 359 ? 22.560 0.679 0.842 1.00 46.84 359 ILE A O 1
ATOM 2815 N N . ILE A 1 360 ? 23.916 2.065 1.943 1.00 47.12 360 ILE A N 1
ATOM 2816 C CA . ILE A 1 360 ? 23.856 1.284 3.181 1.00 47.12 360 ILE A CA 1
ATOM 2817 C C . ILE A 1 360 ? 23.171 2.114 4.257 1.00 47.12 360 ILE A C 1
ATOM 2819 O O . ILE A 1 360 ? 23.775 2.999 4.862 1.00 47.12 360 ILE A O 1
ATOM 2823 N N . PHE A 1 361 ? 21.910 1.778 4.513 1.00 54.50 361 PHE A N 1
ATOM 2824 C CA . PHE A 1 361 ? 21.135 2.273 5.643 1.00 54.50 361 PHE A CA 1
ATOM 2825 C C . PHE A 1 361 ? 21.242 1.277 6.803 1.00 54.50 361 PHE A C 1
ATOM 2827 O O . PHE A 1 361 ? 20.316 0.542 7.121 1.00 54.50 361 PHE A O 1
ATOM 2834 N N . ASP A 1 362 ? 22.404 1.227 7.458 1.00 56.41 362 ASP A N 1
ATOM 2835 C CA . ASP A 1 362 ? 22.618 0.396 8.657 1.00 56.41 362 ASP A CA 1
ATOM 2836 C C . ASP A 1 362 ? 21.975 1.047 9.906 1.00 56.41 362 ASP A C 1
ATOM 2838 O O . ASP A 1 362 ? 22.616 1.234 10.941 1.00 56.41 362 ASP A O 1
ATOM 2842 N N . SER A 1 363 ? 20.742 1.554 9.780 1.00 61.47 363 SER A N 1
ATOM 2843 C CA . SER A 1 363 ? 19.946 2.166 10.857 1.00 61.47 363 SER A CA 1
ATOM 2844 C C . SER A 1 363 ? 18.887 1.224 11.416 1.00 61.47 363 SER A C 1
ATOM 2846 O O . SER A 1 363 ? 18.643 1.255 12.620 1.00 61.47 363 SER A O 1
ATOM 2848 N N . ASP A 1 364 ? 18.308 0.359 10.582 1.00 74.25 364 ASP A N 1
ATOM 2849 C CA . ASP A 1 364 ? 17.234 -0.549 11.001 1.00 74.25 364 ASP A CA 1
ATOM 2850 C C . ASP A 1 364 ? 17.663 -1.489 12.104 1.00 74.25 364 ASP A C 1
ATOM 2852 O O . ASP A 1 364 ? 16.951 -1.657 13.088 1.00 74.25 364 ASP A O 1
ATOM 2856 N N . ARG A 1 365 ? 18.870 -2.048 11.997 1.00 76.50 365 ARG A N 1
ATOM 2857 C CA . ARG A 1 365 ? 19.411 -2.915 13.041 1.00 76.50 365 ARG A CA 1
ATOM 2858 C C . ARG A 1 365 ? 19.380 -2.226 14.405 1.00 76.50 365 ARG A C 1
ATOM 2860 O O . ARG A 1 365 ? 18.927 -2.816 15.379 1.00 76.50 365 ARG A O 1
ATOM 2867 N N . ALA A 1 366 ? 19.844 -0.982 14.466 1.00 75.31 366 ALA A N 1
ATOM 2868 C CA . ALA A 1 366 ? 19.910 -0.220 15.703 1.00 75.31 366 ALA A CA 1
ATOM 2869 C C . ALA A 1 366 ? 18.522 0.118 16.254 1.00 75.31 366 ALA A C 1
ATOM 2871 O O . ALA A 1 366 ? 18.294 0.001 17.455 1.00 75.31 366 ALA A O 1
ATOM 2872 N N . LEU A 1 367 ? 17.589 0.503 15.381 1.00 79.56 367 LEU A N 1
ATOM 2873 C CA . LEU A 1 367 ? 16.204 0.785 15.754 1.00 79.56 367 LEU A CA 1
ATOM 2874 C C . LEU A 1 367 ? 15.488 -0.465 16.263 1.00 79.56 367 LEU A C 1
ATOM 2876 O O . LEU A 1 367 ? 14.841 -0.437 17.310 1.00 79.56 367 LEU A O 1
ATOM 2880 N N . ILE A 1 368 ? 15.656 -1.585 15.568 1.00 85.81 368 ILE A N 1
ATOM 2881 C CA . ILE A 1 368 ? 15.038 -2.851 15.938 1.00 85.81 368 ILE A CA 1
ATOM 2882 C C . ILE A 1 368 ? 15.622 -3.360 17.258 1.00 85.81 368 ILE A C 1
ATOM 2884 O O . ILE A 1 368 ? 14.859 -3.640 18.178 1.00 85.81 368 ILE A O 1
ATOM 2888 N N . GLU A 1 369 ? 16.951 -3.435 17.397 1.00 86.12 369 GLU A N 1
ATOM 2889 C CA . GLU A 1 369 ? 17.611 -3.896 18.632 1.00 86.12 369 GLU A CA 1
ATOM 2890 C C . GLU A 1 369 ? 17.360 -2.951 19.817 1.00 86.12 369 GLU A C 1
ATOM 2892 O O . GLU A 1 369 ? 17.191 -3.399 20.952 1.00 86.12 369 GLU A O 1
ATOM 2897 N N . GLY A 1 370 ? 17.350 -1.641 19.564 1.00 81.88 370 GLY A N 1
ATOM 2898 C CA . GLY A 1 370 ? 17.274 -0.607 20.589 1.00 81.88 370 GLY A CA 1
ATOM 2899 C C . GLY A 1 370 ? 15.866 -0.300 21.088 1.00 81.88 370 GLY A C 1
ATOM 2900 O O . GLY A 1 370 ? 15.712 0.055 22.257 1.00 81.88 370 GLY A O 1
ATOM 2901 N N . LYS A 1 371 ? 14.856 -0.449 20.223 1.00 85.88 371 LYS A N 1
ATOM 2902 C CA . LYS A 1 371 ? 13.479 -0.007 20.478 1.00 85.88 371 LYS A CA 1
ATOM 2903 C C . LYS A 1 371 ? 12.447 -1.105 20.234 1.00 85.88 371 LYS A C 1
ATOM 2905 O O . LYS A 1 371 ? 11.804 -1.528 21.192 1.00 85.88 371 LYS A O 1
ATOM 2910 N N . LEU A 1 372 ? 12.299 -1.589 18.996 1.00 89.75 372 LEU A N 1
ATOM 2911 C CA . LEU A 1 372 ? 11.187 -2.485 18.643 1.00 89.75 372 LEU A CA 1
ATOM 2912 C C . LEU A 1 372 ? 11.266 -3.826 19.382 1.00 89.75 372 LEU A C 1
ATOM 2914 O O . LEU A 1 372 ? 10.305 -4.228 20.030 1.00 89.75 372 LEU A O 1
ATOM 2918 N N . LYS A 1 373 ? 12.415 -4.507 19.336 1.00 92.44 373 LYS A N 1
ATOM 2919 C CA . LYS A 1 373 ? 12.596 -5.797 20.012 1.00 92.44 373 LYS A CA 1
ATOM 2920 C C . LYS A 1 373 ? 12.350 -5.681 21.525 1.00 92.44 373 LYS A C 1
ATOM 2922 O O . LYS A 1 373 ? 11.515 -6.431 22.023 1.00 92.44 373 LYS A O 1
ATOM 2927 N N . PRO A 1 374 ? 12.977 -4.738 22.256 1.00 91.38 374 PRO A N 1
ATOM 2928 C CA . PRO A 1 374 ? 12.689 -4.548 23.674 1.00 91.38 374 PRO A CA 1
ATOM 2929 C C . PRO A 1 374 ? 11.228 -4.245 24.002 1.00 91.38 374 PRO A C 1
ATOM 2931 O O . PRO A 1 374 ? 10.736 -4.706 25.032 1.00 91.38 374 PRO A O 1
ATOM 2934 N N . LEU A 1 375 ? 10.552 -3.463 23.155 1.00 91.06 375 LEU A N 1
ATOM 2935 C CA . LEU A 1 375 ? 9.138 -3.142 23.318 1.00 91.06 375 LEU A CA 1
ATOM 2936 C C . LEU A 1 375 ? 8.289 -4.419 23.231 1.00 91.06 375 LEU A C 1
ATOM 2938 O O . LEU A 1 375 ? 7.530 -4.712 24.154 1.00 91.06 375 LEU A O 1
ATOM 2942 N N . LEU A 1 376 ? 8.496 -5.229 22.190 1.00 92.19 376 LEU A N 1
ATOM 2943 C CA . LEU A 1 376 ? 7.787 -6.497 21.991 1.00 92.19 376 LEU A CA 1
ATOM 2944 C C . LEU A 1 376 ? 8.100 -7.533 23.086 1.00 92.19 376 LEU A C 1
ATOM 2946 O O . LEU A 1 376 ? 7.186 -8.175 23.600 1.00 92.19 376 LEU A O 1
ATOM 2950 N N . GLU A 1 377 ? 9.362 -7.665 23.499 1.00 92.50 377 GLU A N 1
ATOM 2951 C CA . GLU A 1 377 ? 9.757 -8.564 24.596 1.00 92.50 377 GLU A CA 1
ATOM 2952 C C . GLU A 1 377 ? 9.121 -8.141 25.928 1.00 92.50 377 GLU A C 1
ATOM 2954 O O . GLU A 1 377 ? 8.682 -8.987 26.706 1.00 92.50 377 GLU A O 1
ATOM 2959 N N . SER A 1 378 ? 9.004 -6.832 26.185 1.00 88.88 378 SER A N 1
ATOM 2960 C CA . SER A 1 378 ? 8.326 -6.326 27.387 1.00 88.88 378 SER A CA 1
ATOM 2961 C C . SER A 1 378 ? 6.817 -6.596 27.392 1.00 88.88 378 SER A C 1
ATOM 2963 O O . SER A 1 378 ? 6.218 -6.687 28.463 1.00 88.88 378 SER A O 1
ATOM 2965 N N . ALA A 1 379 ? 6.225 -6.785 26.209 1.00 88.06 379 ALA A N 1
ATOM 2966 C CA . ALA A 1 379 ? 4.837 -7.196 26.024 1.00 88.06 379 ALA A CA 1
ATOM 2967 C C . ALA A 1 379 ? 4.635 -8.727 26.107 1.00 88.06 379 ALA A C 1
ATOM 2969 O O . ALA A 1 379 ? 3.501 -9.195 26.034 1.00 88.06 379 ALA A O 1
ATOM 2970 N N . GLY A 1 380 ? 5.702 -9.512 26.309 1.00 90.00 380 GLY A N 1
ATOM 2971 C CA . GLY A 1 380 ? 5.634 -10.971 26.455 1.00 90.00 380 GLY A CA 1
ATOM 2972 C C . GLY A 1 380 ? 5.801 -11.759 25.152 1.00 90.00 380 GLY A C 1
ATOM 2973 O O . GLY A 1 380 ? 5.543 -12.963 25.132 1.00 90.00 380 GLY A O 1
ATOM 2974 N N . HIS A 1 381 ? 6.239 -11.111 24.070 1.00 91.88 381 HIS A N 1
ATOM 2975 C CA . HIS A 1 381 ? 6.503 -11.772 22.790 1.00 91.88 381 HIS A CA 1
ATOM 2976 C C . HIS A 1 381 ? 7.925 -12.343 22.736 1.00 91.88 381 HIS A C 1
ATOM 2978 O O . HIS A 1 381 ? 8.872 -11.740 23.244 1.00 91.88 381 HIS A O 1
ATOM 2984 N N . GLN A 1 382 ? 8.101 -13.487 22.073 1.00 94.44 382 GLN A N 1
ATOM 2985 C CA . GLN A 1 382 ? 9.420 -14.047 21.781 1.00 94.44 382 GLN A CA 1
ATOM 2986 C C . GLN A 1 382 ? 9.918 -13.513 20.438 1.00 94.44 382 GLN A C 1
ATOM 2988 O O . GLN A 1 382 ? 9.360 -13.830 19.389 1.00 94.44 382 GLN A O 1
ATOM 2993 N N . VAL A 1 383 ? 10.978 -12.701 20.464 1.00 96.12 383 VAL A N 1
ATOM 2994 C CA . VAL A 1 383 ? 11.505 -12.035 19.266 1.00 96.12 383 VAL A CA 1
ATOM 2995 C C . VAL A 1 383 ? 12.809 -12.685 18.806 1.00 96.12 383 VAL A C 1
ATOM 2997 O O . VAL A 1 383 ? 13.852 -12.558 19.452 1.00 96.12 383 VAL A O 1
ATOM 3000 N N . THR A 1 384 ? 12.772 -13.323 17.637 1.00 96.50 384 THR A N 1
ATOM 3001 C CA . THR A 1 384 ? 13.965 -13.795 16.924 1.00 96.50 384 THR A CA 1
ATOM 3002 C C . THR A 1 384 ? 14.395 -12.736 15.919 1.00 96.50 384 THR A C 1
ATOM 3004 O O . THR A 1 384 ? 13.667 -12.449 14.976 1.00 96.50 384 THR A O 1
ATOM 3007 N N . LEU A 1 385 ? 15.584 -12.164 16.104 1.00 94.62 385 LEU A N 1
ATOM 3008 C CA . LEU A 1 385 ? 16.167 -11.184 15.188 1.00 94.62 385 LEU A CA 1
ATOM 3009 C C . LEU A 1 385 ? 17.325 -11.823 14.418 1.00 94.62 385 LEU A C 1
ATOM 3011 O O . LEU A 1 385 ? 18.324 -12.193 15.027 1.00 94.62 385 LEU A O 1
ATOM 3015 N N . LEU A 1 386 ? 17.203 -11.907 13.095 1.00 92.00 386 LEU A N 1
ATOM 3016 C CA . LEU A 1 386 ? 18.260 -12.339 12.184 1.00 92.00 386 LEU A CA 1
ATOM 3017 C C . LEU A 1 386 ? 18.869 -11.112 11.501 1.00 92.00 386 LEU A C 1
ATOM 3019 O O . LEU A 1 386 ? 18.160 -10.332 10.862 1.00 92.00 386 LEU A O 1
ATOM 3023 N N . THR A 1 387 ? 20.189 -10.944 11.614 1.00 86.12 387 THR A N 1
ATOM 3024 C CA . THR A 1 387 ? 20.934 -9.846 10.970 1.00 86.12 387 THR A CA 1
ATOM 3025 C C . THR A 1 387 ? 22.240 -10.341 10.358 1.00 86.12 387 THR A C 1
ATOM 3027 O O . THR A 1 387 ? 22.758 -11.402 10.713 1.00 86.12 387 THR A O 1
ATOM 3030 N N . GLY A 1 388 ? 22.804 -9.569 9.424 1.00 78.12 388 GLY A N 1
ATOM 3031 C CA . GLY A 1 388 ? 24.093 -9.893 8.809 1.00 78.12 388 GLY A CA 1
ATOM 3032 C C . GLY A 1 388 ? 24.102 -11.309 8.224 1.00 78.12 388 GLY A C 1
ATOM 3033 O O . GLY A 1 388 ? 23.216 -11.663 7.456 1.00 78.12 388 GLY A O 1
ATOM 3034 N N . LYS A 1 389 ? 25.081 -12.135 8.616 1.00 81.50 389 LYS A N 1
ATOM 3035 C CA . LYS A 1 389 ? 25.211 -13.518 8.122 1.00 81.50 389 LYS A CA 1
ATOM 3036 C C . LYS A 1 389 ? 24.069 -14.447 8.536 1.00 81.50 389 LYS A C 1
ATOM 3038 O O . LYS A 1 389 ? 23.815 -15.424 7.842 1.00 81.50 389 LYS A O 1
ATOM 3043 N N . GLU A 1 390 ? 23.409 -14.169 9.658 1.00 86.25 390 GLU A N 1
ATOM 3044 C CA . GLU A 1 390 ? 22.307 -14.996 10.164 1.00 86.25 390 GLU A CA 1
ATOM 3045 C C . GLU A 1 390 ? 21.029 -14.792 9.351 1.00 86.25 390 GLU A C 1
ATOM 3047 O O . GLU A 1 390 ? 20.208 -15.699 9.253 1.00 86.25 390 GLU A O 1
ATOM 3052 N N . ALA A 1 391 ? 20.891 -13.634 8.702 1.00 86.62 391 ALA A N 1
ATOM 3053 C CA . ALA A 1 391 ? 19.794 -13.332 7.792 1.00 86.62 391 ALA A CA 1
ATOM 3054 C C . ALA A 1 391 ? 20.038 -13.887 6.375 1.00 86.62 391 ALA A C 1
ATOM 3056 O O . ALA A 1 391 ? 19.786 -13.204 5.384 1.00 86.62 391 ALA A O 1
ATOM 3057 N N . GLY A 1 392 ? 20.573 -15.107 6.273 1.00 87.69 392 GLY A N 1
ATOM 3058 C CA . GLY A 1 392 ? 20.705 -15.847 5.015 1.00 87.69 392 GLY A CA 1
ATOM 3059 C C . GLY A 1 392 ? 19.395 -16.536 4.621 1.00 87.69 392 GLY A C 1
ATOM 3060 O O . GLY A 1 392 ? 18.588 -16.885 5.486 1.00 87.69 392 GLY A O 1
ATOM 3061 N N . ASN A 1 393 ? 19.182 -16.772 3.321 1.00 87.25 393 ASN A N 1
ATOM 3062 C CA . ASN A 1 393 ? 17.914 -17.297 2.792 1.00 87.25 393 ASN A CA 1
ATOM 3063 C C . ASN A 1 393 ? 17.453 -18.597 3.483 1.00 87.25 393 ASN A C 1
ATOM 3065 O O . ASN A 1 393 ? 16.282 -18.725 3.831 1.00 87.25 393 ASN A O 1
ATOM 3069 N N . ARG A 1 394 ? 18.367 -19.548 3.737 1.00 89.38 394 ARG A N 1
ATOM 3070 C CA . ARG A 1 394 ? 18.054 -20.833 4.392 1.00 89.38 394 ARG A CA 1
ATOM 3071 C C . ARG A 1 394 ? 17.598 -20.655 5.839 1.00 89.38 394 ARG A C 1
ATOM 3073 O O . ARG A 1 394 ? 16.662 -21.321 6.268 1.00 89.38 394 ARG A O 1
ATOM 3080 N N . GLN A 1 395 ? 18.260 -19.780 6.591 1.00 91.94 395 GLN A N 1
ATOM 3081 C CA . GLN A 1 395 ? 17.933 -19.498 7.987 1.00 91.94 395 GLN A CA 1
ATOM 3082 C C . GLN A 1 395 ? 16.595 -18.772 8.096 1.00 91.94 395 GLN A C 1
ATOM 3084 O O . GLN A 1 395 ? 15.760 -19.175 8.902 1.00 91.94 395 GLN A O 1
ATOM 3089 N N . VAL A 1 396 ? 16.362 -17.768 7.243 1.00 93.62 396 VAL A N 1
ATOM 3090 C CA . VAL A 1 396 ? 15.076 -17.061 7.174 1.00 93.62 396 VAL A CA 1
ATOM 3091 C C . VAL A 1 396 ? 13.953 -18.039 6.816 1.00 93.62 396 VAL A C 1
ATOM 3093 O O . VAL A 1 396 ? 12.979 -18.133 7.557 1.00 93.62 396 VAL A O 1
ATOM 3096 N N . ALA A 1 397 ? 14.117 -18.843 5.758 1.00 93.50 397 ALA A N 1
ATOM 3097 C CA . ALA A 1 397 ? 13.142 -19.862 5.359 1.00 93.50 397 ALA A CA 1
ATOM 3098 C C . ALA A 1 397 ? 12.850 -20.877 6.476 1.00 93.50 397 ALA A C 1
ATOM 3100 O O . ALA A 1 397 ? 11.695 -21.201 6.743 1.00 93.50 397 ALA A O 1
ATOM 3101 N N . SER A 1 398 ? 13.887 -21.354 7.170 1.00 93.50 398 SER A N 1
ATOM 3102 C CA . SER A 1 398 ? 13.723 -22.291 8.283 1.00 93.50 398 SER A CA 1
ATOM 3103 C C . SER A 1 398 ? 12.991 -21.668 9.472 1.00 93.50 398 SER A C 1
ATOM 3105 O O . SER A 1 398 ? 12.215 -22.363 10.125 1.00 93.50 398 SER A O 1
ATOM 3107 N N . ALA A 1 399 ? 13.249 -20.396 9.784 1.00 94.81 399 ALA A N 1
ATOM 3108 C CA . ALA A 1 399 ? 12.619 -19.705 10.904 1.00 94.81 399 ALA A CA 1
ATOM 3109 C C . ALA A 1 399 ? 11.147 -19.358 10.620 1.00 94.81 399 ALA A C 1
ATOM 3111 O O . ALA A 1 399 ? 10.322 -19.416 11.530 1.00 94.81 399 ALA A O 1
ATOM 3112 N N . LEU A 1 400 ? 10.799 -19.070 9.359 1.00 95.25 400 LEU A N 1
ATOM 3113 C CA . LEU A 1 400 ? 9.425 -18.764 8.937 1.00 95.25 400 LEU A CA 1
ATOM 3114 C C . LEU A 1 400 ? 8.428 -19.881 9.276 1.00 95.25 400 LEU A C 1
ATOM 3116 O O . LEU A 1 400 ? 7.286 -19.595 9.621 1.00 95.25 400 LEU A O 1
ATOM 3120 N N . ALA A 1 401 ? 8.859 -21.145 9.234 1.00 90.75 401 ALA A N 1
ATOM 3121 C CA . ALA A 1 401 ? 8.001 -22.293 9.533 1.00 90.75 401 ALA A CA 1
ATOM 3122 C C . ALA A 1 401 ? 7.462 -22.311 10.981 1.00 90.75 401 ALA A C 1
ATOM 3124 O O . ALA A 1 401 ? 6.473 -22.990 11.250 1.00 90.75 401 ALA A O 1
ATOM 3125 N N . GLY A 1 402 ? 8.112 -21.598 11.909 1.00 89.44 402 GLY A N 1
ATOM 3126 C CA . GLY A 1 402 ? 7.725 -21.520 13.323 1.00 89.44 402 GLY A CA 1
ATOM 3127 C C . GLY A 1 402 ? 7.272 -20.135 13.789 1.00 89.44 402 GLY A C 1
ATOM 3128 O O . GLY A 1 402 ? 7.084 -19.951 14.989 1.00 89.44 402 GLY A O 1
ATOM 3129 N N . ALA A 1 403 ? 7.140 -19.165 12.882 1.00 94.25 403 ALA A N 1
ATOM 3130 C CA . ALA A 1 403 ? 6.801 -17.786 13.220 1.00 94.25 403 ALA A CA 1
ATOM 3131 C C . ALA A 1 403 ? 5.285 -17.533 13.153 1.00 94.25 403 ALA A C 1
ATOM 3133 O O . ALA A 1 403 ? 4.614 -18.000 12.237 1.00 94.25 403 ALA A O 1
ATOM 3134 N N . ASP A 1 404 ? 4.759 -16.738 14.086 1.00 94.62 404 ASP A N 1
ATOM 3135 C CA . ASP A 1 404 ? 3.389 -16.203 14.027 1.00 94.62 404 ASP A CA 1
ATOM 3136 C C . ASP A 1 404 ? 3.345 -14.864 13.284 1.00 94.62 404 ASP A C 1
ATOM 3138 O O . ASP A 1 404 ? 2.370 -14.543 12.600 1.00 94.62 404 ASP A O 1
ATOM 3142 N N . PHE A 1 405 ? 4.431 -14.095 13.406 1.00 96.81 405 PHE A N 1
ATOM 3143 C CA . PHE A 1 405 ? 4.618 -12.799 12.766 1.00 96.81 405 PHE A CA 1
ATOM 3144 C C . PHE A 1 405 ? 5.988 -12.729 12.102 1.00 96.81 405 PHE A C 1
ATOM 3146 O O . PHE A 1 405 ? 6.981 -13.185 12.672 1.00 96.81 405 PHE A O 1
ATOM 3153 N N . PHE A 1 406 ? 6.048 -12.122 10.921 1.00 97.44 406 PHE A N 1
ATOM 3154 C CA . PHE A 1 406 ? 7.289 -11.909 10.187 1.00 97.44 406 PHE A CA 1
ATOM 3155 C C . PHE A 1 406 ? 7.427 -10.449 9.770 1.00 97.44 406 PHE A C 1
ATOM 3157 O O . PHE A 1 406 ? 6.593 -9.940 9.028 1.00 97.44 406 PHE A O 1
ATOM 3164 N N . LEU A 1 407 ? 8.500 -9.804 10.221 1.00 96.00 407 LEU A N 1
ATOM 3165 C CA . LEU A 1 407 ? 8.948 -8.507 9.733 1.00 96.00 407 LEU A CA 1
ATOM 3166 C C . LEU A 1 407 ? 10.220 -8.696 8.904 1.00 96.00 407 LEU A C 1
ATOM 3168 O O . LEU A 1 407 ? 11.244 -9.146 9.421 1.00 96.00 407 LEU A O 1
ATOM 3172 N N . TYR A 1 408 ? 10.175 -8.296 7.640 1.00 93.38 408 TYR A N 1
ATOM 3173 C CA . TYR A 1 408 ? 11.357 -8.129 6.804 1.00 93.38 408 TYR A CA 1
ATOM 3174 C C . TYR A 1 408 ? 11.659 -6.637 6.617 1.00 93.38 408 TYR A C 1
ATOM 3176 O O . TYR A 1 408 ? 10.758 -5.874 6.276 1.00 93.38 408 TYR A O 1
ATOM 3184 N N . SER A 1 409 ? 12.917 -6.233 6.814 1.00 88.31 409 SER A N 1
ATOM 3185 C CA . SER A 1 409 ? 13.411 -4.897 6.449 1.00 88.31 409 SER A CA 1
ATOM 3186 C C . SER A 1 409 ? 14.663 -5.020 5.586 1.00 88.31 409 SER A C 1
ATOM 3188 O O . SER A 1 409 ? 15.668 -5.607 6.014 1.00 88.31 409 SER A O 1
ATOM 3190 N N . GLY A 1 410 ? 14.603 -4.496 4.362 1.00 82.38 410 GLY A N 1
ATOM 3191 C CA . GLY A 1 410 ? 15.697 -4.579 3.400 1.00 82.38 410 GLY A CA 1
ATOM 3192 C C . GLY A 1 410 ? 15.250 -4.305 1.966 1.00 82.38 410 GLY A C 1
ATOM 3193 O O . GLY A 1 410 ? 14.223 -3.683 1.717 1.00 82.38 410 GLY A O 1
ATOM 3194 N N . HIS A 1 411 ? 16.028 -4.783 0.995 1.00 82.31 411 HIS A N 1
ATOM 3195 C CA . HIS A 1 411 ? 15.666 -4.659 -0.416 1.00 82.31 411 HIS A CA 1
ATOM 3196 C C . HIS A 1 411 ? 14.770 -5.807 -0.875 1.00 82.31 411 HIS A C 1
ATOM 3198 O O . HIS A 1 411 ? 15.026 -6.974 -0.586 1.00 82.31 411 HIS A O 1
ATOM 3204 N N . GLY A 1 412 ? 13.759 -5.465 -1.663 1.00 85.50 412 GLY A N 1
ATOM 3205 C CA . GLY A 1 412 ? 12.906 -6.417 -2.355 1.00 85.50 412 GLY A CA 1
ATOM 3206 C C . GLY A 1 412 ? 13.008 -6.251 -3.863 1.00 85.50 412 GLY A C 1
ATOM 3207 O O . GLY A 1 412 ? 13.507 -5.245 -4.369 1.00 85.50 412 GLY A O 1
ATOM 3208 N N . GLY A 1 413 ? 12.527 -7.269 -4.558 1.00 87.19 413 GLY A N 1
ATOM 3209 C CA . GLY A 1 413 ? 12.133 -7.210 -5.957 1.00 87.19 413 GLY A CA 1
ATOM 3210 C C . GLY A 1 413 ? 10.828 -7.988 -6.128 1.00 87.19 413 GLY A C 1
ATOM 3211 O O . GLY A 1 413 ? 10.402 -8.665 -5.182 1.00 87.19 413 GLY A O 1
ATOM 3212 N N . PRO A 1 414 ? 10.201 -7.949 -7.315 1.00 89.56 414 PRO A N 1
ATOM 3213 C CA . PRO A 1 414 ? 8.986 -8.708 -7.594 1.00 89.56 414 PRO A CA 1
ATOM 3214 C C . PRO A 1 414 ? 9.056 -10.164 -7.131 1.00 89.56 414 PRO A C 1
ATOM 3216 O O . PRO A 1 414 ? 8.131 -10.650 -6.487 1.00 89.56 414 PRO A O 1
ATOM 3219 N N . GLU A 1 415 ? 10.173 -10.848 -7.379 1.00 91.44 415 GLU A N 1
ATOM 3220 C CA . GLU A 1 415 ? 10.322 -12.283 -7.101 1.00 91.44 415 GLU A CA 1
ATOM 3221 C C . GLU A 1 415 ? 11.090 -12.604 -5.811 1.00 91.44 415 GLU A C 1
ATOM 3223 O O . GLU A 1 415 ? 11.288 -13.783 -5.487 1.00 91.44 415 GLU A O 1
ATOM 3228 N N . THR A 1 416 ? 11.569 -11.588 -5.084 1.00 89.88 416 THR A N 1
ATOM 3229 C CA . THR A 1 416 ? 12.613 -11.786 -4.071 1.00 89.88 416 THR A CA 1
ATOM 3230 C C . THR A 1 416 ? 12.507 -10.898 -2.843 1.00 89.88 416 THR A C 1
ATOM 3232 O O . THR A 1 416 ? 12.240 -9.704 -2.945 1.00 89.88 416 THR A O 1
ATOM 3235 N N . LEU A 1 417 ? 12.896 -11.459 -1.697 1.00 90.06 417 LEU A N 1
ATOM 3236 C CA . LEU A 1 417 ? 13.427 -10.693 -0.567 1.00 90.06 417 LEU A CA 1
ATOM 3237 C C . LEU A 1 417 ? 14.949 -10.876 -0.533 1.00 90.06 417 LEU A C 1
ATOM 3239 O O . LEU A 1 417 ? 15.437 -12.011 -0.545 1.00 90.06 417 LEU A O 1
ATOM 3243 N N . ASN A 1 418 ? 15.718 -9.789 -0.507 1.00 85.38 418 ASN A N 1
ATOM 3244 C CA . ASN A 1 418 ? 17.176 -9.877 -0.533 1.00 85.38 418 ASN A CA 1
ATOM 3245 C C . ASN A 1 418 ? 17.692 -10.333 0.836 1.00 85.38 418 ASN A C 1
ATOM 3247 O O . ASN A 1 418 ? 17.495 -9.675 1.855 1.00 85.38 418 ASN A O 1
ATOM 3251 N N . THR A 1 419 ? 18.348 -11.483 0.884 1.00 83.81 419 THR A N 1
ATOM 3252 C CA . THR A 1 419 ? 18.939 -12.030 2.110 1.00 83.81 419 THR A CA 1
ATOM 3253 C C . THR A 1 419 ? 20.445 -12.153 1.939 1.00 83.81 419 THR A C 1
ATOM 3255 O O . THR A 1 419 ? 20.945 -12.111 0.820 1.00 83.81 419 THR A O 1
ATOM 3258 N N . HIS A 1 420 ? 21.189 -12.296 3.037 1.00 78.88 420 HIS A N 1
ATOM 3259 C CA . HIS A 1 420 ? 22.645 -12.363 2.958 1.00 78.88 420 HIS A CA 1
ATOM 3260 C C . HIS A 1 420 ? 23.101 -13.511 2.051 1.00 78.88 420 HIS A C 1
ATOM 3262 O O . HIS A 1 420 ? 22.635 -14.641 2.203 1.00 78.88 420 HIS A O 1
ATOM 3268 N N . GLN A 1 421 ? 24.041 -13.216 1.149 1.00 72.94 421 GLN A N 1
ATOM 3269 C CA . GLN A 1 421 ? 24.651 -14.128 0.169 1.00 72.94 421 GLN A CA 1
ATOM 3270 C C . GLN A 1 421 ? 23.735 -14.631 -0.942 1.00 72.94 421 GLN A C 1
ATOM 3272 O O . GLN A 1 421 ? 24.271 -15.081 -1.942 1.00 72.94 421 GLN A O 1
ATOM 3277 N N . ARG A 1 422 ? 22.408 -14.607 -0.814 1.00 79.06 422 ARG A N 1
ATOM 3278 C CA . ARG A 1 422 ? 21.466 -15.041 -1.859 1.00 79.06 422 ARG A CA 1
ATOM 3279 C C . ARG A 1 422 ? 20.074 -14.517 -1.530 1.00 79.06 422 ARG A C 1
ATOM 3281 O O . ARG A 1 422 ? 19.753 -14.363 -0.364 1.00 79.06 422 ARG A O 1
ATOM 3288 N N . PHE A 1 423 ? 19.211 -14.347 -2.523 1.00 85.38 423 PHE A N 1
ATOM 3289 C CA . PHE A 1 423 ? 17.788 -14.024 -2.350 1.00 85.38 423 PHE A CA 1
ATOM 3290 C C . PHE A 1 423 ? 16.949 -15.161 -1.744 1.00 85.38 423 PHE A C 1
ATOM 3292 O O . PHE A 1 423 ? 17.178 -16.340 -2.031 1.00 85.38 423 PHE A O 1
ATOM 3299 N N . LEU A 1 424 ? 15.917 -14.791 -0.985 1.00 89.69 424 LEU A N 1
ATOM 3300 C CA . LEU A 1 424 ? 14.788 -15.655 -0.658 1.00 89.69 424 LEU A CA 1
ATOM 3301 C C . LEU A 1 424 ? 13.749 -15.561 -1.782 1.00 89.69 424 LEU A C 1
ATOM 3303 O O . LEU A 1 424 ? 13.229 -14.482 -2.064 1.00 89.69 424 LEU A O 1
ATOM 3307 N N . THR A 1 425 ? 13.450 -16.694 -2.413 1.00 92.06 425 THR A N 1
ATOM 3308 C CA . THR A 1 425 ? 12.500 -16.807 -3.531 1.00 92.06 425 THR A CA 1
ATOM 3309 C C . THR A 1 425 ? 11.364 -17.768 -3.187 1.00 92.06 425 THR A C 1
ATOM 3311 O O . THR A 1 425 ? 11.452 -18.519 -2.214 1.00 92.06 425 THR A O 1
ATOM 3314 N N . ARG A 1 426 ? 10.330 -17.856 -4.036 1.00 93.12 426 ARG A N 1
ATOM 3315 C CA . ARG A 1 426 ? 9.267 -18.875 -3.911 1.00 93.12 426 ARG A CA 1
ATOM 3316 C C . ARG A 1 426 ? 9.802 -20.302 -3.723 1.00 93.12 426 ARG A C 1
ATOM 3318 O O . ARG A 1 426 ? 9.201 -21.092 -2.992 1.00 93.12 426 ARG A O 1
ATOM 3325 N N . GLY A 1 427 ? 10.890 -20.646 -4.415 1.00 91.38 427 GLY A N 1
ATOM 3326 C CA . GLY A 1 427 ? 11.483 -21.985 -4.372 1.00 91.38 427 GLY A CA 1
ATOM 3327 C C . GLY A 1 427 ? 12.100 -22.336 -3.018 1.00 91.38 427 GLY A C 1
ATOM 3328 O O . GLY A 1 427 ? 12.248 -23.515 -2.712 1.00 91.38 427 GLY A O 1
ATOM 3329 N N . ASP A 1 428 ? 12.420 -21.327 -2.208 1.00 91.62 428 ASP A N 1
ATOM 3330 C CA . ASP A 1 428 ? 13.023 -21.489 -0.886 1.00 91.62 428 ASP A CA 1
ATOM 3331 C C . ASP A 1 428 ? 11.970 -21.534 0.239 1.00 91.62 428 ASP A C 1
ATOM 3333 O O . ASP A 1 428 ? 12.282 -21.960 1.350 1.00 91.62 428 ASP A O 1
ATOM 3337 N N . LEU A 1 429 ? 10.729 -21.109 -0.032 1.00 93.50 429 LEU A N 1
ATOM 3338 C CA . LEU A 1 429 ? 9.653 -21.083 0.959 1.00 93.50 429 LEU A CA 1
ATOM 3339 C C . LEU A 1 429 ? 9.148 -22.495 1.283 1.00 93.50 429 LEU A C 1
ATOM 3341 O O . LEU A 1 429 ? 8.758 -23.258 0.392 1.00 93.50 429 LEU A O 1
ATOM 3345 N N . SER A 1 430 ? 9.094 -22.802 2.576 1.00 91.31 430 SER A N 1
ATOM 3346 C CA . SER A 1 430 ? 8.338 -23.926 3.124 1.00 91.31 430 SER A CA 1
ATOM 3347 C C . SER A 1 430 ? 6.837 -23.620 3.156 1.00 91.31 430 SER A C 1
ATOM 3349 O O . SER A 1 430 ? 6.408 -22.492 2.908 1.00 91.31 430 SER A O 1
ATOM 3351 N N . ASP A 1 431 ? 6.032 -24.634 3.471 1.00 94.12 431 ASP A N 1
ATOM 3352 C CA . ASP A 1 431 ? 4.645 -24.406 3.867 1.00 94.12 431 ASP A CA 1
ATOM 3353 C C . ASP A 1 431 ? 4.627 -23.657 5.207 1.00 94.12 431 ASP A C 1
ATOM 3355 O O . ASP A 1 431 ? 5.400 -23.963 6.122 1.00 94.12 431 ASP A O 1
ATOM 3359 N N . LEU A 1 432 ? 3.767 -22.648 5.300 1.00 95.00 432 LEU A N 1
ATOM 3360 C CA . LEU A 1 432 ? 3.766 -21.673 6.380 1.00 95.00 432 LEU A CA 1
ATOM 3361 C C . LEU A 1 432 ? 2.608 -21.910 7.358 1.00 95.00 432 LEU A C 1
ATOM 3363 O O . LEU A 1 432 ? 1.521 -22.363 6.961 1.00 95.00 432 LEU A O 1
ATOM 3367 N N . PRO A 1 433 ? 2.797 -21.554 8.642 1.00 93.94 433 PRO A N 1
ATOM 3368 C CA . PRO A 1 433 ? 1.691 -21.414 9.587 1.00 93.94 433 PRO A CA 1
ATOM 3369 C C . PRO A 1 433 ? 0.730 -20.297 9.130 1.00 93.94 433 PRO A C 1
ATOM 3371 O O . PRO A 1 433 ? 0.990 -19.628 8.123 1.00 93.94 433 PRO A O 1
ATOM 3374 N N . PRO A 1 434 ? -0.402 -20.069 9.824 1.00 94.69 434 PRO A N 1
ATOM 3375 C CA . PRO A 1 434 ? -1.212 -18.873 9.612 1.00 94.69 434 PRO A CA 1
ATOM 3376 C C . PRO A 1 434 ? -0.431 -17.626 10.074 1.00 94.69 434 PRO A C 1
ATOM 3378 O O . PRO A 1 434 ? -0.684 -17.077 11.137 1.00 94.69 434 PRO A O 1
ATOM 3381 N N . LEU A 1 435 ? 0.555 -17.228 9.274 1.00 95.31 435 LEU A N 1
ATOM 3382 C CA . LEU A 1 435 ? 1.518 -16.156 9.507 1.00 95.31 435 LEU A CA 1
ATOM 3383 C C . LEU A 1 435 ? 0.931 -14.807 9.080 1.00 95.31 435 LEU A C 1
ATOM 3385 O O . LEU A 1 435 ? 0.294 -14.719 8.025 1.00 95.31 435 LEU A O 1
ATOM 3389 N N . VAL A 1 436 ? 1.213 -13.757 9.852 1.00 97.50 436 VAL A N 1
ATOM 3390 C CA . VAL A 1 436 ? 1.073 -12.360 9.413 1.00 97.50 436 VAL A CA 1
ATOM 3391 C C . VAL A 1 436 ? 2.454 -11.827 9.036 1.00 97.50 436 VAL A C 1
ATOM 3393 O O . VAL A 1 436 ? 3.339 -11.729 9.884 1.00 97.50 436 VAL A O 1
ATOM 3396 N N . ALA A 1 437 ? 2.650 -11.504 7.760 1.00 97.56 437 ALA A N 1
ATOM 3397 C CA . ALA A 1 437 ? 3.924 -11.027 7.231 1.00 97.56 437 ALA A CA 1
ATOM 3398 C C . ALA A 1 437 ? 3.846 -9.557 6.793 1.00 97.56 437 ALA A C 1
ATOM 3400 O O . ALA A 1 437 ? 2.887 -9.151 6.139 1.00 97.56 437 ALA A O 1
ATOM 3401 N N . TYR A 1 438 ? 4.879 -8.785 7.120 1.00 96.38 438 TYR A N 1
ATOM 3402 C CA . TYR A 1 438 ? 5.096 -7.414 6.670 1.00 96.38 438 TYR A CA 1
ATOM 3403 C C . TYR A 1 438 ? 6.526 -7.285 6.141 1.00 96.38 438 TYR A C 1
ATOM 3405 O O . TYR A 1 438 ? 7.484 -7.611 6.846 1.00 96.38 438 TYR A O 1
ATOM 3413 N N . ALA A 1 439 ? 6.680 -6.807 4.913 1.00 93.38 439 ALA A N 1
ATOM 3414 C CA . ALA A 1 439 ? 7.976 -6.510 4.323 1.00 93.38 439 ALA A CA 1
ATOM 3415 C C . ALA A 1 439 ? 8.078 -5.012 4.024 1.00 93.38 439 ALA A C 1
ATOM 3417 O O . ALA A 1 439 ? 7.411 -4.530 3.113 1.00 93.38 439 ALA A O 1
ATOM 3418 N N . SER A 1 440 ? 8.946 -4.300 4.753 1.00 89.88 440 SER A N 1
ATOM 3419 C CA . SER A 1 440 ? 9.424 -2.980 4.326 1.00 89.88 440 SER A CA 1
ATOM 3420 C C . SER A 1 440 ? 10.479 -3.205 3.249 1.00 89.88 440 SER A C 1
ATOM 3422 O O . SER A 1 440 ? 11.655 -3.438 3.551 1.00 89.88 440 SER A O 1
ATOM 3424 N N . ALA A 1 441 ? 10.013 -3.304 2.008 1.00 87.25 441 ALA A N 1
ATOM 3425 C CA . ALA A 1 441 ? 10.814 -3.657 0.851 1.00 87.25 441 ALA A CA 1
ATOM 3426 C C . ALA A 1 441 ? 10.089 -3.317 -0.457 1.00 87.25 441 ALA A C 1
ATOM 3428 O O . ALA A 1 441 ? 8.896 -3.581 -0.627 1.00 87.25 441 ALA A O 1
ATOM 3429 N N . CYS A 1 442 ? 10.857 -2.810 -1.421 1.00 87.94 442 CYS A N 1
ATOM 3430 C CA . CYS A 1 442 ? 10.346 -2.394 -2.725 1.00 87.94 442 CYS A CA 1
ATOM 3431 C C . CYS A 1 442 ? 9.760 -3.561 -3.537 1.00 87.94 442 CYS A C 1
ATOM 3433 O O . CYS A 1 442 ? 10.325 -4.656 -3.569 1.00 87.94 442 CYS A O 1
ATOM 3435 N N . SER A 1 443 ? 8.663 -3.291 -4.243 1.00 90.44 443 SER A N 1
ATOM 3436 C CA . SER A 1 443 ? 8.100 -4.105 -5.333 1.00 90.44 443 SER A CA 1
ATOM 3437 C C . SER A 1 443 ? 7.775 -5.572 -5.014 1.00 90.44 443 SER A C 1
ATOM 3439 O O . SER A 1 443 ? 7.600 -6.373 -5.928 1.00 90.44 443 SER A O 1
ATOM 3441 N N . THR A 1 444 ? 7.636 -5.956 -3.744 1.00 93.75 444 THR A N 1
ATOM 3442 C CA . THR A 1 444 ? 7.326 -7.337 -3.327 1.00 93.75 444 THR A CA 1
ATOM 3443 C C . THR A 1 444 ? 5.893 -7.803 -3.648 1.00 93.75 444 THR A C 1
ATOM 3445 O O . THR A 1 444 ? 5.615 -9.007 -3.614 1.00 93.75 444 THR A O 1
ATOM 3448 N N . ILE A 1 445 ? 4.995 -6.873 -4.005 1.00 93.50 445 ILE A N 1
ATOM 3449 C CA . ILE A 1 445 ? 3.683 -7.127 -4.634 1.00 93.50 445 ILE A CA 1
ATOM 3450 C C . ILE A 1 445 ? 3.603 -6.354 -5.959 1.00 93.50 445 ILE A C 1
ATOM 3452 O O . ILE A 1 445 ? 2.642 -5.633 -6.212 1.00 93.50 445 ILE A O 1
ATOM 3456 N N . SER A 1 446 ? 4.624 -6.454 -6.816 1.00 90.75 446 SER A N 1
ATOM 3457 C CA . SER A 1 446 ? 4.570 -5.787 -8.121 1.00 90.75 446 SER A CA 1
ATOM 3458 C C . SER A 1 446 ? 3.440 -6.368 -8.990 1.00 90.75 446 SER A C 1
ATOM 3460 O O . SER A 1 446 ? 3.468 -7.560 -9.326 1.00 90.75 446 SER A O 1
ATOM 3462 N N . PRO A 1 447 ? 2.444 -5.558 -9.399 1.00 88.75 447 PRO A N 1
ATOM 3463 C CA . PRO A 1 447 ? 1.413 -5.987 -10.327 1.00 88.75 447 PRO A CA 1
ATOM 3464 C C . PRO A 1 447 ? 1.886 -5.989 -11.786 1.00 88.75 447 PRO A C 1
ATOM 3466 O O . PRO A 1 447 ? 1.202 -6.552 -12.644 1.00 88.75 447 PRO A O 1
ATOM 3469 N N . ARG A 1 448 ? 3.026 -5.354 -12.080 1.00 89.19 448 ARG A N 1
ATOM 3470 C CA . ARG A 1 448 ? 3.465 -4.984 -13.429 1.00 89.19 448 ARG A CA 1
ATOM 3471 C C . ARG A 1 448 ? 4.740 -5.728 -13.839 1.00 89.19 448 ARG A C 1
ATOM 3473 O O . ARG A 1 448 ? 5.484 -6.195 -12.975 1.00 89.19 448 ARG A O 1
ATOM 3480 N N . PRO A 1 449 ? 4.976 -5.901 -15.153 1.00 87.25 449 PRO A N 1
ATOM 3481 C CA . PRO A 1 449 ? 6.238 -6.443 -15.643 1.00 87.25 449 PRO A CA 1
ATOM 3482 C C . PRO A 1 449 ? 7.399 -5.494 -15.323 1.00 87.25 449 PRO A C 1
ATOM 3484 O O . PRO A 1 449 ? 7.199 -4.313 -15.047 1.00 87.25 449 PRO A O 1
ATOM 3487 N N . ASN A 1 450 ? 8.625 -5.998 -15.435 1.00 87.19 450 ASN A N 1
ATOM 3488 C CA . ASN A 1 450 ? 9.801 -5.135 -15.431 1.00 87.19 450 ASN A CA 1
ATOM 3489 C C . ASN A 1 450 ? 9.903 -4.433 -16.791 1.00 87.19 450 ASN A C 1
ATOM 3491 O O . ASN A 1 450 ? 9.902 -5.099 -17.828 1.00 87.19 450 ASN A O 1
ATOM 3495 N N . TRP A 1 451 ? 10.013 -3.106 -16.807 1.00 88.50 451 TRP A N 1
ATOM 3496 C CA . TRP A 1 451 ? 10.095 -2.336 -18.047 1.00 88.50 451 TRP A CA 1
ATOM 3497 C C . TRP A 1 451 ? 11.538 -2.151 -18.516 1.00 88.50 451 TRP A C 1
ATOM 3499 O O . TRP A 1 451 ? 12.403 -1.717 -17.754 1.00 88.50 451 TRP A O 1
ATOM 3509 N N . LEU A 1 452 ? 11.786 -2.446 -19.793 1.00 91.38 452 LEU A N 1
ATOM 3510 C CA . LEU A 1 452 ? 13.062 -2.237 -20.477 1.00 91.38 452 LEU A CA 1
ATOM 3511 C C . LEU A 1 452 ? 12.865 -1.297 -21.667 1.00 91.38 452 LEU A C 1
ATOM 3513 O O . LEU A 1 452 ? 11.944 -1.490 -22.453 1.00 91.38 452 LEU A O 1
ATOM 3517 N N . SER A 1 453 ? 13.770 -0.340 -21.863 1.00 92.19 453 SER A N 1
ATOM 3518 C CA . SER A 1 453 ? 13.810 0.463 -23.087 1.00 92.19 453 SER A CA 1
ATOM 3519 C C . SER A 1 453 ? 15.193 0.456 -23.729 1.00 92.19 453 SER A C 1
ATOM 3521 O O . SER A 1 453 ? 16.159 1.007 -23.203 1.00 92.19 453 SER A O 1
ATOM 3523 N N . VAL A 1 454 ? 15.291 -0.123 -24.929 1.00 90.38 454 VAL A N 1
ATOM 3524 C CA . VAL A 1 454 ? 16.524 -0.087 -25.743 1.00 90.38 454 VAL A CA 1
ATOM 3525 C C . VAL A 1 454 ? 16.700 1.228 -26.515 1.00 90.38 454 VAL A C 1
ATOM 3527 O O . VAL A 1 454 ? 17.697 1.406 -27.219 1.00 90.38 454 VAL A O 1
ATOM 3530 N N . THR A 1 455 ? 15.730 2.135 -26.393 1.00 90.38 455 THR A N 1
ATOM 3531 C CA . THR A 1 455 ? 15.692 3.488 -26.969 1.00 90.38 455 THR A CA 1
ATOM 3532 C C . THR A 1 455 ? 15.634 4.557 -25.871 1.00 90.38 455 THR A C 1
ATOM 3534 O O . THR A 1 455 ? 15.232 5.690 -26.127 1.00 90.38 455 THR A O 1
ATOM 3537 N N . GLU A 1 456 ? 16.001 4.196 -24.636 1.00 90.12 456 GLU A N 1
ATOM 3538 C CA . GLU A 1 456 ? 16.090 5.106 -23.487 1.00 90.12 456 GLU A CA 1
ATOM 3539 C C . GLU A 1 456 ? 14.786 5.889 -23.210 1.00 90.12 456 GLU A C 1
ATOM 3541 O O . GLU A 1 456 ? 14.815 7.085 -22.937 1.00 90.12 456 GLU A O 1
ATOM 3546 N N . GLY A 1 457 ? 13.633 5.222 -23.292 1.00 88.69 457 GLY A N 1
ATOM 3547 C CA . GLY A 1 457 ? 12.323 5.731 -22.867 1.00 88.69 457 GLY A CA 1
ATOM 3548 C C . GLY A 1 457 ? 11.334 6.069 -23.987 1.00 88.69 457 GLY A C 1
ATOM 3549 O O . GLY A 1 457 ? 10.192 6.397 -23.673 1.00 88.69 457 GLY A O 1
ATOM 3550 N N . GLN A 1 458 ? 11.736 5.987 -25.266 1.00 88.06 458 GLN A N 1
ATOM 3551 C CA . GLN A 1 458 ? 10.794 6.170 -26.390 1.00 88.06 458 GLN A CA 1
ATOM 3552 C C . GLN A 1 458 ? 9.829 4.989 -26.548 1.00 88.06 458 GLN A C 1
ATOM 3554 O O . GLN A 1 458 ? 8.622 5.193 -26.589 1.00 88.06 458 GLN A O 1
ATOM 3559 N N . ASP A 1 459 ? 10.361 3.766 -26.567 1.00 89.69 459 ASP A N 1
ATOM 3560 C CA . ASP A 1 459 ? 9.584 2.532 -26.619 1.00 89.69 459 ASP A CA 1
ATOM 3561 C C . ASP A 1 459 ? 9.889 1.668 -25.396 1.00 89.69 459 ASP A C 1
ATOM 3563 O O . ASP A 1 459 ? 11.036 1.597 -24.943 1.00 89.69 459 ASP A O 1
ATOM 3567 N N . TRP A 1 460 ? 8.878 0.963 -24.893 1.00 90.62 460 TRP A N 1
ATOM 3568 C CA . TRP A 1 460 ? 8.997 0.091 -23.728 1.00 90.62 460 TRP A CA 1
ATOM 3569 C C . TRP A 1 460 ? 8.681 -1.362 -24.074 1.00 90.62 460 TRP A C 1
ATOM 3571 O O . TRP A 1 460 ? 7.674 -1.679 -24.703 1.00 90.62 460 TRP A O 1
ATOM 3581 N N . GLU A 1 461 ? 9.542 -2.259 -23.611 1.00 91.44 461 GLU A N 1
ATOM 3582 C CA . GLU A 1 461 ? 9.378 -3.704 -23.655 1.00 91.44 461 GLU A CA 1
ATOM 3583 C C . GLU A 1 461 ? 9.054 -4.221 -22.248 1.00 91.44 461 GLU A C 1
ATOM 3585 O O . GLU A 1 461 ? 9.750 -3.906 -21.280 1.00 91.44 461 GLU A O 1
ATOM 3590 N N . ALA A 1 462 ? 8.014 -5.047 -22.140 1.00 89.19 462 ALA A N 1
ATOM 3591 C CA . ALA A 1 462 ? 7.655 -5.728 -20.903 1.00 89.19 462 ALA A CA 1
ATOM 3592 C C . ALA A 1 462 ? 8.470 -7.020 -20.728 1.00 89.19 462 ALA A C 1
ATOM 3594 O O . ALA A 1 462 ? 8.321 -7.974 -21.495 1.00 89.19 462 ALA A O 1
ATOM 3595 N N . ILE A 1 463 ? 9.272 -7.099 -19.667 1.00 88.88 463 ILE A N 1
ATOM 3596 C CA . ILE A 1 463 ? 9.895 -8.340 -19.202 1.00 88.88 463 ILE A CA 1
ATOM 3597 C C . ILE A 1 463 ? 8.962 -8.982 -18.176 1.00 88.88 463 ILE A C 1
ATOM 3599 O O . ILE A 1 463 ? 8.768 -8.479 -17.069 1.00 88.88 463 ILE A O 1
ATOM 3603 N N . GLN A 1 464 ? 8.379 -10.115 -18.556 1.00 88.06 464 GLN A N 1
ATOM 3604 C CA . GLN A 1 464 ? 7.344 -10.783 -17.771 1.00 88.06 464 GLN A CA 1
ATOM 3605 C C . GLN A 1 464 ? 7.836 -11.241 -16.390 1.00 88.06 464 GLN A C 1
ATOM 3607 O O . GLN A 1 464 ? 8.909 -11.846 -16.236 1.00 88.06 464 GLN A O 1
ATOM 3612 N N . VAL A 1 465 ? 6.974 -11.011 -15.399 1.00 87.69 465 VAL A N 1
ATOM 3613 C CA . VAL A 1 465 ? 7.072 -11.556 -14.044 1.00 87.69 465 VAL A CA 1
ATOM 3614 C C . VAL A 1 465 ? 5.844 -12.441 -13.832 1.00 87.69 465 VAL A C 1
ATOM 3616 O O . VAL A 1 465 ? 4.740 -11.918 -13.657 1.00 87.69 465 VAL A O 1
ATOM 3619 N N . PRO A 1 466 ? 5.995 -13.778 -13.882 1.00 89.06 466 PRO A N 1
ATOM 3620 C CA . PRO A 1 466 ? 4.876 -14.686 -13.676 1.00 89.06 466 PRO A CA 1
ATOM 3621 C C . PRO A 1 466 ? 4.173 -14.394 -12.341 1.00 89.06 466 PRO A C 1
ATOM 3623 O O . PRO A 1 466 ? 4.856 -14.348 -11.315 1.00 89.06 466 PRO A O 1
ATOM 3626 N N . PRO A 1 467 ? 2.830 -14.271 -12.297 1.00 91.44 467 PRO A N 1
ATOM 3627 C CA . PRO A 1 467 ? 2.108 -13.858 -11.090 1.00 91.44 467 PRO A CA 1
ATOM 3628 C C . PRO A 1 467 ? 2.484 -14.659 -9.842 1.00 91.44 467 PRO A C 1
ATOM 3630 O O . PRO A 1 467 ? 2.732 -14.106 -8.777 1.00 91.44 467 PRO A O 1
ATOM 3633 N N . ARG A 1 468 ? 2.605 -15.983 -9.985 1.00 90.69 468 ARG A N 1
ATOM 3634 C CA . ARG A 1 468 ? 2.930 -16.888 -8.874 1.00 90.69 468 ARG A CA 1
ATOM 3635 C C . ARG A 1 468 ? 4.367 -16.773 -8.385 1.00 90.69 468 ARG A C 1
ATOM 3637 O O . ARG A 1 468 ? 4.646 -17.296 -7.317 1.00 90.69 468 ARG A O 1
ATOM 3644 N N . GLN A 1 469 ? 5.274 -16.167 -9.151 1.00 92.00 469 GLN A N 1
ATOM 3645 C CA . GLN A 1 469 ? 6.639 -15.893 -8.698 1.00 92.00 469 GLN A CA 1
ATOM 3646 C C . GLN A 1 469 ? 6.721 -14.606 -7.879 1.00 92.00 469 GLN A C 1
ATOM 3648 O O . GLN A 1 469 ? 7.701 -14.444 -7.159 1.00 92.00 469 GLN A O 1
ATOM 3653 N N . VAL A 1 470 ? 5.687 -13.752 -7.910 1.00 94.75 470 VAL A N 1
ATOM 3654 C CA . VAL A 1 470 ? 5.622 -12.572 -7.045 1.00 94.75 470 VAL A CA 1
ATOM 3655 C C . VAL A 1 470 ? 5.700 -13.017 -5.583 1.00 94.75 470 VAL A C 1
ATOM 3657 O O . VAL A 1 470 ? 4.922 -13.873 -5.142 1.00 94.75 470 VAL A O 1
ATOM 3660 N N . ILE A 1 471 ? 6.676 -12.497 -4.837 1.00 95.38 471 ILE A N 1
ATOM 3661 C CA . ILE A 1 471 ? 7.051 -13.046 -3.529 1.00 95.38 471 ILE A CA 1
ATOM 3662 C C . ILE A 1 471 ? 5.942 -12.868 -2.485 1.00 95.38 471 ILE A C 1
ATOM 3664 O O . ILE A 1 471 ? 5.680 -13.798 -1.719 1.00 95.38 471 ILE A O 1
ATOM 3668 N N . GLY A 1 472 ? 5.211 -11.748 -2.520 1.00 96.06 472 GLY A N 1
ATOM 3669 C CA . GLY A 1 472 ? 4.054 -11.517 -1.654 1.00 96.06 472 GLY A CA 1
ATOM 3670 C C . GLY A 1 472 ? 2.924 -12.527 -1.879 1.00 96.06 472 GLY A C 1
ATOM 3671 O O . GLY A 1 472 ? 2.453 -13.152 -0.928 1.00 96.06 472 GLY A O 1
ATOM 3672 N N . LEU A 1 473 ? 2.548 -12.779 -3.143 1.00 96.62 473 LEU A N 1
ATOM 3673 C CA . LEU A 1 473 ? 1.567 -13.824 -3.472 1.00 96.62 473 LEU A CA 1
ATOM 3674 C C . LEU A 1 473 ? 2.094 -15.214 -3.093 1.00 96.62 473 LEU A C 1
ATOM 3676 O O . LEU A 1 473 ? 1.340 -16.046 -2.599 1.00 96.62 473 LEU A O 1
ATOM 3680 N N . SER A 1 474 ? 3.392 -15.467 -3.278 1.00 96.50 474 SER A N 1
ATOM 3681 C CA . SER A 1 474 ? 4.014 -16.743 -2.917 1.00 96.50 474 SER A CA 1
ATOM 3682 C C . SER A 1 474 ? 3.910 -17.052 -1.425 1.00 96.50 474 SER A C 1
ATOM 3684 O O . SER A 1 474 ? 3.641 -18.196 -1.075 1.00 96.50 474 SER A O 1
ATOM 3686 N N . LEU A 1 475 ? 4.091 -16.066 -0.543 1.00 97.06 475 LEU A N 1
ATOM 3687 C CA . LEU A 1 475 ? 3.942 -16.248 0.907 1.00 97.06 475 LEU A CA 1
ATOM 3688 C C . LEU A 1 475 ? 2.495 -16.598 1.289 1.00 97.06 475 LEU A C 1
ATOM 3690 O O . LEU A 1 475 ? 2.265 -17.528 2.064 1.00 97.06 475 LEU A O 1
ATOM 3694 N N . VAL A 1 476 ? 1.515 -15.913 0.697 1.00 97.06 476 VAL A N 1
ATOM 3695 C CA . VAL A 1 476 ? 0.088 -16.200 0.919 1.00 97.06 476 VAL A CA 1
ATOM 3696 C C . VAL A 1 476 ? -0.293 -17.582 0.369 1.00 97.06 476 VAL A C 1
ATOM 3698 O O . VAL A 1 476 ? -0.922 -18.372 1.071 1.00 97.06 476 VAL A O 1
ATOM 3701 N N . GLU A 1 477 ? 0.183 -17.943 -0.827 1.00 96.12 477 GLU A N 1
ATOM 3702 C CA . GLU A 1 477 ? -0.007 -19.282 -1.407 1.00 96.12 477 GLU A CA 1
ATOM 3703 C C . GLU A 1 477 ? 0.686 -20.395 -0.619 1.00 96.12 477 GLU A C 1
ATOM 3705 O O . GLU A 1 477 ? 0.293 -21.548 -0.738 1.00 96.12 477 GLU A O 1
ATOM 3710 N N . ARG A 1 478 ? 1.714 -20.083 0.177 1.00 95.94 478 ARG A N 1
ATOM 3711 C CA . ARG A 1 478 ? 2.349 -21.038 1.096 1.00 95.94 478 ARG A CA 1
ATOM 3712 C C . ARG A 1 478 ? 1.625 -21.153 2.432 1.00 95.94 478 ARG A C 1
ATOM 3714 O O . ARG A 1 478 ? 1.987 -22.006 3.236 1.00 95.94 478 ARG A O 1
ATOM 3721 N N . GLY A 1 479 ? 0.582 -20.356 2.656 1.00 95.00 479 GLY A N 1
ATOM 3722 C CA . GLY A 1 479 ? -0.325 -20.484 3.789 1.00 95.00 479 GLY A CA 1
ATOM 3723 C C . GLY A 1 479 ? -0.367 -19.279 4.728 1.00 95.00 479 GLY A C 1
ATOM 3724 O O . GLY A 1 479 ? -1.163 -19.312 5.673 1.00 95.00 479 GLY A O 1
ATOM 3725 N N . ALA A 1 480 ? 0.428 -18.228 4.505 1.00 97.12 480 ALA A N 1
ATOM 3726 C CA . ALA A 1 480 ? 0.291 -17.005 5.294 1.00 97.12 480 ALA A CA 1
ATOM 3727 C C . ALA A 1 480 ? -1.154 -16.480 5.206 1.00 97.12 480 ALA A C 1
ATOM 3729 O O . ALA A 1 480 ? -1.775 -16.509 4.143 1.00 97.12 480 ALA A O 1
ATOM 3730 N N . VAL A 1 481 ? -1.711 -16.021 6.329 1.00 97.19 481 VAL A N 1
ATOM 3731 C CA . VAL A 1 481 ? -3.072 -15.452 6.339 1.00 97.19 481 VAL A CA 1
ATOM 3732 C C . VAL A 1 481 ? -3.091 -14.006 5.868 1.00 97.19 481 VAL A C 1
ATOM 3734 O O . VAL A 1 481 ? -4.141 -13.503 5.466 1.00 97.19 481 VAL A O 1
ATOM 3737 N N . SER A 1 482 ? -1.936 -13.346 5.918 1.00 97.44 482 SER A N 1
ATOM 3738 C CA . SER A 1 482 ? -1.767 -11.961 5.520 1.00 97.44 482 SER A CA 1
ATOM 3739 C C . SER A 1 482 ? -0.339 -11.697 5.062 1.00 97.44 482 SER A C 1
ATOM 3741 O O . SER A 1 482 ? 0.612 -12.143 5.709 1.00 97.44 482 SER A O 1
ATOM 3743 N N . TYR A 1 483 ? -0.197 -10.904 4.005 1.00 98.12 483 TYR A N 1
ATOM 3744 C CA . TYR A 1 483 ? 1.072 -10.319 3.586 1.00 98.12 483 TYR A CA 1
ATOM 3745 C C . TYR A 1 483 ? 0.885 -8.836 3.258 1.00 98.12 483 TYR A C 1
ATOM 3747 O O . TYR A 1 483 ? -0.031 -8.485 2.517 1.00 98.12 483 TYR A O 1
ATOM 3755 N N . VAL A 1 484 ? 1.752 -7.982 3.795 1.00 97.38 484 VAL A N 1
ATOM 3756 C CA . VAL A 1 484 ? 1.833 -6.553 3.469 1.00 97.38 484 VAL A CA 1
ATOM 3757 C C . VAL A 1 484 ? 3.201 -6.266 2.864 1.00 97.38 484 VAL A C 1
ATOM 3759 O O . VAL A 1 484 ? 4.217 -6.696 3.415 1.00 97.38 484 VAL A O 1
ATOM 3762 N N . GLY A 1 485 ? 3.237 -5.542 1.749 1.00 93.88 485 GLY A N 1
ATOM 3763 C CA . GLY A 1 485 ? 4.493 -5.088 1.157 1.00 93.88 485 GLY A CA 1
ATOM 3764 C C . GLY A 1 485 ? 4.305 -4.049 0.057 1.00 93.88 485 GLY A C 1
ATOM 3765 O O . GLY A 1 485 ? 3.177 -3.746 -0.337 1.00 93.88 485 GLY A O 1
ATOM 3766 N N . GLY A 1 486 ? 5.424 -3.513 -0.436 1.00 91.31 486 GLY A N 1
ATOM 3767 C CA . GLY A 1 486 ? 5.433 -2.489 -1.479 1.00 91.31 486 GLY A CA 1
ATOM 3768 C C . GLY A 1 486 ? 5.080 -3.016 -2.875 1.00 91.31 486 GLY A C 1
ATOM 3769 O O . GLY A 1 486 ? 5.592 -4.046 -3.313 1.00 91.31 486 GLY A O 1
ATOM 3770 N N . ALA A 1 487 ? 4.230 -2.292 -3.602 1.00 90.81 487 ALA A N 1
ATOM 3771 C CA . ALA A 1 487 ? 3.939 -2.510 -5.020 1.00 90.81 487 ALA A CA 1
ATOM 3772 C C . ALA A 1 487 ? 4.992 -1.880 -5.954 1.00 90.81 487 ALA A C 1
ATOM 3774 O O . ALA A 1 487 ? 5.142 -2.336 -7.086 1.00 90.81 487 ALA A O 1
ATOM 3775 N N . THR A 1 488 ? 5.719 -0.865 -5.475 1.00 86.75 488 THR A N 1
ATOM 3776 C CA . THR A 1 488 ? 6.728 -0.072 -6.207 1.00 86.75 488 THR A CA 1
ATOM 3777 C C . THR A 1 488 ? 7.942 0.212 -5.309 1.00 86.75 488 THR A C 1
ATOM 3779 O O . THR A 1 488 ? 8.132 -0.465 -4.293 1.00 86.75 488 THR A O 1
ATOM 3782 N N . VAL A 1 489 ? 8.783 1.191 -5.664 1.00 79.25 489 VAL A N 1
ATOM 3783 C CA . VAL A 1 489 ? 9.874 1.679 -4.807 1.00 79.25 489 VAL A CA 1
ATOM 3784 C C . VAL A 1 489 ? 9.369 2.363 -3.532 1.00 79.25 489 VAL A C 1
ATOM 3786 O O . VAL A 1 489 ? 8.530 3.270 -3.562 1.00 79.25 489 VAL A O 1
ATOM 3789 N N . GLU A 1 490 ? 9.953 1.950 -2.402 1.00 74.44 490 GLU A N 1
ATOM 3790 C CA . GLU A 1 490 ? 9.709 2.537 -1.084 1.00 74.44 490 GLU A CA 1
ATOM 3791 C C . GLU A 1 490 ? 10.450 3.857 -0.907 1.00 74.44 490 GLU A C 1
ATOM 3793 O O . GLU A 1 490 ? 11.637 3.964 -1.218 1.00 74.44 490 GLU A O 1
ATOM 3798 N N . ASP A 1 491 ? 9.751 4.862 -0.371 1.00 73.81 491 ASP A N 1
ATOM 3799 C CA . ASP A 1 491 ? 10.405 6.105 0.007 1.00 73.81 491 ASP A CA 1
ATOM 3800 C C . ASP A 1 491 ? 11.183 5.924 1.314 1.00 73.81 491 ASP A C 1
ATOM 3802 O O . ASP A 1 491 ? 10.632 5.661 2.390 1.00 73.81 491 ASP A O 1
ATOM 3806 N N . PHE A 1 492 ? 12.495 6.104 1.204 1.00 68.25 492 PHE A N 1
ATOM 3807 C CA . PHE A 1 492 ? 13.457 5.875 2.275 1.00 68.25 492 PHE A CA 1
ATOM 3808 C C . PHE A 1 492 ? 13.308 6.821 3.477 1.00 68.25 492 PHE A C 1
ATOM 3810 O O . PHE A 1 492 ? 13.866 6.546 4.540 1.00 68.25 492 PHE A O 1
ATOM 3817 N N . GLN A 1 493 ? 12.577 7.933 3.351 1.00 70.44 493 GLN A N 1
ATOM 3818 C CA . GLN A 1 493 ? 12.309 8.842 4.465 1.00 70.44 493 GLN A CA 1
ATOM 3819 C C . GLN A 1 493 ? 11.412 8.188 5.528 1.00 70.44 493 GLN A C 1
ATOM 3821 O O . GLN A 1 493 ? 11.492 8.577 6.698 1.00 70.44 493 GLN A O 1
ATOM 3826 N N . PHE A 1 494 ? 10.589 7.203 5.141 1.00 72.69 494 PHE A N 1
ATOM 3827 C CA . PHE A 1 494 ? 9.570 6.586 5.998 1.00 72.69 494 PHE A CA 1
ATOM 3828 C C . PHE A 1 494 ? 9.878 5.149 6.415 1.00 72.69 494 PHE A C 1
ATOM 3830 O O . PHE A 1 494 ? 9.363 4.714 7.448 1.00 72.69 494 PHE A O 1
ATOM 3837 N N . THR A 1 495 ? 10.718 4.423 5.668 1.00 68.81 495 THR A N 1
ATOM 3838 C CA . THR A 1 495 ? 10.967 2.979 5.866 1.00 68.81 495 THR A CA 1
ATOM 3839 C C . THR A 1 495 ? 11.296 2.629 7.317 1.00 68.81 495 THR A C 1
ATOM 3841 O O . THR A 1 495 ? 10.715 1.710 7.880 1.00 68.81 495 THR A O 1
ATOM 3844 N N . ASN A 1 496 ? 12.129 3.434 7.979 1.00 68.88 496 ASN A N 1
ATOM 3845 C CA . ASN A 1 496 ? 12.578 3.203 9.358 1.00 68.88 496 ASN A CA 1
ATOM 3846 C C . ASN A 1 496 ? 11.484 3.411 10.433 1.00 68.88 496 ASN A C 1
ATOM 3848 O O . ASN A 1 496 ? 11.649 2.994 11.582 1.00 68.88 496 ASN A O 1
ATOM 3852 N N . ALA A 1 497 ? 10.392 4.100 10.091 1.00 72.81 497 ALA A N 1
ATOM 3853 C CA . ALA A 1 497 ? 9.302 4.439 11.003 1.00 72.81 497 ALA A CA 1
ATOM 3854 C C . ALA A 1 497 ? 8.130 3.458 10.878 1.00 72.81 497 ALA A C 1
ATOM 3856 O O . ALA A 1 497 ? 7.605 2.967 11.881 1.00 72.81 497 ALA A O 1
ATOM 3857 N N . VAL A 1 498 ? 7.730 3.167 9.638 1.00 84.31 498 VAL A N 1
ATOM 3858 C CA . VAL A 1 498 ? 6.436 2.546 9.327 1.00 84.31 498 VAL A CA 1
ATOM 3859 C C . VAL A 1 498 ? 6.328 1.099 9.795 1.00 84.31 498 VAL A C 1
ATOM 3861 O O . VAL A 1 498 ? 5.293 0.727 10.344 1.00 84.31 498 VAL A O 1
ATOM 3864 N N . TYR A 1 499 ? 7.399 0.299 9.705 1.00 88.31 499 TYR A N 1
ATOM 3865 C CA . TYR A 1 499 ? 7.344 -1.080 10.202 1.00 88.31 499 TYR A CA 1
ATOM 3866 C C . TYR A 1 499 ? 7.140 -1.145 11.716 1.00 88.31 499 TYR A C 1
ATOM 3868 O O . TYR A 1 499 ? 6.475 -2.050 12.214 1.00 88.31 499 TYR A O 1
ATOM 3876 N N . SER A 1 500 ? 7.707 -0.192 12.466 1.00 89.06 500 SER A N 1
ATOM 3877 C CA . SER A 1 500 ? 7.574 -0.173 13.924 1.00 89.06 500 SER A CA 1
ATOM 3878 C C . SER A 1 500 ? 6.142 0.174 14.313 1.00 89.06 500 SER A C 1
ATOM 3880 O O . SER A 1 500 ? 5.572 -0.515 15.153 1.00 89.06 500 SER A O 1
ATOM 3882 N N . ILE A 1 501 ? 5.550 1.174 13.647 1.00 91.44 501 ILE A N 1
ATOM 3883 C CA . ILE A 1 501 ? 4.143 1.562 13.828 1.00 91.44 501 ILE A CA 1
ATOM 3884 C C . ILE A 1 501 ? 3.223 0.375 13.533 1.00 91.44 501 ILE A C 1
ATOM 3886 O O . ILE A 1 501 ? 2.347 0.064 14.338 1.00 91.44 501 ILE A O 1
ATOM 3890 N N . PHE A 1 502 ? 3.445 -0.323 12.417 1.00 93.88 502 PHE A N 1
ATOM 3891 C CA . PHE A 1 502 ? 2.641 -1.481 12.033 1.00 93.88 502 PHE A CA 1
ATOM 3892 C C . PHE A 1 502 ? 2.714 -2.604 13.079 1.00 93.88 502 PHE A C 1
ATOM 3894 O O . PHE A 1 502 ? 1.687 -3.085 13.561 1.00 93.88 502 PHE A O 1
ATOM 3901 N N . MET A 1 503 ? 3.930 -2.999 13.475 1.00 93.69 503 MET A N 1
ATOM 3902 C CA . MET A 1 503 ? 4.134 -4.079 14.447 1.00 93.69 503 MET A CA 1
ATOM 3903 C C . MET A 1 503 ? 3.571 -3.725 15.825 1.00 93.69 503 MET A C 1
ATOM 3905 O O . MET A 1 503 ? 2.950 -4.572 16.464 1.00 93.69 503 MET A O 1
ATOM 3909 N N . GLU A 1 504 ? 3.746 -2.481 16.274 1.00 92.38 504 GLU A N 1
ATOM 3910 C CA . GLU A 1 504 ? 3.174 -1.987 17.527 1.00 92.38 504 GLU A CA 1
ATOM 3911 C C . GLU A 1 504 ? 1.639 -2.019 17.503 1.00 92.38 504 GLU A C 1
ATOM 3913 O O . GLU A 1 504 ? 1.004 -2.518 18.435 1.00 92.38 504 GLU A O 1
ATOM 3918 N N . SER A 1 505 ? 1.041 -1.547 16.408 1.00 94.19 505 SER A N 1
ATOM 3919 C CA . SER A 1 505 ? -0.412 -1.489 16.230 1.00 94.19 505 SER A CA 1
ATOM 3920 C C . SER A 1 505 ? -1.063 -2.865 16.361 1.00 94.19 505 SER A C 1
ATOM 3922 O O . SER A 1 505 ? -2.078 -3.022 17.041 1.00 94.19 505 SER A O 1
ATOM 3924 N N . ILE A 1 506 ? -0.444 -3.890 15.777 1.00 94.25 506 ILE A N 1
ATOM 3925 C CA . ILE A 1 506 ? -0.968 -5.256 15.829 1.00 94.25 506 ILE A CA 1
ATOM 3926 C C . ILE A 1 506 ? -0.666 -5.938 17.168 1.00 94.25 506 ILE A C 1
ATOM 3928 O O . ILE A 1 506 ? -1.546 -6.561 17.755 1.00 94.25 506 ILE A O 1
ATOM 3932 N N . LEU A 1 507 ? 0.580 -5.873 17.644 1.00 92.50 507 LEU A N 1
ATOM 3933 C CA . LEU A 1 507 ? 1.047 -6.712 18.756 1.00 92.50 507 LEU A CA 1
ATOM 3934 C C . LEU A 1 507 ? 0.833 -6.104 20.144 1.00 92.50 507 LEU A C 1
ATOM 3936 O O . LEU A 1 507 ? 0.985 -6.824 21.133 1.00 92.50 507 LEU A O 1
ATOM 3940 N N . LEU A 1 508 ? 0.521 -4.808 20.227 1.00 90.94 508 LEU A N 1
ATOM 3941 C CA . LEU A 1 508 ? 0.325 -4.090 21.489 1.00 90.94 508 LEU A CA 1
ATOM 3942 C C . LEU A 1 508 ? -1.049 -3.424 21.553 1.00 90.94 508 LEU A C 1
ATOM 3944 O O . LEU A 1 508 ? -1.726 -3.562 22.567 1.00 90.94 508 LEU A O 1
ATOM 3948 N N . LYS A 1 509 ? -1.471 -2.740 20.481 1.00 91.06 509 LYS A N 1
ATOM 3949 C CA . LYS A 1 509 ? -2.731 -1.968 20.459 1.00 91.06 509 LYS A CA 1
ATOM 3950 C C . LYS A 1 509 ? -3.964 -2.796 20.091 1.00 91.06 509 LYS A C 1
ATOM 3952 O O . LYS A 1 509 ? -5.078 -2.289 20.134 1.00 91.06 509 LYS A O 1
ATOM 3957 N N . GLY A 1 510 ? -3.783 -4.059 19.707 1.00 91.81 510 GLY A N 1
ATOM 3958 C CA . GLY A 1 510 ? -4.891 -4.947 19.363 1.00 91.81 510 GLY A CA 1
ATOM 3959 C C . GLY A 1 510 ? -5.635 -4.574 18.083 1.00 91.81 510 GLY A C 1
ATOM 3960 O O . GLY A 1 510 ? -6.798 -4.949 17.923 1.00 91.81 510 GLY A O 1
ATOM 3961 N N . MET A 1 511 ? -4.993 -3.822 17.188 1.00 95.88 511 MET A N 1
ATOM 3962 C CA . MET A 1 511 ? -5.600 -3.405 15.930 1.00 95.88 511 MET A CA 1
ATOM 3963 C C . MET A 1 511 ? -5.680 -4.567 14.941 1.00 95.88 511 MET A C 1
ATOM 3965 O O . MET A 1 511 ? -4.893 -5.519 14.972 1.00 95.88 511 MET A O 1
ATOM 3969 N N . SER A 1 512 ? -6.638 -4.472 14.022 1.00 97.56 512 SER A N 1
ATOM 3970 C CA . SER A 1 512 ? -6.643 -5.345 12.852 1.00 97.56 512 SER A CA 1
ATOM 3971 C C . SER A 1 512 ? -5.474 -5.034 11.912 1.00 97.56 512 SER A C 1
ATOM 3973 O O . SER A 1 512 ? -4.905 -3.942 11.950 1.00 97.56 512 SER A O 1
ATOM 3975 N N . VAL A 1 513 ? -5.125 -5.976 11.033 1.00 97.81 513 VAL A N 1
ATOM 3976 C CA . VAL A 1 513 ? -4.035 -5.787 10.063 1.00 97.81 513 VAL A CA 1
ATOM 3977 C C . VAL A 1 513 ? -4.287 -4.580 9.149 1.00 97.81 513 VAL A C 1
ATOM 3979 O O . VAL A 1 513 ? -3.367 -3.806 8.895 1.00 97.81 513 VAL A O 1
ATOM 3982 N N . GLY A 1 514 ? -5.527 -4.388 8.686 1.00 97.69 514 GLY A N 1
ATOM 3983 C CA . GLY A 1 514 ? -5.883 -3.246 7.842 1.00 97.69 514 GLY A CA 1
ATOM 3984 C C . GLY A 1 514 ? -5.810 -1.915 8.595 1.00 97.69 514 GLY A C 1
ATOM 3985 O O . GLY A 1 514 ? -5.302 -0.937 8.058 1.00 97.69 514 GLY A O 1
ATOM 3986 N N . GLN A 1 515 ? -6.241 -1.875 9.861 1.00 97.31 515 GLN A N 1
ATOM 3987 C CA . GLN A 1 515 ? -6.099 -0.674 10.696 1.00 97.31 515 GLN A CA 1
ATOM 3988 C C . GLN A 1 515 ? -4.629 -0.344 10.969 1.00 97.31 515 GLN A C 1
ATOM 3990 O O . GLN A 1 515 ? -4.243 0.814 10.878 1.00 97.31 515 GLN A O 1
ATOM 3995 N N . ALA A 1 516 ? -3.790 -1.349 11.231 1.00 96.44 516 ALA A N 1
ATOM 3996 C CA . ALA A 1 516 ? -2.356 -1.145 11.419 1.00 96.44 516 ALA A CA 1
ATOM 3997 C C . ALA A 1 516 ? -1.669 -0.587 10.163 1.00 96.44 516 ALA A C 1
ATOM 3999 O O . ALA A 1 516 ? -0.765 0.237 10.276 1.00 96.44 516 ALA A O 1
ATOM 4000 N N . LEU A 1 517 ? -2.100 -1.007 8.969 1.00 95.19 517 LEU A N 1
ATOM 4001 C CA . LEU A 1 517 ? -1.653 -0.412 7.709 1.00 95.19 517 LEU A CA 1
ATOM 4002 C C . LEU A 1 517 ? -2.164 1.031 7.548 1.00 95.19 517 LEU A C 1
ATOM 4004 O O . LEU A 1 517 ? -1.418 1.906 7.117 1.00 95.19 517 LEU A O 1
ATOM 4008 N N . ASN A 1 518 ? -3.403 1.320 7.942 1.00 94.25 518 ASN A N 1
ATOM 4009 C CA . ASN A 1 518 ? -3.899 2.695 7.950 1.00 94.25 518 ASN A CA 1
ATOM 4010 C C . ASN A 1 518 ? -3.119 3.595 8.910 1.00 94.25 518 ASN A C 1
ATOM 4012 O O . ASN A 1 518 ? -2.854 4.737 8.557 1.00 94.25 518 ASN A O 1
ATOM 4016 N N . GLU A 1 519 ? -2.688 3.103 10.073 1.00 92.94 519 GLU A N 1
ATOM 4017 C CA . GLU A 1 519 ? -1.845 3.874 10.997 1.00 92.94 519 GLU A CA 1
ATOM 4018 C C . GLU A 1 519 ? -0.510 4.287 10.356 1.00 92.94 519 GLU A C 1
ATOM 4020 O O . GLU A 1 519 ? -0.049 5.412 10.559 1.00 92.94 519 GLU A O 1
ATOM 4025 N N . THR A 1 520 ? 0.105 3.434 9.524 1.00 91.50 520 THR A N 1
ATOM 4026 C CA . THR A 1 520 ? 1.341 3.818 8.818 1.00 91.50 520 THR A CA 1
ATOM 4027 C C . THR A 1 520 ? 1.088 4.896 7.763 1.00 91.50 520 THR A C 1
ATOM 4029 O O . THR A 1 520 ? 1.866 5.849 7.666 1.00 91.50 520 THR A O 1
ATOM 4032 N N . ARG A 1 521 ? -0.023 4.798 7.019 1.00 91.69 521 ARG A N 1
ATOM 4033 C CA . ARG A 1 521 ? -0.461 5.819 6.049 1.00 91.69 521 ARG A CA 1
ATOM 4034 C C . ARG A 1 521 ? -0.799 7.138 6.748 1.00 91.69 521 ARG A C 1
ATOM 4036 O O . ARG A 1 521 ? -0.308 8.191 6.349 1.00 91.69 521 ARG A O 1
ATOM 4043 N N . ASN A 1 522 ? -1.555 7.076 7.841 1.00 92.06 522 ASN A N 1
ATOM 4044 C CA . ASN A 1 522 ? -1.952 8.224 8.654 1.00 92.06 522 ASN A CA 1
ATOM 4045 C C . ASN A 1 522 ? -0.751 8.908 9.318 1.00 92.06 522 ASN A C 1
ATOM 4047 O O . ASN A 1 522 ? -0.745 10.131 9.460 1.00 92.06 522 ASN A O 1
ATOM 4051 N N . PHE A 1 523 ? 0.310 8.168 9.653 1.00 90.81 523 PHE A N 1
ATOM 4052 C CA . PHE A 1 523 ? 1.572 8.777 10.064 1.00 90.81 523 PHE A CA 1
ATOM 4053 C C . PHE A 1 523 ? 2.228 9.578 8.929 1.00 90.81 523 PHE A C 1
ATOM 4055 O O . PHE A 1 523 ? 2.622 10.724 9.153 1.00 90.81 523 PHE A O 1
ATOM 4062 N N . ALA A 1 524 ? 2.320 9.022 7.714 1.00 89.12 524 ALA A N 1
ATOM 4063 C CA . ALA A 1 524 ? 2.865 9.742 6.557 1.00 89.12 524 ALA A CA 1
ATOM 4064 C C . ALA A 1 524 ? 2.038 10.999 6.229 1.00 89.12 524 ALA A C 1
ATOM 4066 O O . ALA A 1 524 ? 2.586 12.054 5.904 1.00 89.12 524 ALA A O 1
ATOM 4067 N N . VAL A 1 525 ? 0.720 10.929 6.405 1.00 89.56 525 VAL A N 1
ATOM 4068 C CA . VAL A 1 525 ? -0.180 12.081 6.310 1.00 89.56 525 VAL A CA 1
ATOM 4069 C C . VAL A 1 525 ? 0.105 13.129 7.388 1.00 89.56 525 VAL A C 1
ATOM 4071 O O . VAL A 1 525 ? 0.299 14.301 7.066 1.00 89.56 525 VAL A O 1
ATOM 4074 N N . LEU A 1 526 ? 0.141 12.734 8.664 1.00 91.00 526 LEU A N 1
ATOM 4075 C CA . LEU A 1 526 ? 0.393 13.638 9.790 1.00 91.00 526 LEU A CA 1
ATOM 4076 C C . LEU A 1 526 ? 1.722 14.371 9.606 1.00 91.00 526 LEU A C 1
ATOM 4078 O O . LEU A 1 526 ? 1.818 15.589 9.767 1.00 91.00 526 LEU A O 1
ATOM 4082 N N . TYR A 1 527 ? 2.740 13.610 9.223 1.00 87.75 527 TYR A N 1
ATOM 4083 C CA . TYR A 1 527 ? 4.050 14.110 8.861 1.00 87.75 527 TYR A CA 1
ATOM 4084 C C . TYR A 1 527 ? 3.974 15.204 7.792 1.00 87.75 527 TYR A C 1
ATOM 4086 O O . TYR A 1 527 ? 4.527 16.293 7.952 1.00 87.75 527 TYR A O 1
ATOM 4094 N N . THR A 1 528 ? 3.230 14.932 6.727 1.00 86.62 528 THR A N 1
ATOM 4095 C CA . THR A 1 528 ? 3.034 15.843 5.601 1.00 86.62 528 THR A CA 1
ATOM 4096 C C . THR A 1 528 ? 2.294 17.110 6.007 1.00 86.62 528 THR A C 1
ATOM 4098 O O . THR A 1 528 ? 2.708 18.212 5.640 1.00 86.62 528 THR A O 1
ATOM 4101 N N . GLY A 1 529 ? 1.250 16.980 6.828 1.00 88.88 529 GLY A N 1
ATOM 4102 C CA . GLY A 1 529 ? 0.539 18.113 7.415 1.00 88.88 529 GLY A CA 1
ATOM 4103 C C . GLY A 1 529 ? 1.481 19.016 8.214 1.00 88.88 529 GLY A C 1
ATOM 4104 O O . GLY A 1 529 ? 1.469 20.234 8.032 1.00 88.88 529 GLY A O 1
ATOM 4105 N N . ILE A 1 530 ? 2.386 18.436 9.008 1.00 87.25 530 ILE A N 1
ATOM 4106 C CA . ILE A 1 530 ? 3.411 19.179 9.758 1.00 87.25 530 ILE A CA 1
ATOM 4107 C C . ILE A 1 530 ? 4.423 19.861 8.820 1.00 87.25 530 ILE A C 1
ATOM 4109 O O . ILE A 1 530 ? 4.731 21.043 9.014 1.00 87.25 530 ILE A O 1
ATOM 4113 N N . LEU A 1 531 ? 4.917 19.164 7.787 1.00 85.75 531 LEU A N 1
ATOM 4114 C CA . LEU A 1 531 ? 5.827 19.756 6.800 1.00 85.75 531 LEU A CA 1
ATOM 4115 C C . LEU A 1 531 ? 5.173 20.924 6.059 1.00 85.75 531 LEU A C 1
ATOM 4117 O O . LEU A 1 531 ? 5.808 21.962 5.904 1.00 85.75 531 LEU A O 1
ATOM 4121 N N . SER A 1 532 ? 3.905 20.812 5.660 1.00 86.50 532 SER A N 1
ATOM 4122 C CA . SER A 1 532 ? 3.202 21.896 4.956 1.00 86.50 532 SER A CA 1
ATOM 4123 C C . SER A 1 532 ? 3.143 23.196 5.776 1.00 86.50 532 SER A C 1
ATOM 4125 O O . SER A 1 532 ? 3.164 24.293 5.218 1.00 86.50 532 SER A O 1
ATOM 4127 N N . GLN A 1 533 ? 3.159 23.087 7.111 1.00 86.88 533 GLN A N 1
ATOM 4128 C CA . GLN A 1 533 ? 3.099 24.222 8.036 1.00 86.88 533 GLN A CA 1
ATOM 4129 C C . GLN A 1 533 ? 4.474 24.822 8.364 1.00 86.88 533 GLN A C 1
ATOM 4131 O O . GLN A 1 533 ? 4.601 26.043 8.489 1.00 86.88 533 GLN A O 1
ATOM 4136 N N . LYS A 1 534 ? 5.503 23.981 8.548 1.00 85.12 534 LYS A N 1
ATOM 4137 C CA . LYS A 1 534 ? 6.831 24.411 9.038 1.00 85.12 534 LYS A CA 1
ATOM 4138 C C . LYS A 1 534 ? 7.939 24.371 7.988 1.00 85.12 534 LYS A C 1
ATOM 4140 O O . LYS A 1 534 ? 8.925 25.084 8.133 1.00 85.12 534 LYS A O 1
ATOM 4145 N N . ALA A 1 535 ? 7.763 23.590 6.927 1.00 84.25 535 ALA A N 1
ATOM 4146 C CA . ALA A 1 535 ? 8.743 23.350 5.875 1.00 84.25 535 ALA A CA 1
ATOM 4147 C C . ALA A 1 535 ? 8.093 23.220 4.472 1.00 84.25 535 ALA A C 1
ATOM 4149 O O . ALA A 1 535 ? 8.210 22.162 3.845 1.00 84.25 535 ALA A O 1
ATOM 4150 N N . PRO A 1 536 ? 7.431 24.269 3.934 1.00 83.50 536 PRO A N 1
ATOM 4151 C CA . PRO A 1 536 ? 6.656 24.161 2.690 1.00 83.50 536 PRO A CA 1
ATOM 4152 C C . PRO A 1 536 ? 7.461 23.695 1.466 1.00 83.50 536 PRO A C 1
ATOM 4154 O O . PRO A 1 536 ? 6.921 23.023 0.592 1.00 83.50 536 PRO A O 1
ATOM 4157 N N . GLU A 1 537 ? 8.755 24.023 1.387 1.00 82.25 537 GLU A N 1
ATOM 4158 C CA . GLU A 1 537 ? 9.627 23.534 0.308 1.00 82.25 537 GLU A CA 1
ATOM 4159 C C . GLU A 1 537 ? 9.863 22.019 0.417 1.00 82.25 537 GLU A C 1
ATOM 4161 O O . GLU A 1 537 ? 9.708 21.299 -0.567 1.00 82.25 537 GLU A O 1
ATOM 4166 N N . ALA A 1 538 ? 10.166 21.518 1.620 1.00 81.81 538 ALA A N 1
ATOM 4167 C CA . ALA A 1 538 ? 10.348 20.086 1.854 1.00 81.81 538 ALA A CA 1
ATOM 4168 C C . ALA A 1 538 ? 9.043 19.307 1.634 1.00 81.81 538 ALA A C 1
ATOM 4170 O O . ALA A 1 538 ? 9.065 18.219 1.063 1.00 81.81 538 ALA A O 1
ATOM 4171 N N . TYR A 1 539 ? 7.901 19.886 2.021 1.00 86.06 539 TYR A N 1
ATOM 4172 C CA . TYR A 1 539 ? 6.576 19.351 1.703 1.00 86.06 539 TYR A CA 1
ATOM 4173 C C . TYR A 1 539 ? 6.394 19.144 0.192 1.00 86.06 539 TYR A C 1
ATOM 4175 O O . TYR A 1 539 ? 6.039 18.057 -0.248 1.00 86.06 539 TYR A O 1
ATOM 4183 N N . ARG A 1 540 ? 6.698 20.160 -0.623 1.00 85.31 540 ARG A N 1
ATOM 4184 C CA . ARG A 1 540 ? 6.537 20.081 -2.083 1.00 85.31 540 ARG A CA 1
ATOM 4185 C C . ARG A 1 540 ? 7.447 19.046 -2.731 1.00 85.31 540 ARG A C 1
ATOM 4187 O O . ARG A 1 540 ? 7.021 18.322 -3.621 1.00 85.31 540 ARG A O 1
ATOM 4194 N N . LEU A 1 541 ? 8.696 18.988 -2.284 1.00 81.94 541 LEU A N 1
ATOM 4195 C CA . LEU A 1 541 ? 9.699 18.079 -2.827 1.00 81.94 541 LEU A CA 1
ATOM 4196 C C . LEU A 1 541 ? 9.457 16.616 -2.414 1.00 81.94 541 LEU A C 1
ATOM 4198 O O . LEU A 1 541 ? 9.844 15.709 -3.136 1.00 81.94 541 LEU A O 1
ATOM 4202 N N . SER A 1 542 ? 8.778 16.365 -1.294 1.00 80.81 542 SER A N 1
ATOM 4203 C CA . SER A 1 542 ? 8.497 15.001 -0.820 1.00 80.81 542 SER A CA 1
ATOM 4204 C C . SER A 1 542 ? 7.240 14.362 -1.422 1.00 80.81 542 SER A C 1
ATOM 4206 O O . SER A 1 542 ? 6.943 13.219 -1.092 1.00 80.81 542 SER A O 1
ATOM 4208 N N . LYS A 1 543 ? 6.504 15.041 -2.316 1.00 85.75 543 LYS A N 1
ATOM 4209 C CA . LYS A 1 543 ? 5.208 14.558 -2.831 1.00 85.75 543 LYS A CA 1
ATOM 4210 C C . LYS A 1 543 ? 5.261 13.183 -3.496 1.00 85.75 543 LYS A C 1
ATOM 4212 O O . LYS A 1 543 ? 4.394 12.365 -3.211 1.00 85.75 543 LYS A O 1
ATOM 4217 N N . GLU A 1 544 ? 6.245 12.922 -4.356 1.00 83.19 544 GLU A N 1
ATOM 4218 C CA . GLU A 1 544 ? 6.413 11.605 -4.995 1.00 83.19 544 GLU A CA 1
ATOM 4219 C C . GLU A 1 544 ? 6.673 10.512 -3.950 1.00 83.19 544 GLU A C 1
ATOM 4221 O O . GLU A 1 544 ? 5.992 9.489 -3.925 1.00 83.19 544 GLU A O 1
ATOM 4226 N N . GLY A 1 545 ? 7.590 10.779 -3.019 1.00 81.06 545 GLY A N 1
ATOM 4227 C CA . GLY A 1 545 ? 7.898 9.889 -1.905 1.00 81.06 545 GLY A CA 1
ATOM 4228 C C . GLY A 1 545 ? 6.701 9.579 -1.007 1.00 81.06 545 GLY A C 1
ATOM 4229 O O . GLY A 1 545 ? 6.472 8.436 -0.606 1.00 81.06 545 GLY A O 1
ATOM 4230 N N . LEU A 1 546 ? 5.895 10.605 -0.737 1.00 83.94 546 LEU A N 1
ATOM 4231 C CA . LEU A 1 546 ? 4.649 10.510 0.015 1.00 83.94 546 LEU A CA 1
ATOM 4232 C C . LEU A 1 546 ? 3.590 9.684 -0.717 1.00 83.94 546 LEU A C 1
ATOM 4234 O O . LEU A 1 546 ? 2.963 8.823 -0.102 1.00 83.94 546 LEU A O 1
ATOM 4238 N N . ALA A 1 547 ? 3.437 9.898 -2.027 1.00 83.81 547 ALA A N 1
ATOM 4239 C CA . ALA A 1 547 ? 2.581 9.073 -2.879 1.00 83.81 547 ALA A CA 1
ATOM 4240 C C . ALA A 1 547 ? 2.972 7.606 -2.744 1.00 83.81 547 ALA A C 1
ATOM 4242 O O . ALA A 1 547 ? 2.133 6.746 -2.481 1.00 83.81 547 ALA A O 1
ATOM 4243 N N . ASN A 1 548 ? 4.274 7.347 -2.883 1.00 82.38 548 ASN A N 1
ATOM 4244 C CA . ASN A 1 548 ? 4.819 6.011 -2.834 1.00 82.38 548 ASN A CA 1
ATOM 4245 C C . ASN A 1 548 ? 4.475 5.375 -1.490 1.00 82.38 548 ASN A C 1
ATOM 4247 O O . ASN A 1 548 ? 3.883 4.302 -1.482 1.00 82.38 548 ASN A O 1
ATOM 4251 N N . ILE A 1 549 ? 4.792 5.983 -0.341 1.00 85.69 549 ILE A N 1
ATOM 4252 C CA . ILE A 1 549 ? 4.523 5.337 0.958 1.00 85.69 549 ILE A CA 1
ATOM 4253 C C . ILE A 1 549 ? 3.027 5.102 1.223 1.00 85.69 549 ILE A C 1
ATOM 4255 O O . ILE A 1 549 ? 2.671 4.046 1.747 1.00 85.69 549 ILE A O 1
ATOM 4259 N N . ILE A 1 550 ? 2.154 6.038 0.836 1.00 87.81 550 ILE A N 1
ATOM 4260 C CA . ILE A 1 550 ? 0.705 5.934 1.061 1.00 87.81 550 ILE A CA 1
ATOM 4261 C C . ILE A 1 550 ? 0.104 4.804 0.215 1.00 87.81 550 ILE A C 1
ATOM 4263 O O . ILE A 1 550 ? -0.644 3.965 0.724 1.00 87.81 550 ILE A O 1
ATOM 4267 N N . HIS A 1 551 ? 0.453 4.764 -1.069 1.00 88.56 551 HIS A N 1
ATOM 4268 C CA . HIS A 1 551 ? -0.239 3.936 -2.049 1.00 88.56 551 HIS A CA 1
ATOM 4269 C C . HIS A 1 551 ? 0.385 2.566 -2.291 1.00 88.56 551 HIS A C 1
ATOM 4271 O O . HIS A 1 551 ? -0.329 1.623 -2.636 1.00 88.56 551 HIS A O 1
ATOM 4277 N N . GLN A 1 552 ? 1.702 2.431 -2.122 1.00 85.75 552 GLN A N 1
ATOM 4278 C CA . GLN A 1 552 ? 2.384 1.198 -2.509 1.00 85.75 552 GLN A CA 1
ATOM 4279 C C . GLN A 1 552 ? 2.198 0.061 -1.508 1.00 85.75 552 GLN A C 1
ATOM 4281 O O . GLN A 1 552 ? 2.434 -1.087 -1.864 1.00 85.75 552 GLN A O 1
ATOM 4286 N N . GLN A 1 553 ? 1.852 0.356 -0.253 1.00 90.06 553 GLN A N 1
ATOM 4287 C CA . GLN A 1 553 ? 1.702 -0.668 0.776 1.00 90.06 553 GLN A CA 1
ATOM 4288 C C . GLN A 1 553 ? 0.365 -1.384 0.566 1.00 90.06 553 GLN A C 1
ATOM 4290 O O . GLN A 1 553 ? -0.699 -0.851 0.899 1.00 90.06 553 GLN A O 1
ATOM 4295 N N . ILE A 1 554 ? 0.422 -2.580 -0.023 1.00 94.38 554 ILE A N 1
ATOM 4296 C CA . ILE A 1 554 ? -0.747 -3.395 -0.365 1.00 94.38 554 ILE A CA 1
ATOM 4297 C C . ILE A 1 554 ? -0.883 -4.544 0.633 1.00 94.38 554 ILE A C 1
ATOM 4299 O O . ILE A 1 554 ? 0.072 -5.274 0.889 1.00 94.38 554 ILE A O 1
ATOM 4303 N N . LEU A 1 555 ? -2.093 -4.732 1.163 1.00 97.31 555 LEU A N 1
ATOM 4304 C CA . LEU A 1 555 ? -2.453 -5.874 2.002 1.00 97.31 555 LEU A CA 1
ATOM 4305 C C . LEU A 1 555 ? -3.086 -6.987 1.154 1.00 97.31 555 LEU A C 1
ATOM 4307 O O . LEU A 1 555 ? -4.179 -6.820 0.618 1.00 97.31 555 LEU A O 1
ATOM 4311 N N . LEU A 1 556 ? -2.439 -8.153 1.103 1.00 97.94 556 LEU A N 1
ATOM 4312 C CA . LEU A 1 556 ? -3.026 -9.417 0.654 1.00 97.94 556 LEU A CA 1
ATOM 4313 C C . LEU A 1 556 ? -3.548 -10.195 1.873 1.00 97.94 556 LEU A C 1
ATOM 4315 O O . LEU A 1 556 ? -2.802 -10.941 2.510 1.00 97.94 556 LEU A O 1
ATOM 4319 N N . GLY A 1 557 ? -4.820 -10.012 2.226 1.00 97.81 557 GLY A N 1
ATOM 4320 C CA . GLY A 1 557 ? -5.441 -10.601 3.414 1.00 97.81 557 GLY A CA 1
ATOM 4321 C C . GLY A 1 557 ? -6.756 -9.934 3.813 1.00 97.81 557 GLY A C 1
ATOM 4322 O O . GLY A 1 557 ? -7.189 -8.965 3.194 1.00 97.81 557 GLY A O 1
ATOM 4323 N N . ASP A 1 558 ? -7.410 -10.478 4.845 1.00 98.31 558 ASP A N 1
ATOM 4324 C CA . ASP A 1 558 ? -8.623 -9.878 5.420 1.00 98.31 558 ASP A CA 1
ATOM 4325 C C . ASP A 1 558 ? -8.233 -8.651 6.263 1.00 98.31 558 ASP A C 1
ATOM 4327 O O . ASP A 1 558 ? -7.593 -8.831 7.306 1.00 98.31 558 ASP A O 1
ATOM 4331 N N . PRO A 1 559 ? -8.631 -7.422 5.881 1.00 98.31 559 PRO A N 1
ATOM 4332 C CA . PRO A 1 559 ? -8.282 -6.217 6.630 1.00 98.31 559 PRO A CA 1
ATOM 4333 C C . PRO A 1 559 ? -8.832 -6.216 8.058 1.00 98.31 559 PRO A C 1
ATOM 4335 O O . PRO A 1 559 ? -8.235 -5.583 8.920 1.00 98.31 559 PRO A O 1
ATOM 4338 N N . ALA A 1 560 ? -9.908 -6.960 8.337 1.00 98.00 560 ALA A N 1
ATOM 4339 C CA . ALA A 1 560 ? -10.513 -7.057 9.666 1.00 98.00 560 ALA A CA 1
ATOM 4340 C C . ALA A 1 560 ? -9.932 -8.197 10.529 1.00 98.00 560 ALA A C 1
ATOM 4342 O O . ALA A 1 560 ? -10.486 -8.531 11.584 1.00 98.00 560 ALA A O 1
ATOM 4343 N N . LEU A 1 561 ? -8.863 -8.875 10.092 1.00 97.38 561 LEU A N 1
ATOM 4344 C CA . LEU A 1 561 ? -8.166 -9.849 10.933 1.00 97.38 561 LEU A CA 1
ATOM 4345 C C . LEU A 1 561 ? -7.501 -9.121 12.106 1.00 97.38 561 LEU A C 1
ATOM 4347 O O . LEU A 1 561 ? -6.608 -8.312 11.890 1.00 97.38 561 LEU A O 1
ATOM 4351 N N . VAL A 1 562 ? -7.899 -9.456 13.334 1.00 95.81 562 VAL A N 1
ATOM 4352 C CA . VAL A 1 562 ? -7.214 -9.057 14.572 1.00 95.81 562 VAL A CA 1
ATOM 4353 C C . VAL A 1 562 ? -6.410 -10.264 15.058 1.00 95.81 562 VAL A C 1
ATOM 4355 O O . VAL A 1 562 ? -6.977 -11.160 15.690 1.00 95.81 562 VAL A O 1
ATOM 4358 N N . PRO A 1 563 ? -5.114 -10.363 14.717 1.00 91.12 563 PRO A N 1
ATOM 4359 C CA . PRO A 1 563 ? -4.337 -11.566 15.003 1.00 91.12 563 PRO A CA 1
ATOM 4360 C C . PRO A 1 563 ? -3.936 -11.650 16.484 1.00 91.12 563 PRO A C 1
ATOM 4362 O O . PRO A 1 563 ? -3.754 -12.745 17.020 1.00 91.12 563 PRO A O 1
ATOM 4365 N N . TYR A 1 564 ? -3.829 -10.510 17.166 1.00 88.88 564 TYR A N 1
ATOM 4366 C CA . TYR A 1 564 ? -3.528 -10.439 18.588 1.00 88.88 564 TYR A CA 1
ATOM 4367 C C . TYR A 1 564 ? -4.415 -9.373 19.239 1.00 88.88 564 TYR A C 1
ATOM 4369 O O . TYR A 1 564 ? -4.190 -8.196 18.997 1.00 88.88 564 TYR A O 1
ATOM 4377 N N . PRO A 1 565 ? -5.460 -9.750 19.997 1.00 84.62 565 PRO A N 1
ATOM 4378 C CA . PRO A 1 565 ? -6.308 -8.788 20.698 1.00 84.62 565 PRO A CA 1
ATOM 4379 C C . PRO A 1 565 ? -5.514 -7.959 21.711 1.00 84.62 565 PRO A C 1
ATOM 4381 O O . PRO A 1 565 ? -4.494 -8.422 22.219 1.00 84.62 565 PRO A O 1
ATOM 4384 N N . GLU A 1 566 ? -6.016 -6.769 22.040 1.00 79.12 566 GLU A N 1
ATOM 4385 C CA . GLU A 1 566 ? -5.368 -5.872 22.998 1.00 79.12 566 GLU A CA 1
ATOM 4386 C C . GLU A 1 566 ? -5.150 -6.573 24.347 1.00 79.12 566 GLU A C 1
ATOM 4388 O O . GLU A 1 566 ? -6.070 -7.141 24.948 1.00 79.12 566 GLU A O 1
ATOM 4393 N N . VAL A 1 567 ? -3.911 -6.526 24.828 1.00 69.38 567 VAL A N 1
ATOM 4394 C CA . VAL A 1 567 ? -3.542 -6.962 26.172 1.00 69.38 567 VAL A CA 1
ATOM 4395 C C . VAL A 1 567 ? -3.199 -5.707 26.961 1.00 69.38 567 VAL A C 1
ATOM 4397 O O . VAL A 1 567 ? -2.489 -4.839 26.464 1.00 69.38 567 VAL A O 1
ATOM 4400 N N . GLN A 1 568 ? -3.708 -5.590 28.192 1.00 64.50 568 GLN A N 1
ATOM 4401 C CA . GLN A 1 568 ? -3.394 -4.442 29.045 1.00 64.50 568 GLN A CA 1
ATOM 4402 C C . GLN A 1 568 ? -1.885 -4.373 29.299 1.00 64.50 568 GLN A C 1
ATOM 4404 O O . GLN A 1 568 ? -1.336 -5.115 30.116 1.00 64.50 568 GLN A O 1
ATOM 4409 N N . HIS A 1 569 ? -1.228 -3.453 28.602 1.00 66.38 569 HIS A N 1
ATOM 4410 C CA . HIS A 1 569 ? 0.160 -3.085 28.813 1.00 66.38 569 HIS A CA 1
ATOM 4411 C C . HIS A 1 569 ? 0.195 -1.710 29.478 1.00 66.38 569 HIS A C 1
ATOM 4413 O O . HIS A 1 569 ? -0.449 -0.767 29.026 1.00 66.38 569 HIS A O 1
ATOM 4419 N N . HIS A 1 570 ? 0.937 -1.584 30.576 1.00 65.38 570 HIS A N 1
ATOM 4420 C CA . HIS A 1 570 ? 1.138 -0.287 31.210 1.00 65.38 570 HIS A CA 1
ATOM 4421 C C . HIS A 1 570 ? 2.214 0.479 30.439 1.00 65.38 570 HIS A C 1
ATOM 4423 O O . HIS A 1 570 ? 3.399 0.169 30.581 1.00 65.38 570 HIS A O 1
ATOM 4429 N N . ALA A 1 571 ? 1.797 1.464 29.637 1.00 76.25 571 ALA A N 1
ATOM 4430 C CA . ALA A 1 571 ? 2.708 2.465 29.088 1.00 76.25 571 ALA A CA 1
ATOM 4431 C C . ALA A 1 571 ? 3.503 3.106 30.238 1.00 76.25 571 ALA A C 1
ATOM 4433 O O . ALA A 1 571 ? 2.945 3.427 31.294 1.00 76.25 571 ALA A O 1
ATOM 4434 N N . LYS A 1 572 ? 4.815 3.245 30.058 1.00 80.69 572 LYS A N 1
ATOM 4435 C CA . LYS A 1 572 ? 5.717 3.825 31.062 1.00 80.69 572 LYS A CA 1
ATOM 4436 C C . LYS A 1 572 ? 5.662 5.345 31.034 1.00 80.69 572 LYS A C 1
ATOM 4438 O O . LYS A 1 572 ? 5.715 5.977 32.085 1.00 80.69 572 LYS A O 1
ATOM 4443 N N . ILE A 1 573 ? 5.546 5.919 29.842 1.00 85.94 573 ILE A N 1
ATOM 4444 C CA . ILE A 1 573 ? 5.374 7.343 29.606 1.00 85.94 573 ILE A CA 1
ATOM 4445 C C . ILE A 1 573 ? 3.948 7.711 30.002 1.00 85.94 573 ILE A C 1
ATOM 4447 O O . ILE A 1 573 ? 2.973 7.332 29.350 1.00 85.94 573 ILE A O 1
ATOM 4451 N N . GLN A 1 574 ? 3.824 8.463 31.091 1.00 85.69 574 GLN A N 1
ATOM 4452 C CA . GLN A 1 574 ? 2.524 8.875 31.598 1.00 85.69 574 GLN A CA 1
ATOM 4453 C C . GLN A 1 574 ? 2.046 10.123 30.862 1.00 85.69 574 GLN A C 1
ATOM 4455 O O . GLN A 1 574 ? 2.729 11.148 30.838 1.00 85.69 574 GLN A O 1
ATOM 4460 N N . LYS A 1 575 ? 0.844 10.037 30.291 1.00 89.88 575 LYS A N 1
ATOM 4461 C CA . LYS A 1 575 ? 0.144 11.148 29.643 1.00 89.88 575 LYS A CA 1
ATOM 4462 C C . LYS A 1 575 ? -0.982 11.598 30.573 1.00 89.88 575 LYS A C 1
ATOM 4464 O O . LYS A 1 575 ? -1.956 10.875 30.763 1.00 89.88 575 LYS A O 1
ATOM 4469 N N . ASN A 1 576 ? -0.840 12.773 31.175 1.00 90.62 576 ASN A N 1
ATOM 4470 C CA . ASN A 1 576 ? -1.842 13.346 32.068 1.00 90.62 576 ASN A CA 1
ATOM 4471 C C . ASN A 1 576 ? -2.563 14.484 31.355 1.00 90.62 576 ASN A C 1
ATOM 4473 O O . ASN A 1 576 ? -1.948 15.490 31.003 1.00 90.62 576 ASN A O 1
ATOM 4477 N N . LEU A 1 577 ? -3.869 14.324 31.161 1.00 90.56 577 LEU A N 1
ATOM 4478 C CA . LEU A 1 577 ? -4.725 15.347 30.581 1.00 90.56 577 LEU A CA 1
ATOM 4479 C C . LEU A 1 577 ? -5.536 16.026 31.684 1.00 90.56 577 LEU A C 1
ATOM 4481 O O . LEU A 1 577 ? -6.179 15.370 32.502 1.00 90.56 577 LEU A O 1
ATOM 4485 N N . SER A 1 578 ? -5.532 17.352 31.681 1.00 89.94 578 SER A N 1
ATOM 4486 C CA . SER A 1 578 ? -6.457 18.161 32.471 1.00 89.94 578 SER A CA 1
ATOM 4487 C C . SER A 1 578 ? -7.017 19.273 31.594 1.00 89.94 578 SER A C 1
ATOM 4489 O O . SER A 1 578 ? -6.312 19.788 30.732 1.00 89.94 578 SER A O 1
ATOM 4491 N N . GLY A 1 579 ? -8.285 19.627 31.777 1.00 81.06 579 GLY A N 1
ATOM 4492 C CA . GLY A 1 579 ? -8.936 20.679 30.998 1.00 81.06 579 GLY A CA 1
ATOM 4493 C C . GLY A 1 579 ? -9.799 21.564 31.885 1.00 81.06 579 GLY A C 1
ATOM 4494 O O . GLY A 1 579 ? -10.491 21.061 32.773 1.00 81.06 579 GLY A O 1
ATOM 4495 N N . GLN A 1 580 ? -9.737 22.874 31.656 1.00 73.94 580 GLN A N 1
ATOM 4496 C CA . GLN A 1 580 ? -10.636 23.882 32.225 1.00 73.94 580 GLN A CA 1
ATOM 4497 C C . GLN A 1 580 ? -10.842 24.998 31.192 1.00 73.94 580 GLN A C 1
ATOM 4499 O O . GLN A 1 580 ? -9.879 25.422 30.563 1.00 73.94 580 GLN A O 1
ATOM 4504 N N . ASP A 1 581 ? -12.080 25.476 31.038 1.00 72.31 581 ASP A N 1
ATOM 4505 C CA . ASP A 1 581 ? -12.442 26.689 30.285 1.00 72.31 581 ASP A CA 1
ATOM 4506 C C . ASP A 1 581 ? -11.730 26.861 28.925 1.00 72.31 581 ASP A C 1
ATOM 4508 O O . ASP A 1 581 ? -10.941 27.785 28.740 1.00 72.31 581 ASP A O 1
ATOM 4512 N N . GLN A 1 582 ? -12.025 25.983 27.956 1.00 84.19 582 GLN A N 1
ATOM 4513 C CA . GLN A 1 582 ? -11.488 26.036 26.581 1.00 84.19 582 GLN A CA 1
ATOM 4514 C C . GLN A 1 582 ? -9.953 25.904 26.467 1.00 84.19 582 GLN A C 1
ATOM 4516 O O . GLN A 1 582 ? -9.388 26.086 25.385 1.00 84.19 582 GLN A O 1
ATOM 4521 N N . GLU A 1 583 ? -9.262 25.536 27.546 1.00 92.81 583 GLU A N 1
ATOM 4522 C CA . GLU A 1 583 ? -7.836 25.214 27.562 1.00 92.81 583 GLU A CA 1
ATOM 4523 C C . GLU A 1 583 ? -7.628 23.776 28.054 1.00 92.81 583 GLU A C 1
ATOM 4525 O O . GLU A 1 583 ? -8.066 23.390 29.142 1.00 92.81 583 GLU A O 1
ATOM 4530 N N . TYR A 1 584 ? -6.904 22.988 27.262 1.00 94.50 584 TYR A N 1
ATOM 4531 C CA . TYR A 1 584 ? -6.426 21.667 27.649 1.00 94.50 584 TYR A CA 1
ATOM 4532 C C . TYR A 1 584 ? -4.934 21.731 27.961 1.00 94.50 584 TYR A C 1
ATOM 4534 O O . TYR A 1 584 ? -4.149 22.342 27.231 1.00 94.50 584 TYR A O 1
ATOM 4542 N N . ARG A 1 585 ? -4.532 21.062 29.040 1.00 94.94 585 ARG A N 1
ATOM 4543 C CA . ARG A 1 585 ? -3.138 20.861 29.431 1.00 94.94 585 ARG A CA 1
ATOM 4544 C C . ARG A 1 585 ? -2.802 19.388 29.362 1.00 94.94 585 ARG A C 1
ATOM 4546 O O . ARG A 1 585 ? -3.376 18.588 30.103 1.00 94.94 585 ARG A O 1
ATOM 4553 N N . LEU A 1 586 ? -1.855 19.059 28.492 1.00 94.88 586 LEU A N 1
ATOM 4554 C CA . LEU A 1 586 ? -1.273 17.730 28.410 1.00 94.88 586 LEU A CA 1
ATOM 4555 C C . LEU A 1 586 ? 0.119 17.763 29.034 1.00 94.88 586 LEU A C 1
ATOM 4557 O O . LEU A 1 586 ? 1.014 18.436 28.525 1.00 94.88 586 LEU A O 1
ATOM 4561 N N . SER A 1 587 ? 0.301 17.014 30.114 1.00 93.56 587 SER A N 1
ATOM 4562 C CA . SER A 1 587 ? 1.599 16.811 30.750 1.00 93.56 587 SER A CA 1
ATOM 4563 C C . SER A 1 587 ? 2.116 15.410 30.448 1.00 93.56 587 SER A C 1
ATOM 4565 O O . SER A 1 587 ? 1.395 14.424 30.602 1.00 93.56 587 SER A O 1
ATOM 4567 N N . LEU A 1 588 ? 3.378 15.331 30.046 1.00 93.19 588 LEU A N 1
ATOM 4568 C CA . LEU A 1 588 ? 4.107 14.099 29.772 1.00 93.19 588 LEU A CA 1
ATOM 4569 C C . LEU A 1 588 ? 5.151 13.887 30.864 1.00 93.19 588 LEU A C 1
ATOM 4571 O O . LEU A 1 588 ? 5.847 14.840 31.220 1.00 93.19 588 LEU A O 1
ATOM 4575 N N . ASP A 1 589 ? 5.270 12.658 31.355 1.00 92.94 589 ASP A N 1
ATOM 4576 C CA . ASP A 1 589 ? 6.349 12.219 32.246 1.00 92.94 589 ASP A CA 1
ATOM 4577 C C . ASP A 1 589 ? 7.055 11.014 31.608 1.00 92.94 589 ASP A C 1
ATOM 4579 O O . ASP A 1 589 ? 6.428 9.977 31.374 1.00 92.94 589 ASP A O 1
ATOM 4583 N N . ILE A 1 590 ? 8.333 11.182 31.260 1.00 91.19 590 ILE A N 1
ATOM 4584 C CA . ILE A 1 590 ? 9.174 10.170 30.615 1.00 91.19 590 ILE A CA 1
ATOM 4585 C C . ILE A 1 590 ? 10.187 9.678 31.651 1.00 91.19 590 ILE A C 1
ATOM 4587 O O . ILE A 1 590 ? 11.204 10.341 31.886 1.00 91.19 590 ILE A O 1
ATOM 4591 N N . PRO A 1 591 ? 9.960 8.503 32.259 1.00 90.44 591 PRO A N 1
ATOM 4592 C CA . PRO A 1 591 ? 10.793 8.079 33.366 1.00 90.44 591 PRO A CA 1
ATOM 4593 C C . PRO A 1 591 ? 12.170 7.582 32.874 1.00 90.44 591 PRO A C 1
ATOM 4595 O O . PRO A 1 591 ? 12.282 7.088 31.742 1.00 90.44 591 PRO A O 1
ATOM 4598 N N . PRO A 1 592 ? 13.236 7.685 33.695 1.00 86.94 592 PRO A N 1
ATOM 4599 C CA . PRO A 1 592 ? 14.609 7.360 33.298 1.00 86.94 592 PRO A CA 1
ATOM 4600 C C . PRO A 1 592 ? 14.796 5.971 32.673 1.00 86.94 592 PRO A C 1
ATOM 4602 O O . PRO A 1 592 ? 15.615 5.819 31.768 1.00 86.94 592 PRO A O 1
ATOM 4605 N N . GLU A 1 593 ? 14.036 4.970 33.119 1.00 87.69 593 GLU A N 1
ATOM 4606 C CA . GLU A 1 593 ? 14.062 3.586 32.631 1.00 87.69 593 GLU A CA 1
ATOM 4607 C C . GLU A 1 593 ? 13.467 3.386 31.229 1.00 87.69 593 GLU A C 1
ATOM 4609 O O . GLU A 1 593 ? 13.611 2.304 30.649 1.00 87.69 593 GLU A O 1
ATOM 4614 N N . SER A 1 594 ? 12.788 4.398 30.685 1.00 88.50 594 SER A N 1
ATOM 4615 C CA . SER A 1 594 ? 12.309 4.388 29.298 1.00 88.50 594 SER A CA 1
ATOM 4616 C C . SER A 1 594 ? 13.450 4.638 28.318 1.00 88.50 594 SER A C 1
ATOM 4618 O O . SER A 1 594 ? 13.370 4.230 27.166 1.00 88.50 594 SER A O 1
ATOM 4620 N N . TRP A 1 595 ? 14.535 5.269 28.762 1.00 86.88 595 TRP A N 1
ATOM 4621 C CA . TRP A 1 595 ? 15.659 5.628 27.909 1.00 86.88 595 TRP A CA 1
ATOM 4622 C C . TRP A 1 595 ? 16.640 4.469 27.756 1.00 86.88 595 TRP A C 1
ATOM 4624 O O . TRP A 1 595 ? 17.165 3.939 28.736 1.00 86.88 595 TRP A O 1
ATOM 4634 N N . ARG A 1 596 ? 16.950 4.105 26.509 1.00 86.19 596 ARG A N 1
ATOM 4635 C CA . ARG A 1 596 ? 17.992 3.127 26.189 1.00 86.19 596 ARG A CA 1
ATOM 4636 C C . ARG A 1 596 ? 19.089 3.748 25.347 1.00 86.19 596 ARG A C 1
ATOM 4638 O O . ARG A 1 596 ? 18.822 4.435 24.366 1.00 86.19 596 ARG A O 1
ATOM 4645 N N . ARG A 1 597 ? 20.335 3.445 25.706 1.00 82.12 597 ARG A N 1
ATOM 4646 C CA . ARG A 1 597 ? 21.495 3.774 24.883 1.00 82.12 597 ARG A CA 1
ATOM 4647 C C . ARG A 1 597 ? 21.646 2.730 23.787 1.00 82.12 597 ARG A C 1
ATOM 4649 O O . ARG A 1 597 ? 21.784 1.542 24.072 1.00 82.12 597 ARG A O 1
ATOM 4656 N N . VAL A 1 598 ? 21.664 3.191 22.548 1.00 77.69 598 VAL A N 1
ATOM 4657 C CA . VAL A 1 598 ? 21.856 2.367 21.359 1.00 77.69 598 VAL A CA 1
ATOM 4658 C C . VAL A 1 598 ? 23.138 2.813 20.682 1.00 77.69 598 VAL A C 1
ATOM 4660 O O . VAL A 1 598 ? 23.386 4.006 20.506 1.00 77.69 598 VAL A O 1
ATOM 4663 N N . ARG A 1 599 ? 23.972 1.848 20.305 1.00 72.62 599 ARG A N 1
ATOM 4664 C CA . ARG A 1 599 ? 25.241 2.108 19.635 1.00 72.62 599 ARG A CA 1
ATOM 4665 C C . ARG A 1 599 ? 25.236 1.459 18.267 1.00 72.62 599 ARG A C 1
ATOM 4667 O O . ARG A 1 599 ? 25.064 0.250 18.163 1.00 72.62 599 ARG A O 1
ATOM 4674 N N . VAL A 1 600 ? 25.494 2.260 17.241 1.00 65.50 600 VAL A N 1
ATOM 4675 C CA . VAL A 1 600 ? 25.616 1.793 15.863 1.00 65.50 600 VAL A CA 1
ATOM 4676 C C . VAL A 1 600 ? 27.063 1.947 15.417 1.00 65.50 600 VAL A C 1
ATOM 4678 O O . VAL A 1 600 ? 27.548 3.081 15.314 1.00 65.50 600 VAL A O 1
ATOM 4681 N N . PRO A 1 601 ? 27.792 0.838 15.213 1.00 61.03 601 PRO A N 1
ATOM 4682 C CA . PRO A 1 601 ? 29.198 0.900 14.843 1.00 61.03 601 PRO A CA 1
ATOM 4683 C C . PRO A 1 601 ? 29.395 1.594 13.486 1.00 61.03 601 PRO A C 1
ATOM 4685 O O . PRO A 1 601 ? 28.485 1.669 12.659 1.00 61.03 601 PRO A O 1
ATOM 4688 N N . VAL A 1 602 ? 30.605 2.122 13.261 1.00 57.72 602 VAL A N 1
ATOM 4689 C CA . VAL A 1 602 ? 31.025 2.558 11.917 1.00 57.72 602 VAL A CA 1
ATOM 4690 C C . VAL A 1 602 ? 31.051 1.342 11.019 1.00 57.72 602 VAL A C 1
ATOM 4692 O O . VAL A 1 602 ? 31.588 0.305 11.407 1.00 57.72 602 VAL A O 1
ATOM 4695 N N . GLN A 1 603 ? 30.530 1.482 9.810 1.00 56.06 603 GLN A N 1
ATOM 4696 C CA . GLN A 1 603 ? 30.709 0.445 8.820 1.00 56.06 603 GLN A CA 1
ATOM 4697 C C . GLN A 1 603 ? 32.156 0.448 8.310 1.00 56.06 603 GLN A C 1
ATOM 4699 O O . GLN A 1 603 ? 32.656 1.476 7.874 1.00 56.06 603 GLN A O 1
ATOM 4704 N N . GLU A 1 604 ? 32.824 -0.707 8.332 1.00 50.75 604 GLU A N 1
ATOM 4705 C CA . GLU A 1 604 ? 34.228 -0.842 7.897 1.00 50.75 604 GLU A CA 1
ATOM 4706 C C . GLU A 1 604 ? 34.441 -0.617 6.385 1.00 50.75 604 GLU A C 1
ATOM 4708 O O . GLU A 1 604 ? 35.579 -0.521 5.929 1.00 50.75 604 GLU A O 1
ATOM 4713 N N . LYS A 1 605 ? 33.362 -0.550 5.591 1.00 52.69 605 LYS A N 1
ATOM 4714 C CA . LYS A 1 605 ? 33.424 -0.323 4.139 1.00 52.69 605 LYS A CA 1
ATOM 4715 C C . LYS A 1 605 ? 33.708 1.155 3.839 1.00 52.69 605 LYS A C 1
ATOM 4717 O O . LYS A 1 605 ? 33.202 2.036 4.530 1.00 52.69 605 LYS A O 1
ATOM 4722 N N . GLU A 1 606 ? 34.486 1.422 2.786 1.00 47.16 606 GLU A N 1
ATOM 4723 C CA . GLU A 1 606 ? 34.765 2.792 2.336 1.00 47.16 606 GLU A CA 1
ATOM 4724 C C . GLU A 1 606 ? 33.456 3.570 2.085 1.00 47.16 606 GLU A C 1
ATOM 4726 O O . GLU A 1 606 ? 32.519 3.006 1.514 1.00 47.16 606 GLU A O 1
ATOM 4731 N N . PRO A 1 607 ? 33.364 4.849 2.493 1.00 48.84 607 PRO A N 1
ATOM 4732 C CA . PRO A 1 607 ? 32.183 5.673 2.263 1.00 48.84 607 PRO A CA 1
ATOM 4733 C C . PRO A 1 607 ? 31.990 5.902 0.763 1.00 48.84 607 PRO A C 1
ATOM 4735 O O . PRO A 1 607 ? 32.918 6.323 0.073 1.00 48.84 607 PRO A O 1
ATOM 4738 N N . THR A 1 608 ? 30.799 5.609 0.233 1.00 45.19 608 THR A N 1
ATOM 4739 C CA . THR A 1 608 ? 30.595 5.582 -1.230 1.00 45.19 608 THR A CA 1
ATOM 4740 C C . THR A 1 608 ? 29.810 6.760 -1.816 1.00 45.19 608 THR A C 1
ATOM 4742 O O . THR A 1 608 ? 29.717 6.843 -3.038 1.00 45.19 608 THR A O 1
ATOM 4745 N N . ARG A 1 609 ? 29.316 7.695 -0.980 1.00 48.47 609 ARG A N 1
ATOM 4746 C CA . ARG A 1 609 ? 28.571 8.944 -1.304 1.00 48.47 609 ARG A CA 1
ATOM 4747 C C . ARG A 1 609 ? 28.636 9.963 -0.145 1.00 48.47 609 ARG A C 1
ATOM 4749 O O . ARG A 1 609 ? 29.331 9.725 0.832 1.00 48.47 609 ARG A O 1
ATOM 4756 N N . SER A 1 610 ? 27.902 11.073 -0.226 1.00 44.19 610 SER A N 1
ATOM 4757 C CA . SER A 1 610 ? 27.812 12.117 0.815 1.00 44.19 610 SER A CA 1
ATOM 4758 C C . SER A 1 610 ? 27.093 11.669 2.105 1.00 44.19 610 SER A C 1
ATOM 4760 O O . SER A 1 610 ? 27.136 12.370 3.107 1.00 44.19 610 SER A O 1
ATOM 4762 N N . TYR A 1 611 ? 26.459 10.491 2.109 1.00 50.09 611 TYR A N 1
ATOM 4763 C CA . TYR A 1 611 ? 25.624 9.971 3.201 1.00 50.09 611 TYR A CA 1
ATOM 4764 C C . TYR A 1 611 ? 26.331 8.919 4.076 1.00 50.09 611 TYR A C 1
ATOM 4766 O O . TYR A 1 611 ? 25.776 7.850 4.307 1.00 50.09 611 TYR A O 1
ATOM 4774 N N . TYR A 1 612 ? 27.556 9.152 4.568 1.00 51.72 612 TYR A N 1
ATOM 4775 C CA . TYR A 1 612 ? 28.255 8.132 5.380 1.00 51.72 612 TYR A CA 1
ATOM 4776 C C . TYR A 1 612 ? 28.675 8.594 6.759 1.00 51.72 612 TYR A C 1
ATOM 4778 O O . TYR A 1 612 ? 29.090 9.725 6.999 1.00 51.72 612 TYR A O 1
ATOM 4786 N N . ARG A 1 613 ? 28.633 7.610 7.658 1.00 52.38 613 ARG A N 1
ATOM 4787 C CA . ARG A 1 613 ? 29.142 7.682 9.018 1.00 52.38 613 ARG A CA 1
ATOM 4788 C C . ARG A 1 613 ? 30.664 7.575 8.988 1.00 52.38 613 ARG A C 1
ATOM 4790 O O . ARG A 1 613 ? 31.207 6.521 8.682 1.00 52.38 613 ARG A O 1
ATOM 4797 N N . THR A 1 614 ? 31.358 8.636 9.382 1.00 43.69 614 THR A N 1
ATOM 4798 C CA . THR A 1 614 ? 32.806 8.597 9.664 1.00 43.69 614 THR A CA 1
ATOM 4799 C C . THR A 1 614 ? 33.113 8.162 11.105 1.00 43.69 614 THR A C 1
ATOM 4801 O O . THR A 1 614 ? 34.277 8.030 11.480 1.00 43.69 614 THR A O 1
ATOM 4804 N N . ARG A 1 615 ? 32.081 7.944 11.939 1.00 51.53 615 ARG A N 1
ATOM 4805 C CA . ARG A 1 615 ? 32.198 7.607 13.369 1.00 51.53 615 ARG A CA 1
ATOM 4806 C C . ARG A 1 615 ? 31.017 6.777 13.878 1.00 51.53 615 ARG A C 1
ATOM 4808 O O . ARG A 1 615 ? 29.940 6.785 13.290 1.00 51.53 615 ARG A O 1
ATOM 4815 N N . THR A 1 616 ? 31.253 6.041 14.965 1.00 58.00 616 THR A N 1
ATOM 4816 C CA . THR A 1 616 ? 30.216 5.248 15.638 1.00 58.00 616 THR A CA 1
ATOM 4817 C C . THR A 1 616 ? 29.180 6.228 16.169 1.00 58.00 616 THR A C 1
ATOM 4819 O O . THR A 1 616 ? 29.555 7.226 16.788 1.00 58.00 616 THR A O 1
ATOM 4822 N N . MET A 1 617 ? 27.901 5.961 15.927 1.00 62.53 617 MET A N 1
ATOM 4823 C CA . MET A 1 617 ? 26.828 6.771 16.488 1.00 62.53 617 MET A CA 1
ATOM 4824 C C . MET A 1 617 ? 26.349 6.127 17.779 1.00 62.53 617 MET A C 1
ATOM 4826 O O . MET A 1 617 ? 25.979 4.957 17.800 1.00 62.53 617 MET A O 1
ATOM 4830 N N . GLU A 1 618 ? 26.382 6.893 18.857 1.00 66.56 618 GLU A N 1
ATOM 4831 C CA . GLU A 1 618 ? 25.700 6.551 20.098 1.00 66.56 618 GLU A CA 1
ATOM 4832 C C . GLU A 1 618 ? 24.506 7.484 20.216 1.00 66.56 618 GLU A C 1
ATOM 4834 O O . GLU A 1 618 ? 24.673 8.701 20.116 1.00 66.56 618 GLU A O 1
ATOM 4839 N N . ASN A 1 619 ? 23.322 6.903 20.372 1.00 71.81 619 ASN A N 1
ATOM 4840 C CA . ASN A 1 619 ? 22.072 7.632 20.509 1.00 71.81 619 ASN A CA 1
ATOM 4841 C C . ASN A 1 619 ? 21.299 7.119 21.733 1.00 71.81 619 ASN A C 1
ATOM 4843 O O . ASN A 1 619 ? 21.505 5.989 22.183 1.00 71.81 619 ASN A O 1
ATOM 4847 N N . MET A 1 620 ? 20.420 7.957 22.271 1.00 78.88 620 MET A N 1
ATOM 4848 C CA . MET A 1 620 ? 19.474 7.606 23.321 1.00 78.88 620 MET A CA 1
ATOM 4849 C C . MET A 1 620 ? 18.087 7.521 22.690 1.00 78.88 620 MET A C 1
ATOM 4851 O O . MET A 1 620 ? 17.661 8.438 21.999 1.00 78.88 620 MET A O 1
ATOM 4855 N N . VAL A 1 621 ? 17.382 6.414 22.900 1.00 80.69 621 VAL A N 1
ATOM 4856 C CA . VAL A 1 621 ? 16.055 6.199 22.315 1.00 80.69 621 VAL A CA 1
ATOM 4857 C C . VAL A 1 621 ? 15.080 5.847 23.438 1.00 80.69 621 VAL A C 1
ATOM 4859 O O . VAL A 1 621 ? 15.383 4.947 24.229 1.00 80.69 621 VAL A O 1
ATOM 4862 N N . PRO A 1 622 ? 13.937 6.545 23.555 1.00 85.62 622 PRO A N 1
ATOM 4863 C CA . PRO A 1 622 ? 12.873 6.133 24.460 1.00 85.62 622 PRO A CA 1
ATOM 4864 C C . PRO A 1 622 ? 12.212 4.850 23.931 1.00 85.62 622 PRO A C 1
ATOM 4866 O O . PRO A 1 622 ? 11.971 4.700 22.732 1.00 85.62 622 PRO A O 1
ATOM 4869 N N . VAL A 1 623 ? 11.915 3.914 24.826 1.00 88.44 623 VAL A N 1
ATOM 4870 C CA . VAL A 1 623 ? 11.251 2.647 24.512 1.00 88.44 623 VAL A CA 1
ATOM 4871 C C . VAL A 1 623 ? 9.892 2.623 25.187 1.00 88.44 623 VAL A C 1
ATOM 4873 O O . VAL A 1 623 ? 9.783 2.283 26.367 1.00 88.44 623 VAL A O 1
ATOM 4876 N N . ASP A 1 624 ? 8.877 2.978 24.410 1.00 88.81 624 ASP A N 1
ATOM 4877 C CA . ASP A 1 624 ? 7.465 2.870 24.762 1.00 88.81 624 ASP A CA 1
ATOM 4878 C C . ASP A 1 624 ? 6.599 2.869 23.490 1.00 88.81 624 ASP A C 1
ATOM 4880 O O . ASP A 1 624 ? 7.129 3.011 22.383 1.00 88.81 624 ASP A O 1
ATOM 4884 N N . GLN A 1 625 ? 5.287 2.718 23.666 1.00 88.75 625 GLN A N 1
ATOM 4885 C CA . GLN A 1 625 ? 4.277 2.901 22.624 1.00 88.75 625 GLN A CA 1
ATOM 4886 C C . GLN A 1 625 ? 4.232 4.354 22.124 1.00 88.75 625 GLN A C 1
ATOM 4888 O O . GLN A 1 625 ? 4.627 5.288 22.825 1.00 88.75 625 GLN A O 1
ATOM 4893 N N . ASP A 1 626 ? 3.732 4.544 20.904 1.00 88.69 626 ASP A N 1
ATOM 4894 C CA . ASP A 1 626 ? 3.591 5.818 20.189 1.00 88.69 626 ASP A CA 1
ATOM 4895 C C . ASP A 1 626 ? 4.906 6.565 19.927 1.00 88.69 626 ASP A C 1
ATOM 4897 O O . ASP A 1 626 ? 4.898 7.708 19.466 1.00 88.69 626 ASP A O 1
ATOM 4901 N N . ILE A 1 627 ? 6.055 5.946 20.197 1.00 87.56 627 ILE A N 1
ATOM 4902 C CA . ILE A 1 627 ? 7.346 6.487 19.789 1.00 87.56 627 ILE A CA 1
ATOM 4903 C C . ILE A 1 627 ? 7.554 6.127 18.325 1.00 87.56 627 ILE A C 1
ATOM 4905 O O . ILE A 1 627 ? 7.606 4.957 17.954 1.00 87.56 627 ILE A O 1
ATOM 4909 N N . ILE A 1 628 ? 7.795 7.124 17.488 1.00 84.69 628 ILE A N 1
ATOM 4910 C CA . ILE A 1 628 ? 8.028 6.981 16.055 1.00 84.69 628 ILE A CA 1
ATOM 4911 C C . ILE A 1 628 ? 9.429 7.470 15.726 1.00 84.69 628 ILE A C 1
ATOM 4913 O O . ILE A 1 628 ? 9.862 8.526 16.170 1.00 84.69 628 ILE A O 1
ATOM 4917 N N . SER A 1 629 ? 10.170 6.679 14.964 1.00 75.62 629 SER A N 1
ATOM 4918 C CA . SER A 1 629 ? 11.566 6.980 14.669 1.00 75.62 629 SER A CA 1
ATOM 4919 C C . SER A 1 629 ? 11.687 7.816 13.406 1.00 75.62 629 SER A C 1
ATOM 4921 O O . SER A 1 629 ? 11.323 7.353 12.333 1.00 75.62 629 SER A O 1
ATOM 4923 N N . TRP A 1 630 ? 12.211 9.038 13.520 1.00 73.75 630 TRP A N 1
ATOM 4924 C CA . TRP A 1 630 ? 12.406 9.937 12.382 1.00 73.75 630 TRP A CA 1
ATOM 4925 C C . TRP A 1 630 ? 13.726 10.691 12.535 1.00 73.75 630 TRP A C 1
ATOM 4927 O O . TRP A 1 630 ? 13.953 11.397 13.511 1.00 73.75 630 TRP A O 1
ATOM 4937 N N . GLY A 1 631 ? 14.631 10.517 11.568 1.00 62.59 631 GLY A N 1
ATOM 4938 C CA . GLY A 1 631 ? 15.954 11.146 11.612 1.00 62.59 631 GLY A CA 1
ATOM 4939 C C . GLY A 1 631 ? 16.972 10.423 12.500 1.00 62.59 631 GLY A C 1
ATOM 4940 O O . GLY A 1 631 ? 18.161 10.714 12.412 1.00 62.59 631 GLY A O 1
ATOM 4941 N N . ASP A 1 632 ? 16.523 9.442 13.294 1.00 57.28 632 ASP A N 1
ATOM 4942 C CA . ASP A 1 632 ? 17.223 8.800 14.420 1.00 57.28 632 ASP A CA 1
ATOM 4943 C C . ASP A 1 632 ? 18.633 8.277 14.122 1.00 57.28 632 ASP A C 1
ATOM 4945 O O . ASP A 1 632 ? 19.455 8.167 15.036 1.00 57.28 632 ASP A O 1
ATOM 4949 N N . PHE A 1 633 ? 18.929 7.961 12.859 1.00 59.12 633 PHE A N 1
ATOM 4950 C CA . PHE A 1 633 ? 20.213 7.395 12.458 1.00 59.12 633 PHE A CA 1
ATOM 4951 C C . PHE A 1 633 ? 20.669 7.800 11.047 1.00 59.12 633 PHE A C 1
ATOM 4953 O O . PHE A 1 633 ? 21.500 7.093 10.451 1.00 59.12 633 PHE A O 1
ATOM 4960 N N . TYR A 1 634 ? 20.143 8.910 10.512 1.00 59.97 634 TYR A N 1
ATOM 4961 C CA . TYR A 1 634 ? 20.557 9.383 9.193 1.00 59.97 634 TYR A CA 1
ATOM 4962 C C . TYR A 1 634 ? 22.020 9.842 9.213 1.00 59.97 634 TYR A C 1
ATOM 4964 O O . TYR A 1 634 ? 22.458 10.512 10.152 1.00 59.97 634 TYR A O 1
ATOM 4972 N N . PRO A 1 635 ? 22.814 9.429 8.214 1.00 50.81 635 PRO A N 1
ATOM 4973 C CA . PRO A 1 635 ? 24.226 9.756 8.145 1.00 50.81 635 PRO A CA 1
ATOM 4974 C C . PRO A 1 635 ? 24.396 11.237 7.800 1.00 50.81 635 PRO A C 1
ATOM 4976 O O . PRO A 1 635 ? 24.175 11.667 6.672 1.00 50.81 635 PRO A O 1
ATOM 4979 N N . LEU A 1 636 ? 24.800 12.013 8.796 1.00 49.66 636 LEU A N 1
ATOM 4980 C CA . LEU A 1 636 ? 25.090 13.430 8.655 1.00 49.66 636 LEU A CA 1
ATOM 4981 C C . LEU A 1 636 ? 26.578 13.614 8.325 1.00 49.66 636 LEU A C 1
ATOM 4983 O O . LEU A 1 636 ? 27.444 13.238 9.121 1.00 49.66 636 LEU A O 1
ATOM 4987 N N . ALA A 1 637 ? 26.883 14.154 7.141 1.00 47.19 637 ALA A N 1
ATOM 4988 C CA . ALA A 1 637 ? 28.250 14.516 6.772 1.00 47.19 637 ALA A CA 1
ATOM 4989 C C . ALA A 1 637 ? 28.763 15.634 7.695 1.00 47.19 637 ALA A C 1
ATOM 4991 O O . ALA A 1 637 ? 28.020 16.538 8.073 1.00 47.19 637 ALA A O 1
ATOM 4992 N N . TYR A 1 638 ? 30.044 15.589 8.068 1.00 41.66 638 TYR A N 1
ATOM 4993 C CA . TYR A 1 638 ? 30.635 16.583 8.977 1.00 41.66 638 TYR A CA 1
ATOM 4994 C C . TYR A 1 638 ? 30.618 18.014 8.397 1.00 41.66 638 TYR A C 1
ATOM 4996 O O . TYR A 1 638 ? 30.654 18.984 9.148 1.00 41.66 638 TYR A O 1
ATOM 5004 N N . ASP A 1 639 ? 30.552 18.142 7.071 1.00 46.72 639 ASP A N 1
ATOM 5005 C CA . ASP A 1 639 ? 30.669 19.378 6.295 1.00 46.72 639 ASP A CA 1
ATOM 5006 C C . ASP A 1 639 ? 29.401 19.761 5.511 1.00 46.72 639 ASP A C 1
ATOM 5008 O O . ASP A 1 639 ? 29.402 20.776 4.810 1.00 46.72 639 ASP A O 1
ATOM 5012 N N . SER A 1 640 ? 28.299 19.013 5.638 1.00 49.69 640 SER A N 1
ATOM 5013 C CA . SER A 1 640 ? 27.023 19.451 5.060 1.00 49.69 640 SER A CA 1
ATOM 5014 C C . SER A 1 640 ? 26.568 20.760 5.717 1.00 49.69 640 SER A C 1
ATOM 5016 O O . SER A 1 640 ? 26.500 20.859 6.946 1.00 49.69 640 SER A O 1
ATOM 5018 N N . GLN A 1 641 ? 26.267 21.779 4.903 1.00 48.75 641 GLN A N 1
ATOM 5019 C CA . GLN A 1 641 ? 25.785 23.077 5.388 1.00 48.75 641 GLN A CA 1
ATOM 5020 C C . GLN A 1 641 ? 24.581 22.897 6.332 1.00 48.75 641 GLN A C 1
ATOM 5022 O O . GLN A 1 641 ? 23.650 22.162 6.018 1.00 48.75 641 GLN A O 1
ATOM 5027 N N . GLY A 1 642 ? 24.612 23.561 7.494 1.00 49.75 642 GLY A N 1
ATOM 5028 C CA . GLY A 1 642 ? 23.518 23.565 8.480 1.00 49.75 642 GLY A CA 1
ATOM 5029 C C . GLY A 1 642 ? 23.476 22.377 9.453 1.00 49.75 642 GLY A C 1
ATOM 5030 O O . GLY A 1 642 ? 22.707 22.405 10.406 1.00 49.75 642 GLY A O 1
ATOM 5031 N N . VAL A 1 643 ? 24.314 21.350 9.268 1.00 50.53 643 VAL A N 1
ATOM 5032 C CA . VAL A 1 643 ? 24.340 20.149 10.132 1.00 50.53 643 VAL A CA 1
ATOM 5033 C C . VAL A 1 643 ? 25.167 20.330 11.405 1.00 50.53 643 VAL A C 1
ATOM 5035 O O . VAL A 1 643 ? 24.930 19.656 12.404 1.00 50.53 643 VAL A O 1
ATOM 5038 N N . ALA A 1 644 ? 26.106 21.275 11.411 1.00 49.88 644 ALA A N 1
ATOM 5039 C CA . ALA A 1 644 ? 26.897 21.624 12.588 1.00 49.88 644 ALA A CA 1
ATOM 5040 C C . ALA A 1 644 ? 26.097 22.439 13.630 1.00 49.88 644 ALA A C 1
ATOM 5042 O O . ALA A 1 644 ? 26.690 23.224 14.352 1.00 49.88 644 ALA A O 1
ATOM 5043 N N . GLU A 1 645 ? 24.772 22.301 13.704 1.00 59.84 645 GLU A N 1
ATOM 5044 C CA . GLU A 1 645 ? 23.888 23.038 14.619 1.00 59.84 645 GLU A CA 1
ATOM 5045 C C . GLU A 1 645 ? 23.090 22.068 15.519 1.00 59.84 645 GLU A C 1
ATOM 5047 O O . GLU A 1 645 ? 23.338 20.862 15.529 1.00 59.84 645 GLU A O 1
ATOM 5052 N N . ARG A 1 646 ? 22.161 22.577 16.342 1.00 64.44 646 ARG A N 1
ATOM 5053 C CA . ARG A 1 646 ? 21.301 21.736 17.197 1.00 64.44 646 ARG A CA 1
ATOM 5054 C C . ARG A 1 646 ? 20.291 20.975 16.334 1.00 64.44 646 ARG A C 1
ATOM 5056 O O . ARG A 1 646 ? 19.409 21.593 15.736 1.00 64.44 646 ARG A O 1
ATOM 5063 N N . ALA A 1 647 ? 20.390 19.649 16.313 1.00 62.59 647 ALA A N 1
ATOM 5064 C CA . ALA A 1 647 ? 19.519 18.780 15.531 1.00 62.59 647 ALA A CA 1
ATOM 5065 C C . ALA A 1 647 ? 18.629 17.927 16.441 1.00 62.59 647 ALA A C 1
ATOM 5067 O O . ALA A 1 647 ? 19.049 17.470 17.505 1.00 62.59 647 ALA A O 1
ATOM 5068 N N . LEU A 1 648 ? 17.396 17.673 16.013 1.00 61.50 648 LEU A N 1
ATOM 5069 C CA . LEU A 1 648 ? 16.606 16.600 16.601 1.00 61.50 648 LEU A CA 1
ATOM 5070 C C . LEU A 1 648 ? 17.026 15.280 15.986 1.00 61.50 648 LEU A C 1
ATOM 5072 O O . LEU A 1 648 ? 16.950 15.095 14.773 1.00 61.50 648 LEU A O 1
ATOM 5076 N N . MET A 1 649 ? 17.431 14.353 16.836 1.00 62.72 649 MET A N 1
ATOM 5077 C CA . MET A 1 649 ? 17.587 12.957 16.462 1.00 62.72 649 MET A CA 1
ATOM 5078 C C . MET A 1 649 ? 17.068 12.154 17.634 1.00 62.72 649 MET A C 1
ATOM 5080 O O . MET A 1 649 ? 17.588 12.347 18.732 1.00 62.72 649 MET A O 1
ATOM 5084 N N . SER A 1 650 ? 16.079 11.293 17.387 1.00 60.97 650 SER A N 1
ATOM 5085 C CA . SER A 1 650 ? 15.383 10.375 18.305 1.00 60.97 650 SER A CA 1
ATOM 5086 C C . SER A 1 650 ? 13.874 10.594 18.307 1.00 60.97 650 SER A C 1
ATOM 5088 O O . SER A 1 650 ? 13.387 11.711 18.473 1.00 60.97 650 SER A O 1
ATOM 5090 N N . GLY A 1 651 ? 13.160 9.473 18.183 1.00 74.38 651 GLY A N 1
ATOM 5091 C CA . GLY A 1 651 ? 11.831 9.212 18.728 1.00 74.38 651 GLY A CA 1
ATOM 5092 C C . GLY A 1 651 ? 10.915 10.426 18.871 1.00 74.38 651 GLY A C 1
ATOM 5093 O O . GLY A 1 651 ? 10.913 11.094 19.902 1.00 74.38 651 GLY A O 1
ATOM 5094 N N . PHE A 1 652 ? 10.071 10.662 17.878 1.00 85.62 652 PHE A N 1
ATOM 5095 C CA . PHE A 1 652 ? 8.915 11.527 18.033 1.00 85.62 652 PHE A CA 1
ATOM 5096 C C . PHE A 1 652 ? 7.825 10.756 18.759 1.00 85.62 652 PHE A C 1
ATOM 5098 O O . PHE A 1 652 ? 7.372 9.724 18.278 1.00 85.62 652 PHE A O 1
ATOM 5105 N N . LEU A 1 653 ? 7.387 11.257 19.904 1.00 90.25 653 LEU A N 1
ATOM 5106 C CA . LEU A 1 653 ? 6.176 10.772 20.537 1.00 90.25 653 LEU A CA 1
ATOM 5107 C C . LEU A 1 653 ? 4.970 11.324 19.770 1.00 90.25 653 LEU A C 1
ATOM 5109 O O . LEU A 1 653 ? 4.813 12.542 19.639 1.00 90.25 653 LEU A O 1
ATOM 5113 N N . HIS A 1 654 ? 4.129 10.431 19.258 1.00 92.88 654 HIS A N 1
ATOM 5114 C CA . HIS A 1 654 ? 2.841 10.783 18.676 1.00 92.88 654 HIS A CA 1
ATOM 5115 C C . HIS A 1 654 ? 1.820 11.003 19.788 1.00 92.88 654 HIS A C 1
ATOM 5117 O O . HIS A 1 654 ? 1.611 10.161 20.665 1.00 92.88 654 HIS A O 1
ATOM 5123 N N . LEU A 1 655 ? 1.215 12.187 19.780 1.00 92.94 655 LEU A N 1
ATOM 5124 C CA . LEU A 1 655 ? 0.225 12.593 20.762 1.00 92.94 655 LEU A CA 1
ATOM 5125 C C . LEU A 1 655 ? -1.095 12.893 20.077 1.00 92.94 655 LEU A C 1
ATOM 5127 O O . LEU A 1 655 ? -1.137 13.460 18.982 1.00 92.94 655 LEU A O 1
ATOM 5131 N N . THR A 1 656 ? -2.162 12.510 20.768 1.00 93.94 656 THR A N 1
ATOM 5132 C CA . THR A 1 656 ? -3.541 12.693 20.335 1.00 93.94 656 THR A CA 1
ATOM 5133 C C . THR A 1 656 ? -4.374 13.253 21.475 1.00 93.94 656 THR A C 1
ATOM 5135 O O . THR A 1 656 ? -4.163 12.896 22.638 1.00 93.94 656 THR A O 1
ATOM 5138 N N . LEU A 1 657 ? -5.344 14.101 21.149 1.00 94.44 657 LEU A N 1
ATOM 5139 C CA . LEU A 1 657 ? -6.287 14.657 22.113 1.00 94.44 657 LEU A CA 1
ATOM 5140 C C . LEU A 1 657 ? -7.671 14.789 21.474 1.00 94.44 657 LEU A C 1
ATOM 5142 O O . LEU A 1 657 ? -7.812 15.462 20.455 1.00 94.44 657 LEU A O 1
ATOM 5146 N N . ASP A 1 658 ? -8.673 14.168 22.095 1.00 94.75 658 ASP A N 1
ATOM 5147 C CA . ASP A 1 658 ? -10.074 14.244 21.668 1.00 94.75 658 ASP A CA 1
ATOM 5148 C C . ASP A 1 658 ? -10.728 15.488 22.269 1.00 94.75 658 ASP A C 1
ATOM 5150 O O . ASP A 1 658 ? -10.742 15.667 23.489 1.00 94.75 658 ASP A O 1
ATOM 5154 N N . LEU A 1 659 ? -11.237 16.365 21.406 1.00 93.44 659 LEU A N 1
ATOM 5155 C CA . LEU A 1 659 ? -11.939 17.575 21.817 1.00 93.44 659 LEU A CA 1
ATOM 5156 C C . LEU A 1 659 ? -13.383 17.279 22.214 1.00 93.44 659 LEU A C 1
ATOM 5158 O O . LEU A 1 659 ? -13.986 16.297 21.782 1.00 93.44 659 LEU A O 1
ATOM 5162 N N . THR A 1 660 ? -13.971 18.171 23.010 1.00 92.81 660 THR A N 1
ATOM 5163 C CA . THR A 1 660 ? -15.408 18.097 23.288 1.00 92.81 660 THR A CA 1
ATOM 5164 C C . THR A 1 660 ? -16.187 18.387 21.992 1.00 92.81 660 THR A C 1
ATOM 5166 O O . THR A 1 660 ? -15.764 19.245 21.210 1.00 92.81 660 THR A O 1
ATOM 5169 N N . PRO A 1 661 ? -17.328 17.715 21.730 1.00 93.31 661 PRO A N 1
ATOM 5170 C CA . PRO A 1 661 ? -18.136 17.974 20.541 1.00 93.31 661 PRO A CA 1
ATOM 5171 C C . PRO A 1 661 ? -18.428 19.464 20.321 1.00 93.31 661 PRO A C 1
ATOM 5173 O O . PRO A 1 661 ? -18.893 20.164 21.222 1.00 93.31 661 PRO A O 1
ATOM 5176 N N . GLY A 1 662 ? -18.171 19.946 19.103 1.00 91.38 662 GLY A N 1
ATOM 5177 C CA . GLY A 1 662 ? -18.357 21.348 18.720 1.00 91.38 662 GLY A CA 1
ATOM 5178 C C . GLY A 1 662 ? -17.170 22.275 19.009 1.00 91.38 662 GLY A C 1
ATOM 5179 O O . GLY A 1 662 ? -17.213 23.433 18.591 1.00 91.38 662 GLY A O 1
ATOM 5180 N N . GLU A 1 663 ? -16.113 21.806 19.677 1.00 93.38 663 GLU A N 1
ATOM 5181 C CA . GLU A 1 663 ? -14.871 22.566 19.854 1.00 93.38 663 GLU A CA 1
ATOM 5182 C C . GLU A 1 663 ? -13.920 22.399 18.659 1.00 93.38 663 GLU A C 1
ATOM 5184 O O . GLU A 1 663 ? -13.867 21.351 18.017 1.00 93.38 663 GLU A O 1
ATOM 5189 N N . ALA A 1 664 ? -13.141 23.441 18.371 1.00 92.81 664 ALA A N 1
ATOM 5190 C CA . ALA A 1 664 ? -12.070 23.432 17.382 1.00 92.81 664 ALA A CA 1
ATOM 5191 C C . ALA A 1 664 ? -10.743 23.901 18.006 1.00 92.81 664 ALA A C 1
ATOM 5193 O O . ALA A 1 664 ? -10.753 24.777 18.882 1.00 92.81 664 ALA A O 1
ATOM 5194 N N . PRO A 1 665 ? -9.595 23.360 17.557 1.00 92.69 665 PRO A N 1
ATOM 5195 C CA . PRO A 1 665 ? -8.288 23.803 18.023 1.00 92.69 665 PRO A CA 1
ATOM 5196 C C . PRO A 1 665 ? -7.954 25.194 17.468 1.00 92.69 665 PRO A C 1
ATOM 5198 O O . PRO A 1 665 ? -8.193 25.486 16.297 1.00 92.69 665 PRO A O 1
ATOM 5201 N N . LEU A 1 666 ? -7.376 26.050 18.313 1.00 89.44 666 LEU A N 1
ATOM 5202 C CA . LEU A 1 666 ? -6.970 27.413 17.946 1.00 89.44 666 LEU A CA 1
ATOM 5203 C C . LEU A 1 666 ? -5.458 27.607 18.035 1.00 89.44 666 LEU A C 1
ATOM 5205 O O . LEU A 1 666 ? -4.862 28.275 17.197 1.00 89.44 666 LEU A O 1
ATOM 5209 N N . HIS A 1 667 ? -4.816 27.057 19.065 1.00 90.62 667 HIS A N 1
ATOM 5210 C CA . HIS A 1 667 ? -3.383 27.241 19.265 1.00 90.62 667 HIS A CA 1
ATOM 5211 C C . HIS A 1 667 ? -2.808 26.150 20.156 1.00 90.62 667 HIS A C 1
ATOM 5213 O O . HIS A 1 667 ? -3.339 25.904 21.237 1.00 90.62 667 HIS A O 1
ATOM 5219 N N . LEU A 1 668 ? -1.699 25.551 19.732 1.00 92.62 668 LEU A N 1
ATOM 5220 C CA . LEU A 1 668 ? -0.929 24.598 20.521 1.00 92.62 668 LEU A CA 1
ATOM 5221 C C . LEU A 1 668 ? 0.449 25.195 20.808 1.00 92.62 668 LEU A C 1
ATOM 5223 O O . LEU A 1 668 ? 1.118 25.664 19.890 1.00 92.62 668 LEU A O 1
ATOM 5227 N N . GLU A 1 669 ? 0.897 25.149 22.058 1.00 92.88 669 GLU A N 1
ATOM 5228 C CA . GLU A 1 669 ? 2.251 25.558 22.442 1.00 92.88 669 GLU A CA 1
ATOM 5229 C C . GLU A 1 669 ? 2.887 24.565 23.418 1.00 92.88 669 GLU A C 1
ATOM 5231 O O . GLU A 1 669 ? 2.206 23.956 24.247 1.00 92.88 669 GLU A O 1
ATOM 5236 N N . LEU A 1 670 ? 4.214 24.441 23.345 1.00 93.06 670 LEU A N 1
ATOM 5237 C CA . LEU A 1 670 ? 5.008 23.849 24.418 1.00 93.06 670 LEU A CA 1
ATOM 5238 C C . LEU A 1 670 ? 5.195 24.914 25.504 1.00 93.06 670 LEU A C 1
ATOM 5240 O O . LEU A 1 670 ? 5.974 25.852 25.321 1.00 93.06 670 LEU A O 1
ATOM 5244 N N . HIS A 1 671 ? 4.478 24.765 26.618 1.00 92.00 671 HIS A N 1
ATOM 5245 C CA . HIS A 1 671 ? 4.486 25.719 27.724 1.00 92.00 671 HIS A CA 1
ATOM 5246 C C . HIS A 1 671 ? 5.735 25.589 28.599 1.00 92.00 671 HIS A C 1
ATOM 5248 O O . HIS A 1 671 ? 6.306 26.590 29.034 1.00 92.00 671 HIS A O 1
ATOM 5254 N N . ARG A 1 672 ? 6.157 24.351 28.878 1.00 91.50 672 ARG A N 1
ATOM 5255 C CA . ARG A 1 672 ? 7.319 24.055 29.722 1.00 91.50 672 ARG A CA 1
ATOM 5256 C C . ARG A 1 672 ? 7.925 22.712 29.344 1.00 91.50 672 ARG A C 1
ATOM 5258 O O . ARG A 1 672 ? 7.188 21.746 29.172 1.00 91.50 672 ARG A O 1
ATOM 5265 N N . ALA A 1 673 ? 9.251 22.637 29.295 1.00 90.56 673 ALA A N 1
ATOM 5266 C CA . ALA A 1 673 ? 9.982 21.376 29.268 1.00 90.56 673 ALA A CA 1
ATOM 5267 C C . ALA A 1 673 ? 11.028 21.324 30.390 1.00 90.56 673 ALA A C 1
ATOM 5269 O O . ALA A 1 673 ? 11.638 22.334 30.741 1.00 90.56 673 ALA A O 1
ATOM 5270 N N . GLU A 1 674 ? 11.232 20.134 30.936 1.00 90.62 674 GLU A N 1
ATOM 5271 C CA . GLU A 1 674 ? 12.327 19.769 31.828 1.00 90.62 674 GLU A CA 1
ATOM 5272 C C . GLU A 1 674 ? 13.066 18.593 31.203 1.00 90.62 674 GLU A C 1
ATOM 5274 O O . GLU A 1 674 ? 12.468 17.754 30.524 1.00 90.62 674 GLU A O 1
ATOM 5279 N N . GLY A 1 675 ? 14.370 18.525 31.430 1.00 86.31 675 GLY A N 1
ATOM 5280 C CA . GLY A 1 675 ? 15.173 17.459 30.870 1.00 86.31 675 GLY A CA 1
ATOM 5281 C C . GLY A 1 675 ? 16.545 17.362 31.500 1.00 86.31 675 GLY A C 1
ATOM 5282 O O . GLY A 1 675 ? 17.001 18.266 32.209 1.00 86.31 675 GLY A O 1
ATOM 5283 N N . ARG A 1 676 ? 17.216 16.262 31.182 1.00 85.38 676 ARG A N 1
ATOM 5284 C CA . ARG A 1 676 ? 18.586 15.981 31.601 1.00 85.38 676 ARG A CA 1
ATOM 5285 C C . ARG A 1 676 ? 19.546 16.129 30.433 1.00 85.38 676 ARG A C 1
ATOM 5287 O O . ARG A 1 676 ? 19.238 15.764 29.298 1.00 85.38 676 ARG A O 1
ATOM 5294 N N . GLU A 1 677 ? 20.721 16.669 30.727 1.00 85.38 677 GLU A N 1
ATOM 5295 C CA . GLU A 1 677 ? 21.811 16.768 29.765 1.00 85.38 677 GLU A CA 1
ATOM 5296 C C . GLU A 1 677 ? 22.818 15.644 30.015 1.00 85.38 677 GLU A C 1
ATOM 5298 O O . GLU A 1 677 ? 23.327 15.475 31.128 1.00 85.38 677 GLU A O 1
ATOM 5303 N N . GLU A 1 678 ? 23.144 14.907 28.958 1.00 83.69 678 GLU A N 1
ATOM 5304 C CA . GLU A 1 678 ? 24.131 13.837 28.988 1.00 83.69 678 GLU A CA 1
ATOM 5305 C C . GLU A 1 678 ? 25.233 14.077 27.948 1.00 83.69 678 GLU A C 1
ATOM 5307 O O . GLU A 1 678 ? 24.981 14.383 26.779 1.00 83.69 678 GLU A O 1
ATOM 5312 N N . CYS A 1 679 ? 26.490 13.916 28.369 1.00 78.75 679 CYS A N 1
ATOM 5313 C CA . CYS A 1 679 ? 27.627 13.928 27.453 1.00 78.75 679 CYS A CA 1
ATOM 5314 C C . CYS A 1 679 ? 27.705 12.602 26.683 1.00 78.75 679 CYS A C 1
ATOM 5316 O O . CYS A 1 679 ? 27.896 11.539 27.282 1.00 78.75 679 CYS A O 1
ATOM 5318 N N . LEU A 1 680 ? 27.661 12.660 25.349 1.00 73.88 680 LEU A N 1
ATOM 5319 C CA . LEU A 1 680 ? 27.733 11.462 24.508 1.00 73.88 680 LEU A CA 1
ATOM 5320 C C . LEU A 1 680 ? 29.121 10.795 24.515 1.00 73.88 680 LEU A C 1
ATOM 5322 O O . LEU A 1 680 ? 29.231 9.653 24.092 1.00 73.88 680 LEU A O 1
ATOM 5326 N N . PHE A 1 681 ? 30.174 11.464 25.009 1.00 71.56 681 PHE A N 1
ATOM 5327 C CA . PHE A 1 681 ? 31.526 10.888 25.095 1.00 71.56 681 PHE A CA 1
ATOM 5328 C C . PHE A 1 681 ? 31.830 10.174 26.413 1.00 71.56 681 PHE A C 1
ATOM 5330 O O . PHE A 1 681 ? 32.412 9.095 26.401 1.00 71.56 681 PHE A O 1
ATOM 5337 N N . CYS A 1 682 ? 31.524 10.803 27.549 1.00 75.81 682 CYS A N 1
ATOM 5338 C CA . CYS A 1 682 ? 31.941 10.305 28.865 1.00 75.81 682 CYS A CA 1
ATOM 5339 C C . CYS A 1 682 ? 30.785 9.817 29.737 1.00 75.81 682 CYS A C 1
ATOM 5341 O O . CYS A 1 682 ? 31.033 9.484 30.891 1.00 75.81 682 CYS A O 1
ATOM 5343 N N . THR A 1 683 ? 29.552 9.848 29.213 1.00 70.62 683 THR A N 1
ATOM 5344 C CA . THR A 1 683 ? 28.313 9.446 29.908 1.00 70.62 683 THR A CA 1
ATOM 5345 C C . THR A 1 683 ? 28.075 10.172 31.236 1.00 70.62 683 THR A C 1
ATOM 5347 O O . THR A 1 683 ? 27.324 9.702 32.083 1.00 70.62 683 THR A O 1
ATOM 5350 N N . GLY A 1 684 ? 28.753 11.300 31.461 1.00 74.94 684 GLY A N 1
ATOM 5351 C CA . GLY A 1 684 ? 28.571 12.108 32.659 1.00 74.94 684 GLY A CA 1
ATOM 5352 C C . GLY A 1 684 ? 27.282 12.916 32.562 1.00 74.94 684 GLY A C 1
ATOM 5353 O O . GLY A 1 684 ? 27.140 13.720 31.637 1.00 74.94 684 GLY A O 1
ATOM 5354 N N . GLU A 1 685 ? 26.385 12.725 33.526 1.00 71.19 685 GLU A N 1
ATOM 5355 C CA . GLU A 1 685 ? 25.192 13.554 33.712 1.00 71.19 685 GLU A CA 1
ATOM 5356 C C . GLU A 1 685 ? 25.578 14.933 34.266 1.00 71.19 685 GLU A C 1
ATOM 5358 O O . GLU A 1 685 ? 26.493 15.070 35.090 1.00 71.19 685 GLU A O 1
ATOM 5363 N N . ARG A 1 686 ? 24.887 15.981 33.812 1.00 69.25 686 ARG A N 1
ATOM 5364 C CA . ARG A 1 686 ? 25.025 17.342 34.345 1.00 69.25 686 ARG A CA 1
ATOM 5365 C C . ARG A 1 686 ? 23.658 17.945 34.631 1.00 69.25 686 ARG A C 1
ATOM 5367 O O . ARG A 1 686 ? 22.660 17.563 34.029 1.00 69.25 686 ARG A O 1
ATOM 5374 N N . VAL A 1 687 ? 23.636 18.922 35.541 1.00 60.72 687 VAL A N 1
ATOM 5375 C CA . VAL A 1 687 ? 22.454 19.767 35.763 1.00 60.72 687 VAL A CA 1
ATOM 5376 C C . VAL A 1 687 ? 22.091 20.421 34.430 1.00 60.72 687 VAL A C 1
ATOM 5378 O O . VAL A 1 687 ? 22.958 21.035 33.804 1.00 60.72 687 VAL A O 1
ATOM 5381 N N . GLY A 1 688 ? 20.841 20.235 34.000 1.00 60.50 688 GLY A N 1
ATOM 5382 C CA . GLY A 1 688 ? 20.338 20.715 32.716 1.00 60.50 688 GLY A CA 1
ATOM 5383 C C . GLY A 1 688 ? 20.434 22.240 32.547 1.00 60.50 688 GLY A C 1
ATOM 5384 O O . GLY A 1 688 ? 20.711 22.973 33.503 1.00 60.50 688 GLY A O 1
ATOM 5385 N N . PRO A 1 689 ? 20.222 22.745 31.321 1.00 63.03 689 PRO A N 1
ATOM 5386 C CA . PRO A 1 689 ? 20.282 24.172 31.032 1.00 63.03 689 PRO A CA 1
ATOM 5387 C C . PRO A 1 689 ? 19.194 24.944 31.797 1.00 63.03 689 PRO A C 1
ATOM 5389 O O . PRO A 1 689 ? 18.124 24.415 32.084 1.00 63.03 689 PRO A O 1
ATOM 5392 N N . VAL A 1 690 ? 19.454 26.226 32.089 1.00 62.66 690 VAL A N 1
ATOM 5393 C CA . VAL A 1 690 ? 18.528 27.114 32.831 1.00 62.66 690 VAL A CA 1
ATOM 5394 C C . VAL A 1 690 ? 17.175 27.282 32.116 1.00 62.66 690 VAL A C 1
ATOM 5396 O O . VAL A 1 690 ? 16.168 27.520 32.774 1.00 62.66 690 VAL A O 1
ATOM 5399 N N . ASP A 1 691 ? 17.144 27.123 30.789 1.00 75.06 691 ASP A N 1
ATOM 5400 C CA . ASP A 1 691 ? 15.933 27.156 29.961 1.00 75.06 691 ASP A CA 1
ATOM 5401 C C . ASP A 1 691 ? 15.923 25.964 28.987 1.00 75.06 691 ASP A C 1
ATOM 5403 O O . ASP A 1 691 ? 16.376 26.058 27.844 1.00 75.06 691 ASP A O 1
ATOM 5407 N N . ALA A 1 692 ? 15.465 24.806 29.471 1.00 76.00 692 ALA A N 1
ATOM 5408 C CA . ALA A 1 692 ? 15.351 23.593 28.662 1.00 76.00 692 ALA A CA 1
ATOM 5409 C C . ALA A 1 692 ? 14.347 23.769 27.511 1.00 76.00 692 ALA A C 1
ATOM 5411 O O . ALA A 1 692 ? 14.622 23.322 26.402 1.00 76.00 692 ALA A O 1
ATOM 5412 N N . THR A 1 693 ? 13.245 24.494 27.724 1.00 85.19 693 THR A N 1
ATOM 5413 C CA . THR A 1 693 ? 12.186 24.723 26.725 1.00 85.19 693 THR A CA 1
ATOM 5414 C C . THR A 1 693 ? 12.723 25.305 25.414 1.00 85.19 693 THR A C 1
ATOM 5416 O O . THR A 1 693 ? 12.339 24.849 24.337 1.00 85.19 693 THR A O 1
ATOM 5419 N N . ALA A 1 694 ? 13.679 26.238 25.479 1.00 82.06 694 ALA A N 1
ATOM 5420 C CA . ALA A 1 694 ? 14.269 26.858 24.291 1.00 82.06 694 ALA A CA 1
ATOM 5421 C C . ALA A 1 694 ? 14.933 25.862 23.316 1.00 82.06 694 ALA A C 1
ATOM 5423 O O . ALA A 1 694 ? 15.002 26.144 22.118 1.00 82.06 694 ALA A O 1
ATOM 5424 N N . TYR A 1 695 ? 15.408 24.703 23.792 1.00 78.75 695 TYR A N 1
ATOM 5425 C CA . TYR A 1 695 ? 15.992 23.662 22.934 1.00 78.75 695 TYR A CA 1
ATOM 5426 C C . TYR A 1 695 ? 14.950 22.954 22.061 1.00 78.75 695 TYR A C 1
ATOM 5428 O O . TYR A 1 695 ? 15.274 22.541 20.952 1.00 78.75 695 TYR A O 1
ATOM 5436 N N . TRP A 1 696 ? 13.706 22.855 22.532 1.00 85.12 696 TRP A N 1
ATOM 5437 C CA . TRP A 1 696 ? 12.597 22.252 21.789 1.00 85.12 696 TRP A CA 1
ATOM 5438 C C . TRP A 1 696 ? 11.818 23.258 20.944 1.00 85.12 696 TRP A C 1
ATOM 5440 O O . TRP A 1 696 ? 10.968 22.859 20.155 1.00 85.12 696 TRP A O 1
ATOM 5450 N N . HIS A 1 697 ? 12.089 24.559 21.077 1.00 85.88 697 HIS A N 1
ATOM 5451 C CA . HIS A 1 697 ? 11.460 25.564 20.222 1.00 85.88 697 HIS A CA 1
ATOM 5452 C C . HIS A 1 697 ? 12.166 25.747 18.883 1.00 85.88 697 HIS A C 1
ATOM 5454 O O . HIS A 1 697 ? 11.483 25.962 17.890 1.00 85.88 697 HIS A O 1
ATOM 5460 N N . ASN A 1 698 ? 13.498 25.656 18.847 1.00 82.56 698 ASN A N 1
ATOM 5461 C CA . ASN A 1 698 ? 14.287 25.899 17.639 1.00 82.56 698 ASN A CA 1
ATOM 5462 C C . ASN A 1 698 ? 15.281 24.766 17.409 1.00 82.56 698 ASN A C 1
ATOM 5464 O O . ASN A 1 698 ? 16.232 24.607 18.179 1.00 82.56 698 ASN A O 1
ATOM 5468 N N . PHE A 1 699 ? 15.089 24.027 16.324 1.00 79.31 699 PHE A N 1
ATOM 5469 C CA . PHE A 1 699 ? 15.914 22.870 15.998 1.00 79.31 699 PHE A CA 1
ATOM 5470 C C . PHE A 1 699 ? 15.955 22.605 14.493 1.00 79.31 699 PHE A C 1
ATOM 5472 O O . PHE A 1 699 ? 15.185 23.176 13.723 1.00 79.31 699 PHE A O 1
ATOM 5479 N N . VAL A 1 700 ? 16.856 21.720 14.077 1.00 78.50 700 VAL A N 1
ATOM 5480 C CA . VAL A 1 700 ? 16.965 21.245 12.695 1.00 78.50 700 VAL A CA 1
ATOM 5481 C C . VAL A 1 700 ? 16.544 19.781 12.617 1.00 78.50 700 VAL A C 1
ATOM 5483 O O . VAL A 1 700 ? 16.930 18.978 13.468 1.00 78.50 700 VAL A O 1
ATOM 5486 N N . ILE A 1 701 ? 15.769 19.427 11.594 1.00 76.88 701 ILE A N 1
ATOM 5487 C CA . ILE A 1 701 ? 15.417 18.040 11.300 1.00 76.88 701 ILE A CA 1
ATOM 5488 C C . ILE A 1 701 ? 16.290 17.522 10.154 1.00 76.88 701 ILE A C 1
ATOM 5490 O O . ILE A 1 701 ? 16.302 18.137 9.082 1.00 76.88 701 ILE A O 1
ATOM 5494 N N . PRO A 1 702 ? 17.024 16.411 10.348 1.00 70.50 702 PRO A N 1
ATOM 5495 C CA . PRO A 1 702 ? 17.775 15.787 9.272 1.00 70.50 702 PRO A CA 1
ATOM 5496 C C . PRO A 1 702 ? 16.846 15.039 8.307 1.00 70.50 702 PRO A C 1
ATOM 5498 O O . PRO A 1 702 ? 15.937 14.313 8.717 1.00 70.50 702 PRO A O 1
ATOM 5501 N N . PHE A 1 703 ? 17.127 15.172 7.014 1.00 70.62 703 PHE A N 1
ATOM 5502 C CA . PHE A 1 703 ? 16.459 14.440 5.942 1.00 70.62 703 PHE A CA 1
ATOM 5503 C C . PHE A 1 703 ? 17.464 13.571 5.204 1.00 70.62 703 PHE A C 1
ATOM 5505 O O . PHE A 1 703 ? 18.654 13.882 5.156 1.00 70.62 703 PHE A O 1
ATOM 5512 N N . LEU A 1 704 ? 16.974 12.474 4.631 1.00 65.25 704 LEU A N 1
ATOM 5513 C CA . LEU A 1 704 ? 17.832 11.569 3.883 1.00 65.25 704 LEU A CA 1
ATOM 5514 C C . LEU A 1 704 ? 18.122 12.102 2.477 1.00 65.25 704 LEU A C 1
ATOM 5516 O O . LEU A 1 704 ? 19.270 12.129 2.061 1.00 65.25 704 LEU A O 1
ATOM 5520 N N . MET A 1 705 ? 17.089 12.575 1.779 1.00 67.50 705 MET A N 1
ATOM 5521 C CA . MET A 1 705 ? 17.152 12.995 0.369 1.00 67.50 705 MET A CA 1
ATOM 5522 C C . MET A 1 705 ? 17.078 14.520 0.194 1.00 67.50 705 MET A C 1
ATOM 5524 O O . MET A 1 705 ? 17.073 15.033 -0.918 1.00 67.50 705 MET A O 1
ATOM 5528 N N . LEU A 1 706 ? 16.996 15.269 1.296 1.00 70.62 706 LEU A N 1
ATOM 5529 C CA . LEU A 1 706 ? 16.871 16.725 1.294 1.00 70.62 706 LEU A CA 1
ATOM 5530 C C . LEU A 1 706 ? 17.905 17.352 2.235 1.00 70.62 706 LEU A C 1
ATOM 5532 O O . LEU A 1 706 ? 18.363 16.696 3.174 1.00 70.62 706 LEU A O 1
ATOM 5536 N N . PRO A 1 707 ? 18.271 18.627 2.021 1.00 70.62 707 PRO A N 1
ATOM 5537 C CA . PRO A 1 707 ? 18.997 19.387 3.025 1.00 70.62 707 PRO A CA 1
ATOM 5538 C C . PRO A 1 707 ? 18.248 19.387 4.371 1.00 70.62 707 PRO A C 1
ATOM 5540 O O . PRO A 1 707 ? 17.014 19.357 4.383 1.00 70.62 707 PRO A O 1
ATOM 5543 N N . PRO A 1 708 ? 18.963 19.450 5.508 1.00 74.56 708 PRO A N 1
ATOM 5544 C CA . PRO A 1 708 ? 18.332 19.605 6.813 1.00 74.56 708 PRO A CA 1
ATOM 5545 C C . PRO A 1 708 ? 17.450 20.856 6.861 1.00 74.56 708 PRO A C 1
ATOM 5547 O O . PRO A 1 708 ? 17.816 21.900 6.317 1.00 74.56 708 PRO A O 1
ATOM 5550 N N . VAL A 1 709 ? 16.312 20.770 7.549 1.00 77.12 709 VAL A N 1
ATOM 5551 C CA . VAL A 1 709 ? 15.333 21.865 7.599 1.00 77.12 709 VAL A CA 1
ATOM 5552 C C . VAL A 1 709 ? 15.197 22.405 9.015 1.00 77.12 709 VAL A C 1
ATOM 5554 O O . VAL A 1 709 ? 15.023 21.641 9.962 1.00 77.12 709 VAL A O 1
ATOM 5557 N N . SER A 1 710 ? 15.259 23.729 9.161 1.00 80.44 710 SER A N 1
ATOM 5558 C CA . SER A 1 710 ? 15.050 24.404 10.443 1.00 80.44 710 SER A CA 1
ATOM 5559 C C . SER A 1 710 ? 13.564 24.538 10.764 1.00 80.44 710 SER A C 1
ATOM 5561 O O . SER A 1 710 ? 12.764 24.923 9.913 1.00 80.44 710 SER A O 1
ATOM 5563 N N . PHE A 1 711 ? 13.202 24.221 12.002 1.00 83.50 711 PHE A N 1
ATOM 5564 C CA . PHE A 1 711 ? 11.854 24.324 12.537 1.00 83.50 711 PHE A CA 1
ATOM 5565 C C . PHE A 1 711 ? 11.860 25.336 13.686 1.00 83.50 711 PHE A C 1
ATOM 5567 O O . PHE A 1 711 ? 12.637 25.211 14.635 1.00 83.50 711 PHE A O 1
ATOM 5574 N N . ASP A 1 712 ? 10.969 26.327 13.595 1.00 84.38 712 ASP A N 1
ATOM 5575 C CA . ASP A 1 712 ? 10.693 27.300 14.656 1.00 84.38 712 ASP A CA 1
ATOM 5576 C C . ASP A 1 712 ? 9.266 27.090 15.195 1.00 84.38 712 ASP A C 1
ATOM 5578 O O . ASP A 1 712 ? 8.255 27.259 14.493 1.00 84.38 712 ASP A O 1
ATOM 5582 N N . MET A 1 713 ? 9.194 26.698 16.465 1.00 86.38 713 MET A N 1
ATOM 5583 C CA . MET A 1 713 ? 7.964 26.410 17.201 1.00 86.38 713 MET A CA 1
ATOM 5584 C C . MET A 1 713 ? 7.549 27.543 18.147 1.00 86.38 713 MET A C 1
ATOM 5586 O O . MET A 1 713 ? 6.526 27.420 18.818 1.00 86.38 713 MET A O 1
ATOM 5590 N N . LYS A 1 714 ? 8.283 28.665 18.209 1.00 83.81 714 LYS A N 1
ATOM 5591 C CA . LYS A 1 714 ? 7.994 29.769 19.151 1.00 83.81 714 LYS A CA 1
ATOM 5592 C C . LYS A 1 714 ? 6.631 30.408 18.924 1.00 83.81 714 LYS A C 1
ATOM 5594 O O . LYS A 1 714 ? 6.024 30.917 19.857 1.00 83.81 714 LYS A O 1
ATOM 5599 N N . LYS A 1 715 ? 6.161 30.400 17.676 1.00 78.81 715 LYS A N 1
ATOM 5600 C CA . LYS A 1 715 ? 4.845 30.923 17.279 1.00 78.81 715 LYS A CA 1
ATOM 5601 C C . LYS A 1 715 ? 3.716 29.894 17.384 1.00 78.81 715 LYS A C 1
ATOM 5603 O O . LYS A 1 715 ? 2.593 30.164 16.966 1.00 78.81 715 LYS A O 1
ATOM 5608 N N . GLY A 1 716 ? 4.006 28.704 17.892 1.00 86.31 716 GLY A N 1
ATOM 5609 C CA . GLY A 1 716 ? 3.052 27.614 18.018 1.00 86.31 716 GLY A CA 1
ATOM 5610 C C . GLY A 1 716 ? 3.569 26.324 17.403 1.00 86.31 716 GLY A C 1
ATOM 5611 O O . GLY A 1 716 ? 4.376 26.312 16.465 1.00 86.31 716 GLY A O 1
ATOM 5612 N N . TRP A 1 717 ? 3.080 25.236 17.972 1.00 90.50 717 TRP A N 1
ATOM 5613 C CA . TRP A 1 717 ? 3.377 23.872 17.591 1.00 90.50 717 TRP A CA 1
ATOM 5614 C C . TRP A 1 717 ? 2.425 23.420 16.473 1.00 90.50 717 TRP A C 1
ATOM 5616 O O . TRP A 1 717 ? 1.223 23.679 16.574 1.00 90.50 717 TRP A O 1
ATOM 5626 N N . PRO A 1 718 ? 2.920 22.762 15.411 1.00 91.00 718 PRO A N 1
ATOM 5627 C CA . PRO A 1 718 ? 2.072 22.283 14.331 1.00 91.00 718 PRO A CA 1
ATOM 5628 C C . PRO A 1 718 ? 1.236 21.096 14.811 1.00 91.00 718 PRO A C 1
ATOM 5630 O O . PRO A 1 718 ? 1.726 20.219 15.525 1.00 91.00 718 PRO A O 1
ATOM 5633 N N . PHE A 1 719 ? -0.019 21.064 14.385 1.00 93.25 719 PHE A N 1
ATOM 5634 C CA . PHE A 1 719 ? -0.946 19.968 14.638 1.00 93.25 719 PHE A CA 1
ATOM 5635 C C . PHE A 1 719 ? -1.822 19.735 13.407 1.00 93.25 719 PHE A C 1
ATOM 5637 O O . PHE A 1 719 ? -1.895 20.588 12.519 1.00 93.25 719 PHE A O 1
ATOM 5644 N N . VAL A 1 720 ? -2.487 18.584 13.363 1.00 94.12 720 VAL A N 1
ATOM 5645 C CA . VAL A 1 720 ? -3.448 18.224 12.315 1.00 94.12 720 VAL A CA 1
ATOM 5646 C C . VAL A 1 720 ? -4.710 17.662 12.985 1.00 94.12 720 VAL A C 1
ATOM 5648 O O . VAL A 1 720 ? -4.585 16.733 13.786 1.00 94.12 720 VAL A O 1
ATOM 5651 N N . PRO A 1 721 ? -5.905 18.226 12.732 1.00 94.00 721 PRO A N 1
ATOM 5652 C CA . PRO A 1 721 ? -7.161 17.667 13.225 1.00 94.00 721 PRO A CA 1
ATOM 5653 C C . PRO A 1 721 ? -7.697 16.546 12.315 1.00 94.00 721 PRO A C 1
ATOM 5655 O O . PRO A 1 721 ? -7.668 16.682 11.094 1.00 94.00 721 PRO A O 1
ATOM 5658 N N . GLU A 1 722 ? -8.218 15.486 12.927 1.00 94.50 722 GLU A N 1
ATOM 5659 C CA . GLU A 1 722 ? -8.986 14.381 12.332 1.00 94.50 722 GLU A CA 1
ATOM 5660 C C . GLU A 1 722 ? -10.472 14.540 12.716 1.00 94.50 722 GLU A C 1
ATOM 5662 O O . GLU A 1 722 ? -10.797 14.758 13.890 1.00 94.50 722 GLU A O 1
ATOM 5667 N N . ASP A 1 723 ? -11.377 14.444 11.744 1.00 91.62 723 ASP A N 1
ATOM 5668 C CA . ASP A 1 723 ? -12.831 14.453 11.908 1.00 91.62 723 ASP A CA 1
ATOM 5669 C C . ASP A 1 723 ? -13.332 13.043 12.249 1.00 91.62 723 ASP A C 1
ATOM 5671 O O . ASP A 1 723 ? -13.440 12.160 11.404 1.00 91.62 723 ASP A O 1
ATOM 5675 N N . ARG A 1 724 ? -13.702 12.830 13.517 1.00 88.69 724 ARG A N 1
ATOM 5676 C CA . ARG A 1 724 ? -14.272 11.561 14.002 1.00 88.69 724 ARG A CA 1
ATOM 5677 C C . ARG A 1 724 ? -15.806 11.546 13.927 1.00 88.69 724 ARG A C 1
ATOM 5679 O O . ARG A 1 724 ? -16.452 10.717 14.568 1.00 88.69 724 ARG A O 1
ATOM 5686 N N . GLY A 1 725 ? -16.407 12.480 13.188 1.00 84.44 725 GLY A N 1
ATOM 5687 C CA . GLY A 1 725 ? -17.847 12.653 13.012 1.00 84.44 725 GLY A CA 1
ATOM 5688 C C . GLY A 1 725 ? -18.494 13.514 14.098 1.00 84.44 725 GLY A C 1
ATOM 5689 O O . GLY A 1 725 ? -19.104 14.538 13.788 1.00 84.44 725 GLY A O 1
ATOM 5690 N N . ASP A 1 726 ? -18.362 13.110 15.364 1.00 86.75 726 ASP A N 1
ATOM 5691 C CA . ASP A 1 726 ? -18.987 13.809 16.502 1.00 86.75 726 ASP A CA 1
ATOM 5692 C C . ASP A 1 726 ? -18.044 14.812 17.187 1.00 86.75 726 ASP A C 1
ATOM 5694 O O . ASP A 1 726 ? -18.487 15.744 17.865 1.00 86.75 726 ASP A O 1
ATOM 5698 N N . PHE A 1 727 ? -16.737 14.626 17.023 1.00 92.06 727 PHE A N 1
ATOM 5699 C CA . PHE A 1 727 ? -15.692 15.447 17.624 1.00 92.06 727 PHE A CA 1
ATOM 5700 C C . PHE A 1 727 ? -14.443 15.471 16.737 1.00 92.06 727 PHE A C 1
ATOM 5702 O O . PHE A 1 727 ? -14.304 14.662 15.819 1.00 92.06 727 PHE A O 1
ATOM 5709 N N . LEU A 1 728 ? -13.524 16.392 17.036 1.00 93.56 728 LEU A N 1
ATOM 5710 C CA . LEU A 1 728 ? -12.204 16.428 16.414 1.00 93.56 728 LEU A CA 1
ATOM 5711 C C . LEU A 1 728 ? -11.159 15.774 17.317 1.00 93.56 728 LEU A C 1
ATOM 5713 O O . LEU A 1 728 ? -11.089 16.083 18.510 1.00 93.56 728 LEU A O 1
ATOM 5717 N N . ARG A 1 729 ? -10.301 14.940 16.732 1.00 95.19 729 ARG A N 1
ATOM 5718 C CA . ARG A 1 729 ? -9.068 14.468 17.366 1.00 95.19 729 ARG A CA 1
ATOM 5719 C C . ARG A 1 729 ? -7.893 15.286 16.850 1.00 95.19 729 ARG A C 1
ATOM 5721 O O . ARG A 1 729 ? -7.690 15.416 15.652 1.00 95.19 729 ARG A O 1
ATOM 5728 N N . VAL A 1 730 ? -7.106 15.866 17.746 1.00 95.50 730 VAL A N 1
ATOM 5729 C CA . VAL A 1 730 ? -5.936 16.678 17.384 1.00 95.50 730 VAL A CA 1
ATOM 5730 C C . VAL A 1 730 ? -4.682 15.824 17.488 1.00 95.50 730 VAL A C 1
ATOM 5732 O O . VAL A 1 730 ? -4.405 15.293 18.561 1.00 95.50 730 VAL A O 1
ATOM 5735 N N . HIS A 1 731 ? -3.907 15.733 16.405 1.00 95.88 731 HIS A N 1
ATOM 5736 C CA . HIS A 1 731 ? -2.655 14.978 16.340 1.00 95.88 731 HIS A CA 1
ATOM 5737 C C . HIS A 1 731 ? -1.452 15.912 16.242 1.00 95.88 731 HIS A C 1
ATOM 5739 O O . HIS A 1 731 ? -1.463 16.878 15.476 1.00 95.88 731 HIS A O 1
ATOM 5745 N N . TRP A 1 732 ? -0.380 15.598 16.966 1.00 93.69 732 TRP A N 1
ATOM 5746 C CA . TRP A 1 732 ? 0.913 16.251 16.779 1.00 93.69 732 TRP A CA 1
ATOM 5747 C C . TRP A 1 732 ? 2.071 15.332 17.161 1.00 93.69 732 TRP A C 1
ATOM 5749 O O . TRP A 1 732 ? 1.908 14.345 17.881 1.00 93.69 732 TRP A O 1
ATOM 5759 N N . LEU A 1 733 ? 3.256 15.663 16.653 1.00 90.69 733 LEU A N 1
ATOM 5760 C CA . LEU A 1 733 ? 4.496 14.955 16.948 1.00 90.69 733 LEU A CA 1
ATOM 5761 C C . LEU A 1 733 ? 5.353 15.789 17.898 1.00 90.69 733 LEU A C 1
ATOM 5763 O O . LEU A 1 733 ? 5.526 16.994 17.691 1.00 90.69 733 LEU A O 1
ATOM 5767 N N . VAL A 1 734 ? 5.908 15.140 18.921 1.00 89.12 734 VAL A N 1
ATOM 5768 C CA . VAL A 1 734 ? 6.801 15.766 19.900 1.00 89.12 734 VAL A CA 1
ATOM 5769 C C . VAL A 1 734 ? 8.146 15.057 19.892 1.00 89.12 734 VAL A C 1
ATOM 5771 O O . VAL A 1 734 ? 8.210 13.888 20.261 1.00 89.12 734 VAL A O 1
ATOM 5774 N N . PRO A 1 735 ? 9.238 15.732 19.520 1.00 87.12 735 PRO A N 1
ATOM 5775 C CA . PRO A 1 735 ? 10.557 15.160 19.673 1.00 87.12 735 PRO A CA 1
ATOM 5776 C C . PRO A 1 735 ? 10.922 15.150 21.149 1.00 87.12 735 PRO A C 1
ATOM 5778 O O . PRO A 1 735 ? 10.767 16.164 21.831 1.00 87.12 735 PRO A O 1
ATOM 5781 N N . VAL A 1 736 ? 11.419 14.026 21.655 1.00 87.44 736 VAL A N 1
ATOM 5782 C CA . VAL A 1 736 ? 11.750 13.920 23.084 1.00 87.44 736 VAL A CA 1
ATOM 5783 C C . VAL A 1 736 ? 13.246 13.985 23.372 1.00 87.44 736 VAL A C 1
ATOM 5785 O O . VAL A 1 736 ? 13.620 14.106 24.536 1.00 87.44 736 VAL A O 1
ATOM 5788 N N . LEU A 1 737 ? 14.111 13.977 22.354 1.00 83.94 737 LEU A N 1
ATOM 5789 C CA . LEU A 1 737 ? 15.534 14.266 22.529 1.00 83.94 737 LEU A CA 1
ATOM 5790 C C . LEU A 1 737 ? 16.092 15.191 21.435 1.00 83.94 737 LEU A C 1
ATOM 5792 O O . LEU A 1 737 ? 15.809 15.061 20.245 1.00 83.94 737 LEU A O 1
ATOM 5796 N N . VAL A 1 738 ? 16.930 16.127 21.882 1.00 81.62 738 VAL A N 1
ATOM 5797 C CA . VAL A 1 738 ? 17.697 17.057 21.044 1.00 81.62 738 VAL A CA 1
ATOM 5798 C C . VAL A 1 738 ? 19.182 16.730 21.169 1.00 81.62 738 VAL A C 1
ATOM 5800 O O . VAL A 1 738 ? 19.699 16.620 22.283 1.00 81.62 738 VAL A O 1
ATOM 5803 N N . ILE A 1 739 ? 19.891 16.615 20.048 1.00 77.94 739 ILE A N 1
ATOM 5804 C CA . ILE A 1 739 ? 21.341 16.419 20.024 1.00 77.94 739 ILE A CA 1
ATOM 5805 C C . ILE A 1 739 ? 22.023 17.721 19.592 1.00 77.94 739 ILE A C 1
ATOM 5807 O O . ILE A 1 739 ? 21.802 18.251 18.505 1.00 77.94 739 ILE A O 1
ATOM 5811 N N . ASP A 1 740 ? 22.897 18.235 20.453 1.00 76.38 740 ASP A N 1
ATOM 5812 C CA . ASP A 1 740 ? 23.854 19.275 20.083 1.00 76.38 740 ASP A CA 1
ATOM 5813 C C . ASP A 1 740 ? 25.100 18.589 19.518 1.00 76.38 740 ASP A C 1
ATOM 5815 O O . ASP A 1 740 ? 25.931 18.052 20.260 1.00 76.38 740 ASP A O 1
ATOM 5819 N N . GLU A 1 741 ? 25.206 18.564 18.190 1.00 71.31 741 GLU A N 1
ATOM 5820 C CA . GLU A 1 741 ? 26.293 17.877 17.495 1.00 71.31 741 GLU A CA 1
ATOM 5821 C C . GLU A 1 741 ? 27.655 18.568 17.665 1.00 71.31 741 GLU A C 1
ATOM 5823 O O . GLU A 1 741 ? 28.681 17.880 17.697 1.00 71.31 741 GLU A O 1
ATOM 5828 N N . ILE A 1 742 ? 27.689 19.895 17.864 1.00 71.81 742 ILE A N 1
ATOM 5829 C CA . ILE A 1 742 ? 28.932 20.643 18.132 1.00 71.81 742 ILE A CA 1
ATOM 5830 C C . ILE A 1 742 ? 29.512 20.203 19.471 1.00 71.81 742 ILE A C 1
ATOM 5832 O O . ILE A 1 742 ? 30.697 19.883 19.586 1.00 71.81 742 ILE A O 1
ATOM 5836 N N . GLN A 1 743 ? 28.676 20.222 20.507 1.00 74.12 743 GLN A N 1
ATOM 5837 C CA . GLN A 1 743 ? 29.105 19.940 21.872 1.00 74.12 743 GLN A CA 1
ATOM 5838 C C . GLN A 1 743 ? 29.066 18.447 22.205 1.00 74.12 743 GLN A C 1
ATOM 5840 O O . GLN A 1 743 ? 29.565 18.052 23.262 1.00 74.12 743 GLN A O 1
ATOM 5845 N N . ARG A 1 744 ? 28.494 17.629 21.309 1.00 74.88 744 ARG A N 1
ATOM 5846 C CA . ARG A 1 744 ? 28.261 16.187 21.464 1.00 74.88 744 ARG A CA 1
ATOM 5847 C C . ARG A 1 744 ? 27.498 15.878 22.748 1.00 74.88 744 ARG A C 1
ATOM 5849 O O . ARG A 1 744 ? 27.914 15.059 23.572 1.00 74.88 744 ARG A O 1
ATOM 5856 N N . ARG A 1 745 ? 26.372 16.570 22.903 1.00 77.88 745 ARG A N 1
ATOM 5857 C CA . ARG A 1 745 ? 25.475 16.478 24.059 1.00 77.88 745 ARG A CA 1
ATOM 5858 C C . ARG A 1 745 ? 24.087 16.047 23.623 1.00 77.88 745 ARG A C 1
ATOM 5860 O O . ARG A 1 745 ? 23.622 16.450 22.563 1.00 77.88 745 ARG A O 1
ATOM 5867 N N . ALA A 1 746 ? 23.446 15.259 24.470 1.00 81.44 746 ALA A N 1
ATOM 5868 C CA . ALA A 1 746 ? 22.069 14.825 24.321 1.00 81.44 746 ALA A CA 1
ATOM 5869 C C . ALA A 1 746 ? 21.218 15.461 25.423 1.00 81.44 746 ALA A C 1
ATOM 5871 O O . ALA A 1 746 ? 21.549 15.353 26.604 1.00 81.44 746 ALA A O 1
ATOM 5872 N N . TYR A 1 747 ? 20.127 16.108 25.029 1.00 84.56 747 TYR A N 1
ATOM 5873 C CA . TYR A 1 747 ? 19.135 16.707 25.915 1.00 84.56 747 TYR A CA 1
ATOM 5874 C C . TYR A 1 747 ? 17.872 15.855 25.895 1.00 84.56 747 TYR A C 1
ATOM 5876 O O . TYR A 1 747 ? 17.105 15.905 24.937 1.00 84.56 747 TYR A O 1
ATOM 5884 N N . GLN A 1 748 ? 17.680 15.052 26.936 1.00 87.75 748 GLN A N 1
ATOM 5885 C CA . GLN A 1 748 ? 16.563 14.115 27.053 1.00 87.75 748 GLN A CA 1
ATOM 5886 C C . GLN A 1 748 ? 15.412 14.788 27.796 1.00 87.75 748 GLN A C 1
ATOM 5888 O O . GLN A 1 748 ? 15.615 15.285 28.905 1.00 87.75 748 GLN A O 1
ATOM 5893 N N . GLY A 1 749 ? 14.223 14.806 27.200 1.00 88.31 749 GLY A N 1
ATOM 5894 C CA . GLY A 1 749 ? 13.013 15.301 27.846 1.00 88.31 749 GLY A CA 1
ATOM 5895 C C . GLY A 1 749 ? 12.592 14.374 28.984 1.00 88.31 749 GLY A C 1
ATOM 5896 O O . GLY A 1 749 ? 12.451 13.172 28.792 1.00 88.31 749 GLY A O 1
ATOM 5897 N N . GLU A 1 750 ? 12.387 14.927 30.173 1.00 89.75 750 GLU A N 1
ATOM 5898 C CA . GLU A 1 750 ? 11.839 14.193 31.321 1.00 89.75 750 GLU A CA 1
ATOM 5899 C C . GLU A 1 750 ? 10.379 14.570 31.537 1.00 89.75 750 GLU A C 1
ATOM 5901 O O . GLU A 1 750 ? 9.533 13.704 31.738 1.00 89.75 750 GLU A O 1
ATOM 5906 N N . LYS A 1 751 ? 10.069 15.869 31.450 1.00 92.12 751 LYS A N 1
ATOM 5907 C CA . LYS A 1 751 ? 8.700 16.373 31.562 1.00 92.12 751 LYS A CA 1
ATOM 5908 C C . LYS A 1 751 ? 8.424 17.415 30.507 1.00 92.12 751 LYS A C 1
ATOM 5910 O O . LYS A 1 751 ? 9.242 18.302 30.283 1.00 92.12 751 LYS A O 1
ATOM 5915 N N . MET A 1 752 ? 7.256 17.345 29.888 1.00 93.06 752 MET A N 1
ATOM 5916 C CA . MET A 1 752 ? 6.829 18.334 28.898 1.00 93.06 752 MET A CA 1
ATOM 5917 C C . MET A 1 752 ? 5.358 18.670 29.126 1.00 93.06 752 MET A C 1
ATOM 5919 O O . MET A 1 752 ? 4.535 17.772 29.276 1.00 93.06 752 MET A O 1
ATOM 5923 N N . GLU A 1 753 ? 5.024 19.956 29.171 1.00 94.88 753 GLU A N 1
ATOM 5924 C CA . GLU A 1 753 ? 3.653 20.453 29.297 1.00 94.88 753 GLU A CA 1
ATOM 5925 C C . GLU A 1 753 ? 3.266 21.204 28.025 1.00 94.88 753 GLU A C 1
ATOM 5927 O O . GLU A 1 753 ? 3.865 22.228 27.687 1.00 94.88 753 GLU A O 1
ATOM 5932 N N . PHE A 1 754 ? 2.232 20.711 27.351 1.00 95.44 754 PHE A N 1
ATOM 5933 C CA . PHE A 1 754 ? 1.598 21.359 26.212 1.00 95.44 754 PHE A CA 1
ATOM 5934 C C . PHE A 1 754 ? 0.295 22.024 26.633 1.00 95.44 754 PHE A C 1
ATOM 5936 O O . PHE A 1 754 ? -0.450 21.490 27.460 1.00 95.44 754 PHE A O 1
ATOM 5943 N N . ARG A 1 755 ? 0.005 23.175 26.025 1.00 95.38 755 ARG A N 1
ATOM 5944 C CA . ARG A 1 755 ? -1.272 23.878 26.174 1.00 95.38 755 ARG A CA 1
ATOM 5945 C C . ARG A 1 755 ? -1.958 23.991 24.832 1.00 95.38 755 ARG A C 1
ATOM 5947 O O . ARG A 1 755 ? -1.406 24.587 23.909 1.00 95.38 755 ARG A O 1
ATOM 5954 N N . LEU A 1 756 ? -3.157 23.430 24.752 1.00 94.88 756 LEU A N 1
ATOM 5955 C CA . LEU A 1 756 ? -4.037 23.542 23.602 1.00 94.88 756 LEU A CA 1
ATOM 5956 C C . LEU A 1 756 ? -5.189 24.479 23.955 1.00 94.88 756 LEU A C 1
ATOM 5958 O O . LEU A 1 756 ? -6.041 24.152 24.779 1.00 94.88 756 LEU A O 1
ATOM 5962 N N . LYS A 1 757 ? -5.216 25.641 23.308 1.00 93.19 757 LYS A N 1
ATOM 5963 C CA . LYS A 1 757 ? -6.360 26.549 23.330 1.00 93.19 757 LYS A CA 1
ATOM 5964 C C . LYS A 1 757 ? -7.363 26.108 22.281 1.00 93.19 757 LYS A C 1
ATOM 5966 O O . LYS A 1 757 ? -6.996 25.821 21.138 1.00 93.19 757 LYS A O 1
ATOM 5971 N N . THR A 1 758 ? -8.622 26.103 22.674 1.00 93.56 758 THR A N 1
ATOM 5972 C CA . THR A 1 758 ? -9.757 25.690 21.855 1.00 93.56 758 THR A CA 1
ATOM 5973 C C . THR A 1 758 ? -10.826 26.772 21.877 1.00 93.56 758 THR A C 1
ATOM 5975 O O . THR A 1 758 ? -10.736 27.744 22.624 1.00 93.56 758 THR A O 1
ATOM 5978 N N . GLY A 1 759 ? -11.824 26.641 21.017 1.00 92.00 759 GLY A N 1
ATOM 5979 C CA . GLY A 1 759 ? -12.981 27.523 20.997 1.00 92.00 759 GLY A CA 1
ATOM 5980 C C . GLY A 1 759 ? -14.133 26.881 20.234 1.00 92.00 759 GLY A C 1
ATOM 5981 O O . GLY A 1 759 ? -13.988 25.764 19.737 1.00 92.00 759 GLY A O 1
ATOM 5982 N N . PRO A 1 760 ? -15.285 27.559 20.115 1.00 92.75 760 PRO A N 1
ATOM 5983 C CA . PRO A 1 760 ? -16.405 27.039 19.343 1.00 92.75 760 PRO A CA 1
ATOM 5984 C C . PRO A 1 760 ? -16.015 26.916 17.865 1.00 92.75 760 PRO A C 1
ATOM 5986 O O . PRO A 1 760 ? -15.624 27.900 17.236 1.00 92.75 760 PRO A O 1
ATOM 5989 N N . GLY A 1 761 ? -16.139 25.717 17.306 1.00 91.50 761 GLY A N 1
ATOM 5990 C CA . GLY A 1 761 ? -15.911 25.454 15.893 1.00 91.50 761 GLY A CA 1
ATOM 5991 C C . GLY A 1 761 ? -17.176 25.614 15.055 1.00 91.50 761 GLY A C 1
ATOM 5992 O O . GLY A 1 761 ? -18.303 25.492 15.545 1.00 91.50 761 GLY A O 1
ATOM 5993 N N . LYS A 1 762 ? -16.997 25.898 13.764 1.00 92.50 762 LYS A N 1
ATOM 5994 C CA . LYS A 1 762 ? -18.072 25.907 12.770 1.00 92.50 762 LYS A CA 1
ATOM 5995 C C . LYS A 1 762 ? -17.627 25.187 11.499 1.00 92.50 762 LYS A C 1
ATOM 5997 O O . LYS A 1 762 ? -16.461 25.307 11.116 1.00 92.50 762 LYS A O 1
ATOM 6002 N N . PRO A 1 763 ? -18.544 24.478 10.817 1.00 92.94 763 PRO A N 1
ATOM 6003 C CA . PRO A 1 763 ? -18.249 23.934 9.507 1.00 92.94 763 PRO A CA 1
ATOM 6004 C C . PRO A 1 763 ? -18.082 25.079 8.504 1.00 92.94 763 PRO A C 1
ATOM 6006 O O . PRO A 1 763 ? -18.928 25.968 8.409 1.00 92.94 763 PRO A O 1
ATOM 6009 N N . LEU A 1 764 ? -17.003 25.024 7.738 1.00 93.81 764 LEU A N 1
ATOM 6010 C CA . LEU A 1 764 ? -16.741 25.868 6.587 1.00 93.81 764 LEU A CA 1
ATOM 6011 C C . LEU A 1 764 ? -16.774 24.977 5.350 1.00 93.81 764 LEU A C 1
ATOM 6013 O O . LEU A 1 764 ? -16.075 23.970 5.285 1.00 93.81 764 LEU A O 1
ATOM 6017 N N . THR A 1 765 ? -17.623 25.316 4.389 1.00 95.94 765 THR A N 1
ATOM 6018 C CA . THR A 1 765 ? -17.820 24.512 3.176 1.00 95.94 765 THR A CA 1
ATOM 6019 C C . THR A 1 765 ? -17.663 25.387 1.956 1.00 95.94 765 THR A C 1
ATOM 6021 O O . THR A 1 765 ? -17.887 26.597 2.021 1.00 95.94 765 THR A O 1
ATOM 6024 N N . GLY A 1 766 ? -17.303 24.781 0.838 1.00 95.62 766 GLY A N 1
ATOM 6025 C CA . GLY A 1 766 ? -17.201 25.501 -0.414 1.00 95.62 766 GLY A CA 1
ATOM 6026 C C . GLY A 1 766 ? -16.769 24.611 -1.557 1.00 95.62 766 GLY A C 1
ATOM 6027 O O . GLY A 1 766 ? -16.625 23.398 -1.402 1.00 95.62 766 GLY A O 1
ATOM 6028 N N . THR A 1 767 ? -16.562 25.242 -2.700 1.00 95.25 767 THR A N 1
ATOM 6029 C CA . THR A 1 767 ? -15.989 24.637 -3.896 1.00 95.25 767 THR A CA 1
ATOM 6030 C C . THR A 1 767 ? -14.752 25.411 -4.307 1.00 95.25 767 THR A C 1
ATOM 6032 O O . THR A 1 767 ? -14.730 26.641 -4.246 1.00 95.25 767 THR A O 1
ATOM 6035 N N . VAL A 1 768 ? -13.723 24.689 -4.735 1.00 92.94 768 VAL A N 1
ATOM 6036 C CA . VAL A 1 768 ? -12.538 25.262 -5.362 1.00 92.94 768 VAL A CA 1
ATOM 6037 C C . VAL A 1 768 ? -12.504 24.830 -6.816 1.00 92.94 768 VAL A C 1
ATOM 6039 O O . VAL A 1 768 ? -12.610 23.645 -7.141 1.00 92.94 768 VAL A O 1
ATOM 6042 N N . VAL A 1 769 ? -12.350 25.810 -7.695 1.00 90.06 769 VAL A N 1
ATOM 6043 C CA . VAL A 1 769 ? -12.257 25.610 -9.137 1.00 90.06 769 VAL A CA 1
ATOM 6044 C C . VAL A 1 769 ? -10.954 26.215 -9.623 1.00 90.06 769 VAL A C 1
ATOM 6046 O O . VAL A 1 769 ? -10.567 27.323 -9.237 1.00 90.06 769 VAL A O 1
ATOM 6049 N N . HIS A 1 770 ? -10.268 25.477 -10.487 1.00 83.94 770 HIS A N 1
ATOM 6050 C CA . HIS A 1 770 ? -9.135 26.021 -11.209 1.00 83.94 770 HIS A CA 1
ATOM 6051 C C . HIS A 1 770 ? -9.637 26.944 -12.328 1.00 83.94 770 HIS A C 1
ATOM 6053 O O . HIS A 1 770 ? -10.716 26.737 -12.879 1.00 83.94 770 HIS A O 1
ATOM 6059 N N . ASP A 1 771 ? -8.849 27.947 -12.711 1.00 78.62 771 ASP A N 1
ATOM 6060 C CA . ASP A 1 771 ? -9.159 28.866 -13.818 1.00 78.62 771 ASP A CA 1
ATOM 6061 C C . ASP A 1 771 ? -9.467 28.151 -15.158 1.00 78.62 771 ASP A C 1
ATOM 6063 O O . ASP A 1 771 ? -10.216 28.667 -15.981 1.00 78.62 771 ASP A O 1
ATOM 6067 N N . SER A 1 772 ? -8.979 26.920 -15.376 1.00 72.69 772 SER A N 1
ATOM 6068 C CA . SER A 1 772 ? -9.387 26.090 -16.531 1.00 72.69 772 SER A CA 1
ATOM 6069 C C . SER A 1 772 ? -10.867 25.669 -16.520 1.00 72.69 772 SER A C 1
ATOM 6071 O O . SER A 1 772 ? -11.347 25.143 -17.522 1.00 72.69 772 SER A O 1
ATOM 6073 N N . GLY A 1 773 ? -11.589 25.876 -15.416 1.00 74.56 773 GLY A N 1
ATOM 6074 C CA . GLY A 1 773 ? -12.927 25.335 -15.178 1.00 74.56 773 GLY A CA 1
ATOM 6075 C C . GLY A 1 773 ? -12.922 23.891 -14.666 1.00 74.56 773 GLY A C 1
ATOM 6076 O O . GLY A 1 773 ? -13.989 23.321 -14.448 1.00 74.56 773 GLY A O 1
ATOM 6077 N N . GLU A 1 774 ? -11.743 23.295 -14.466 1.00 79.38 774 GLU A N 1
ATOM 6078 C CA . GLU A 1 774 ? -11.600 21.962 -13.879 1.00 79.38 774 GLU A CA 1
ATOM 6079 C C . GLU A 1 774 ? -11.879 22.002 -12.373 1.00 79.38 774 GLU A C 1
ATOM 6081 O O . GLU A 1 774 ? -11.447 22.913 -11.657 1.00 79.38 774 GLU A O 1
ATOM 6086 N N . ALA A 1 775 ? -12.602 20.987 -11.897 1.00 80.94 775 ALA A N 1
ATOM 6087 C CA . ALA A 1 775 ? -12.841 20.778 -10.478 1.00 80.94 775 ALA A CA 1
ATOM 6088 C C . ALA A 1 775 ? -11.507 20.643 -9.729 1.00 80.94 775 ALA A C 1
ATOM 6090 O O . ALA A 1 775 ? -10.618 19.909 -10.158 1.00 80.94 775 ALA A O 1
ATOM 6091 N N . GLY A 1 776 ? -11.377 21.327 -8.593 1.00 75.81 776 GLY A N 1
ATOM 6092 C CA . GLY A 1 776 ? -10.157 21.366 -7.789 1.00 75.81 776 GLY A CA 1
ATOM 6093 C C . GLY A 1 776 ? -9.843 20.087 -7.009 1.00 75.81 776 GLY A C 1
ATOM 6094 O O . GLY A 1 776 ? -9.307 20.187 -5.914 1.00 75.81 776 GLY A O 1
ATOM 6095 N N . SER A 1 777 ? -10.166 18.893 -7.515 1.00 80.88 777 SER A N 1
ATOM 6096 C CA . SER A 1 777 ? -9.987 17.625 -6.786 1.00 80.88 777 SER A CA 1
ATOM 6097 C C . SER A 1 777 ? -8.532 17.311 -6.426 1.00 80.88 777 SER A C 1
ATOM 6099 O O . SER A 1 777 ? -8.274 16.511 -5.544 1.00 80.88 777 SER A O 1
ATOM 6101 N N . PHE A 1 778 ? -7.567 17.964 -7.073 1.00 83.88 778 PHE A N 1
ATOM 6102 C CA . PHE A 1 778 ? -6.129 17.882 -6.797 1.00 83.88 778 PHE A CA 1
ATOM 6103 C C . PHE A 1 778 ? -5.642 18.947 -5.791 1.00 83.88 778 PHE A C 1
ATOM 6105 O O . PHE A 1 778 ? -4.438 19.172 -5.654 1.00 83.88 778 PHE A O 1
ATOM 6112 N N . LEU A 1 779 ? -6.548 19.633 -5.088 1.00 90.19 779 LEU A N 1
ATOM 6113 C CA . LEU A 1 779 ? -6.209 20.719 -4.167 1.00 90.19 779 LEU A CA 1
ATOM 6114 C C . LEU A 1 779 ? -6.421 20.342 -2.699 1.00 90.19 779 LEU A C 1
ATOM 6116 O O . LEU A 1 779 ? -7.394 19.687 -2.323 1.00 90.19 779 LEU A O 1
ATOM 6120 N N . LEU A 1 780 ? -5.511 20.849 -1.873 1.00 91.88 780 LEU A N 1
ATOM 6121 C CA . LEU A 1 780 ? -5.567 20.886 -0.423 1.00 91.88 780 LEU A CA 1
ATOM 6122 C C . LEU A 1 780 ? -6.013 22.281 0.010 1.00 91.88 780 LEU A C 1
ATOM 6124 O O . LEU A 1 780 ? -5.335 23.274 -0.264 1.00 91.88 780 LEU A O 1
ATOM 6128 N N . VAL A 1 781 ? -7.135 22.356 0.713 1.00 94.12 781 VAL A N 1
ATOM 6129 C CA . VAL A 1 781 ? -7.666 23.587 1.297 1.00 94.12 781 VAL A CA 1
ATOM 6130 C C . VAL A 1 781 ? -7.212 23.685 2.748 1.00 94.12 781 VAL A C 1
ATOM 6132 O O . VAL A 1 781 ? -7.317 22.730 3.512 1.00 94.12 781 VAL A O 1
ATOM 6135 N N . GLN A 1 782 ? -6.702 24.846 3.143 1.00 93.38 782 GLN A N 1
ATOM 6136 C CA . GLN A 1 782 ? -6.180 25.108 4.482 1.00 93.38 782 GLN A CA 1
ATOM 6137 C C . GLN A 1 782 ? -6.890 26.318 5.091 1.00 93.38 782 GLN A C 1
ATOM 6139 O O . GLN A 1 782 ? -6.948 27.386 4.475 1.00 93.38 782 GLN A O 1
ATOM 6144 N N . ALA A 1 783 ? -7.368 26.170 6.325 1.00 92.38 783 ALA A N 1
ATOM 6145 C CA . ALA A 1 783 ? -7.790 27.282 7.170 1.00 92.38 783 ALA A CA 1
ATOM 6146 C C . ALA A 1 783 ? -6.593 27.769 7.999 1.00 92.38 783 ALA A C 1
ATOM 6148 O O . ALA A 1 783 ? -6.043 27.019 8.806 1.00 92.38 783 ALA A O 1
ATOM 6149 N N . VAL A 1 784 ? -6.187 29.023 7.810 1.00 88.88 784 VAL A N 1
ATOM 6150 C CA . VAL A 1 784 ? -4.989 29.614 8.424 1.00 88.88 784 VAL A CA 1
ATOM 6151 C C . VAL A 1 784 ? -5.312 30.913 9.162 1.00 88.88 784 VAL A C 1
ATOM 6153 O O . VAL A 1 784 ? -6.214 31.656 8.773 1.00 88.88 784 VAL A O 1
ATOM 6156 N N . GLY A 1 785 ? -4.549 31.215 10.213 1.00 81.62 785 GLY A N 1
ATOM 6157 C CA . GLY A 1 785 ? -4.708 32.450 10.988 1.00 81.62 785 GLY A CA 1
ATOM 6158 C C . GLY A 1 785 ? -4.138 33.710 10.323 1.00 81.62 785 GLY A C 1
ATOM 6159 O O . GLY A 1 785 ? -3.239 33.655 9.475 1.00 81.62 785 GLY A O 1
ATOM 6160 N N . GLN A 1 786 ? -4.634 34.872 10.757 1.00 67.31 786 GLN A N 1
ATOM 6161 C CA . GLN A 1 786 ? -4.208 36.209 10.331 1.00 67.31 786 GLN A CA 1
ATOM 6162 C C . GLN A 1 786 ? -2.835 36.623 10.911 1.00 67.31 786 GLN A C 1
ATOM 6164 O O . GLN A 1 786 ? -2.727 37.601 11.642 1.00 67.31 786 GLN A O 1
ATOM 6169 N N . GLU A 1 787 ? -1.738 35.945 10.568 1.00 59.34 787 GLU A N 1
ATOM 6170 C CA . GLU A 1 787 ? -0.396 36.513 10.804 1.00 59.34 787 GLU A CA 1
ATOM 6171 C C . GLU A 1 787 ? 0.156 37.199 9.545 1.00 59.34 787 GLU A C 1
ATOM 6173 O O . GLU A 1 787 ? 0.183 36.636 8.447 1.00 59.34 787 GLU A O 1
ATOM 6178 N N . ARG A 1 788 ? 0.615 38.450 9.683 1.00 43.91 788 ARG A N 1
ATOM 6179 C CA . ARG A 1 788 ? 1.285 39.210 8.614 1.00 43.91 788 ARG A CA 1
ATOM 6180 C C . ARG A 1 788 ? 2.735 38.722 8.452 1.00 43.91 788 ARG A C 1
ATOM 6182 O O . ARG A 1 788 ? 3.623 39.212 9.139 1.00 43.91 788 ARG A O 1
ATOM 6189 N N . GLY A 1 789 ? 2.968 37.776 7.542 1.00 49.75 789 GLY A N 1
ATOM 6190 C CA . GLY A 1 789 ? 4.298 37.307 7.127 1.00 49.75 789 GLY A CA 1
ATOM 6191 C C . GLY A 1 789 ? 4.226 36.004 6.319 1.00 49.75 789 GLY A C 1
ATOM 6192 O O . GLY A 1 789 ? 3.298 35.224 6.514 1.00 49.75 789 GLY A O 1
ATOM 6193 N N . GLU A 1 790 ? 5.176 35.783 5.403 1.00 44.12 790 GLU A N 1
ATOM 6194 C CA . GLU A 1 790 ? 5.233 34.596 4.522 1.00 44.12 790 GLU A CA 1
ATOM 6195 C C . GLU A 1 790 ? 5.746 33.322 5.223 1.00 44.12 790 GLU A C 1
ATOM 6197 O O . GLU A 1 790 ? 5.571 32.227 4.698 1.00 44.12 790 GLU A O 1
ATOM 6202 N N . GLN A 1 791 ? 6.335 33.431 6.421 1.00 44.12 791 GLN A N 1
ATOM 6203 C CA . GLN A 1 791 ? 6.867 32.287 7.169 1.00 44.12 791 GLN A CA 1
ATOM 6204 C C . GLN A 1 791 ? 6.029 31.975 8.421 1.00 44.12 791 GLN A C 1
ATOM 6206 O O . GLN A 1 791 ? 5.934 32.796 9.336 1.00 44.12 791 GLN A O 1
ATOM 6211 N N . GLY A 1 792 ? 5.471 30.757 8.467 1.00 52.00 792 GLY A N 1
ATOM 6212 C CA . GLY A 1 792 ? 5.011 30.104 9.699 1.00 52.00 792 GLY A CA 1
ATOM 6213 C C . GLY A 1 792 ? 3.590 30.424 10.173 1.00 52.00 792 GLY A C 1
ATOM 6214 O O . GLY A 1 792 ? 3.397 30.636 11.368 1.00 52.00 792 GLY A O 1
ATOM 6215 N N . ARG A 1 793 ? 2.586 30.439 9.284 1.00 65.06 793 ARG A N 1
ATOM 6216 C CA . ARG A 1 793 ? 1.176 30.454 9.719 1.00 65.06 793 ARG A CA 1
ATOM 6217 C C . ARG A 1 793 ? 0.774 29.059 10.198 1.00 65.06 793 ARG A C 1
ATOM 6219 O O . ARG A 1 793 ? 0.813 28.115 9.414 1.00 65.06 793 ARG A O 1
ATOM 6226 N N . ASN A 1 794 ? 0.367 28.937 11.460 1.00 71.44 794 ASN A N 1
ATOM 6227 C CA . ASN A 1 794 ? -0.226 27.691 11.944 1.00 71.44 794 ASN A CA 1
ATOM 6228 C C . ASN A 1 794 ? -1.534 27.439 11.184 1.00 71.44 794 ASN A C 1
ATOM 6230 O O . ASN A 1 794 ? -2.328 28.362 10.967 1.00 71.44 794 ASN A O 1
ATOM 6234 N N . THR A 1 795 ? -1.726 26.196 10.759 1.00 84.44 795 THR A N 1
ATOM 6235 C CA . THR A 1 795 ? -2.942 25.775 10.065 1.00 84.44 795 THR A CA 1
ATOM 6236 C C . THR A 1 795 ? -3.901 25.196 11.094 1.00 84.44 795 THR A C 1
ATOM 6238 O O . THR A 1 795 ? -3.518 24.333 11.874 1.00 84.44 795 THR A O 1
ATOM 6241 N N . PHE A 1 796 ? -5.132 25.703 11.129 1.00 88.19 796 PHE A N 1
ATOM 6242 C CA . PHE A 1 796 ? -6.147 25.263 12.088 1.00 88.19 796 PHE A CA 1
ATOM 6243 C C . PHE A 1 796 ? -6.854 23.992 11.629 1.00 88.19 796 PHE A C 1
ATOM 6245 O O . PHE A 1 796 ? -7.206 23.158 12.454 1.00 88.19 796 PHE A O 1
ATOM 6252 N N . ALA A 1 797 ? -7.074 23.867 10.319 1.00 91.38 797 ALA A N 1
ATOM 6253 C CA . ALA A 1 797 ? -7.705 22.716 9.691 1.00 91.38 797 ALA A CA 1
ATOM 6254 C C . ALA A 1 797 ? -7.250 22.584 8.233 1.00 91.38 797 ALA A C 1
ATOM 6256 O O . ALA A 1 797 ? -6.943 23.583 7.574 1.00 91.38 797 ALA A O 1
ATOM 6257 N N . GLN A 1 798 ? -7.232 21.350 7.738 1.00 93.44 798 GLN A N 1
ATOM 6258 C CA . GLN A 1 798 ? -6.866 20.995 6.368 1.00 93.44 798 GLN A CA 1
ATOM 6259 C C . GLN A 1 798 ? -7.945 20.086 5.790 1.00 93.44 798 GLN A C 1
ATOM 6261 O O . GLN A 1 798 ? -8.505 19.275 6.522 1.00 93.44 798 GLN A O 1
ATOM 6266 N N . ALA A 1 799 ? -8.240 20.240 4.502 1.00 93.69 799 ALA A N 1
ATOM 6267 C CA . ALA A 1 799 ? -9.193 19.395 3.809 1.00 93.69 799 ALA A CA 1
ATOM 6268 C C . ALA A 1 799 ? -8.756 19.120 2.374 1.00 93.69 799 ALA A C 1
ATOM 6270 O O . ALA A 1 799 ? -8.388 20.045 1.647 1.00 93.69 799 ALA A O 1
ATOM 6271 N N . VAL A 1 800 ? -8.842 17.865 1.954 1.00 92.69 800 VAL A N 1
ATOM 6272 C CA . VAL A 1 800 ? -8.758 17.498 0.544 1.00 92.69 800 VAL A CA 1
ATOM 6273 C C . VAL A 1 800 ? -10.092 17.756 -0.148 1.00 92.69 800 VAL A C 1
ATOM 6275 O O . VAL A 1 800 ? -11.169 17.586 0.430 1.00 92.69 800 VAL A O 1
ATOM 6278 N N . CYS A 1 801 ? -10.025 18.191 -1.400 1.00 91.62 801 CYS A N 1
ATOM 6279 C CA . CYS A 1 801 ? -11.223 18.376 -2.206 1.00 91.62 801 CYS A CA 1
ATOM 6280 C C . CYS A 1 801 ? -11.734 17.039 -2.752 1.00 91.62 801 CYS A C 1
ATOM 6282 O O . CYS A 1 801 ? -10.946 16.175 -3.136 1.00 91.62 801 CYS A O 1
ATOM 6284 N N . ASP A 1 802 ? -13.053 16.895 -2.863 1.00 88.31 802 ASP A N 1
ATOM 6285 C CA . ASP A 1 802 ? -13.657 15.786 -3.598 1.00 88.31 802 ASP A CA 1
ATOM 6286 C C . ASP A 1 802 ? -13.483 15.950 -5.125 1.00 88.31 802 ASP A C 1
ATOM 6288 O O . ASP A 1 802 ? -12.979 16.956 -5.635 1.00 88.31 802 ASP A O 1
ATOM 6292 N N . ARG A 1 803 ? -13.971 14.975 -5.902 1.00 83.56 803 ARG A N 1
ATOM 6293 C CA . ARG A 1 803 ? -13.911 14.989 -7.379 1.00 83.56 803 ARG A CA 1
ATOM 6294 C C . ARG A 1 803 ? -14.650 16.159 -8.047 1.00 83.56 803 ARG A C 1
ATOM 6296 O O . ARG A 1 803 ? -14.467 16.388 -9.239 1.00 83.56 803 ARG A O 1
ATOM 6303 N N . LYS A 1 804 ? -15.509 16.871 -7.318 1.00 88.25 804 LYS A N 1
ATOM 6304 C CA . LYS A 1 804 ? -16.229 18.069 -7.775 1.00 88.25 804 LYS A CA 1
ATOM 6305 C C . LYS A 1 804 ? -15.566 19.359 -7.277 1.00 88.25 804 LYS A C 1
ATOM 6307 O O . LYS A 1 804 ? -16.087 20.438 -7.545 1.00 88.25 804 LYS A O 1
ATOM 6312 N N . GLY A 1 805 ? -14.423 19.262 -6.593 1.00 90.94 805 GLY A N 1
ATOM 6313 C CA . GLY A 1 805 ? -13.725 20.393 -5.991 1.00 90.94 805 GLY A CA 1
ATOM 6314 C C . GLY A 1 805 ? -14.361 20.865 -4.683 1.00 90.94 805 GLY A C 1
ATOM 6315 O O . GLY A 1 805 ? -14.018 21.944 -4.208 1.00 90.94 805 GLY A O 1
ATOM 6316 N N . ALA A 1 806 ? -15.312 20.120 -4.114 1.00 93.88 806 ALA A N 1
ATOM 6317 C CA . ALA A 1 806 ? -15.961 20.494 -2.867 1.00 93.88 806 ALA A CA 1
ATOM 6318 C C . ALA A 1 806 ? -15.062 20.174 -1.669 1.00 93.88 806 ALA A C 1
ATOM 6320 O O . ALA A 1 806 ? -14.404 19.137 -1.637 1.00 93.88 806 ALA A O 1
ATOM 6321 N N . PHE A 1 807 ? -15.070 21.048 -0.665 1.00 95.12 807 PHE A N 1
ATOM 6322 C CA . PHE A 1 807 ? -14.344 20.855 0.587 1.00 95.12 807 PHE A CA 1
ATOM 6323 C C . PHE A 1 807 ? -15.245 21.120 1.794 1.00 95.12 807 PHE A C 1
ATOM 6325 O O . PHE A 1 807 ? -16.236 21.858 1.728 1.00 95.12 807 PHE A O 1
ATOM 6332 N N . LYS A 1 808 ? -14.870 20.530 2.931 1.00 94.69 808 LYS A N 1
ATOM 6333 C CA . LYS A 1 808 ? -15.478 20.788 4.238 1.00 94.69 808 LYS A CA 1
ATOM 6334 C C . LYS A 1 808 ? -14.378 20.816 5.291 1.00 94.69 808 LYS A C 1
ATOM 6336 O O . LYS A 1 808 ? -13.655 19.845 5.443 1.00 94.69 808 LYS A O 1
ATOM 6341 N N . LEU A 1 809 ? -14.290 21.921 6.016 1.00 93.19 809 LEU A N 1
ATOM 6342 C CA . LEU A 1 809 ? -13.385 22.139 7.139 1.00 93.19 809 LEU A CA 1
ATOM 6343 C C . LEU A 1 809 ? -14.213 22.357 8.405 1.00 93.19 809 LEU A C 1
ATOM 6345 O O . LEU A 1 809 ? -15.326 22.878 8.333 1.00 93.19 809 LEU A O 1
ATOM 6349 N N . PHE A 1 810 ? -13.666 22.024 9.569 1.00 92.25 810 PHE A N 1
ATOM 6350 C CA . PHE A 1 810 ? -14.229 22.427 10.857 1.00 92.25 810 PHE A CA 1
ATOM 6351 C C . PHE A 1 810 ? -13.170 23.211 11.632 1.00 92.25 810 PHE A C 1
ATOM 6353 O O . PHE A 1 810 ? -12.135 22.665 12.003 1.00 92.25 810 PHE A O 1
ATOM 6360 N N . CYS A 1 811 ? -13.392 24.511 11.831 1.00 90.81 811 CYS A N 1
ATOM 6361 C CA . CYS A 1 811 ? -12.418 25.393 12.479 1.00 90.81 811 CYS A CA 1
ATOM 6362 C C . CYS A 1 811 ? -13.097 26.524 13.267 1.00 90.81 811 CYS A C 1
ATOM 6364 O O . CYS A 1 811 ? -14.300 26.763 13.128 1.00 90.81 811 CYS A O 1
ATOM 6366 N N . GLY A 1 812 ? -12.330 27.220 14.111 1.00 85.44 812 GLY A N 1
ATOM 6367 C CA . GLY A 1 812 ? -12.808 28.406 14.830 1.00 85.44 812 GLY A CA 1
ATOM 6368 C C . GLY A 1 812 ? -13.128 29.575 13.878 1.00 85.44 812 GLY A C 1
ATOM 6369 O O . GLY A 1 812 ? -12.495 29.676 12.829 1.00 85.44 812 GLY A O 1
ATOM 6370 N N . PRO A 1 813 ? -14.099 30.454 14.195 1.00 75.19 813 PRO A N 1
ATOM 6371 C CA . PRO A 1 813 ? -14.576 31.481 13.264 1.00 75.19 813 PRO A CA 1
ATOM 6372 C C . PRO A 1 813 ? -13.803 32.812 13.269 1.00 75.19 813 PRO A C 1
ATOM 6374 O O . PRO A 1 813 ? -14.084 33.665 12.429 1.00 75.19 813 PRO A O 1
ATOM 6377 N N . GLU A 1 814 ? -12.886 33.038 14.211 1.00 72.94 814 GLU A N 1
ATOM 6378 C CA . GLU A 1 814 ? -12.226 34.341 14.390 1.00 72.94 814 GLU A CA 1
ATOM 6379 C C . GLU A 1 814 ? -10.969 34.474 13.510 1.00 72.94 814 GLU A C 1
ATOM 6381 O O . GLU A 1 814 ? -10.069 33.641 13.576 1.00 72.94 814 GLU A O 1
ATOM 6386 N N . ASP A 1 815 ? -10.920 35.525 12.678 1.00 74.56 815 ASP A N 1
ATOM 6387 C CA . ASP A 1 815 ? -9.767 35.938 11.855 1.00 74.56 815 ASP A CA 1
ATOM 6388 C C . ASP A 1 815 ? -9.116 34.828 10.993 1.00 74.56 815 ASP A C 1
ATOM 6390 O O . ASP A 1 815 ? -7.893 34.775 10.811 1.00 74.56 815 ASP A O 1
ATOM 6394 N N . VAL A 1 816 ? -9.948 33.951 10.413 1.00 86.56 816 VAL A N 1
ATOM 6395 C CA . VAL A 1 816 ? -9.521 32.856 9.524 1.00 86.56 816 VAL A CA 1
ATOM 6396 C C . VAL A 1 816 ? -9.488 33.281 8.056 1.00 86.56 816 VAL A C 1
ATOM 6398 O O . VAL A 1 816 ? -10.434 33.866 7.523 1.00 86.56 816 VAL A O 1
ATOM 6401 N N . PHE A 1 817 ? -8.406 32.904 7.378 1.00 91.19 817 PHE A N 1
ATOM 6402 C CA . PHE A 1 817 ? -8.296 32.917 5.925 1.00 91.19 817 PHE A CA 1
ATOM 6403 C C . PHE A 1 817 ? -8.267 31.489 5.398 1.00 91.19 817 PHE A C 1
ATOM 6405 O O . PHE A 1 817 ? -7.676 30.600 6.005 1.00 91.19 817 PHE A O 1
ATOM 6412 N N . VAL A 1 818 ? -8.855 31.289 4.230 1.00 93.00 818 VAL A N 1
ATOM 6413 C CA . VAL A 1 818 ? -8.773 30.049 3.471 1.00 93.00 818 VAL A CA 1
ATOM 6414 C C . VAL A 1 818 ? -7.774 30.238 2.343 1.00 93.00 818 VAL A C 1
ATOM 6416 O O . VAL A 1 818 ? -7.802 31.245 1.638 1.00 93.00 818 VAL A O 1
ATOM 6419 N N . THR A 1 819 ? -6.876 29.279 2.177 1.00 92.38 819 THR A N 1
ATOM 6420 C CA . THR A 1 819 ? -5.977 29.176 1.024 1.00 92.38 819 THR A CA 1
ATOM 6421 C C . THR A 1 819 ? -6.093 27.779 0.449 1.00 92.38 819 THR A C 1
ATOM 6423 O O . THR A 1 819 ? -6.470 26.845 1.152 1.00 92.38 819 THR A O 1
ATOM 6426 N N . ALA A 1 820 ? -5.745 27.632 -0.820 1.00 91.50 820 ALA A N 1
ATOM 6427 C CA . ALA A 1 820 ? -5.619 26.332 -1.450 1.00 91.50 820 ALA A CA 1
ATOM 6428 C C . ALA A 1 820 ? -4.249 26.210 -2.119 1.00 91.50 820 ALA A C 1
ATOM 6430 O O . ALA A 1 820 ? -3.701 27.195 -2.623 1.00 91.50 820 ALA A O 1
ATOM 6431 N N . GLU A 1 821 ? -3.695 25.009 -2.090 1.00 88.31 821 GLU A N 1
ATOM 6432 C CA . GLU A 1 821 ? -2.487 24.622 -2.812 1.00 88.31 821 GLU A CA 1
ATOM 6433 C C . GLU A 1 821 ? -2.662 23.206 -3.358 1.00 88.31 821 GLU A C 1
ATOM 6435 O O . GLU A 1 821 ? -3.604 22.511 -2.994 1.00 88.31 821 GLU A O 1
ATOM 6440 N N . GLU A 1 822 ? -1.795 22.771 -4.265 1.00 87.00 822 GLU A N 1
ATOM 6441 C CA . GLU A 1 822 ? -1.859 21.401 -4.774 1.00 87.00 822 GLU A CA 1
ATOM 6442 C C . GLU A 1 822 ? -1.620 20.412 -3.624 1.00 87.00 822 GLU A C 1
ATOM 6444 O O . GLU A 1 822 ? -0.611 20.516 -2.909 1.00 87.00 822 GLU A O 1
ATOM 6449 N N . GLN A 1 823 ? -2.538 19.459 -3.449 1.00 87.19 823 GLN A N 1
ATOM 6450 C CA . GLN A 1 823 ? -2.400 18.441 -2.415 1.00 87.19 823 GLN A CA 1
ATOM 6451 C C . GLN A 1 823 ? -1.197 17.536 -2.696 1.00 87.19 823 GLN A C 1
ATOM 6453 O O . GLN A 1 823 ? -0.681 17.464 -3.817 1.00 87.19 823 GLN A O 1
ATOM 6458 N N . PHE A 1 824 ? -0.720 16.857 -1.661 1.00 85.38 824 PHE A N 1
ATOM 6459 C CA . PHE A 1 824 ? 0.043 15.639 -1.879 1.00 85.38 824 PHE A CA 1
ATOM 6460 C C . PHE A 1 824 ? -0.930 14.555 -2.378 1.00 85.38 824 PHE A C 1
ATOM 6462 O O . PHE A 1 824 ? -2.108 14.608 -2.029 1.00 85.38 824 PHE A O 1
ATOM 6469 N N . PRO A 1 825 ? -0.476 13.612 -3.212 1.00 83.00 825 PRO A N 1
ATOM 6470 C CA . PRO A 1 825 ? -1.299 12.525 -3.747 1.00 83.00 825 PRO A CA 1
ATOM 6471 C C . PRO A 1 825 ? -1.832 11.618 -2.622 1.00 83.00 825 PRO A C 1
ATOM 6473 O O . PRO A 1 825 ? -1.208 10.623 -2.275 1.00 83.00 825 PRO A O 1
ATOM 6476 N N . LEU A 1 826 ? -2.944 12.013 -1.987 1.00 87.44 826 LEU A N 1
ATOM 6477 C CA . LEU A 1 826 ? -3.554 11.268 -0.885 1.00 87.44 826 LEU A CA 1
ATOM 6478 C C . LEU A 1 826 ? -4.467 10.164 -1.406 1.00 87.44 826 LEU A C 1
ATOM 6480 O O . LEU A 1 826 ? -4.350 9.036 -0.954 1.00 87.44 826 LEU A O 1
ATOM 6484 N N . TYR A 1 827 ? -5.369 10.492 -2.335 1.00 86.62 827 TYR A N 1
ATOM 6485 C CA . TYR A 1 827 ? -6.346 9.563 -2.927 1.00 86.62 827 TYR A CA 1
ATOM 6486 C C . TYR A 1 827 ? -6.093 9.302 -4.421 1.00 86.62 827 TYR A C 1
ATOM 6488 O O . TYR A 1 827 ? -6.721 8.434 -5.025 1.00 86.62 827 TYR A O 1
ATOM 6496 N N . ASP A 1 828 ? -5.166 10.030 -5.037 1.00 84.88 828 ASP A N 1
ATOM 6497 C CA . ASP A 1 828 ? -4.778 9.891 -6.439 1.00 84.88 828 ASP A CA 1
ATOM 6498 C C . ASP A 1 828 ? -3.276 9.663 -6.543 1.00 84.88 828 ASP A C 1
ATOM 6500 O O . ASP A 1 828 ? -2.533 10.155 -5.711 1.00 84.88 828 ASP A O 1
ATOM 6504 N N . LEU A 1 829 ? -2.825 8.955 -7.583 1.00 85.56 829 LEU A N 1
ATOM 6505 C CA . LEU A 1 829 ? -1.394 8.851 -7.901 1.00 85.56 829 LEU A CA 1
ATOM 6506 C C . LEU A 1 829 ? -0.809 10.222 -8.269 1.00 85.56 829 LEU A C 1
ATOM 6508 O O . LEU A 1 829 ? -1.555 11.163 -8.547 1.00 85.56 829 LEU A O 1
ATOM 6512 N N . LEU A 1 830 ? 0.523 10.319 -8.337 1.00 81.75 830 LEU A N 1
ATOM 6513 C CA . LEU A 1 830 ? 1.209 11.558 -8.701 1.00 81.75 830 LEU A CA 1
ATOM 6514 C C . LEU A 1 830 ? 0.752 12.057 -10.085 1.00 81.75 830 LEU A C 1
ATOM 6516 O O . LEU A 1 830 ? 1.107 11.507 -11.129 1.00 81.75 830 LEU A O 1
ATOM 6520 N N . GLY A 1 831 ? -0.079 13.098 -10.071 1.00 77.94 831 GLY A N 1
ATOM 6521 C CA . GLY A 1 831 ? -0.717 13.654 -11.255 1.00 77.94 831 GLY A CA 1
ATOM 6522 C C . GLY A 1 831 ? 0.143 14.678 -12.001 1.00 77.94 831 GLY A C 1
ATOM 6523 O O . GLY A 1 831 ? 1.291 14.950 -11.631 1.00 77.94 831 GLY A O 1
ATOM 6524 N N . PRO A 1 832 ? -0.409 15.258 -13.080 1.00 84.81 832 PRO A N 1
ATOM 6525 C CA . PRO A 1 832 ? 0.133 16.472 -13.667 1.00 84.81 832 PRO A CA 1
ATOM 6526 C C . PRO A 1 832 ? 0.260 17.575 -12.610 1.00 84.81 832 PRO A C 1
ATOM 6528 O O . PRO A 1 832 ? -0.589 17.707 -11.737 1.00 84.81 832 PRO A O 1
ATOM 6531 N N . PHE A 1 833 ? 1.317 18.370 -12.708 1.00 86.81 833 PHE A N 1
ATOM 6532 C CA . PHE A 1 833 ? 1.561 19.515 -11.856 1.00 86.81 833 PHE A CA 1
ATOM 6533 C C . PHE A 1 833 ? 0.666 20.675 -12.294 1.00 86.81 833 PHE A C 1
ATOM 6535 O O . PHE A 1 833 ? 0.773 21.159 -13.427 1.00 86.81 833 PHE A O 1
ATOM 6542 N N . HIS A 1 834 ? -0.179 21.158 -11.385 1.00 86.19 834 HIS A N 1
ATOM 6543 C CA . HIS A 1 834 ? -1.111 22.251 -11.657 1.00 86.19 834 HIS A CA 1
ATOM 6544 C C . HIS A 1 834 ? -0.637 23.563 -11.002 1.00 86.19 834 HIS A C 1
ATOM 6546 O O . HIS A 1 834 ? -0.805 23.762 -9.795 1.00 86.19 834 HIS A O 1
ATOM 6552 N N . PRO A 1 835 ? -0.056 24.510 -11.770 1.00 82.75 835 PRO A N 1
ATOM 6553 C CA . PRO A 1 835 ? 0.502 25.741 -11.220 1.00 82.75 835 PRO A CA 1
ATOM 6554 C C . PRO A 1 835 ? -0.584 26.723 -10.757 1.00 82.75 835 PRO A C 1
ATOM 6556 O O . PRO A 1 835 ? -1.026 27.598 -11.506 1.00 82.75 835 PRO A O 1
ATOM 6559 N N . VAL A 1 836 ? -0.949 26.644 -9.481 1.00 86.38 836 VAL A N 1
ATOM 6560 C CA . VAL A 1 836 ? -1.871 27.586 -8.834 1.00 86.38 836 VAL A CA 1
ATOM 6561 C C . VAL A 1 836 ? -1.126 28.733 -8.165 1.00 86.38 836 VAL A C 1
ATOM 6563 O O . VAL A 1 836 ? -0.041 28.552 -7.607 1.00 86.38 836 VAL A O 1
ATOM 6566 N N . LYS A 1 837 ? -1.677 29.944 -8.240 1.00 86.12 837 LYS A N 1
ATOM 6567 C CA . LYS A 1 837 ? -1.201 31.077 -7.447 1.00 86.12 837 LYS A CA 1
ATOM 6568 C C . LYS A 1 837 ? -1.792 30.948 -6.047 1.00 86.12 837 LYS A C 1
ATOM 6570 O O . LYS A 1 837 ? -3.002 30.806 -5.900 1.00 86.12 837 LYS A O 1
ATOM 6575 N N . ARG A 1 838 ? -0.953 31.030 -5.013 1.00 85.12 838 ARG A N 1
ATOM 6576 C CA . ARG A 1 838 ? -1.440 31.006 -3.629 1.00 85.12 838 ARG A CA 1
ATOM 6577 C C . ARG A 1 838 ? -2.208 32.292 -3.327 1.00 85.12 838 ARG A C 1
ATOM 6579 O O . ARG A 1 838 ? -1.660 33.389 -3.443 1.00 85.12 838 ARG A O 1
ATOM 6586 N N . GLU A 1 839 ? -3.468 32.149 -2.934 1.00 88.81 839 GLU A N 1
ATOM 6587 C CA . GLU A 1 839 ? -4.376 33.257 -2.634 1.00 88.81 839 GLU A CA 1
ATOM 6588 C C . GLU A 1 839 ? -5.068 33.026 -1.288 1.00 88.81 839 GLU A C 1
ATOM 6590 O O . GLU A 1 839 ? -5.339 31.892 -0.902 1.00 88.81 839 GLU A O 1
ATOM 6595 N N . PHE A 1 840 ? -5.322 34.114 -0.559 1.00 90.19 840 PHE A N 1
ATOM 6596 C CA . PHE A 1 840 ? -5.941 34.077 0.765 1.00 90.19 840 PHE A CA 1
ATOM 6597 C C . PHE A 1 840 ? -7.318 34.730 0.704 1.00 90.19 840 PHE A C 1
ATOM 6599 O O . PHE A 1 840 ? -7.437 35.930 0.451 1.00 90.19 840 PHE A O 1
ATOM 6606 N N . PHE A 1 841 ? -8.344 33.938 0.979 1.00 91.31 841 PHE A N 1
ATOM 6607 C CA . PHE A 1 841 ? -9.742 34.338 0.962 1.00 91.31 841 PHE A CA 1
ATOM 6608 C C . PHE A 1 841 ? -10.229 34.483 2.407 1.00 91.31 841 PHE A C 1
ATOM 6610 O O . PHE A 1 841 ? -10.033 33.558 3.192 1.00 91.31 841 PHE A O 1
ATOM 6617 N N . PRO A 1 842 ? -10.841 35.607 2.812 1.00 91.19 842 PRO A N 1
ATOM 6618 C CA . PRO A 1 842 ? -11.493 35.690 4.117 1.00 91.19 842 PRO A CA 1
ATOM 6619 C C . PRO A 1 842 ? -12.550 34.585 4.253 1.00 91.19 842 PRO A C 1
ATOM 6621 O O . PRO A 1 842 ? -13.343 34.392 3.330 1.00 91.19 842 PRO A O 1
ATOM 6624 N N . ALA A 1 843 ? -12.559 33.857 5.371 1.00 90.81 843 ALA A N 1
ATOM 6625 C CA . ALA A 1 843 ? -13.532 32.791 5.585 1.00 90.81 843 ALA A CA 1
ATOM 6626 C C . ALA A 1 843 ? -14.959 33.355 5.743 1.00 90.81 843 ALA A C 1
ATOM 6628 O O . ALA A 1 843 ? -15.188 34.268 6.539 1.00 90.81 843 ALA A O 1
ATOM 6629 N N . ASP A 1 844 ? -15.927 32.785 5.019 1.00 91.00 844 ASP A N 1
ATOM 6630 C CA . ASP A 1 844 ? -17.358 33.066 5.186 1.00 91.00 844 ASP A CA 1
ATOM 6631 C C . ASP A 1 844 ? -18.055 31.827 5.762 1.00 91.00 844 ASP A C 1
ATOM 6633 O O . ASP A 1 844 ? -18.314 30.858 5.062 1.00 91.00 844 ASP A O 1
ATOM 6637 N N . PHE A 1 845 ? -18.364 31.852 7.059 1.00 89.94 845 PHE A N 1
ATOM 6638 C CA . PHE A 1 845 ? -19.065 30.752 7.735 1.00 89.94 845 PHE A CA 1
ATOM 6639 C C . PHE A 1 845 ? -20.592 30.804 7.562 1.00 89.94 845 PHE A C 1
ATOM 6641 O O . PHE A 1 845 ? -21.295 29.919 8.051 1.00 89.94 845 PHE A O 1
ATOM 6648 N N . ALA A 1 846 ? -21.135 31.855 6.938 1.00 89.38 846 ALA A N 1
ATOM 6649 C CA . ALA A 1 846 ? -22.571 32.002 6.716 1.00 89.38 846 ALA A CA 1
ATOM 6650 C C . ALA A 1 846 ? -23.017 31.428 5.363 1.00 89.38 846 ALA A C 1
ATOM 6652 O O . ALA A 1 846 ? -24.209 31.160 5.180 1.00 89.38 846 ALA A O 1
ATOM 6653 N N . ARG A 1 847 ? -22.096 31.266 4.407 1.00 91.88 847 ARG A N 1
ATOM 6654 C CA . ARG A 1 847 ? -22.370 30.786 3.046 1.00 91.88 847 ARG A CA 1
ATOM 6655 C C . ARG A 1 847 ? -21.280 29.829 2.580 1.00 91.88 847 ARG A C 1
ATOM 6657 O O . ARG A 1 847 ? -20.153 29.902 3.044 1.00 91.88 847 ARG A O 1
ATOM 6664 N N . ALA A 1 848 ? -21.617 28.954 1.636 1.00 93.00 848 ALA A N 1
ATOM 6665 C CA . ALA A 1 848 ? -20.602 28.153 0.964 1.00 93.00 848 ALA A CA 1
ATOM 6666 C C . ALA A 1 848 ? -19.652 29.076 0.180 1.00 93.00 848 ALA A C 1
ATOM 6668 O O . ALA A 1 848 ? -20.114 29.960 -0.547 1.00 93.00 848 ALA A O 1
ATOM 6669 N N . MET A 1 849 ? -18.346 28.882 0.348 1.00 94.69 849 MET A N 1
ATOM 6670 C CA . MET A 1 849 ? -17.325 29.640 -0.370 1.00 94.69 849 MET A CA 1
ATOM 6671 C C . MET A 1 849 ? -17.207 29.148 -1.812 1.00 94.69 849 MET A C 1
ATOM 6673 O O . MET A 1 849 ? -17.263 27.949 -2.068 1.00 94.69 849 MET A O 1
ATOM 6677 N N . ASP A 1 850 ? -16.994 30.071 -2.743 1.00 92.88 850 ASP A N 1
ATOM 6678 C CA . ASP A 1 850 ? -16.656 29.756 -4.129 1.00 92.88 850 ASP A CA 1
ATOM 6679 C C . ASP A 1 850 ? -15.280 30.352 -4.430 1.00 92.88 850 ASP A C 1
ATOM 6681 O O . ASP A 1 850 ? -15.107 31.574 -4.478 1.00 92.88 850 ASP A O 1
ATOM 6685 N N . MET A 1 851 ? -14.274 29.484 -4.506 1.00 93.00 851 MET A N 1
ATOM 6686 C CA . MET A 1 851 ? -12.875 29.862 -4.662 1.00 93.00 851 MET A CA 1
ATOM 6687 C C . MET A 1 851 ? -12.434 29.598 -6.097 1.00 93.00 851 MET A C 1
ATOM 6689 O O . MET A 1 851 ? -12.185 28.457 -6.485 1.00 93.00 851 MET A O 1
ATOM 6693 N N . GLN A 1 852 ? -12.275 30.667 -6.870 1.00 90.75 852 GLN A N 1
ATOM 6694 C CA . GLN A 1 852 ? -11.658 30.602 -8.189 1.00 90.75 852 GLN A CA 1
ATOM 6695 C C . GLN A 1 852 ? -10.175 30.952 -8.069 1.00 90.75 852 GLN A C 1
ATOM 6697 O O . GLN A 1 852 ? -9.829 32.100 -7.788 1.00 90.75 852 GLN A O 1
ATOM 6702 N N . LEU A 1 853 ? -9.301 29.963 -8.264 1.00 89.50 853 LEU A N 1
ATOM 6703 C CA . LEU A 1 853 ? -7.857 30.167 -8.153 1.00 89.50 853 LEU A CA 1
ATOM 6704 C C . LEU A 1 853 ? -7.269 30.700 -9.454 1.00 89.50 853 LEU A C 1
ATOM 6706 O O . LEU A 1 853 ? -7.458 30.113 -10.522 1.00 89.50 853 LEU A O 1
ATOM 6710 N N . ALA A 1 854 ? -6.490 31.776 -9.354 1.00 86.69 854 ALA A N 1
ATOM 6711 C CA . ALA A 1 854 ? -5.723 32.278 -10.484 1.00 86.69 854 ALA A CA 1
ATOM 6712 C C . ALA A 1 854 ? -4.532 31.360 -10.819 1.00 86.69 854 ALA A C 1
ATOM 6714 O O . ALA A 1 854 ? -3.871 30.805 -9.935 1.00 86.69 854 ALA A O 1
ATOM 6715 N N . ARG A 1 855 ? -4.189 31.264 -12.109 1.00 84.19 855 ARG A N 1
ATOM 6716 C CA . ARG A 1 855 ? -2.952 30.600 -12.546 1.00 84.19 855 ARG A CA 1
ATOM 6717 C C . ARG A 1 855 ? -1.723 31.334 -12.024 1.00 84.19 855 ARG A C 1
ATOM 6719 O O . ARG A 1 855 ? -1.668 32.569 -12.003 1.00 84.19 855 ARG A O 1
ATOM 6726 N N . SER A 1 856 ? -0.702 30.564 -11.665 1.00 86.94 856 SER A N 1
ATOM 6727 C CA . SER A 1 856 ? 0.627 31.123 -11.436 1.00 86.94 856 SER A CA 1
ATOM 6728 C C . SER A 1 856 ? 1.187 31.724 -12.726 1.00 86.94 856 SER A C 1
ATOM 6730 O O . SER A 1 856 ? 0.920 31.246 -13.830 1.00 86.94 856 SER A O 1
ATOM 6732 N N . ARG A 1 857 ? 1.976 32.795 -12.588 1.00 86.75 857 ARG A N 1
ATOM 6733 C CA . ARG A 1 857 ? 2.690 33.379 -13.728 1.00 86.75 857 ARG A CA 1
ATOM 6734 C C . ARG A 1 857 ? 3.704 32.371 -14.259 1.00 86.75 857 ARG A C 1
ATOM 6736 O O . ARG A 1 857 ? 4.383 31.708 -13.475 1.00 86.75 857 ARG A O 1
ATOM 6743 N N . THR A 1 858 ? 3.817 32.298 -15.578 1.00 91.62 858 THR A N 1
ATOM 6744 C CA . THR A 1 858 ? 4.743 31.395 -16.258 1.00 91.62 858 THR A CA 1
ATOM 6745 C C . THR A 1 858 ? 5.875 32.162 -16.936 1.00 91.62 858 THR A C 1
ATOM 6747 O O . THR A 1 858 ? 5.739 33.340 -17.277 1.00 91.62 858 THR A O 1
ATOM 6750 N N . GLY A 1 859 ? 7.020 31.505 -17.074 1.00 93.69 859 GLY A N 1
ATOM 6751 C CA . GLY A 1 859 ? 8.038 31.804 -18.073 1.00 93.69 859 GLY A CA 1
ATOM 6752 C C . GLY A 1 859 ? 7.921 30.829 -19.249 1.00 93.69 859 GLY A C 1
ATOM 6753 O O . GLY A 1 859 ? 7.214 29.820 -19.173 1.00 93.69 859 GLY A O 1
ATOM 6754 N N . ILE A 1 860 ? 8.607 31.129 -20.348 1.00 94.56 860 ILE A N 1
ATOM 6755 C CA . ILE A 1 860 ? 8.661 30.271 -21.536 1.00 94.56 860 ILE A CA 1
ATOM 6756 C C . ILE A 1 860 ? 10.062 29.676 -21.641 1.00 94.56 860 ILE A C 1
ATOM 6758 O O . ILE A 1 860 ? 11.044 30.407 -21.746 1.00 94.56 860 ILE A O 1
ATOM 6762 N N . LEU A 1 861 ? 10.152 28.349 -21.672 1.00 95.62 861 LEU A N 1
ATOM 6763 C CA . LEU A 1 861 ? 11.346 27.636 -22.108 1.00 95.62 861 LEU A CA 1
ATOM 6764 C C . LEU A 1 861 ? 11.207 27.338 -23.603 1.00 95.62 861 LEU A C 1
ATOM 6766 O O . LEU A 1 861 ? 10.229 26.720 -24.025 1.00 95.62 861 LEU A O 1
ATOM 6770 N N . ARG A 1 862 ? 12.184 27.756 -24.407 1.00 96.31 862 ARG A N 1
ATOM 6771 C CA . ARG A 1 862 ? 12.335 27.350 -25.809 1.00 96.31 862 ARG A CA 1
ATOM 6772 C C . ARG A 1 862 ? 13.666 26.644 -25.975 1.00 96.31 862 ARG A C 1
ATOM 6774 O O . ARG A 1 862 ? 14.712 27.210 -25.668 1.00 96.31 862 ARG A O 1
ATOM 6781 N N . GLY A 1 863 ? 13.633 25.429 -26.494 1.00 95.69 863 GLY A N 1
ATOM 6782 C CA . GLY A 1 863 ? 14.832 24.629 -26.681 1.00 95.69 863 GLY A CA 1
ATOM 6783 C C . GLY A 1 863 ? 15.051 24.215 -28.124 1.00 95.69 863 GLY A C 1
ATOM 6784 O O . GLY A 1 863 ? 14.131 24.269 -28.942 1.00 95.69 863 GLY A O 1
ATOM 6785 N N . ARG A 1 864 ? 16.276 23.782 -28.429 1.00 97.12 864 ARG A N 1
ATOM 6786 C CA . ARG A 1 864 ? 16.568 22.933 -29.591 1.00 97.12 864 ARG A CA 1
ATOM 6787 C C . ARG A 1 864 ? 17.325 21.689 -29.169 1.00 97.12 864 ARG A C 1
ATOM 6789 O O . ARG A 1 864 ? 18.281 21.814 -28.407 1.00 97.12 864 ARG A O 1
ATOM 6796 N N . VAL A 1 865 ? 16.945 20.532 -29.697 1.00 96.88 865 VAL A N 1
ATOM 6797 C CA . VAL A 1 865 ? 17.680 19.278 -29.551 1.00 96.88 865 VAL A CA 1
ATOM 6798 C C . VAL A 1 865 ? 18.550 19.067 -30.788 1.00 96.88 865 VAL A C 1
ATOM 6800 O O . VAL A 1 865 ? 18.044 19.020 -31.907 1.00 96.88 865 VAL A O 1
ATOM 6803 N N . LEU A 1 866 ? 19.865 18.990 -30.593 1.00 96.88 866 LEU A N 1
ATOM 6804 C CA . LEU A 1 866 ? 20.857 18.867 -31.660 1.00 96.88 866 LEU A CA 1
ATOM 6805 C C . LEU A 1 866 ? 21.724 17.620 -31.471 1.00 96.88 866 LEU A C 1
ATOM 6807 O O . LEU A 1 866 ? 21.971 17.164 -30.356 1.00 96.88 866 LEU A O 1
ATOM 6811 N N . ASP A 1 867 ? 22.257 17.108 -32.569 1.00 94.94 867 ASP A N 1
ATOM 6812 C CA . ASP A 1 867 ? 23.265 16.057 -32.575 1.00 94.94 867 ASP A CA 1
ATOM 6813 C C . ASP A 1 867 ? 24.614 16.630 -32.125 1.00 94.94 867 ASP A C 1
ATOM 6815 O O . ASP A 1 867 ? 25.139 17.552 -32.754 1.00 94.94 867 ASP A O 1
ATOM 6819 N N . THR A 1 868 ? 25.204 16.099 -31.047 1.00 94.81 868 THR A N 1
ATOM 6820 C CA . THR A 1 868 ? 26.483 16.622 -30.536 1.00 94.81 868 THR A CA 1
ATOM 6821 C C . THR A 1 868 ? 27.619 16.532 -31.568 1.00 94.81 868 THR A C 1
ATOM 6823 O O . THR A 1 868 ? 28.552 17.334 -31.521 1.00 94.81 868 THR A O 1
ATOM 6826 N N . LEU A 1 869 ? 27.579 15.564 -32.492 1.00 91.38 869 LEU A N 1
ATOM 6827 C CA . LEU A 1 869 ? 28.643 15.339 -33.471 1.00 91.38 869 LEU A CA 1
ATOM 6828 C C . LEU A 1 869 ? 28.517 16.256 -34.692 1.00 91.38 869 LEU A C 1
ATOM 6830 O O . LEU A 1 869 ? 29.526 16.793 -35.149 1.00 91.38 869 LEU A O 1
ATOM 6834 N N . THR A 1 870 ? 27.311 16.400 -35.246 1.00 92.94 870 THR A N 1
ATOM 6835 C CA . THR A 1 870 ? 27.095 17.164 -36.491 1.00 92.94 870 THR A CA 1
ATOM 6836 C C . THR A 1 870 ? 26.585 18.583 -36.255 1.00 92.94 870 THR A C 1
ATOM 6838 O O . THR A 1 870 ? 26.730 19.429 -37.134 1.00 92.94 870 THR A O 1
ATOM 6841 N N . GLY A 1 871 ? 26.005 18.863 -35.084 1.00 93.31 871 GLY A N 1
ATOM 6842 C CA . GLY A 1 871 ? 25.287 20.106 -34.796 1.00 93.31 871 GLY A CA 1
ATOM 6843 C C . GLY A 1 871 ? 23.949 20.229 -35.533 1.00 93.31 871 GLY A C 1
ATOM 6844 O O . GLY A 1 871 ? 23.309 21.277 -35.455 1.00 93.31 871 GLY A O 1
ATOM 6845 N N . GLU A 1 872 ? 23.532 19.188 -36.260 1.00 95.12 872 GLU A N 1
ATOM 6846 C CA . GLU A 1 872 ? 22.252 19.153 -36.966 1.00 95.12 872 GLU A CA 1
ATOM 6847 C C . GLU A 1 872 ? 21.095 18.990 -35.970 1.00 95.12 872 GLU A C 1
ATOM 6849 O O . GLU A 1 872 ? 21.272 18.343 -34.933 1.00 95.12 872 GLU A O 1
ATOM 6854 N N . PRO A 1 873 ? 19.908 19.544 -36.262 1.00 96.00 873 PRO A N 1
ATOM 6855 C CA . PRO A 1 873 ? 18.729 19.292 -35.449 1.00 96.00 873 PRO A CA 1
ATOM 6856 C C . PRO A 1 873 ? 18.306 17.825 -35.444 1.00 96.00 873 PRO A C 1
ATOM 6858 O O . PRO A 1 873 ? 18.444 17.132 -36.452 1.00 96.00 873 PRO A O 1
ATOM 6861 N N . ILE A 1 874 ? 17.770 17.376 -34.311 1.00 95.44 874 ILE A N 1
ATOM 6862 C CA . ILE A 1 874 ? 17.179 16.047 -34.160 1.00 95.44 874 ILE A CA 1
ATOM 6863 C C . ILE A 1 874 ? 15.658 16.205 -34.148 1.00 95.44 874 ILE A C 1
ATOM 6865 O O . ILE A 1 874 ? 15.087 16.647 -33.151 1.00 95.44 874 ILE A O 1
ATOM 6869 N N . GLU A 1 875 ? 15.030 15.856 -35.267 1.00 93.38 875 GLU A N 1
ATOM 6870 C CA . GLU A 1 875 ? 13.577 15.697 -35.380 1.00 93.38 875 GLU A CA 1
ATOM 6871 C C . GLU A 1 875 ? 13.098 14.527 -34.504 1.00 93.38 875 GLU A C 1
ATOM 6873 O O . GLU A 1 875 ? 13.844 13.570 -34.277 1.00 93.38 875 GLU A O 1
ATOM 6878 N N . ASP A 1 876 ? 11.875 14.628 -33.985 1.00 92.81 876 ASP A N 1
ATOM 6879 C CA . ASP A 1 876 ? 11.205 13.606 -33.171 1.00 92.81 876 ASP A CA 1
ATOM 6880 C C . ASP A 1 876 ? 11.901 13.259 -31.840 1.00 92.81 876 ASP A C 1
ATOM 6882 O O . ASP A 1 876 ? 11.624 12.234 -31.207 1.00 92.81 876 ASP A O 1
ATOM 6886 N N . ALA A 1 877 ? 12.805 14.122 -31.364 1.00 95.00 877 ALA A N 1
ATOM 6887 C CA . ALA A 1 877 ? 13.351 13.983 -30.020 1.00 95.00 877 ALA A CA 1
ATOM 6888 C C . ALA A 1 877 ? 12.236 14.173 -28.979 1.00 95.00 877 ALA A C 1
ATOM 6890 O O . ALA A 1 877 ? 11.563 15.204 -28.958 1.00 95.00 877 ALA A O 1
ATOM 6891 N N . LEU A 1 878 ? 12.071 13.193 -28.091 1.00 95.56 878 LEU A N 1
ATOM 6892 C CA . LEU A 1 878 ? 11.122 13.249 -26.985 1.00 95.56 878 LEU A CA 1
ATOM 6893 C C . LEU A 1 878 ? 11.755 14.023 -25.831 1.00 95.56 878 LEU A C 1
ATOM 6895 O O . LEU A 1 878 ? 12.801 13.620 -25.316 1.00 95.56 878 LEU A O 1
ATOM 6899 N N . VAL A 1 879 ? 11.108 15.109 -25.415 1.00 95.81 879 VAL A N 1
ATOM 6900 C CA . VAL A 1 879 ? 11.537 15.956 -24.302 1.00 95.81 879 VAL A CA 1
ATOM 6901 C C . VAL A 1 879 ? 10.479 15.922 -23.211 1.00 95.81 879 VAL A C 1
ATOM 6903 O O . VAL A 1 879 ? 9.314 16.212 -23.465 1.00 95.81 879 VAL A O 1
ATOM 6906 N N . ARG A 1 880 ? 10.881 15.596 -21.984 1.00 95.00 880 ARG A N 1
ATOM 6907 C CA . ARG A 1 880 ? 10.002 15.493 -20.816 1.00 95.00 880 ARG A CA 1
ATOM 6908 C C . ARG A 1 880 ? 10.452 16.433 -19.713 1.00 95.00 880 ARG A C 1
ATOM 6910 O O . ARG A 1 880 ? 11.650 16.583 -19.479 1.00 95.00 880 ARG A O 1
ATOM 6917 N N . VAL A 1 881 ? 9.496 17.050 -19.022 1.00 94.38 881 VAL A N 1
ATOM 6918 C CA . VAL A 1 881 ? 9.767 18.002 -17.940 1.00 94.38 881 VAL A CA 1
ATOM 6919 C C . VAL A 1 881 ? 9.025 17.605 -16.671 1.00 94.38 881 VAL A C 1
ATOM 6921 O O . VAL A 1 881 ? 7.810 17.401 -16.659 1.00 94.38 881 VAL A O 1
ATOM 6924 N N . TRP A 1 882 ? 9.776 17.568 -15.577 1.00 93.06 882 TRP A N 1
ATOM 6925 C CA . TRP A 1 882 ? 9.289 17.385 -14.217 1.00 93.06 882 TRP A CA 1
ATOM 6926 C C . TRP A 1 882 ? 9.591 18.628 -13.396 1.00 93.06 882 TRP A C 1
ATOM 6928 O O . TRP A 1 882 ? 10.634 19.264 -13.564 1.00 93.06 882 TRP A O 1
ATOM 6938 N N . ARG A 1 883 ? 8.698 18.964 -12.469 1.00 92.44 883 ARG A N 1
ATOM 6939 C CA . ARG A 1 883 ? 8.984 19.965 -11.446 1.00 92.44 883 ARG A CA 1
ATOM 6940 C C . ARG A 1 883 ? 9.743 19.295 -10.308 1.00 92.44 883 ARG A C 1
ATOM 6942 O O . ARG A 1 883 ? 9.313 18.247 -9.831 1.00 92.44 883 ARG A O 1
ATOM 6949 N N . GLY A 1 884 ? 10.861 19.873 -9.886 1.00 91.06 884 GLY A N 1
ATOM 6950 C CA . GLY A 1 884 ? 11.728 19.264 -8.880 1.00 91.06 884 GLY A CA 1
ATOM 6951 C C . GLY A 1 884 ? 13.201 19.586 -9.087 1.00 91.06 884 GLY A C 1
ATOM 6952 O O . GLY A 1 884 ? 13.561 20.440 -9.899 1.00 91.06 884 GLY A O 1
ATOM 6953 N N . LYS A 1 885 ? 14.064 18.887 -8.348 1.00 88.25 885 LYS A N 1
ATOM 6954 C CA . LYS A 1 885 ? 15.520 19.055 -8.430 1.00 88.25 885 LYS A CA 1
ATOM 6955 C C . LYS A 1 885 ? 16.272 17.768 -8.130 1.00 88.25 885 LYS A C 1
ATOM 6957 O O . LYS A 1 885 ? 15.683 16.773 -7.721 1.00 88.25 885 LYS A O 1
ATOM 6962 N N . LEU A 1 886 ? 17.581 17.811 -8.356 1.00 80.38 886 LEU A N 1
ATOM 6963 C CA . LEU A 1 886 ? 18.489 16.764 -7.910 1.00 80.38 886 LEU A CA 1
ATOM 6964 C C . LEU A 1 886 ? 18.843 16.985 -6.440 1.00 80.38 886 LEU A C 1
ATOM 6966 O O . LEU A 1 886 ? 19.137 18.111 -6.031 1.00 80.38 886 LEU A O 1
ATOM 6970 N N . ASP A 1 887 ? 18.848 15.910 -5.661 1.00 71.50 887 ASP A N 1
ATOM 6971 C CA . ASP A 1 887 ? 19.430 15.910 -4.327 1.00 71.50 887 ASP A CA 1
ATOM 6972 C C . ASP A 1 887 ? 20.973 16.042 -4.389 1.00 71.50 887 ASP A C 1
ATOM 6974 O O . ASP A 1 887 ? 21.580 15.940 -5.465 1.00 71.50 887 ASP A O 1
ATOM 6978 N N . PRO A 1 888 ? 21.659 16.239 -3.247 1.00 61.62 888 PRO A N 1
ATOM 6979 C CA . PRO A 1 888 ? 23.123 16.311 -3.200 1.00 61.62 888 PRO A CA 1
ATOM 6980 C C . PRO A 1 888 ? 23.870 15.061 -3.704 1.00 61.62 888 PRO A C 1
ATOM 6982 O O . PRO A 1 888 ? 25.093 15.105 -3.854 1.00 61.62 888 PRO A O 1
ATOM 6985 N N . CYS A 1 889 ? 23.177 13.943 -3.932 1.00 57.25 889 CYS A N 1
ATOM 6986 C CA . CYS A 1 889 ? 23.714 12.693 -4.467 1.00 57.25 889 CYS A CA 1
ATOM 6987 C C . CYS A 1 889 ? 23.293 12.397 -5.915 1.00 57.25 889 CYS A C 1
ATOM 6989 O O . CYS A 1 889 ? 23.710 11.366 -6.453 1.00 57.25 889 CYS A O 1
ATOM 6991 N N . GLY A 1 890 ? 22.538 13.293 -6.554 1.00 66.31 890 GLY A N 1
ATOM 6992 C CA . GLY A 1 890 ? 22.072 13.156 -7.929 1.00 66.31 890 GLY A CA 1
ATOM 6993 C C . GLY A 1 890 ? 20.795 12.329 -8.099 1.00 66.31 890 GLY A C 1
ATOM 6994 O O . GLY A 1 890 ? 20.534 11.887 -9.213 1.00 66.31 890 GLY A O 1
ATOM 6995 N N . TYR A 1 891 ? 20.013 12.099 -7.042 1.00 73.62 891 TYR A N 1
ATOM 6996 C CA . TYR A 1 891 ? 18.673 11.516 -7.148 1.00 73.62 891 TYR A CA 1
ATOM 6997 C C . TYR A 1 891 ? 17.618 12.572 -7.439 1.00 73.62 891 TYR A C 1
ATOM 6999 O O . TYR A 1 891 ? 17.700 13.695 -6.948 1.00 73.62 891 TYR A O 1
ATOM 7007 N N . TYR A 1 892 ? 16.597 12.197 -8.203 1.00 78.62 892 TYR A N 1
ATOM 7008 C CA . TYR A 1 892 ? 15.461 13.071 -8.461 1.00 78.62 892 TYR A CA 1
ATOM 7009 C C . TYR A 1 892 ? 14.594 13.191 -7.222 1.00 78.62 892 TYR A C 1
ATOM 7011 O O . TYR A 1 892 ? 14.243 12.198 -6.591 1.00 78.62 892 TYR A O 1
ATOM 7019 N N . VAL A 1 893 ? 14.221 14.426 -6.926 1.00 83.44 893 VAL A N 1
ATOM 7020 C CA . VAL A 1 893 ? 13.200 14.748 -5.947 1.00 83.44 893 VAL A CA 1
ATOM 7021 C C . VAL A 1 893 ? 12.120 15.517 -6.695 1.00 83.44 893 VAL A C 1
ATOM 7023 O O . VAL A 1 893 ? 12.313 16.688 -7.047 1.00 83.44 893 VAL A O 1
ATOM 7026 N N . ARG A 1 894 ? 11.033 14.819 -7.041 1.00 85.06 894 ARG A N 1
ATOM 7027 C CA . ARG A 1 894 ? 9.996 15.320 -7.948 1.00 85.06 894 ARG A CA 1
ATOM 7028 C C . ARG A 1 894 ? 8.765 15.774 -7.172 1.00 85.06 894 ARG A C 1
ATOM 7030 O O . ARG A 1 894 ? 8.239 15.083 -6.305 1.00 85.06 894 ARG A O 1
ATOM 7037 N N . GLU A 1 895 ? 8.294 16.957 -7.538 1.00 86.81 895 GLU A N 1
ATOM 7038 C CA . GLU A 1 895 ? 7.038 17.522 -7.053 1.00 86.81 895 GLU A CA 1
ATOM 7039 C C . GLU A 1 895 ? 5.853 17.055 -7.904 1.00 86.81 895 GLU A C 1
ATOM 7041 O O . GLU A 1 895 ? 4.784 16.786 -7.366 1.00 86.81 895 GLU A O 1
ATOM 7046 N N . GLY A 1 896 ? 6.032 16.966 -9.226 1.00 88.19 896 GLY A N 1
ATOM 7047 C CA . GLY A 1 896 ? 4.963 16.575 -10.140 1.00 88.19 896 GLY A CA 1
ATOM 7048 C C . GLY A 1 896 ? 5.368 16.596 -11.613 1.00 88.19 896 GLY A C 1
ATOM 7049 O O . GLY A 1 896 ? 6.364 17.215 -12.010 1.00 88.19 896 GLY A O 1
ATOM 7050 N N . TRP A 1 897 ? 4.578 15.897 -12.427 1.00 90.38 897 TRP A N 1
ATOM 7051 C CA . TRP A 1 897 ? 4.763 15.788 -13.875 1.00 90.38 897 TRP A CA 1
ATOM 7052 C C . TRP A 1 897 ? 4.307 17.060 -14.589 1.00 90.38 897 TRP A C 1
ATOM 7054 O O . TRP A 1 897 ? 3.153 17.434 -14.448 1.00 90.38 897 TRP A O 1
ATOM 7064 N N . VAL A 1 898 ? 5.137 17.711 -15.406 1.00 92.25 898 VAL A N 1
ATOM 7065 C CA . VAL A 1 898 ? 4.707 18.949 -16.083 1.00 92.25 898 VAL A CA 1
ATOM 7066 C C . VAL A 1 898 ? 4.167 18.673 -17.479 1.00 92.25 898 VAL A C 1
ATOM 7068 O O . VAL A 1 898 ? 3.079 19.133 -17.818 1.00 92.25 898 VAL A O 1
ATOM 7071 N N . GLY A 1 899 ? 4.911 17.928 -18.294 1.00 92.62 899 GLY A N 1
ATOM 7072 C CA . GLY A 1 899 ? 4.518 17.666 -19.673 1.00 92.62 899 GLY A CA 1
ATOM 7073 C C . GLY A 1 899 ? 5.647 17.123 -20.536 1.00 92.62 899 GLY A C 1
ATOM 7074 O O . GLY A 1 899 ? 6.808 17.074 -20.124 1.00 92.62 899 GLY A O 1
ATOM 7075 N N . GLU A 1 900 ? 5.279 16.733 -21.752 1.00 95.00 900 GLU A N 1
ATOM 7076 C CA . GLU A 1 900 ? 6.195 16.280 -22.792 1.00 95.00 900 GLU A CA 1
ATOM 7077 C C . GLU A 1 900 ? 5.942 17.018 -24.103 1.00 95.00 900 GLU A C 1
ATOM 7079 O O . GLU A 1 900 ? 4.830 17.469 -24.365 1.00 95.00 900 GLU A O 1
ATOM 7084 N N . GLU A 1 901 ? 6.991 17.140 -24.906 1.00 95.94 901 GLU A N 1
ATOM 7085 C CA . GLU A 1 901 ? 6.974 17.722 -26.245 1.00 95.94 901 GLU A CA 1
ATOM 7086 C C . GLU A 1 901 ? 7.827 16.853 -27.172 1.00 95.94 901 GLU A C 1
ATOM 7088 O O . GLU A 1 901 ? 8.833 16.271 -26.750 1.00 95.94 901 GLU A O 1
ATOM 7093 N N . ILE A 1 902 ? 7.436 16.796 -28.443 1.00 95.56 902 ILE A N 1
ATOM 7094 C CA . ILE A 1 902 ? 8.212 16.155 -29.506 1.00 95.56 902 ILE A CA 1
ATOM 7095 C C . ILE A 1 902 ? 8.865 17.263 -30.326 1.00 95.56 902 ILE A C 1
ATOM 7097 O O . ILE A 1 902 ? 8.193 18.187 -30.786 1.00 95.56 902 ILE A O 1
ATOM 7101 N N . ALA A 1 903 ? 10.184 17.191 -30.479 1.00 95.56 903 ALA A N 1
ATOM 7102 C CA . ALA A 1 903 ? 10.939 18.191 -31.212 1.00 95.56 903 ALA A CA 1
ATOM 7103 C C . ALA A 1 903 ? 10.551 18.211 -32.702 1.00 95.56 903 ALA A C 1
ATOM 7105 O O . ALA A 1 903 ? 10.466 17.163 -33.339 1.00 95.56 903 ALA A O 1
ATOM 7106 N N . ASP A 1 904 ? 10.347 19.407 -33.261 1.00 96.06 904 ASP A N 1
ATOM 7107 C CA . ASP A 1 904 ? 9.984 19.574 -34.675 1.00 96.06 904 ASP A CA 1
ATOM 7108 C C . ASP A 1 904 ? 11.146 19.251 -35.643 1.00 96.06 904 ASP A C 1
ATOM 7110 O O . ASP A 1 904 ? 12.254 18.904 -35.237 1.00 96.06 904 ASP A O 1
ATOM 7114 N N . THR A 1 905 ? 10.931 19.433 -36.951 1.00 94.75 905 THR A N 1
ATOM 7115 C CA . THR A 1 905 ? 11.957 19.239 -37.999 1.00 94.75 905 THR A CA 1
ATOM 7116 C C . THR A 1 905 ? 13.217 20.103 -37.820 1.00 94.75 905 THR A C 1
ATOM 7118 O O . THR A 1 905 ? 14.262 19.823 -38.400 1.00 94.75 905 THR A O 1
ATOM 7121 N N . GLU A 1 906 ? 13.134 21.202 -37.060 1.00 95.81 906 GLU A N 1
ATOM 7122 C CA . GLU A 1 906 ? 14.273 22.051 -36.689 1.00 95.81 906 GLU A CA 1
ATOM 7123 C C . GLU A 1 906 ? 14.804 21.737 -35.276 1.00 95.81 906 GLU A C 1
ATOM 7125 O O . GLU A 1 906 ? 15.597 22.510 -34.717 1.00 95.81 906 GLU A O 1
ATOM 7130 N N . GLY A 1 907 ? 14.380 20.609 -34.701 1.00 95.25 907 GLY A N 1
ATOM 7131 C CA . GLY A 1 907 ? 14.712 20.137 -33.365 1.00 95.25 907 GLY A CA 1
ATOM 7132 C C . GLY A 1 907 ? 14.128 21.002 -32.251 1.00 95.25 907 GLY A C 1
ATOM 7133 O O . GLY A 1 907 ? 14.601 20.919 -31.120 1.00 95.25 907 GLY A O 1
ATOM 7134 N N . LYS A 1 908 ? 13.173 21.894 -32.530 1.00 97.62 908 LYS A N 1
ATOM 7135 C CA . LYS A 1 908 ? 12.668 22.860 -31.546 1.00 97.62 908 LYS A CA 1
ATOM 7136 C C . LYS A 1 908 ? 11.596 22.250 -30.656 1.00 97.62 908 LYS A C 1
ATOM 7138 O O . LYS A 1 908 ? 10.741 21.512 -31.127 1.00 97.62 908 LYS A O 1
ATOM 7143 N N . PHE A 1 909 ? 11.581 22.676 -29.397 1.00 96.69 909 PHE A N 1
ATOM 7144 C CA . PHE A 1 909 ? 10.502 22.403 -28.446 1.00 96.69 909 PHE A CA 1
ATOM 7145 C C . PHE A 1 909 ? 10.206 23.639 -27.590 1.00 96.69 909 PHE A C 1
ATOM 7147 O O . PHE A 1 909 ? 11.026 24.568 -27.515 1.00 96.69 909 PHE A O 1
ATOM 7154 N N . SER A 1 910 ? 9.049 23.674 -26.922 1.00 96.56 910 SER A N 1
ATOM 7155 C CA . SER A 1 910 ? 8.725 24.764 -26.002 1.00 96.56 910 SER A CA 1
ATOM 7156 C C . SER A 1 910 ? 7.799 24.346 -24.868 1.00 96.56 910 SER A C 1
ATOM 7158 O O . SER A 1 910 ? 6.823 23.652 -25.093 1.00 96.56 910 SER A O 1
ATOM 7160 N N . PHE A 1 911 ? 8.064 24.855 -23.665 1.00 95.88 911 PHE A N 1
ATOM 7161 C CA . PHE A 1 911 ? 7.194 24.689 -22.505 1.00 95.88 911 PHE A CA 1
ATOM 7162 C C . PHE A 1 911 ? 6.837 26.046 -21.895 1.00 95.88 911 PHE A C 1
ATOM 7164 O O . PHE A 1 911 ? 7.682 26.937 -21.799 1.00 95.88 911 PHE A O 1
ATOM 7171 N N . SER A 1 912 ? 5.599 26.185 -21.421 1.00 93.81 912 SER A N 1
ATOM 7172 C CA . SER A 1 912 ? 5.183 27.289 -20.549 1.00 93.81 912 SER A CA 1
ATOM 7173 C C . SER A 1 912 ? 5.209 26.804 -19.102 1.00 93.81 912 SER A C 1
ATOM 7175 O O . SER A 1 912 ? 4.322 26.064 -18.682 1.00 93.81 912 SER A O 1
ATOM 7177 N N . LEU A 1 913 ? 6.217 27.223 -18.340 1.00 93.62 913 LEU A N 1
ATOM 7178 C CA . LEU A 1 913 ? 6.525 26.696 -17.009 1.00 93.62 913 LEU A CA 1
ATOM 7179 C C . LEU A 1 913 ? 6.280 27.762 -15.943 1.00 93.62 913 LEU A C 1
ATOM 7181 O O . LEU A 1 913 ? 6.658 28.916 -16.119 1.00 93.62 913 LEU A O 1
ATOM 7185 N N . ALA A 1 914 ? 5.663 27.400 -14.819 1.00 91.44 914 ALA A N 1
ATOM 7186 C CA . ALA A 1 914 ? 5.562 28.310 -13.677 1.00 91.44 914 ALA A CA 1
ATOM 7187 C C . ALA A 1 914 ? 6.945 28.599 -13.075 1.00 91.44 914 ALA A C 1
ATOM 7189 O O . ALA A 1 914 ? 7.895 27.855 -13.303 1.00 91.44 914 ALA A O 1
ATOM 7190 N N . GLU A 1 915 ? 7.066 29.642 -12.263 1.00 91.38 915 GLU A N 1
ATOM 7191 C CA . GLU A 1 915 ? 8.310 29.892 -11.531 1.00 91.38 915 GLU A CA 1
ATOM 7192 C C . GLU A 1 915 ? 8.701 28.687 -10.651 1.00 91.38 915 GLU A C 1
ATOM 7194 O O . GLU A 1 915 ? 7.848 28.126 -9.946 1.00 91.38 915 GLU A O 1
ATOM 7199 N N . GLY A 1 916 ? 9.969 28.265 -10.713 1.00 91.31 916 GLY A N 1
ATOM 7200 C CA . GLY A 1 916 ? 10.484 27.141 -9.924 1.00 91.31 916 GLY A CA 1
ATOM 7201 C C . GLY A 1 916 ? 11.689 26.409 -10.520 1.00 91.31 916 GLY A C 1
ATOM 7202 O O . GLY A 1 916 ? 12.252 26.816 -11.537 1.00 91.31 916 GLY A O 1
ATOM 7203 N N . GLU A 1 917 ? 12.070 25.318 -9.853 1.00 92.56 917 GLU A N 1
ATOM 7204 C CA . GLU A 1 917 ? 13.122 24.381 -10.267 1.00 92.56 917 GLU A CA 1
ATOM 7205 C C . GLU A 1 917 ? 12.518 23.204 -11.048 1.00 92.56 917 GLU A C 1
ATOM 7207 O O . GLU A 1 917 ? 11.455 22.683 -10.692 1.00 92.56 917 GLU A O 1
ATOM 7212 N N . TYR A 1 918 ? 13.196 22.804 -12.123 1.00 93.75 918 TYR A N 1
ATOM 7213 C CA . TYR A 1 918 ? 12.743 21.773 -13.049 1.00 93.75 918 TYR A CA 1
ATOM 7214 C C . TYR A 1 918 ? 13.869 20.818 -13.434 1.00 93.75 918 TYR A C 1
ATOM 7216 O O . TYR A 1 918 ? 15.048 21.179 -13.478 1.00 93.75 918 TYR A O 1
ATOM 7224 N N . LEU A 1 919 ? 13.455 19.605 -13.783 1.00 93.12 919 LEU A N 1
ATOM 7225 C CA . LEU A 1 919 ? 14.264 18.545 -14.361 1.00 93.12 919 LEU A CA 1
ATOM 7226 C C . LEU A 1 919 ? 13.743 18.291 -15.776 1.00 93.12 919 LEU A C 1
ATOM 7228 O O . LEU A 1 919 ? 12.559 18.011 -15.954 1.00 93.12 919 LEU A O 1
ATOM 7232 N N . LEU A 1 920 ? 14.611 18.401 -16.777 1.00 94.06 920 LEU A N 1
ATOM 7233 C CA . LEU A 1 920 ? 14.296 18.075 -18.165 1.00 94.06 920 LEU A CA 1
ATOM 7234 C C . LEU A 1 920 ? 15.140 16.895 -18.611 1.00 94.06 920 LEU A C 1
ATOM 7236 O O . LEU A 1 920 ? 16.361 16.910 -18.461 1.00 94.06 920 LEU A O 1
ATOM 7240 N N . SER A 1 921 ? 14.482 15.906 -19.201 1.00 93.44 921 SER A N 1
ATOM 7241 C CA . SER A 1 921 ? 15.113 14.760 -19.838 1.00 93.44 921 SER A CA 1
ATOM 7242 C C . SER A 1 921 ? 14.766 14.727 -21.324 1.00 93.44 921 SER A C 1
ATOM 7244 O O . SER A 1 921 ? 13.675 15.120 -21.735 1.00 93.44 921 SER A O 1
ATOM 7246 N N . ALA A 1 922 ? 15.722 14.308 -22.149 1.00 95.00 922 ALA A N 1
ATOM 7247 C CA . ALA A 1 922 ? 15.545 14.204 -23.591 1.00 95.00 922 ALA A CA 1
ATOM 7248 C C . ALA A 1 922 ? 16.131 12.895 -24.124 1.00 95.00 922 ALA A C 1
ATOM 7250 O O . ALA A 1 922 ? 17.206 12.470 -23.691 1.00 95.00 922 ALA A O 1
ATOM 7251 N N . THR A 1 923 ? 15.440 12.279 -25.080 1.00 94.88 923 THR A N 1
ATOM 7252 C CA . THR A 1 923 ? 15.876 11.070 -25.793 1.00 94.88 923 THR A CA 1
ATOM 7253 C C . THR A 1 923 ? 15.447 11.123 -27.259 1.00 94.88 923 THR A C 1
ATOM 7255 O O . THR A 1 923 ? 14.505 11.833 -27.609 1.00 94.88 923 THR A O 1
ATOM 7258 N N . ALA A 1 924 ? 16.138 10.388 -28.129 1.00 94.69 924 ALA A N 1
ATOM 7259 C CA . ALA A 1 924 ? 15.816 10.332 -29.549 1.00 94.69 924 ALA A CA 1
ATOM 7260 C C . ALA A 1 924 ? 16.182 8.983 -30.187 1.00 94.69 924 ALA A C 1
ATOM 7262 O O . ALA A 1 924 ? 17.250 8.413 -29.933 1.00 94.69 924 ALA A O 1
ATOM 7263 N N . CYS A 1 925 ? 15.328 8.523 -31.095 1.00 91.50 925 CYS A N 1
ATOM 7264 C CA . CYS A 1 925 ? 15.587 7.452 -32.046 1.00 91.50 925 CYS A CA 1
ATOM 7265 C C . CYS A 1 925 ? 15.045 7.903 -33.405 1.00 91.50 925 CYS A C 1
ATOM 7267 O O . CYS A 1 925 ? 13.890 8.286 -33.526 1.00 91.50 925 CYS A O 1
ATOM 7269 N N . THR A 1 926 ? 15.890 7.859 -34.426 1.00 84.50 926 THR A N 1
ATOM 7270 C CA . THR A 1 926 ? 15.514 8.106 -35.826 1.00 84.50 926 THR A CA 1
ATOM 7271 C C . THR A 1 926 ? 15.702 6.807 -36.608 1.00 84.50 926 THR A C 1
ATOM 7273 O O . THR A 1 926 ? 16.406 5.911 -36.137 1.00 84.50 926 THR A O 1
ATOM 7276 N N . GLU A 1 927 ? 15.156 6.702 -37.825 1.00 74.69 927 GLU A N 1
ATOM 7277 C CA . GLU A 1 927 ? 15.216 5.469 -38.638 1.00 74.69 927 GLU A CA 1
ATOM 7278 C C . GLU A 1 927 ? 16.632 4.869 -38.795 1.00 74.69 927 GLU A C 1
ATOM 7280 O O . GLU A 1 927 ? 16.772 3.668 -39.019 1.00 74.69 927 GLU A O 1
ATOM 7285 N N . SER A 1 928 ? 17.691 5.680 -38.659 1.00 78.06 928 SER A N 1
ATOM 7286 C CA . SER A 1 928 ? 19.088 5.236 -38.788 1.00 78.06 928 SER A CA 1
ATOM 7287 C C . SER A 1 928 ? 19.978 5.472 -37.563 1.00 78.06 928 SER A C 1
ATOM 7289 O O . SER A 1 928 ? 21.109 4.989 -37.556 1.00 78.06 928 SER A O 1
ATOM 7291 N N . ARG A 1 929 ? 19.522 6.196 -36.528 1.00 89.50 929 ARG A N 1
ATOM 7292 C CA . ARG A 1 929 ? 20.383 6.622 -35.405 1.00 89.50 929 ARG A CA 1
ATOM 7293 C C . ARG A 1 929 ? 19.666 6.528 -34.071 1.00 89.50 929 ARG A C 1
ATOM 7295 O O . ARG A 1 929 ? 18.510 6.920 -33.956 1.00 89.50 929 ARG A O 1
ATOM 7302 N N . ARG A 1 930 ? 20.397 6.099 -33.044 1.00 92.44 930 ARG A N 1
ATOM 7303 C CA . ARG A 1 930 ? 19.952 6.128 -31.647 1.00 92.44 930 ARG A CA 1
ATOM 7304 C C . ARG A 1 930 ? 20.793 7.108 -30.857 1.00 92.44 930 ARG A C 1
ATOM 7306 O O . ARG A 1 930 ? 21.988 7.246 -31.122 1.00 92.44 930 ARG A O 1
ATOM 7313 N N . TYR A 1 931 ? 20.180 7.735 -29.868 1.00 94.19 931 TYR A N 1
ATOM 7314 C CA . TYR A 1 931 ? 20.833 8.716 -29.019 1.00 94.19 931 TYR A CA 1
ATOM 7315 C C . TYR A 1 931 ? 20.795 8.269 -27.562 1.00 94.19 931 TYR A C 1
ATOM 7317 O O . TYR A 1 931 ? 19.850 7.616 -27.121 1.00 94.19 931 TYR A O 1
ATOM 7325 N N . LYS A 1 932 ? 21.849 8.598 -26.812 1.00 94.31 932 LYS A N 1
ATOM 7326 C CA . LYS A 1 932 ? 21.858 8.390 -25.366 1.00 94.31 932 LYS A CA 1
ATOM 7327 C C . LYS A 1 932 ? 21.060 9.520 -24.718 1.00 94.31 932 LYS A C 1
ATOM 7329 O O . LYS A 1 932 ? 21.287 10.689 -25.036 1.00 94.31 932 LYS A O 1
ATOM 7334 N N . SER A 1 933 ? 20.135 9.157 -23.832 1.00 92.56 933 SER A N 1
ATOM 7335 C CA . SER A 1 933 ? 19.342 10.113 -23.065 1.00 92.56 933 SER A CA 1
ATOM 7336 C C . SER A 1 933 ? 20.220 11.072 -22.266 1.00 92.56 933 SER A C 1
ATOM 7338 O O . SER A 1 933 ? 21.330 10.734 -21.842 1.00 92.56 933 SER A O 1
ATOM 7340 N N . LYS A 1 934 ? 19.716 12.289 -22.071 1.00 91.31 934 LYS A N 1
ATOM 7341 C CA . LYS A 1 934 ? 20.394 13.339 -21.315 1.00 91.31 934 LYS A CA 1
ATOM 7342 C C . LYS A 1 934 ? 19.419 14.050 -20.406 1.00 91.31 934 LYS A C 1
ATOM 7344 O O . LYS A 1 934 ? 18.270 14.268 -20.780 1.00 91.31 934 LYS A O 1
ATOM 7349 N N . GLU A 1 935 ? 19.918 14.460 -19.250 1.00 88.69 935 GLU A N 1
ATOM 7350 C CA . GLU A 1 935 ? 19.112 15.088 -18.218 1.00 88.69 935 GLU A CA 1
ATOM 7351 C C . GLU A 1 935 ? 19.779 16.331 -17.652 1.00 88.69 935 GLU A C 1
ATOM 7353 O O . GLU A 1 935 ? 20.998 16.360 -17.460 1.00 88.69 935 GLU A O 1
ATOM 7358 N N . ILE A 1 936 ? 18.981 17.371 -17.419 1.00 89.06 936 ILE A N 1
ATOM 7359 C CA . ILE A 1 936 ? 19.442 18.701 -17.019 1.00 89.06 936 ILE A CA 1
ATOM 7360 C C . ILE A 1 936 ? 18.477 19.294 -15.993 1.00 89.06 936 ILE A C 1
ATOM 7362 O O . ILE A 1 936 ? 17.261 19.264 -16.178 1.00 89.06 936 ILE A O 1
ATOM 7366 N N . SER A 1 937 ? 19.028 19.898 -14.941 1.00 90.62 937 SER A N 1
ATOM 7367 C CA . SER A 1 937 ? 18.280 20.741 -14.011 1.00 90.62 937 SER A CA 1
ATOM 7368 C C . SER A 1 937 ? 18.386 22.218 -14.394 1.00 90.62 937 SER A C 1
ATOM 7370 O O . SER A 1 937 ? 19.416 22.683 -14.889 1.00 90.62 937 SER A O 1
ATOM 7372 N N . PHE A 1 938 ? 17.311 22.972 -14.182 1.00 91.88 938 PHE A N 1
ATOM 7373 C CA . PHE A 1 938 ? 17.272 24.408 -14.453 1.00 91.88 938 PHE A CA 1
ATOM 7374 C C . PHE A 1 938 ? 16.198 25.107 -13.611 1.00 91.88 938 PHE A C 1
ATOM 7376 O O . PHE A 1 938 ? 15.328 24.473 -13.019 1.00 91.88 938 PHE A O 1
ATOM 7383 N N . THR A 1 939 ? 16.259 26.436 -13.570 1.00 93.06 939 THR A N 1
ATOM 7384 C CA . THR A 1 939 ? 15.302 27.293 -12.858 1.00 93.06 939 THR A CA 1
ATOM 7385 C C . THR A 1 939 ? 14.633 28.231 -13.854 1.00 93.06 939 THR A C 1
ATOM 7387 O O . THR A 1 939 ? 15.291 28.727 -14.772 1.00 93.06 939 THR A O 1
ATOM 7390 N N . VAL A 1 940 ? 13.338 28.472 -13.672 1.00 92.62 940 VAL A N 1
ATOM 7391 C CA . VAL A 1 940 ? 12.542 29.405 -14.481 1.00 92.62 940 VAL A CA 1
ATOM 7392 C C . VAL A 1 940 ? 12.019 30.518 -13.586 1.00 92.62 940 VAL A C 1
ATOM 7394 O O . VAL A 1 940 ? 11.423 30.229 -12.548 1.00 92.62 940 VAL A O 1
ATOM 7397 N N . CYS A 1 941 ? 12.195 31.775 -13.999 1.00 92.62 941 CYS A N 1
ATOM 7398 C CA . CYS A 1 941 ? 11.560 32.930 -13.366 1.00 92.62 941 CYS A CA 1
ATOM 7399 C C . CYS A 1 941 ? 10.242 33.304 -14.068 1.00 92.62 941 CYS A C 1
ATOM 7401 O O . CYS A 1 941 ? 10.069 33.112 -15.274 1.00 92.62 941 CYS A O 1
ATOM 7403 N N . ALA A 1 942 ? 9.299 33.898 -13.331 1.00 87.75 942 ALA A N 1
ATOM 7404 C CA . ALA A 1 942 ? 8.056 34.393 -13.920 1.00 87.75 942 ALA A CA 1
ATOM 7405 C C . ALA A 1 942 ? 8.311 35.484 -14.982 1.00 87.75 942 ALA A C 1
ATOM 7407 O O . ALA A 1 942 ? 8.998 36.472 -14.719 1.00 87.75 942 ALA A O 1
ATOM 7408 N N . GLY A 1 943 ? 7.701 35.343 -16.166 1.00 89.62 943 GLY A N 1
ATOM 7409 C CA . GLY A 1 943 ? 7.843 36.292 -17.278 1.00 89.62 943 GLY A CA 1
ATOM 7410 C C . GLY A 1 943 ? 9.190 36.241 -18.009 1.00 89.62 943 GLY A C 1
ATOM 7411 O O . GLY A 1 943 ? 9.415 37.053 -18.905 1.00 89.62 943 GLY A O 1
ATOM 7412 N N . GLU A 1 944 ? 10.075 35.312 -17.643 1.00 93.75 944 GLU A N 1
ATOM 7413 C CA . GLU A 1 944 ? 11.316 35.039 -18.366 1.00 93.75 944 GLU A CA 1
ATOM 7414 C C . GLU A 1 944 ? 11.028 34.288 -19.674 1.00 93.75 944 GLU A C 1
ATOM 7416 O O . GLU A 1 944 ? 10.159 33.416 -19.723 1.00 93.75 944 GLU A O 1
ATOM 7421 N N . GLU A 1 945 ? 11.786 34.593 -20.727 1.00 93.94 945 GLU A N 1
ATOM 7422 C CA . GLU A 1 945 ? 11.904 33.735 -21.907 1.00 93.94 945 GLU A CA 1
ATOM 7423 C C . GLU A 1 945 ? 13.335 33.196 -21.969 1.00 93.94 945 GLU A C 1
ATOM 7425 O O . GLU A 1 945 ? 14.296 33.952 -22.132 1.00 93.94 945 GLU A O 1
ATOM 7430 N N . ARG A 1 946 ? 13.471 31.881 -21.801 1.00 92.25 946 ARG A N 1
ATOM 7431 C CA . ARG A 1 946 ? 14.751 31.182 -21.719 1.00 92.25 946 ARG A CA 1
ATOM 7432 C C . ARG A 1 946 ? 14.969 30.353 -22.978 1.00 92.25 946 ARG A C 1
ATOM 7434 O O . ARG A 1 946 ? 14.106 29.566 -23.364 1.00 92.25 946 ARG A O 1
ATOM 7441 N N . HIS A 1 947 ? 16.131 30.521 -23.603 1.00 92.25 947 HIS A N 1
ATOM 7442 C CA . HIS A 1 947 ? 16.528 29.785 -24.801 1.00 92.25 947 HIS A CA 1
ATOM 7443 C C . HIS A 1 947 ? 17.686 28.843 -24.492 1.00 92.25 947 HIS A C 1
ATOM 7445 O O . HIS A 1 947 ? 18.739 29.298 -24.054 1.00 92.25 947 HIS A O 1
ATOM 7451 N N . GLU A 1 948 ? 17.508 27.555 -24.761 1.00 92.12 948 GLU A N 1
ATOM 7452 C CA . GLU A 1 948 ? 18.492 26.522 -24.429 1.00 92.12 948 GLU A CA 1
ATOM 7453 C C . GLU A 1 948 ? 18.805 25.626 -25.635 1.00 92.12 948 GLU A C 1
ATOM 7455 O O . GLU A 1 948 ? 17.964 25.386 -26.506 1.00 92.12 948 GLU A O 1
ATOM 7460 N N . ILE A 1 949 ? 20.039 25.127 -25.701 1.00 92.44 949 ILE A N 1
ATOM 7461 C CA . ILE A 1 949 ? 20.463 24.149 -26.707 1.00 92.44 949 ILE A CA 1
ATOM 7462 C C . ILE A 1 949 ? 20.844 22.862 -25.987 1.00 92.44 949 ILE A C 1
ATOM 7464 O O . ILE A 1 949 ? 21.758 22.832 -25.164 1.00 92.44 949 ILE A O 1
ATOM 7468 N N . TYR A 1 950 ? 20.161 21.787 -26.351 1.00 92.81 950 TYR A N 1
ATOM 7469 C CA . TYR A 1 950 ? 20.317 20.460 -25.790 1.00 92.81 950 TYR A CA 1
ATOM 7470 C C . TYR A 1 950 ? 21.002 19.579 -26.819 1.00 92.81 950 TYR A C 1
ATOM 7472 O O . TYR A 1 950 ? 20.430 19.270 -27.855 1.00 92.81 950 TYR A O 1
ATOM 7480 N N . THR A 1 951 ? 22.240 19.172 -26.560 1.00 94.38 951 THR A N 1
ATOM 7481 C CA . THR A 1 951 ? 22.926 18.238 -27.456 1.00 94.38 951 THR A CA 1
ATOM 7482 C C . THR A 1 951 ? 22.792 16.809 -26.943 1.00 94.38 951 THR A C 1
ATOM 7484 O O . THR A 1 951 ? 23.075 16.562 -25.763 1.00 94.38 951 THR A O 1
ATOM 7487 N N . LEU A 1 952 ? 22.370 15.890 -27.813 1.00 94.88 952 LEU A N 1
ATOM 7488 C CA . LEU A 1 952 ? 22.332 14.455 -27.545 1.00 94.88 952 LEU A CA 1
ATOM 7489 C C . LEU A 1 952 ? 23.488 13.752 -28.251 1.00 94.88 952 LEU A C 1
ATOM 7491 O O . LEU A 1 952 ? 23.773 13.982 -29.430 1.00 94.88 952 LEU A O 1
ATOM 7495 N N . ASP A 1 953 ? 24.138 12.855 -27.520 1.00 94.44 953 ASP A N 1
ATOM 7496 C CA . ASP A 1 953 ? 25.217 12.049 -28.064 1.00 94.44 953 ASP A CA 1
ATOM 7497 C C . ASP A 1 953 ? 24.642 10.877 -28.849 1.00 94.44 953 ASP A C 1
ATOM 7499 O O . ASP A 1 953 ? 23.805 10.125 -28.341 1.00 94.44 953 ASP A O 1
ATOM 7503 N N . ARG A 1 954 ? 25.136 10.676 -30.076 1.00 93.06 954 ARG A N 1
ATOM 7504 C CA . ARG A 1 954 ? 24.887 9.423 -30.792 1.00 93.06 954 ARG A CA 1
ATOM 7505 C C . ARG A 1 954 ? 25.359 8.254 -29.943 1.00 93.06 954 ARG A C 1
ATOM 7507 O O . ARG A 1 954 ? 26.485 8.252 -29.433 1.00 93.06 954 ARG A O 1
ATOM 7514 N N . ALA A 1 955 ? 24.490 7.268 -29.808 1.00 94.12 955 ALA A N 1
ATOM 7515 C CA . ALA A 1 955 ? 24.757 6.108 -28.994 1.00 94.12 955 ALA A CA 1
ATOM 7516 C C . ALA A 1 955 ? 25.538 5.047 -29.775 1.00 94.12 955 ALA A C 1
ATOM 7518 O O . ALA A 1 955 ? 25.299 4.808 -30.961 1.00 94.12 955 ALA A O 1
ATOM 7519 N N . ALA A 1 956 ? 26.439 4.369 -29.075 1.00 94.81 956 ALA A N 1
ATOM 7520 C CA . ALA A 1 956 ? 26.857 3.017 -29.407 1.00 94.81 956 ALA A CA 1
ATOM 7521 C C . ALA A 1 956 ? 25.982 2.018 -28.632 1.00 94.81 956 ALA A C 1
ATOM 7523 O O . ALA A 1 956 ? 25.383 2.362 -27.609 1.00 94.81 956 ALA A O 1
ATOM 7524 N N . SER A 1 957 ? 25.913 0.775 -29.106 1.00 93.88 957 SER A N 1
ATOM 7525 C CA . SER A 1 957 ? 25.123 -0.281 -28.471 1.00 93.88 957 SER A CA 1
ATOM 7526 C C . SER A 1 957 ? 26.021 -1.378 -27.914 1.00 93.88 957 SER A C 1
ATOM 7528 O O . SER A 1 957 ? 26.920 -1.875 -28.591 1.00 93.88 957 SER A O 1
ATOM 7530 N N . ILE A 1 958 ? 25.761 -1.791 -26.678 1.00 95.56 958 ILE A N 1
ATOM 7531 C CA . ILE A 1 958 ? 26.386 -2.962 -26.075 1.00 95.56 958 ILE A CA 1
ATOM 7532 C C . ILE A 1 958 ? 25.326 -4.049 -26.029 1.00 95.56 958 ILE A C 1
ATOM 7534 O O . ILE A 1 958 ? 24.316 -3.903 -25.340 1.00 95.56 958 ILE A O 1
ATOM 7538 N N . LYS A 1 959 ? 25.571 -5.145 -26.745 1.00 96.25 959 LYS A N 1
ATOM 7539 C CA . LYS A 1 959 ? 24.647 -6.275 -26.851 1.00 96.25 959 LYS A CA 1
ATOM 7540 C C . LYS A 1 959 ? 25.311 -7.551 -26.397 1.00 96.25 959 LYS A C 1
ATOM 7542 O O . LYS A 1 959 ? 26.530 -7.709 -26.489 1.00 96.25 959 LYS A O 1
ATOM 7547 N N . GLY A 1 960 ? 24.504 -8.494 -25.946 1.00 95.88 960 GLY A N 1
ATOM 7548 C CA . GLY A 1 960 ? 25.070 -9.729 -25.468 1.00 95.88 960 GLY A CA 1
ATOM 7549 C C . GLY A 1 960 ? 24.082 -10.738 -24.959 1.00 95.88 960 GLY A C 1
ATOM 7550 O O . GLY A 1 960 ? 22.867 -10.568 -25.024 1.00 95.88 960 GLY A O 1
ATOM 7551 N N . LYS A 1 961 ? 24.665 -11.812 -24.439 1.00 95.19 961 LYS A N 1
ATOM 7552 C CA . LYS A 1 961 ? 23.943 -12.850 -23.721 1.00 95.19 961 LYS A CA 1
ATOM 7553 C C . LYS A 1 961 ? 24.739 -13.250 -22.496 1.00 95.19 961 LYS A C 1
ATOM 7555 O O . LYS A 1 961 ? 25.923 -13.576 -22.608 1.00 95.19 961 LYS A O 1
ATOM 7560 N N . ILE A 1 962 ? 24.074 -13.237 -21.354 1.00 92.69 962 ILE A N 1
ATOM 7561 C CA . ILE A 1 962 ? 24.570 -13.806 -20.115 1.00 92.69 962 ILE A CA 1
ATOM 7562 C C . ILE A 1 962 ? 24.011 -15.222 -20.027 1.00 92.69 962 ILE A C 1
ATOM 7564 O O . ILE A 1 962 ? 22.821 -15.467 -20.214 1.00 92.69 962 ILE A O 1
ATOM 7568 N N . THR A 1 963 ? 24.905 -16.170 -19.808 1.00 92.12 963 THR A N 1
ATOM 7569 C CA . THR A 1 963 ? 24.576 -17.570 -19.545 1.00 92.12 963 THR A CA 1
ATOM 7570 C C . THR A 1 963 ? 24.887 -17.865 -18.086 1.00 92.12 963 THR A C 1
ATOM 7572 O O . THR A 1 963 ? 25.773 -17.237 -17.514 1.00 92.12 963 THR A O 1
ATOM 7575 N N . PHE A 1 964 ? 24.151 -18.782 -17.466 1.00 85.31 964 PHE A N 1
ATOM 7576 C CA . PHE A 1 964 ? 24.190 -18.974 -16.016 1.00 85.31 964 PHE A CA 1
ATOM 7577 C C . PHE A 1 964 ? 24.393 -20.444 -15.671 1.00 85.31 964 PHE A C 1
ATOM 7579 O O . PHE A 1 964 ? 23.876 -21.322 -16.366 1.00 85.31 964 PHE A O 1
ATOM 7586 N N . ALA A 1 965 ? 25.115 -20.708 -14.584 1.00 75.81 965 ALA A N 1
ATOM 7587 C CA . ALA A 1 965 ? 25.058 -21.999 -13.912 1.00 75.81 965 ALA A CA 1
ATOM 7588 C C . ALA A 1 965 ? 23.727 -22.093 -13.139 1.00 75.81 965 ALA A C 1
ATOM 7590 O O . ALA A 1 965 ? 23.486 -21.315 -12.218 1.00 75.81 965 ALA A O 1
ATOM 7591 N N . GLY A 1 966 ? 22.839 -23.010 -13.533 1.00 76.44 966 GLY A N 1
ATOM 7592 C CA . GLY A 1 966 ? 21.541 -23.206 -12.876 1.00 76.44 966 GLY A CA 1
ATOM 7593 C C . GLY A 1 966 ? 20.421 -22.301 -13.406 1.00 76.44 966 GLY A C 1
ATOM 7594 O O . GLY A 1 966 ? 20.228 -22.186 -14.615 1.00 76.44 966 GLY A O 1
ATOM 7595 N N . SER A 1 967 ? 19.622 -21.724 -12.502 1.00 74.25 967 SER A N 1
ATOM 7596 C CA . SER A 1 967 ? 18.450 -20.904 -12.840 1.00 74.25 967 SER A CA 1
ATOM 7597 C C . SER A 1 967 ? 18.808 -19.443 -13.128 1.00 74.25 967 SER A C 1
ATOM 7599 O O . SER A 1 967 ? 19.756 -18.902 -12.560 1.00 74.25 967 SER A O 1
ATOM 7601 N N . PHE A 1 968 ? 18.004 -18.787 -13.970 1.00 81.38 968 PHE A N 1
ATOM 7602 C CA . PHE A 1 968 ? 18.112 -17.351 -14.242 1.00 81.38 968 PHE A CA 1
ATOM 7603 C C . PHE A 1 968 ? 17.982 -16.535 -12.936 1.00 81.38 968 PHE A C 1
ATOM 7605 O O . PHE A 1 968 ? 17.015 -16.760 -12.202 1.00 81.38 968 PHE A O 1
ATOM 7612 N N . PRO A 1 969 ? 18.912 -15.609 -12.625 1.00 81.19 969 PRO A N 1
ATOM 7613 C CA . PRO A 1 969 ? 18.791 -14.756 -11.448 1.00 81.19 969 PRO A CA 1
ATOM 7614 C C . PRO A 1 969 ? 17.626 -13.768 -11.635 1.00 81.19 969 PRO A C 1
ATOM 7616 O O . PRO A 1 969 ? 17.617 -13.053 -12.637 1.00 81.19 969 PRO A O 1
ATOM 7619 N N . PRO A 1 970 ? 16.662 -13.692 -10.704 1.00 80.50 970 PRO A N 1
ATOM 7620 C CA . PRO A 1 970 ? 15.553 -12.738 -10.795 1.00 80.50 970 PRO A CA 1
ATOM 7621 C C . PRO A 1 970 ? 16.083 -11.301 -10.800 1.00 80.50 970 PRO A C 1
ATOM 7623 O O . PRO A 1 970 ? 17.052 -11.025 -10.103 1.00 80.50 970 PRO A O 1
ATOM 7626 N N . ASP A 1 971 ? 15.484 -10.391 -11.571 1.00 76.94 971 ASP A N 1
ATOM 7627 C CA . ASP A 1 971 ? 15.860 -8.964 -11.639 1.00 76.94 971 ASP A CA 1
ATOM 7628 C C . ASP A 1 971 ? 17.370 -8.712 -11.838 1.00 76.94 971 ASP A C 1
ATOM 7630 O O . ASP A 1 971 ? 18.011 -7.966 -11.088 1.00 76.94 971 ASP A O 1
ATOM 7634 N N . LEU A 1 972 ? 17.992 -9.419 -12.785 1.00 86.25 972 LEU A N 1
ATOM 7635 C CA . LEU A 1 972 ? 19.385 -9.175 -13.153 1.00 86.25 972 LEU A CA 1
ATOM 7636 C C . LEU A 1 972 ? 19.495 -7.926 -14.033 1.00 86.25 972 LEU A C 1
ATOM 7638 O O . LEU A 1 972 ? 18.744 -7.775 -14.994 1.00 86.25 972 LEU A O 1
ATOM 7642 N N . THR A 1 973 ? 20.495 -7.091 -13.763 1.00 88.69 973 THR A N 1
ATOM 7643 C CA . THR A 1 973 ? 20.725 -5.834 -14.484 1.00 88.69 973 THR A CA 1
ATOM 7644 C C . THR A 1 973 ? 22.170 -5.764 -14.967 1.00 88.69 973 THR A C 1
ATOM 7646 O O . THR A 1 973 ? 23.094 -6.116 -14.232 1.00 88.69 973 THR A O 1
ATOM 7649 N N . MET A 1 974 ? 22.383 -5.296 -16.199 1.00 91.38 974 MET A N 1
ATOM 7650 C CA . MET A 1 974 ? 23.713 -4.932 -16.690 1.00 91.38 974 MET A CA 1
ATOM 7651 C C . MET A 1 974 ? 23.946 -3.439 -16.475 1.00 91.38 974 MET A C 1
ATOM 7653 O O . MET A 1 974 ? 23.146 -2.617 -16.917 1.00 91.38 974 MET A O 1
ATOM 7657 N N . VAL A 1 975 ? 25.079 -3.086 -15.866 1.00 91.62 975 VAL A N 1
ATOM 7658 C CA . VAL A 1 975 ? 25.428 -1.700 -15.551 1.00 91.62 975 VAL A CA 1
ATOM 7659 C C . VAL A 1 975 ? 26.689 -1.282 -16.302 1.00 91.62 975 VAL A C 1
ATOM 7661 O O . VAL A 1 975 ? 27.722 -1.950 -16.254 1.00 91.62 975 VAL A O 1
ATOM 7664 N N . LEU A 1 976 ? 26.626 -0.136 -16.976 1.00 92.25 976 LEU A N 1
ATOM 7665 C CA . LEU A 1 976 ? 27.778 0.522 -17.584 1.00 92.25 976 LEU A CA 1
ATOM 7666 C C . LEU A 1 976 ? 28.271 1.628 -16.652 1.00 92.25 976 LEU A C 1
ATOM 7668 O O . LEU A 1 976 ? 27.520 2.536 -16.291 1.00 92.25 976 LEU A O 1
ATOM 7672 N N . LYS A 1 977 ? 29.544 1.560 -16.262 1.00 91.38 977 LYS A N 1
ATOM 7673 C CA . LYS A 1 977 ? 30.181 2.520 -15.349 1.00 91.38 977 LYS A CA 1
ATOM 7674 C C . LYS A 1 977 ? 31.247 3.338 -16.066 1.00 91.38 977 LYS A C 1
ATOM 7676 O O . LYS A 1 977 ? 31.983 2.784 -16.880 1.00 91.38 977 LYS A O 1
ATOM 7681 N N . ARG A 1 978 ? 31.389 4.624 -15.734 1.00 91.06 978 ARG A N 1
ATOM 7682 C CA . ARG A 1 978 ? 32.442 5.499 -16.279 1.00 91.06 978 ARG A CA 1
ATOM 7683 C C . ARG A 1 978 ? 33.842 4.995 -15.902 1.00 91.06 978 ARG A C 1
ATOM 7685 O O . ARG A 1 978 ? 34.086 4.609 -14.759 1.00 91.06 978 ARG A O 1
ATOM 7692 N N . TYR A 1 979 ? 34.769 5.035 -16.861 1.00 89.75 979 TYR A N 1
ATOM 7693 C CA . TYR A 1 979 ? 36.160 4.594 -16.722 1.00 89.75 979 TYR A CA 1
ATOM 7694 C C . TYR A 1 979 ? 37.162 5.761 -16.911 1.00 89.75 979 TYR A C 1
ATOM 7696 O O . TYR A 1 979 ? 36.976 6.562 -17.829 1.00 89.75 979 TYR A O 1
ATOM 7704 N N . PRO A 1 980 ? 38.268 5.850 -16.136 1.00 83.38 980 PRO A N 1
ATOM 7705 C CA . PRO A 1 980 ? 38.667 4.946 -15.058 1.00 83.38 980 PRO A CA 1
ATOM 7706 C C . PRO A 1 980 ? 37.709 5.031 -13.873 1.00 83.38 980 PRO A C 1
ATOM 7708 O O . PRO A 1 980 ? 37.249 6.112 -13.510 1.00 83.38 980 PRO A O 1
ATOM 7711 N N . LEU A 1 981 ? 37.425 3.878 -13.271 1.00 70.81 981 LEU A N 1
ATOM 7712 C CA . LEU A 1 981 ? 36.623 3.802 -12.056 1.00 70.81 981 LEU A CA 1
ATOM 7713 C C . LEU A 1 981 ? 37.368 4.530 -10.931 1.00 70.81 981 LEU A C 1
ATOM 7715 O O . LEU A 1 981 ? 38.370 4.034 -10.420 1.00 70.81 981 LEU A O 1
ATOM 7719 N N . LYS A 1 982 ? 36.889 5.713 -10.551 1.00 66.19 982 LYS A N 1
ATOM 7720 C CA . LYS A 1 982 ? 37.259 6.359 -9.288 1.00 66.19 982 LYS A CA 1
ATOM 7721 C C . LYS A 1 982 ? 36.166 6.038 -8.270 1.00 66.19 982 LYS A C 1
ATOM 7723 O O . LYS A 1 982 ? 35.001 6.351 -8.515 1.00 66.19 982 LYS A O 1
ATOM 7728 N N . GLY A 1 983 ? 36.520 5.387 -7.162 1.00 63.34 983 GLY A N 1
ATOM 7729 C CA . GLY A 1 983 ? 35.529 4.862 -6.214 1.00 63.34 983 GLY A CA 1
ATOM 7730 C C . GLY A 1 983 ? 34.560 3.887 -6.900 1.00 63.34 983 GLY A C 1
ATOM 7731 O O . GLY A 1 983 ? 34.990 3.012 -7.649 1.00 63.34 983 GLY A O 1
ATOM 7732 N N . LYS A 1 984 ? 33.246 4.061 -6.700 1.00 55.00 984 LYS A N 1
ATOM 7733 C CA . LYS A 1 984 ? 32.203 3.235 -7.346 1.00 55.00 984 LYS A CA 1
ATOM 7734 C C . LYS A 1 984 ? 31.930 3.553 -8.827 1.00 55.00 984 LYS A C 1
ATOM 7736 O O . LYS A 1 984 ? 31.252 2.764 -9.484 1.00 55.00 984 LYS A O 1
ATOM 7741 N N . GLY A 1 985 ? 32.449 4.668 -9.352 1.00 66.75 985 GLY A N 1
ATOM 7742 C CA . GLY A 1 985 ? 32.199 5.129 -10.722 1.00 66.75 985 GLY A CA 1
ATOM 7743 C C . GLY A 1 985 ? 30.757 5.592 -10.983 1.00 66.75 985 GLY A C 1
ATOM 7744 O O . GLY A 1 985 ? 29.785 5.007 -10.500 1.00 66.75 985 GLY A O 1
ATOM 7745 N N . GLU A 1 986 ? 30.620 6.648 -11.782 1.00 80.38 986 GLU A N 1
ATOM 7746 C CA . GLU A 1 986 ? 29.333 7.141 -12.287 1.00 80.38 986 GLU A CA 1
ATOM 7747 C C . GLU A 1 986 ? 28.650 6.060 -13.140 1.00 80.38 986 GLU A C 1
ATOM 7749 O O . GLU A 1 986 ? 29.299 5.440 -13.988 1.00 80.38 986 GLU A O 1
ATOM 7754 N N . THR A 1 987 ? 27.363 5.800 -12.896 1.00 85.88 987 THR A N 1
ATOM 7755 C CA . THR A 1 987 ? 26.558 4.939 -13.774 1.00 85.88 987 THR A CA 1
ATOM 7756 C C . THR A 1 987 ? 26.179 5.723 -15.018 1.00 85.88 987 THR A C 1
ATOM 7758 O O . THR A 1 987 ? 25.547 6.763 -14.907 1.00 85.88 987 THR A O 1
ATOM 7761 N N . LEU A 1 988 ? 26.542 5.205 -16.187 1.00 88.62 988 LEU A N 1
ATOM 7762 C CA . LEU A 1 988 ? 26.223 5.813 -17.480 1.00 88.62 988 LEU A CA 1
ATOM 7763 C C . LEU A 1 988 ? 24.955 5.213 -18.091 1.00 88.62 988 LEU A C 1
ATOM 7765 O O . LEU A 1 988 ? 24.186 5.894 -18.761 1.00 88.62 988 LEU A O 1
ATOM 7769 N N . SER A 1 989 ? 24.741 3.917 -17.872 1.00 89.00 989 SER A N 1
ATOM 7770 C CA . SER A 1 989 ? 23.544 3.201 -18.306 1.00 89.00 989 SER A CA 1
ATOM 7771 C C . SER A 1 989 ? 23.338 1.967 -17.432 1.00 89.00 989 SER A C 1
ATOM 7773 O O . SER A 1 989 ? 24.294 1.429 -16.866 1.00 89.00 989 SER A O 1
ATOM 7775 N N . SER A 1 990 ? 22.094 1.529 -17.302 1.00 89.12 990 SER A N 1
ATOM 7776 C CA . SER A 1 990 ? 21.697 0.367 -16.515 1.00 89.12 990 SER A CA 1
ATOM 7777 C C . SER A 1 990 ? 20.447 -0.223 -17.147 1.00 89.12 990 SER A C 1
ATOM 7779 O O . SER A 1 990 ? 19.441 0.474 -17.207 1.00 89.12 990 SER A O 1
ATOM 7781 N N . ALA A 1 991 ? 20.497 -1.468 -17.620 1.00 88.81 991 ALA A N 1
ATOM 7782 C CA . ALA A 1 991 ? 19.348 -2.102 -18.266 1.00 88.81 991 ALA A CA 1
ATOM 7783 C C . ALA A 1 991 ? 19.046 -3.480 -17.667 1.00 88.81 991 ALA A C 1
ATOM 7785 O O . ALA A 1 991 ? 19.979 -4.269 -17.450 1.00 88.81 991 ALA A O 1
ATOM 7786 N N . PRO A 1 992 ? 17.760 -3.796 -17.433 1.00 89.94 992 PRO A N 1
ATOM 7787 C CA . PRO A 1 992 ? 17.324 -5.143 -17.102 1.00 89.94 992 PRO A CA 1
ATOM 7788 C C . PRO A 1 992 ? 17.770 -6.168 -18.154 1.00 89.94 992 PRO A C 1
ATOM 7790 O O . PRO A 1 992 ? 17.772 -5.904 -19.359 1.00 89.94 992 PRO A O 1
ATOM 7793 N N . VAL A 1 993 ? 18.128 -7.363 -17.697 1.00 91.12 993 VAL A N 1
ATOM 7794 C CA . VAL A 1 993 ? 18.449 -8.511 -18.550 1.00 91.12 993 VAL A CA 1
ATOM 7795 C C . VAL A 1 993 ? 17.168 -9.305 -18.794 1.00 91.12 993 VAL A C 1
ATOM 7797 O O . VAL A 1 993 ? 16.435 -9.629 -17.859 1.00 91.12 993 VAL A O 1
ATOM 7800 N N . ARG A 1 994 ? 16.893 -9.650 -20.055 1.00 91.94 994 ARG A N 1
ATOM 7801 C CA . ARG A 1 994 ? 15.731 -10.467 -20.430 1.00 91.94 994 ARG A CA 1
ATOM 7802 C C . ARG A 1 994 ? 15.863 -11.884 -19.872 1.00 91.94 994 ARG A C 1
ATOM 7804 O O . ARG A 1 994 ? 16.969 -12.383 -19.672 1.00 91.94 994 ARG A O 1
ATOM 7811 N N . ARG A 1 995 ? 14.735 -12.583 -19.704 1.00 87.44 995 ARG A N 1
ATOM 7812 C CA . ARG A 1 995 ? 14.678 -13.966 -19.172 1.00 87.44 995 ARG A CA 1
ATOM 7813 C C . ARG A 1 995 ? 15.509 -14.978 -19.963 1.00 87.44 995 ARG A C 1
ATOM 7815 O O . ARG A 1 995 ? 15.945 -15.982 -19.409 1.00 87.44 995 ARG A O 1
ATOM 7822 N N . ASP A 1 996 ? 15.738 -14.730 -21.250 1.00 90.56 996 ASP A N 1
ATOM 7823 C CA . ASP A 1 996 ? 16.578 -15.576 -22.103 1.00 90.56 996 ASP A CA 1
ATOM 7824 C C . ASP A 1 996 ? 18.090 -15.281 -21.966 1.00 90.56 996 ASP A C 1
ATOM 7826 O O . ASP A 1 996 ? 18.910 -15.878 -22.677 1.00 90.56 996 ASP A O 1
ATOM 7830 N N . GLY A 1 997 ? 18.454 -14.371 -21.055 1.00 91.56 997 GLY A N 1
ATOM 7831 C CA . GLY A 1 997 ? 19.810 -13.914 -20.770 1.00 91.56 997 GLY A CA 1
ATOM 7832 C C . GLY A 1 997 ? 20.292 -12.774 -21.662 1.00 91.56 997 GLY A C 1
ATOM 7833 O O . GLY A 1 997 ? 21.423 -12.318 -21.487 1.00 91.56 997 GLY A O 1
ATOM 7834 N N . THR A 1 998 ? 19.502 -12.328 -22.640 1.00 94.56 998 THR A N 1
ATOM 7835 C CA . THR A 1 998 ? 19.925 -11.259 -23.551 1.00 94.56 998 THR A CA 1
ATOM 7836 C C . THR A 1 998 ? 19.782 -9.881 -22.920 1.00 94.56 998 THR A C 1
ATOM 7838 O O . THR A 1 998 ? 18.916 -9.632 -22.083 1.00 94.56 998 THR A O 1
ATOM 7841 N N . TYR A 1 999 ? 20.645 -8.961 -23.337 1.00 93.62 999 TYR A N 1
ATOM 7842 C CA . TYR A 1 999 ? 20.619 -7.576 -22.883 1.00 93.62 999 TYR A CA 1
ATOM 7843 C C . TYR A 1 999 ? 21.030 -6.634 -24.012 1.00 93.62 999 TYR A C 1
ATOM 7845 O O . TYR A 1 999 ? 21.731 -7.023 -24.953 1.00 93.62 999 TYR A O 1
ATOM 7853 N N . GLU A 1 1000 ? 20.620 -5.378 -23.882 1.00 94.25 1000 GLU A N 1
ATOM 7854 C CA . GLU A 1 1000 ? 21.045 -4.287 -24.748 1.00 94.25 1000 GLU A CA 1
ATOM 7855 C C . GLU A 1 1000 ? 21.074 -2.986 -23.942 1.00 94.25 1000 GLU A C 1
ATOM 7857 O O . GLU A 1 1000 ? 20.074 -2.625 -23.330 1.00 94.25 1000 GLU A O 1
ATOM 7862 N N . CYS A 1 1001 ? 22.215 -2.294 -23.949 1.00 92.62 1001 CYS A N 1
ATOM 7863 C CA . CYS A 1 1001 ? 22.361 -0.958 -23.366 1.00 92.62 1001 CYS A CA 1
ATOM 7864 C C . CYS A 1 1001 ? 22.890 0.020 -24.409 1.00 92.62 1001 CYS A C 1
ATOM 7866 O O . CYS A 1 1001 ? 23.690 -0.355 -25.272 1.00 92.62 1001 CYS A O 1
ATOM 7868 N N . LEU A 1 1002 ? 22.509 1.287 -24.266 1.00 94.19 1002 LEU A N 1
ATOM 7869 C CA . LEU A 1 1002 ? 23.093 2.391 -25.016 1.00 94.19 1002 LEU A CA 1
ATOM 7870 C C . LEU A 1 1002 ? 24.165 3.112 -24.191 1.00 94.19 1002 LEU A C 1
ATOM 7872 O O . LEU A 1 1002 ? 24.079 3.204 -22.965 1.00 94.19 1002 LEU A O 1
ATOM 7876 N N . ILE A 1 1003 ? 25.180 3.632 -24.878 1.00 94.62 1003 ILE A N 1
ATOM 7877 C CA . ILE A 1 1003 ? 26.251 4.445 -24.293 1.00 94.62 1003 ILE A CA 1
ATOM 7878 C C . ILE A 1 1003 ? 26.580 5.617 -25.215 1.00 94.62 1003 ILE A C 1
ATOM 7880 O O . ILE A 1 1003 ? 26.582 5.445 -26.433 1.00 94.62 1003 ILE A O 1
ATOM 7884 N N . GLY A 1 1004 ? 26.876 6.797 -24.669 1.00 93.56 1004 GLY A N 1
ATOM 7885 C CA . GLY A 1 1004 ? 27.313 7.932 -25.481 1.00 93.56 1004 GLY A CA 1
ATOM 7886 C C . GLY A 1 1004 ? 28.692 7.679 -26.099 1.00 93.56 1004 GLY A C 1
ATOM 7887 O O . GLY A 1 1004 ? 29.589 7.155 -25.439 1.00 93.56 1004 GLY A O 1
ATOM 7888 N N . PHE A 1 1005 ? 28.907 8.075 -27.358 1.00 89.88 1005 PHE A N 1
ATOM 7889 C CA . PHE A 1 1005 ? 30.201 7.891 -28.045 1.00 89.88 1005 PHE A CA 1
ATOM 7890 C C . PHE A 1 1005 ? 31.382 8.627 -27.372 1.00 89.88 1005 PHE A C 1
ATOM 7892 O O . PHE A 1 1005 ? 32.558 8.322 -27.605 1.00 89.88 1005 PHE A O 1
ATOM 7899 N N . GLN A 1 1006 ? 31.087 9.641 -26.554 1.00 88.94 1006 GLN A N 1
ATOM 7900 C CA . GLN A 1 1006 ? 32.095 10.383 -25.797 1.00 88.94 1006 GLN A CA 1
ATOM 7901 C C . GLN A 1 1006 ? 32.555 9.634 -24.549 1.00 88.94 1006 GLN A C 1
ATOM 7903 O O . GLN A 1 1006 ? 33.658 9.882 -24.050 1.00 88.94 1006 GLN A O 1
ATOM 7908 N N . ASP A 1 1007 ? 31.735 8.708 -24.062 1.00 92.62 1007 ASP A N 1
ATOM 7909 C CA . ASP A 1 1007 ? 31.986 8.024 -22.817 1.00 92.62 1007 ASP A CA 1
ATOM 7910 C C . ASP A 1 1007 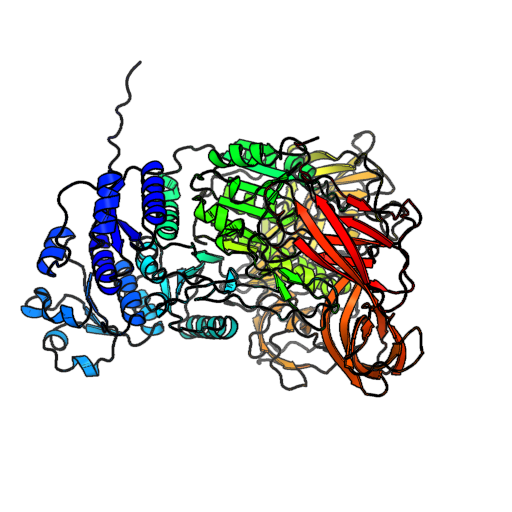? 33.034 6.929 -22.975 1.00 92.62 1007 ASP A C 1
ATOM 7912 O O . ASP A 1 1007 ? 33.086 6.161 -23.940 1.00 92.62 1007 ASP A O 1
ATOM 7916 N N . ARG A 1 1008 ? 33.875 6.834 -21.949 1.00 94.44 1008 ARG A N 1
ATOM 7917 C CA . ARG A 1 1008 ? 34.712 5.668 -21.714 1.00 94.44 1008 ARG A CA 1
ATOM 7918 C C . ARG A 1 1008 ? 34.128 4.896 -20.543 1.00 94.44 1008 ARG A C 1
ATOM 7920 O O . ARG A 1 1008 ? 33.869 5.496 -19.499 1.00 94.44 1008 ARG A O 1
ATOM 7927 N N . PHE A 1 1009 ? 33.950 3.588 -20.693 1.00 94.81 1009 PHE A N 1
ATOM 7928 C CA . PHE A 1 1009 ? 33.193 2.789 -19.732 1.00 94.81 1009 PHE A CA 1
ATOM 7929 C C . PHE A 1 1009 ? 33.811 1.419 -19.435 1.00 94.81 1009 PHE A C 1
ATOM 7931 O O . PHE A 1 1009 ? 34.716 0.952 -20.122 1.00 94.81 1009 PHE A O 1
ATOM 7938 N N . CYS A 1 1010 ? 33.311 0.764 -18.395 1.00 94.25 1010 CYS A N 1
ATOM 7939 C CA . CYS A 1 1010 ? 33.492 -0.660 -18.131 1.00 94.25 1010 CYS A CA 1
ATOM 7940 C C . CYS A 1 1010 ? 32.130 -1.312 -17.875 1.00 94.25 1010 CYS A C 1
ATOM 7942 O O . CYS A 1 1010 ? 31.173 -0.630 -17.496 1.00 94.25 1010 CYS A O 1
ATOM 7944 N N . ILE A 1 1011 ? 32.055 -2.626 -18.070 1.00 93.88 1011 ILE A N 1
ATOM 7945 C CA . ILE A 1 1011 ? 30.825 -3.395 -17.868 1.00 93.88 1011 ILE A CA 1
ATOM 7946 C C . ILE A 1 1011 ? 30.876 -4.029 -16.480 1.00 93.88 1011 ILE A C 1
ATOM 7948 O O . ILE A 1 1011 ? 31.872 -4.661 -16.115 1.00 93.88 1011 ILE A O 1
ATOM 7952 N N . LEU A 1 1012 ? 29.805 -3.835 -15.716 1.00 91.12 1012 LEU A N 1
ATOM 7953 C CA . LEU A 1 1012 ? 29.613 -4.401 -14.392 1.00 91.12 1012 LEU A CA 1
ATOM 7954 C C . LEU A 1 1012 ? 28.297 -5.181 -14.366 1.00 91.12 1012 LEU A C 1
ATOM 7956 O O . LEU A 1 1012 ? 27.245 -4.656 -14.731 1.00 91.12 1012 LEU A O 1
ATOM 7960 N N . ILE A 1 1013 ? 28.363 -6.436 -13.936 1.00 89.38 1013 ILE A N 1
ATOM 7961 C CA . ILE A 1 1013 ? 27.190 -7.279 -13.704 1.00 89.38 1013 ILE A CA 1
ATOM 7962 C C . ILE A 1 1013 ? 27.360 -7.854 -12.305 1.00 89.38 1013 ILE A C 1
ATOM 7964 O O . ILE A 1 1013 ? 28.261 -8.658 -12.064 1.00 89.38 1013 ILE A O 1
ATOM 7968 N N . GLU A 1 1014 ? 26.519 -7.416 -11.380 1.00 82.31 1014 GLU A N 1
ATOM 7969 C CA . GLU A 1 1014 ? 26.558 -7.814 -9.974 1.00 82.31 1014 GLU A CA 1
ATOM 7970 C C . GLU A 1 1014 ? 25.182 -8.322 -9.565 1.00 82.31 1014 GLU A C 1
ATOM 7972 O O . GLU A 1 1014 ? 24.153 -7.757 -9.945 1.00 82.31 1014 GLU A O 1
ATOM 7977 N N . LYS A 1 1015 ? 25.169 -9.419 -8.813 1.00 81.06 1015 LYS A N 1
ATOM 7978 C CA . LYS A 1 1015 ? 23.954 -9.984 -8.244 1.00 81.06 1015 LYS A CA 1
ATOM 7979 C C . LYS A 1 1015 ? 24.329 -10.831 -7.036 1.00 81.06 1015 LYS A C 1
ATOM 7981 O O . LYS A 1 1015 ? 25.127 -11.758 -7.159 1.00 81.06 1015 LYS A O 1
ATOM 7986 N N . GLU A 1 1016 ? 23.725 -10.536 -5.892 1.00 73.06 1016 GLU A N 1
ATOM 7987 C CA . GLU A 1 1016 ? 24.034 -11.210 -4.630 1.00 73.06 1016 GLU A CA 1
ATOM 7988 C C . GLU A 1 1016 ? 23.830 -12.730 -4.725 1.00 73.06 1016 GLU A C 1
ATOM 7990 O O . GLU A 1 1016 ? 22.728 -13.191 -4.997 1.00 73.06 1016 GLU A O 1
ATOM 7995 N N . GLY A 1 1017 ? 24.897 -13.502 -4.501 1.00 73.19 1017 GLY A N 1
ATOM 7996 C CA . GLY A 1 1017 ? 24.928 -14.970 -4.653 1.00 73.19 1017 GLY A CA 1
ATOM 7997 C C . GLY A 1 1017 ? 25.582 -15.475 -5.929 1.00 73.19 1017 GLY A C 1
ATOM 7998 O O . GLY A 1 1017 ? 25.830 -16.676 -6.071 1.00 73.19 1017 GLY A O 1
ATOM 7999 N N . TRP A 1 1018 ? 25.948 -14.555 -6.814 1.00 79.62 1018 TRP A N 1
ATOM 8000 C CA . TRP A 1 1018 ? 26.688 -14.826 -8.031 1.00 79.62 1018 TRP A CA 1
ATOM 8001 C C . TRP A 1 1018 ? 28.047 -14.134 -7.998 1.00 79.62 1018 TRP A C 1
ATOM 8003 O O . TRP A 1 1018 ? 28.251 -13.123 -7.321 1.00 79.62 1018 TRP A O 1
ATOM 8013 N N . GLN A 1 1019 ? 28.988 -14.692 -8.753 1.00 83.94 1019 GLN A N 1
ATOM 8014 C CA . GLN A 1 1019 ? 30.302 -14.102 -8.929 1.00 83.94 1019 GLN A CA 1
ATOM 8015 C C . GLN A 1 1019 ? 30.170 -12.865 -9.823 1.00 83.94 1019 GLN A C 1
ATOM 8017 O O . GLN A 1 1019 ? 29.935 -12.988 -11.027 1.00 83.94 1019 GLN A O 1
ATOM 8022 N N . GLY A 1 1020 ? 30.338 -11.679 -9.234 1.00 84.62 1020 GLY A N 1
ATOM 8023 C CA . GLY A 1 1020 ? 30.285 -10.413 -9.961 1.00 84.62 1020 GLY A CA 1
ATOM 8024 C C . GLY A 1 1020 ? 31.278 -10.370 -11.126 1.00 84.62 1020 GLY A C 1
ATOM 8025 O O . GLY A 1 1020 ? 32.430 -10.796 -11.010 1.00 84.62 1020 GLY A O 1
ATOM 8026 N N . ILE A 1 1021 ? 30.832 -9.837 -12.261 1.00 89.81 1021 ILE A N 1
ATOM 8027 C CA . ILE A 1 1021 ? 31.657 -9.632 -13.450 1.00 89.81 1021 ILE A CA 1
ATOM 8028 C C . ILE A 1 1021 ? 32.017 -8.163 -13.546 1.00 89.81 1021 ILE A C 1
ATOM 8030 O O . ILE A 1 1021 ? 31.144 -7.303 -13.626 1.00 89.81 1021 ILE A O 1
ATOM 8034 N N . LYS A 1 1022 ? 33.321 -7.900 -13.626 1.00 91.06 1022 LYS A N 1
ATOM 8035 C CA . LYS A 1 1022 ? 33.885 -6.586 -13.913 1.00 91.06 1022 LYS A CA 1
ATOM 8036 C C . LYS A 1 1022 ? 34.798 -6.688 -15.130 1.00 91.06 1022 LYS A C 1
ATOM 8038 O O . LYS A 1 1022 ? 35.912 -7.196 -15.036 1.00 91.06 1022 LYS A O 1
ATOM 8043 N N . ASP A 1 1023 ? 34.328 -6.191 -16.265 1.00 94.06 1023 ASP A N 1
ATOM 8044 C CA . ASP A 1 1023 ? 35.066 -6.184 -17.527 1.00 94.06 1023 ASP A CA 1
ATOM 8045 C C . ASP A 1 1023 ? 35.576 -4.767 -17.821 1.00 94.06 1023 ASP A C 1
ATOM 8047 O O . ASP A 1 1023 ? 34.834 -3.879 -18.255 1.00 94.06 1023 ASP A O 1
ATOM 8051 N N . THR A 1 1024 ? 36.864 -4.550 -17.542 1.00 92.19 1024 THR A N 1
ATOM 8052 C CA . THR A 1 1024 ? 37.558 -3.263 -17.712 1.00 92.19 1024 THR A CA 1
ATOM 8053 C C . THR A 1 1024 ? 38.251 -3.118 -19.065 1.00 92.19 1024 THR A C 1
ATOM 8055 O O . THR A 1 1024 ? 38.963 -2.131 -19.266 1.00 92.19 1024 THR A O 1
ATOM 8058 N N . ASN A 1 1025 ? 38.078 -4.073 -19.989 1.00 93.38 1025 ASN A N 1
ATOM 8059 C CA . ASN A 1 1025 ? 38.847 -4.137 -21.234 1.00 93.38 1025 ASN A CA 1
ATOM 8060 C C . ASN A 1 1025 ? 40.372 -4.135 -20.988 1.00 93.38 1025 ASN A C 1
ATOM 8062 O O . ASN A 1 1025 ? 41.099 -3.306 -21.535 1.00 93.38 1025 ASN A O 1
ATOM 8066 N N . GLY A 1 1026 ? 40.855 -4.998 -20.085 1.00 88.44 1026 GLY A N 1
ATOM 8067 C CA . GLY A 1 1026 ? 42.275 -5.036 -19.706 1.00 88.44 1026 GLY A CA 1
ATOM 8068 C C . GLY A 1 1026 ? 42.772 -3.713 -19.109 1.00 88.44 1026 GLY A C 1
ATOM 8069 O O . GLY A 1 1026 ? 43.854 -3.249 -19.461 1.00 88.44 1026 GLY A O 1
ATOM 8070 N N . ASP A 1 1027 ? 41.946 -3.082 -18.269 1.00 89.75 1027 ASP A N 1
ATOM 8071 C CA . ASP A 1 1027 ? 42.201 -1.788 -17.619 1.00 89.75 1027 ASP A CA 1
ATOM 8072 C C . ASP A 1 1027 ? 42.443 -0.615 -18.588 1.00 89.75 1027 ASP A C 1
ATOM 8074 O O . ASP A 1 1027 ? 43.085 0.387 -18.258 1.00 89.75 1027 ASP A O 1
ATOM 8078 N N . GLN A 1 1028 ? 41.876 -0.684 -19.792 1.00 91.69 1028 GLN A N 1
ATOM 8079 C CA . GLN A 1 1028 ? 41.876 0.435 -20.744 1.00 91.69 1028 GLN A CA 1
ATOM 8080 C C . GLN A 1 1028 ? 40.544 1.195 -20.764 1.00 91.69 1028 GLN A C 1
ATOM 8082 O O . GLN A 1 1028 ? 40.508 2.379 -21.131 1.00 91.69 1028 GLN A O 1
ATOM 8087 N N . GLY A 1 1029 ? 39.467 0.527 -20.338 1.00 93.19 1029 GLY A N 1
ATOM 8088 C CA . GLY A 1 1029 ? 38.090 0.927 -20.592 1.00 93.19 1029 GLY A CA 1
ATOM 8089 C C . GLY A 1 1029 ? 37.690 0.697 -22.052 1.00 93.19 1029 GLY A C 1
ATOM 8090 O O . GLY A 1 1029 ? 38.525 0.650 -22.958 1.00 93.19 1029 GLY A O 1
ATOM 8091 N N . TYR A 1 1030 ? 36.394 0.557 -22.287 1.00 96.19 1030 TYR A N 1
ATOM 8092 C CA . TYR A 1 1030 ? 35.793 0.582 -23.613 1.00 96.19 1030 TYR A CA 1
ATOM 8093 C C . TYR A 1 1030 ? 35.540 2.022 -24.044 1.00 96.19 1030 TYR A C 1
ATOM 8095 O O . TYR A 1 1030 ? 35.129 2.851 -23.235 1.00 96.19 1030 TYR A O 1
ATOM 8103 N N . ARG A 1 1031 ? 35.774 2.315 -25.321 1.00 94.88 1031 ARG A N 1
ATOM 8104 C CA . ARG A 1 1031 ? 35.357 3.551 -25.983 1.00 94.88 1031 ARG A CA 1
ATOM 8105 C C . ARG A 1 1031 ? 34.918 3.177 -27.388 1.00 94.88 1031 ARG A C 1
ATOM 8107 O O . ARG A 1 1031 ? 35.715 2.590 -28.113 1.00 94.88 1031 ARG A O 1
ATOM 8114 N N . LEU A 1 1032 ? 33.676 3.488 -27.724 1.00 95.38 1032 LEU A N 1
ATOM 8115 C CA . LEU A 1 1032 ? 33.046 3.072 -28.972 1.00 95.38 1032 LEU A CA 1
ATOM 8116 C C . LEU A 1 1032 ? 32.770 4.290 -29.855 1.00 95.38 1032 LEU A C 1
ATOM 8118 O O . LEU A 1 1032 ? 32.514 5.385 -29.350 1.00 95.38 1032 LEU A O 1
ATOM 8122 N N . ALA A 1 1033 ? 32.849 4.103 -31.168 1.00 93.69 1033 ALA A N 1
ATOM 8123 C CA . ALA A 1 1033 ? 32.409 5.092 -32.141 1.00 93.69 1033 ALA A CA 1
ATOM 8124 C C . ALA A 1 1033 ? 30.868 5.182 -32.167 1.00 93.69 1033 ALA A C 1
ATOM 8126 O O . ALA A 1 1033 ? 30.191 4.237 -31.757 1.00 93.69 1033 ALA A O 1
ATOM 8127 N N . PRO A 1 1034 ? 30.289 6.296 -32.657 1.00 91.81 1034 PRO A N 1
ATOM 8128 C CA . PRO A 1 1034 ? 28.848 6.388 -32.891 1.00 91.81 1034 PRO A CA 1
ATOM 8129 C C . PRO A 1 1034 ? 28.326 5.185 -33.681 1.00 91.81 1034 PRO A C 1
ATOM 8131 O O . PRO A 1 1034 ? 28.971 4.774 -34.644 1.00 91.81 1034 PRO A O 1
ATOM 8134 N N . GLU A 1 1035 ? 27.172 4.641 -33.280 1.00 90.81 1035 GLU A N 1
ATOM 8135 C CA . GLU A 1 1035 ? 26.486 3.520 -33.949 1.00 90.81 1035 GLU A CA 1
ATOM 8136 C C . GLU A 1 1035 ? 27.267 2.184 -33.934 1.00 90.81 1035 GLU A C 1
ATOM 8138 O O . GLU A 1 1035 ? 26.780 1.169 -34.436 1.00 90.81 1035 GLU A O 1
ATOM 8143 N N . GLU A 1 1036 ? 28.453 2.136 -33.313 1.00 95.00 1036 GLU A N 1
ATOM 8144 C CA . GLU A 1 1036 ? 29.212 0.900 -33.133 1.00 95.00 1036 GLU A CA 1
ATOM 8145 C C . GLU A 1 1036 ? 28.456 -0.068 -32.212 1.00 95.00 1036 GLU A C 1
ATOM 8147 O O . GLU A 1 1036 ? 27.824 0.330 -31.229 1.00 95.00 1036 GLU A O 1
ATOM 8152 N N . ILE A 1 1037 ? 28.540 -1.365 -32.522 1.00 95.50 1037 ILE A N 1
ATOM 8153 C CA . ILE A 1 1037 ? 27.949 -2.423 -31.703 1.00 95.50 1037 ILE A CA 1
ATOM 8154 C C . ILE A 1 1037 ? 29.058 -3.266 -31.084 1.00 95.50 1037 ILE A C 1
ATOM 8156 O O . ILE A 1 1037 ? 29.797 -3.962 -31.783 1.00 95.50 1037 ILE A O 1
ATOM 8160 N N . LEU A 1 1038 ? 29.124 -3.259 -29.756 1.00 96.81 1038 LEU A N 1
ATOM 8161 C CA . LEU A 1 1038 ? 29.999 -4.126 -28.983 1.00 96.81 1038 LEU A CA 1
ATOM 8162 C C . LEU A 1 1038 ? 29.233 -5.368 -28.526 1.00 96.81 1038 LEU A C 1
ATOM 8164 O O . LEU A 1 1038 ? 28.346 -5.282 -27.678 1.00 96.81 1038 LEU A O 1
ATOM 8168 N N . TYR A 1 1039 ? 29.624 -6.537 -29.034 1.00 97.31 1039 TYR A N 1
ATOM 8169 C CA . TYR A 1 1039 ? 29.099 -7.815 -28.554 1.00 97.31 1039 TYR A CA 1
ATOM 8170 C C . TYR A 1 1039 ? 29.929 -8.347 -27.387 1.00 97.31 1039 TYR A C 1
ATOM 8172 O O . TYR A 1 1039 ? 31.149 -8.522 -27.500 1.00 97.31 1039 TYR A O 1
ATOM 8180 N N . ARG A 1 1040 ? 29.272 -8.632 -26.262 1.00 96.19 1040 ARG A N 1
ATOM 8181 C CA . ARG A 1 1040 ? 29.884 -9.277 -25.099 1.00 96.19 1040 ARG A CA 1
ATOM 8182 C C . ARG A 1 1040 ? 29.018 -10.423 -24.604 1.00 96.19 1040 ARG A C 1
ATOM 8184 O O . ARG A 1 1040 ? 27.805 -10.323 -24.521 1.00 96.19 1040 ARG A O 1
ATOM 8191 N N . HIS A 1 1041 ? 29.653 -11.544 -24.309 1.00 95.75 1041 HIS A N 1
ATOM 8192 C CA . HIS A 1 1041 ? 28.976 -12.706 -23.757 1.00 95.75 1041 HIS A CA 1
ATOM 8193 C C . HIS A 1 1041 ? 29.636 -13.054 -22.444 1.00 95.75 1041 HIS A C 1
ATOM 8195 O O . HIS A 1 1041 ? 30.863 -13.064 -22.341 1.00 95.75 1041 HIS A O 1
ATOM 8201 N N . TYR A 1 1042 ? 28.805 -13.336 -21.455 1.00 94.31 1042 TYR A N 1
ATOM 8202 C CA . TYR A 1 1042 ? 29.252 -13.567 -20.098 1.00 94.31 1042 TYR A CA 1
ATOM 8203 C C . TYR A 1 1042 ? 28.696 -14.888 -19.582 1.00 94.31 1042 TYR A C 1
ATOM 8205 O O . TYR A 1 1042 ? 27.627 -15.344 -19.997 1.00 94.31 1042 TYR A O 1
ATOM 8213 N N . PHE A 1 1043 ? 29.442 -15.503 -18.671 1.00 90.75 1043 PHE A N 1
ATOM 8214 C CA . PHE A 1 1043 ? 29.005 -16.679 -17.938 1.00 90.75 1043 PHE A CA 1
ATOM 8215 C C . PHE A 1 1043 ? 29.009 -16.353 -16.448 1.00 90.75 1043 PHE A C 1
ATOM 8217 O O . PHE A 1 1043 ? 30.064 -16.084 -15.876 1.00 90.75 1043 PHE A O 1
ATOM 8224 N N . PHE A 1 1044 ? 27.829 -16.349 -15.844 1.00 85.62 1044 PHE A N 1
ATOM 8225 C CA . PHE A 1 1044 ? 27.614 -16.053 -14.436 1.00 85.62 1044 PHE A CA 1
ATOM 8226 C C . PHE A 1 1044 ? 27.596 -17.355 -13.633 1.00 85.62 1044 PHE A C 1
ATOM 8228 O O . PHE A 1 1044 ? 26.770 -18.240 -13.877 1.00 85.62 1044 PHE A O 1
ATOM 8235 N N . ARG A 1 1045 ? 28.512 -17.468 -12.669 1.00 83.12 1045 ARG A N 1
ATOM 8236 C CA . ARG A 1 1045 ? 28.628 -18.617 -11.760 1.00 83.12 1045 ARG A CA 1
ATOM 8237 C C . ARG A 1 1045 ? 28.034 -18.277 -10.404 1.00 83.12 1045 ARG A C 1
ATOM 8239 O O . ARG A 1 1045 ? 28.110 -17.128 -9.976 1.00 83.12 1045 ARG A O 1
ATOM 8246 N N . THR A 1 1046 ? 27.470 -19.269 -9.728 1.00 75.25 1046 THR A N 1
ATOM 8247 C CA . THR A 1 1046 ? 27.063 -19.138 -8.326 1.00 75.25 1046 THR A CA 1
ATOM 8248 C C . THR A 1 1046 ? 28.293 -19.148 -7.423 1.00 75.25 1046 THR A C 1
ATOM 8250 O O . THR A 1 1046 ? 29.237 -19.893 -7.686 1.00 75.25 1046 THR A O 1
ATOM 8253 N N . ASN A 1 1047 ? 28.274 -18.371 -6.338 1.00 70.25 1047 ASN A N 1
ATOM 8254 C CA . ASN A 1 1047 ? 29.397 -18.303 -5.390 1.00 70.25 1047 ASN A CA 1
ATOM 8255 C C . ASN A 1 1047 ? 29.680 -19.642 -4.673 1.00 70.25 1047 ASN A C 1
ATOM 8257 O O . ASN A 1 1047 ? 30.782 -19.838 -4.178 1.00 70.25 1047 ASN A O 1
ATOM 8261 N N . ASP A 1 1048 ? 28.723 -20.577 -4.660 1.00 60.59 1048 ASP A N 1
ATOM 8262 C CA . ASP A 1 1048 ? 28.874 -21.916 -4.065 1.00 60.59 1048 ASP A CA 1
ATOM 8263 C C . ASP A 1 1048 ? 29.732 -22.890 -4.914 1.00 60.59 1048 ASP A C 1
ATOM 8265 O O . ASP A 1 1048 ? 30.074 -23.973 -4.442 1.00 60.59 1048 ASP A O 1
ATOM 8269 N N . GLU A 1 1049 ? 30.074 -22.540 -6.164 1.00 42.00 1049 GLU A N 1
ATOM 8270 C CA . GLU A 1 1049 ? 30.892 -23.369 -7.077 1.00 42.00 1049 GLU A CA 1
ATOM 8271 C C . GLU A 1 1049 ? 32.373 -22.930 -7.164 1.00 42.00 1049 GLU A C 1
ATOM 8273 O O . GLU A 1 1049 ? 33.122 -23.431 -8.009 1.00 42.00 1049 GLU A O 1
ATOM 8278 N N . SER A 1 1050 ? 32.806 -22.002 -6.302 1.00 35.75 1050 SER A N 1
ATOM 8279 C CA . SER A 1 1050 ? 34.214 -21.601 -6.113 1.00 35.75 1050 SER A CA 1
ATOM 8280 C C . SER A 1 1050 ? 34.747 -22.078 -4.773 1.00 35.75 1050 SER A C 1
ATOM 8282 O O . SER A 1 1050 ? 35.917 -22.521 -4.735 1.00 35.75 1050 SER A O 1
#

Radius of gyration: 30.82 Å; chains: 1; bounding box: 93×81×77 Å

Organism: Formimonas warabiya (NCBI:txid1761012)

Secondary structure (DSSP, 8-state):
---PPPP--PPEEEEEEEGGGHHHHHHHHHHHTTSTTEEEEEE-GGGHHHHHHHHHHHHHHS-EEEEE-S--HHHHHHHHHTT-B-SPPPPTT--HHHHHHHH---SSEEEE-TT-HHHHHHHHHHHHHHTPEEEEHHHHTT-HHHHH---TT--EEESS-HHHHTT-HHHHSS-EEE--SHHHHHHHHHHTT----EEEEE-GGGGS---S--SSGGG---TTGGGGHHHHHTTS-EEEEE---SS--HHHHHHHHHHHHHHHT---SEEEEES-TTTSPPEE------SSEE---EE------SSSSS--SEEEEE--SSHHHHHHHHHHHHTHHHH---SS-EEEEEE----TTS---TTHHHHIIIIIHHHHHHTT-EEEEEEGGGSBHHHHHHHHTT-SEEEEES-EETTEEEEBTEEE-GGGPPP--S-EEEEE-TTTT--SPEEE-TTTTSS-EEE---GGGSHHHHHHHTT-SEEEEESSPPPTTTHHHHHHHHHHHHHTS---HHHHHHHHHHHHHHHHHHHHHH-HHHHHHTHHHHHHHHHHEEEEE-TT--SS-------SSEEEEEEETTEEEEEEE--GGGEEEEEEPPPSSPP-SS---SS-EEEEEE-STTEE-SSTT----TTSTT-SSEEE-S-EEEEEEEPPTTEEEEEEEEEEEEEEEEETTT--EEPPPS-SHHHHHEEEE--SSS--EEEE-TT----EEEE-SSSEEEEEEEE-EEEETTTTEEEEEEEEEEEEEEEE-EEEEEEEEETTS-B-TTEEEEEEE--SSSS-PPEEEEEE--TTSEEEEEE--SSEEEEEEEPPSSSS-S-B---BPP--EE--SSS-EEEEEPBPPEEEEEEEEEETTT--B-TT-EEEEEEEEE-TTS-EEEEEEEEEEE--TT-EEEEEEESEEEEEEEE-EETTEEEE-EEEEEEE-TT-EEEEEEEEEEEEEEEEEEEESSSPPTT-EEEEEESS--TT--EEEEEEPPTTSEEEEEEETT--EEEEE--TTB--EEE-TTTT-B---TT-EEEEEEEEPBGGG-